Protein AF-M7BV30-F1 (afdb_monomer_lite)

InterPro domains:
  IPR008734 Phosphorylase kinase alpha/beta subunit [PTHR10749] (180-422)
  IPR008928 Six-hairpin glycosidase superfamily [SSF48208] (24-356)
  IPR011613 GH15-like domain [PF00723] (117-729)
  IPR045583 Phosphorylase b kinase regulatory subunit alpha/beta, C-terminal domain [PF19292] (770-883)

Radius of gyration: 36.59 Å; chains: 1; bounding box: 119×89×103 Å

Structure (mmCIF, N/CA/C/O backbone):
data_AF-M7BV30-F1
#
_entry.id   AF-M7BV30-F1
#
loop_
_atom_site.group_PDB
_atom_site.id
_atom_site.type_symbol
_atom_site.label_atom_id
_atom_site.label_alt_id
_atom_site.label_comp_id
_atom_site.label_asym_id
_atom_site.label_entity_id
_atom_site.label_seq_id
_atom_site.pdbx_PDB_ins_code
_atom_site.Cartn_x
_atom_site.Cartn_y
_atom_site.Cartn_z
_atom_site.occupancy
_atom_site.B_iso_or_equiv
_atom_site.auth_seq_id
_atom_site.auth_comp_id
_atom_site.auth_asym_id
_atom_site.auth_atom_id
_atom_site.pdbx_PDB_model_num
ATOM 1 N N . PHE A 1 1 ? 17.810 17.987 40.544 1.00 21.14 1 PHE A N 1
ATOM 2 C CA . PHE A 1 1 ? 17.799 19.416 40.904 1.00 21.14 1 PHE A CA 1
ATOM 3 C C . PHE A 1 1 ? 16.642 20.055 40.161 1.00 21.14 1 PHE A C 1
ATOM 5 O O . PHE A 1 1 ? 16.507 19.833 38.968 1.00 21.14 1 PHE A O 1
ATOM 12 N N . PHE A 1 2 ? 15.745 20.656 40.937 1.00 27.22 2 PHE A N 1
ATOM 13 C CA . PHE A 1 2 ? 14.381 21.065 40.601 1.00 27.22 2 PHE A CA 1
ATOM 14 C C . PHE A 1 2 ? 14.302 22.324 39.723 1.00 27.22 2 PHE A C 1
ATOM 16 O O . PHE A 1 2 ? 15.239 23.115 39.706 1.00 27.22 2 PHE A O 1
ATOM 23 N N . SER A 1 3 ? 13.099 22.536 39.166 1.00 28.30 3 SER A N 1
ATOM 24 C CA . SER A 1 3 ? 12.538 23.800 38.659 1.00 28.30 3 SER A CA 1
ATOM 25 C C . SER A 1 3 ? 12.970 24.249 37.259 1.00 28.30 3 SER A C 1
ATOM 27 O O . SER A 1 3 ? 13.967 24.946 37.117 1.00 28.30 3 SER A O 1
ATOM 29 N N . LEU A 1 4 ? 12.104 23.997 36.271 1.00 25.11 4 LEU A N 1
ATOM 30 C CA . LEU A 1 4 ? 11.743 24.949 35.211 1.00 25.11 4 LEU A CA 1
ATOM 31 C C . LEU A 1 4 ? 10.284 24.664 34.813 1.00 25.11 4 LEU A C 1
ATOM 33 O O . LEU A 1 4 ? 9.883 23.511 34.682 1.00 25.11 4 LEU A O 1
ATOM 37 N N . GLY A 1 5 ? 9.475 25.721 34.802 1.00 24.28 5 GLY A N 1
ATOM 38 C CA . GLY A 1 5 ? 8.046 25.679 35.099 1.00 24.28 5 GLY A CA 1
ATOM 39 C C . GLY A 1 5 ? 7.141 25.082 34.023 1.00 24.28 5 GLY A C 1
ATOM 40 O O . GLY A 1 5 ? 7.420 25.123 32.827 1.00 24.28 5 GLY A O 1
ATOM 41 N N . SER A 1 6 ? 6.004 24.572 34.496 1.00 28.77 6 SER A N 1
ATOM 42 C CA . SER A 1 6 ? 4.834 24.249 33.687 1.00 28.77 6 SER A CA 1
ATOM 43 C C . SER A 1 6 ? 4.327 25.511 32.983 1.00 28.77 6 SER A C 1
ATOM 45 O O . SER A 1 6 ? 3.886 26.457 33.633 1.00 28.77 6 SER A O 1
ATOM 47 N N . VAL A 1 7 ? 4.390 25.526 31.650 1.00 27.91 7 VAL A N 1
ATOM 48 C CA . VAL A 1 7 ? 3.653 26.477 30.805 1.00 27.91 7 VAL A CA 1
ATOM 49 C C . VAL A 1 7 ? 2.699 25.674 29.928 1.00 27.91 7 VAL A C 1
ATOM 51 O O . VAL A 1 7 ? 2.856 25.563 28.716 1.00 27.91 7 VAL A O 1
ATOM 54 N N . TYR A 1 8 ? 1.727 25.051 30.581 1.00 31.38 8 TYR A N 1
ATOM 55 C CA . TYR A 1 8 ? 0.446 24.714 29.980 1.00 31.38 8 TYR A CA 1
ATOM 56 C C . TYR A 1 8 ? -0.613 25.166 30.975 1.00 31.38 8 TYR A C 1
ATOM 58 O O . TYR A 1 8 ? -0.940 24.443 31.909 1.00 31.38 8 TYR A O 1
ATOM 66 N N . GLU A 1 9 ? -1.130 26.383 30.804 1.00 27.88 9 GLU A N 1
ATOM 67 C CA . GLU A 1 9 ? -2.467 26.663 31.316 1.00 27.88 9 GLU A CA 1
ATOM 68 C C . GLU A 1 9 ? -3.439 25.828 30.471 1.00 27.88 9 GLU A C 1
ATOM 70 O O . GLU A 1 9 ? -3.551 26.066 29.263 1.00 27.88 9 GLU A O 1
ATOM 75 N N . PRO A 1 10 ? -4.139 24.836 31.051 1.00 31.88 10 PRO A N 1
ATOM 76 C CA . PRO A 1 10 ? -5.258 24.218 30.367 1.00 31.88 10 PRO A CA 1
ATOM 77 C C . PRO A 1 10 ? -6.328 25.297 30.203 1.00 31.88 10 PRO A C 1
ATOM 79 O O . PRO A 1 10 ? -6.539 26.103 31.113 1.00 31.88 10 PRO A O 1
ATOM 82 N N . LEU A 1 11 ? -7.023 25.309 29.065 1.00 29.89 11 LEU A N 1
ATOM 83 C CA . LEU A 1 11 ? -8.218 26.127 28.860 1.00 29.89 11 LEU A CA 1
ATOM 84 C C . LEU A 1 11 ? -9.173 25.966 30.059 1.00 29.89 11 LEU A C 1
ATOM 86 O O . LEU A 1 11 ? -9.910 24.985 30.163 1.00 29.89 11 LEU A O 1
ATOM 90 N N . LYS A 1 12 ? -9.164 26.944 30.974 1.00 36.22 12 LYS A N 1
ATOM 91 C CA . LYS A 1 12 ? -10.170 27.108 32.025 1.00 36.22 12 LYS A CA 1
ATOM 92 C C . LYS A 1 12 ? -11.467 27.551 31.363 1.00 36.22 12 LYS A C 1
ATOM 94 O O . LYS A 1 12 ? -11.772 28.736 31.295 1.00 36.22 12 LYS A O 1
ATOM 99 N N . SER A 1 13 ? -12.257 26.600 30.894 1.00 30.52 13 SER A N 1
ATOM 100 C CA . SER A 1 13 ? -13.669 26.853 30.641 1.00 30.52 13 SER A CA 1
ATOM 101 C C . SER A 1 13 ? -14.462 25.565 30.775 1.00 30.52 13 SER A C 1
ATOM 103 O O . SER A 1 13 ? -14.334 24.687 29.929 1.00 30.52 13 SER A O 1
ATOM 105 N N . ILE A 1 14 ? -15.273 25.479 31.834 1.00 33.81 14 ILE A N 1
ATOM 106 C CA . ILE A 1 14 ? -16.718 25.172 31.831 1.00 33.81 14 ILE A CA 1
ATOM 107 C C . ILE A 1 14 ? -17.133 24.853 33.281 1.00 33.81 14 ILE A C 1
ATOM 109 O O . ILE A 1 14 ? -16.578 23.968 33.928 1.00 33.81 14 ILE A O 1
ATOM 113 N N . ASN A 1 15 ? -18.110 25.605 33.797 1.00 35.00 15 ASN A N 1
ATOM 114 C CA . ASN A 1 15 ? -18.759 25.348 35.082 1.00 35.00 15 ASN A CA 1
ATOM 115 C C . ASN A 1 15 ? -19.521 24.017 35.014 1.00 35.00 15 ASN A C 1
ATOM 117 O O . ASN A 1 15 ? -20.550 23.937 34.346 1.00 35.00 15 ASN A O 1
ATOM 121 N N . LEU A 1 16 ? -19.044 22.993 35.720 1.00 40.03 16 LEU A N 1
ATOM 122 C CA . LEU A 1 16 ? -19.835 21.795 35.997 1.00 40.03 16 LEU A CA 1
ATOM 123 C C . LEU A 1 16 ? -20.779 22.075 37.181 1.00 40.03 16 LEU A C 1
ATOM 125 O O . LEU A 1 16 ? -20.348 22.685 38.166 1.00 40.03 16 LEU A O 1
ATOM 129 N N . PRO A 1 17 ? -22.050 21.637 37.135 1.00 39.25 17 PRO A N 1
ATOM 130 C CA . PRO A 1 17 ? -22.893 21.629 38.322 1.00 39.25 17 PRO A CA 1
ATOM 131 C C . PRO A 1 17 ? -22.259 20.718 39.385 1.00 39.25 17 PRO A C 1
ATOM 133 O O . PRO A 1 17 ? -21.772 19.628 39.083 1.00 39.25 17 PRO A O 1
ATOM 136 N N . LYS A 1 18 ? -22.230 21.189 40.637 1.00 36.38 18 LYS A N 1
ATOM 137 C CA . LYS A 1 18 ? -21.732 20.416 41.784 1.00 36.38 18 LYS A CA 1
ATOM 138 C C . LYS A 1 18 ? -22.516 19.096 41.880 1.00 36.38 18 LYS A C 1
ATOM 140 O O . LYS A 1 18 ? -23.737 19.169 42.009 1.00 36.38 18 LYS A O 1
ATOM 145 N N . PRO A 1 19 ? -21.866 17.918 41.863 1.00 43.31 19 PRO A N 1
ATOM 146 C CA . PRO A 1 19 ? -22.557 16.669 42.136 1.00 43.31 19 PRO A CA 1
ATOM 147 C C . PRO A 1 19 ? -22.915 16.620 43.622 1.00 43.31 19 PRO A C 1
ATOM 149 O O . PRO A 1 19 ? -22.043 16.730 44.487 1.00 43.31 19 PRO A O 1
ATOM 152 N N . GLU A 1 20 ? -24.195 16.448 43.922 1.00 40.31 20 GLU A N 1
ATOM 153 C CA . GLU A 1 20 ? -24.642 16.038 45.247 1.00 40.31 20 GLU A CA 1
ATOM 154 C C . GLU A 1 20 ? -24.118 14.614 45.525 1.00 40.31 20 GLU A C 1
ATOM 156 O O . GLU A 1 20 ? -24.361 13.692 44.748 1.00 40.31 20 GLU A O 1
ATOM 161 N N . GLY A 1 21 ? -23.367 14.429 46.619 1.00 51.78 21 GLY A N 1
ATOM 162 C CA . GLY A 1 21 ? -23.240 13.125 47.290 1.00 51.78 21 GLY A CA 1
ATOM 163 C C . GLY A 1 21 ? -21.868 12.437 47.367 1.00 51.78 21 GLY A C 1
ATOM 164 O O . GLY A 1 21 ? -21.684 11.632 48.271 1.00 51.78 21 GLY A O 1
ATOM 165 N N . GLU A 1 22 ? -20.871 12.740 46.526 1.00 58.28 22 GLU A N 1
ATOM 166 C CA . GLU A 1 22 ? -19.550 12.077 46.609 1.00 58.28 22 GLU A CA 1
ATOM 167 C C . GLU A 1 22 ? -18.430 12.949 46.020 1.00 58.28 22 GLU A C 1
ATOM 169 O O . GLU A 1 22 ? -18.640 13.633 45.017 1.00 58.28 22 GLU A O 1
ATOM 174 N N . SER A 1 23 ? -17.226 12.943 46.614 1.00 74.69 23 SER A N 1
ATOM 175 C CA . SER A 1 23 ? -16.112 13.718 46.049 1.00 74.69 23 SER A CA 1
ATOM 176 C C . SER A 1 23 ? -15.703 13.142 44.685 1.00 74.69 23 SER A C 1
ATOM 178 O O . SER A 1 23 ? -15.539 11.931 44.541 1.00 74.69 23 SER A O 1
ATOM 180 N N . LEU A 1 24 ? -15.516 14.001 43.678 1.00 79.38 24 LEU A N 1
ATOM 181 C CA . LEU A 1 24 ? -15.099 13.614 42.319 1.00 79.38 24 LEU A CA 1
ATOM 182 C C . LEU A 1 24 ? -13.834 12.729 42.324 1.00 79.38 24 LEU A C 1
ATOM 184 O O . LEU A 1 24 ? -13.701 11.805 41.524 1.00 79.38 24 LEU A O 1
ATOM 188 N N . TRP A 1 25 ? -12.940 12.972 43.286 1.00 81.75 25 TRP A N 1
ATOM 189 C CA . TRP A 1 25 ? -11.741 12.171 43.510 1.00 81.75 25 TRP A CA 1
ATOM 190 C C . TRP A 1 25 ? -12.058 10.721 43.905 1.00 81.75 25 TRP A C 1
ATOM 192 O O . TRP A 1 25 ? -11.423 9.813 43.377 1.00 81.75 25 TRP A O 1
ATOM 202 N N . ASN A 1 26 ? -13.056 10.483 44.767 1.00 83.12 26 ASN A N 1
ATOM 203 C CA . ASN A 1 26 ? -13.463 9.127 45.164 1.00 83.12 26 ASN A CA 1
ATOM 204 C C . ASN A 1 26 ? -13.999 8.326 43.970 1.00 83.12 26 ASN A C 1
ATOM 206 O O . ASN A 1 26 ? -13.650 7.157 43.817 1.00 83.12 26 ASN A O 1
ATOM 210 N N . LYS A 1 27 ? -14.784 8.964 43.090 1.00 85.44 27 LYS A N 1
ATOM 211 C CA . LYS A 1 27 ? -15.294 8.325 41.866 1.00 85.44 27 LYS A CA 1
ATOM 212 C C . LYS A 1 27 ? -14.160 7.912 40.930 1.00 85.44 27 LYS A C 1
ATOM 214 O O . LYS A 1 27 ? -14.131 6.782 40.454 1.00 85.44 27 LYS A O 1
ATOM 219 N N . LEU A 1 28 ? -13.184 8.793 40.704 1.00 88.00 28 LEU A N 1
ATOM 220 C CA . LEU A 1 28 ? -12.017 8.445 39.889 1.00 88.00 28 LEU A CA 1
ATOM 221 C C . LEU A 1 28 ? -11.130 7.389 40.553 1.00 88.00 28 LEU A C 1
ATOM 223 O O . LEU A 1 28 ? -10.646 6.498 39.863 1.00 88.00 28 LEU A O 1
ATOM 227 N N . ASP A 1 29 ? -10.929 7.451 41.874 1.00 87.19 29 ASP A N 1
ATOM 228 C CA . ASP A 1 29 ? -10.181 6.428 42.619 1.00 87.19 29 ASP A CA 1
ATOM 229 C C . ASP A 1 29 ? -10.836 5.046 42.491 1.00 87.19 29 ASP A C 1
ATOM 231 O O . ASP A 1 29 ? -10.135 4.050 42.315 1.00 87.19 29 ASP A O 1
ATOM 235 N N . HIS A 1 30 ? -12.170 4.985 42.493 1.00 89.56 30 HIS A N 1
ATOM 236 C CA . HIS A 1 30 ? -12.917 3.759 42.230 1.00 89.56 30 HIS A CA 1
ATOM 237 C C . HIS A 1 30 ? -12.614 3.192 40.832 1.00 89.56 30 HIS A C 1
ATOM 239 O O . HIS A 1 30 ? -12.213 2.032 40.716 1.00 89.56 30 HIS A O 1
ATOM 245 N N . TYR A 1 31 ? -12.707 4.013 39.780 1.00 92.31 31 TYR A N 1
ATOM 246 C CA . TYR A 1 31 ? -12.376 3.586 38.414 1.00 92.31 31 TYR A CA 1
ATOM 247 C C . TYR A 1 31 ? -10.901 3.212 38.240 1.00 92.31 31 TYR A C 1
ATOM 249 O O . TYR A 1 31 ? -10.595 2.234 37.560 1.00 92.31 31 TYR A O 1
ATOM 257 N N . TYR A 1 32 ? -9.984 3.924 38.895 1.00 91.62 32 TYR A N 1
ATOM 258 C CA . TYR A 1 32 ? -8.563 3.583 38.906 1.00 91.62 32 TYR A CA 1
ATOM 259 C C . TYR A 1 32 ? -8.314 2.191 39.487 1.00 91.62 32 TYR A C 1
ATOM 261 O O . TYR A 1 32 ? -7.574 1.406 38.893 1.00 91.62 32 TYR A O 1
ATOM 269 N N . ARG A 1 33 ? -8.969 1.839 40.601 1.00 90.19 33 ARG A N 1
ATOM 270 C CA . ARG A 1 33 ? -8.864 0.491 41.178 1.00 90.19 33 ARG A CA 1
ATOM 271 C C . ARG A 1 33 ? -9.403 -0.578 40.229 1.00 90.19 33 ARG A C 1
ATOM 273 O O . ARG A 1 33 ? -8.742 -1.600 40.070 1.00 90.19 33 ARG A O 1
ATOM 280 N N . ILE A 1 34 ? -10.531 -0.322 39.556 1.00 90.69 34 ILE A N 1
ATOM 281 C CA . ILE A 1 34 ? -11.096 -1.234 38.545 1.00 90.69 34 ILE A CA 1
ATOM 282 C C . ILE A 1 34 ? -10.119 -1.428 37.381 1.00 90.69 34 ILE A C 1
ATOM 284 O O . ILE A 1 34 ? -9.822 -2.562 37.008 1.00 90.69 34 ILE A O 1
ATOM 288 N N . VAL A 1 35 ? -9.598 -0.342 36.803 1.00 93.25 35 VAL A N 1
ATOM 289 C CA . VAL A 1 35 ? -8.637 -0.396 35.688 1.00 93.25 35 VAL A CA 1
ATOM 290 C C . VAL A 1 35 ? -7.384 -1.167 36.099 1.00 93.25 35 VAL A C 1
ATOM 292 O O . VAL A 1 35 ? -6.914 -2.029 35.355 1.00 93.25 35 VAL A O 1
ATOM 295 N N . LYS A 1 36 ? -6.878 -0.927 37.312 1.00 91.06 36 LYS A N 1
ATOM 296 C CA . LYS A 1 36 ? -5.687 -1.596 37.836 1.00 91.06 36 LYS A CA 1
ATOM 297 C C . LYS A 1 36 ? -5.887 -3.102 38.019 1.00 91.06 36 LYS A C 1
ATOM 299 O O . LYS A 1 36 ? -5.022 -3.869 37.602 1.00 91.06 36 LYS A O 1
ATOM 304 N N . SER A 1 37 ? -7.017 -3.526 38.588 1.00 87.62 37 SER A N 1
ATOM 305 C CA . SER A 1 37 ? -7.293 -4.940 38.885 1.00 87.62 37 SER A CA 1
ATOM 306 C C . SER A 1 37 ? -7.788 -5.745 37.681 1.00 87.62 37 SER A C 1
ATOM 308 O O . SER A 1 37 ? -7.537 -6.947 37.609 1.00 87.62 37 SER A O 1
ATOM 310 N N . THR A 1 38 ? -8.468 -5.108 36.721 1.00 88.88 38 THR A N 1
ATOM 311 C CA . THR A 1 38 ? -9.114 -5.816 35.598 1.00 88.88 38 THR A CA 1
ATOM 312 C C . THR A 1 38 ? -8.398 -5.668 34.256 1.00 88.88 38 THR A C 1
ATOM 314 O O . THR A 1 38 ? -8.550 -6.545 33.406 1.00 88.88 38 THR A O 1
ATOM 317 N N . VAL A 1 39 ? -7.600 -4.609 34.058 1.00 92.06 39 VAL A N 1
ATOM 318 C CA . VAL A 1 39 ? -6.912 -4.326 32.784 1.00 92.06 39 VAL A CA 1
ATOM 319 C C . VAL A 1 39 ? -5.393 -4.280 32.964 1.00 92.06 39 VAL A C 1
ATOM 321 O O . VAL A 1 39 ? -4.688 -5.104 32.382 1.00 92.06 39 VAL A O 1
ATOM 324 N N . LEU A 1 40 ? -4.869 -3.361 33.785 1.00 91.81 40 LEU A N 1
ATOM 325 C CA . LEU A 1 40 ? -3.421 -3.089 33.852 1.00 91.81 40 LEU A CA 1
ATOM 326 C C . LEU A 1 40 ? -2.602 -4.233 34.444 1.00 91.81 40 LEU A C 1
ATOM 328 O O . LEU A 1 40 ? -1.442 -4.392 34.073 1.00 91.81 40 LEU A O 1
ATOM 332 N N . LEU A 1 41 ? -3.207 -5.066 35.296 1.00 89.31 41 LEU A N 1
ATOM 333 C CA . LEU A 1 41 ? -2.588 -6.287 35.818 1.00 89.31 41 LEU A CA 1
ATOM 334 C C . LEU A 1 41 ? -2.040 -7.202 34.705 1.00 89.31 41 LEU A C 1
ATOM 336 O O . LEU A 1 41 ? -1.088 -7.944 34.930 1.00 89.31 41 LEU A O 1
ATOM 340 N N . TYR A 1 42 ? -2.632 -7.144 33.510 1.00 90.19 42 TYR A N 1
ATOM 341 C CA . TYR A 1 42 ? -2.267 -7.983 32.371 1.00 90.19 42 TYR A CA 1
ATOM 342 C C . TYR A 1 42 ? -1.322 -7.305 31.375 1.00 90.19 42 TYR A C 1
ATOM 344 O O . TYR A 1 42 ? -0.958 -7.931 30.380 1.00 90.19 42 TYR A O 1
ATOM 352 N N . GLN A 1 43 ? -0.922 -6.049 31.599 1.00 93.25 43 GLN A N 1
ATOM 353 C CA . GLN A 1 43 ? -0.002 -5.380 30.687 1.00 93.25 43 GLN A CA 1
ATOM 354 C C . GLN A 1 43 ? 1.392 -6.013 30.769 1.00 93.25 43 GLN A C 1
ATOM 356 O O . GLN A 1 43 ? 1.988 -6.127 31.840 1.00 93.25 43 GLN A O 1
ATOM 361 N N . SER A 1 44 ? 1.956 -6.379 29.618 1.00 90.88 44 SER A N 1
ATOM 362 C CA . SER A 1 44 ? 3.323 -6.888 29.548 1.00 90.88 44 SER A CA 1
ATOM 363 C C . SER A 1 44 ? 4.335 -5.819 29.995 1.00 90.88 44 SER A C 1
ATOM 365 O O . SER A 1 44 ? 4.387 -4.731 29.409 1.00 90.88 44 SER A O 1
ATOM 367 N N . PRO A 1 45 ? 5.220 -6.113 30.967 1.00 87.12 45 PRO A N 1
ATOM 368 C CA . PRO A 1 45 ? 6.227 -5.158 31.414 1.00 87.12 45 PRO A CA 1
ATOM 369 C C . PRO A 1 45 ? 7.333 -4.933 30.375 1.00 87.12 45 PRO A C 1
ATOM 371 O O . PRO A 1 45 ? 8.002 -3.905 30.431 1.00 87.12 45 PRO A O 1
ATOM 374 N N . THR A 1 46 ? 7.525 -5.850 29.426 1.00 86.56 46 THR A N 1
ATOM 375 C CA . THR A 1 46 ? 8.551 -5.740 28.381 1.00 86.56 46 THR A CA 1
ATOM 376 C C . THR A 1 46 ? 8.010 -5.067 27.128 1.00 86.56 46 THR A C 1
ATOM 378 O O . THR A 1 46 ? 8.599 -4.106 26.647 1.00 86.56 46 THR A O 1
ATOM 381 N N . THR A 1 47 ? 6.876 -5.543 26.612 1.00 88.81 47 THR A N 1
ATOM 382 C CA . THR A 1 47 ? 6.330 -5.072 25.328 1.00 88.81 47 THR A CA 1
ATOM 383 C C . THR A 1 47 ? 5.285 -3.972 25.475 1.00 88.81 47 THR A C 1
ATOM 385 O O . THR A 1 47 ? 5.024 -3.263 24.513 1.00 88.81 47 THR A O 1
ATOM 388 N N . GLY A 1 48 ? 4.660 -3.827 26.648 1.00 90.81 48 GLY A N 1
ATOM 389 C CA . GLY A 1 48 ? 3.515 -2.933 26.840 1.00 90.81 48 GLY A CA 1
ATOM 390 C C . GLY A 1 48 ? 2.187 -3.461 26.294 1.00 90.81 48 GLY A C 1
ATOM 391 O O . GLY A 1 48 ? 1.168 -2.807 26.502 1.00 90.81 48 GLY A O 1
ATOM 392 N N . LEU A 1 49 ? 2.184 -4.617 25.620 1.00 93.12 49 LEU A N 1
ATOM 393 C CA . LEU A 1 49 ? 1.003 -5.213 24.991 1.00 93.12 49 LEU A CA 1
ATOM 394 C C . LEU A 1 49 ? 0.128 -5.977 25.988 1.00 93.12 49 LEU A C 1
ATOM 396 O O . LEU A 1 49 ? 0.596 -6.399 27.051 1.00 93.12 49 LEU A O 1
ATOM 400 N N . PHE A 1 50 ? -1.126 -6.209 25.597 1.00 92.38 50 PHE A N 1
ATOM 401 C CA . PHE A 1 50 ? -2.100 -6.965 26.379 1.00 92.38 50 PHE A CA 1
ATOM 402 C C . PHE A 1 50 ? -2.367 -8.345 25.752 1.00 92.38 50 PHE A C 1
ATOM 404 O O . PHE A 1 50 ? -2.516 -8.458 24.530 1.00 92.38 50 PHE A O 1
ATOM 411 N N . PRO A 1 51 ? -2.431 -9.421 26.556 1.00 90.12 51 PRO A N 1
ATOM 412 C CA . PRO A 1 51 ? -2.623 -10.772 26.049 1.00 90.12 51 PRO A CA 1
ATOM 413 C C . PRO A 1 51 ? -4.072 -11.012 25.609 1.00 90.12 51 PRO A C 1
ATOM 415 O O . PRO A 1 51 ? -5.022 -10.519 26.208 1.00 90.12 51 PRO A O 1
ATOM 418 N N . THR A 1 52 ? -4.253 -11.878 24.612 1.00 82.62 52 THR A N 1
ATOM 419 C CA . THR A 1 52 ? -5.591 -12.252 24.099 1.00 82.62 52 THR A CA 1
ATOM 420 C C . THR A 1 52 ? -6.384 -13.101 25.104 1.00 82.62 52 THR A C 1
ATOM 422 O O . THR A 1 52 ? -7.607 -13.200 25.033 1.00 82.62 52 THR A O 1
ATOM 425 N N . LYS A 1 53 ? -5.683 -13.780 26.021 1.00 80.06 53 LYS A N 1
ATOM 426 C CA . LYS A 1 53 ? -6.276 -14.605 27.081 1.00 80.06 53 LYS A CA 1
ATOM 427 C C . LYS A 1 53 ? -5.602 -14.274 28.397 1.00 80.06 53 LYS A C 1
ATOM 429 O O . LYS A 1 53 ? -4.381 -14.208 28.459 1.00 80.06 53 LYS A O 1
ATOM 434 N N . THR A 1 54 ? -6.406 -14.139 29.440 1.00 80.75 54 THR A N 1
ATOM 435 C CA . THR A 1 54 ? -5.986 -13.762 30.798 1.00 80.75 54 THR A CA 1
ATOM 436 C C . THR A 1 54 ? -5.671 -14.972 31.689 1.00 80.75 54 THR A C 1
ATOM 438 O O . THR A 1 54 ? -5.590 -14.849 32.909 1.00 80.75 54 THR A O 1
ATOM 441 N N . PHE A 1 55 ? -5.514 -16.157 31.089 1.00 72.69 55 PHE A N 1
ATOM 442 C CA . PHE A 1 55 ? -5.203 -17.415 31.769 1.00 72.69 55 PHE A CA 1
ATOM 443 C C . PHE A 1 55 ? -4.253 -18.282 30.927 1.00 72.69 55 PHE A C 1
ATOM 445 O O . PHE A 1 55 ? -4.356 -18.296 29.697 1.00 72.69 55 PHE A O 1
ATOM 452 N N . GLY A 1 56 ? -3.387 -19.040 31.609 1.00 67.00 56 GLY A N 1
ATOM 453 C CA . GLY A 1 56 ? -2.352 -19.892 31.013 1.00 67.00 56 GLY A CA 1
ATOM 454 C C . GLY A 1 56 ? -1.163 -19.105 30.452 1.00 67.00 56 GLY A C 1
ATOM 455 O O . GLY A 1 56 ? -1.176 -17.875 30.439 1.00 67.00 56 GLY A O 1
ATOM 456 N N . ASP A 1 57 ? -0.157 -19.816 29.940 1.00 67.44 57 ASP A N 1
ATOM 457 C CA . ASP A 1 57 ? 1.045 -19.229 29.320 1.00 67.44 57 ASP A CA 1
ATOM 458 C C . ASP A 1 57 ? 0.764 -18.719 27.891 1.00 67.44 57 ASP A C 1
ATOM 460 O O . ASP A 1 57 ? 1.423 -19.092 26.917 1.00 67.44 57 ASP A O 1
ATOM 464 N N . ASN A 1 58 ? -0.272 -17.890 27.722 1.00 69.94 58 ASN A N 1
ATOM 465 C CA . ASN A 1 58 ? -0.616 -17.341 26.416 1.00 69.94 58 ASN A CA 1
ATOM 466 C C . ASN A 1 58 ? 0.316 -16.181 26.037 1.00 69.94 58 ASN A C 1
ATOM 468 O O . ASN A 1 58 ? 0.162 -15.057 26.503 1.00 69.94 58 ASN A O 1
ATOM 472 N N . GLN A 1 59 ? 1.228 -16.452 25.107 1.00 72.75 59 GLN A N 1
ATOM 473 C CA . GLN A 1 59 ? 2.213 -15.498 24.583 1.00 72.75 59 GLN A CA 1
ATOM 474 C C . GLN A 1 59 ? 1.667 -14.610 23.438 1.00 72.75 59 GLN A C 1
ATOM 476 O O . GLN A 1 59 ? 2.435 -13.905 22.788 1.00 72.75 59 GLN A O 1
ATOM 481 N N . LYS A 1 60 ? 0.361 -14.663 23.125 1.00 83.94 60 LYS A N 1
ATOM 482 C CA . LYS A 1 60 ? -0.230 -13.954 21.972 1.00 83.94 60 LYS A CA 1
ATOM 483 C C . LYS A 1 60 ? -1.003 -12.699 22.380 1.00 83.94 60 LYS A C 1
ATOM 485 O O . LYS A 1 60 ? -1.937 -12.776 23.183 1.00 83.94 60 LYS A O 1
ATOM 490 N N . ALA A 1 61 ? -0.702 -11.583 21.725 1.00 86.75 61 ALA A N 1
ATOM 491 C CA . ALA A 1 61 ? -1.437 -10.323 21.812 1.00 86.75 61 ALA A CA 1
ATOM 492 C C . ALA A 1 61 ? -2.103 -9.993 20.468 1.00 86.75 61 ALA A C 1
ATOM 494 O O . ALA A 1 61 ? -1.545 -10.289 19.410 1.00 86.75 61 ALA A O 1
ATOM 495 N N . LYS A 1 62 ? -3.281 -9.364 20.515 1.00 86.44 62 LYS A N 1
ATOM 496 C CA . LYS A 1 62 ? -3.921 -8.752 19.344 1.00 86.44 62 LYS A CA 1
ATOM 497 C C . LYS A 1 62 ? -3.768 -7.236 19.418 1.00 86.44 62 LYS A C 1
ATOM 499 O O . LYS A 1 62 ? -3.918 -6.657 20.497 1.00 86.44 62 LYS A O 1
ATOM 504 N N . VAL A 1 63 ? -3.503 -6.607 18.269 1.00 87.00 63 VAL A N 1
ATOM 505 C CA . VAL A 1 63 ? -3.380 -5.142 18.148 1.00 87.00 63 VAL A CA 1
ATOM 506 C C . VAL A 1 63 ? -4.656 -4.468 18.641 1.00 87.00 63 VAL A C 1
ATOM 508 O O . VAL A 1 63 ? -4.593 -3.619 19.521 1.00 87.00 63 VAL A O 1
ATOM 511 N N . GLN A 1 64 ? -5.816 -4.917 18.158 1.00 86.06 64 GLN A N 1
ATOM 512 C CA . GLN A 1 64 ? -7.117 -4.374 18.545 1.00 86.06 64 GLN A CA 1
ATOM 513 C C . GLN A 1 64 ? -7.369 -4.421 20.059 1.00 86.06 64 GLN A C 1
ATOM 515 O O . GLN A 1 64 ? -7.680 -3.394 20.655 1.00 86.06 64 GLN A O 1
ATOM 520 N N . ASP A 1 65 ? -7.221 -5.590 20.690 1.00 89.12 65 ASP A N 1
ATOM 521 C CA . ASP A 1 65 ? -7.451 -5.741 22.134 1.00 89.12 65 ASP A CA 1
ATOM 522 C C . ASP A 1 65 ? -6.529 -4.802 22.930 1.00 89.12 65 ASP A C 1
ATOM 524 O O . ASP A 1 65 ? -6.965 -4.136 23.868 1.00 89.12 65 ASP A O 1
ATOM 528 N N . SER A 1 66 ? -5.265 -4.697 22.507 1.00 93.75 66 SER A N 1
ATOM 529 C CA . SER A 1 66 ? -4.277 -3.814 23.132 1.00 93.75 66 SER A CA 1
ATOM 530 C C . SER A 1 66 ? -4.621 -2.330 22.955 1.00 93.75 66 SER A C 1
ATOM 532 O O . SER A 1 66 ? -4.447 -1.557 23.895 1.00 93.75 66 SER A O 1
ATOM 534 N N . LEU A 1 67 ? -5.161 -1.934 21.795 1.00 93.50 67 LEU A N 1
ATOM 535 C CA . LEU A 1 67 ? -5.606 -0.563 21.524 1.00 93.50 67 LEU A CA 1
ATOM 536 C C . LEU A 1 67 ? -6.729 -0.127 22.461 1.00 93.50 67 LEU A C 1
ATOM 538 O O . LEU A 1 67 ? -6.624 0.934 23.067 1.00 93.50 67 LEU A O 1
ATOM 542 N N . TYR A 1 68 ? -7.768 -0.947 22.640 1.00 93.75 68 TYR A N 1
ATOM 543 C CA . TYR A 1 68 ? -8.860 -0.600 23.556 1.00 93.75 68 TYR A CA 1
ATOM 544 C C . TYR A 1 68 ? -8.387 -0.526 25.011 1.00 93.75 68 TYR A C 1
ATOM 546 O O . TYR A 1 68 ? -8.796 0.379 25.738 1.00 93.75 68 TYR A O 1
ATOM 554 N N . CYS A 1 69 ? -7.484 -1.415 25.437 1.00 95.75 69 CYS A N 1
ATOM 555 C CA . CYS A 1 69 ? -6.867 -1.330 26.763 1.00 95.75 69 CYS A CA 1
ATOM 556 C C . CYS A 1 69 ? -6.064 -0.031 26.949 1.00 95.75 69 CYS A C 1
ATOM 558 O O . CYS A 1 69 ? -6.194 0.626 27.983 1.00 95.75 69 CYS A O 1
ATOM 560 N N . ALA A 1 70 ? -5.276 0.369 25.944 1.00 96.06 70 ALA A N 1
ATOM 561 C CA . ALA A 1 70 ? -4.551 1.638 25.955 1.00 96.06 70 ALA A CA 1
ATOM 562 C C . ALA A 1 70 ? -5.509 2.840 25.974 1.00 96.06 70 ALA A C 1
ATOM 564 O O . ALA A 1 70 ? -5.320 3.754 26.774 1.00 96.06 70 ALA A O 1
ATOM 565 N N . ALA A 1 71 ? -6.569 2.808 25.161 1.00 95.25 71 ALA A N 1
ATOM 566 C CA . ALA A 1 71 ? -7.607 3.834 25.119 1.00 95.25 71 ALA A CA 1
ATOM 567 C C . ALA A 1 71 ? -8.335 3.971 26.464 1.00 95.25 71 ALA A C 1
ATOM 569 O O . ALA A 1 71 ? -8.620 5.083 26.892 1.00 95.25 71 ALA A O 1
ATOM 570 N N . CYS A 1 72 ? -8.578 2.867 27.176 1.00 96.25 72 CYS A N 1
ATOM 571 C CA . CYS A 1 72 ? -9.168 2.889 28.513 1.00 96.25 72 CYS A CA 1
ATOM 572 C C . CYS A 1 72 ? -8.245 3.546 29.549 1.00 96.25 72 CYS A C 1
ATOM 574 O O . CYS A 1 72 ? -8.711 4.366 30.344 1.00 96.25 72 CYS A O 1
ATOM 576 N N . ALA A 1 73 ? -6.950 3.209 29.548 1.00 95.88 73 ALA A N 1
ATOM 577 C CA . ALA A 1 73 ? -5.977 3.843 30.438 1.00 95.88 73 ALA A CA 1
ATOM 578 C C . ALA A 1 73 ? -5.851 5.346 30.140 1.00 95.88 73 ALA A C 1
ATOM 580 O O . ALA A 1 73 ? -5.879 6.165 31.058 1.00 95.88 73 ALA A O 1
ATOM 581 N N . TRP A 1 74 ? -5.796 5.707 28.855 1.00 95.56 74 TRP A N 1
ATOM 582 C CA . TRP A 1 74 ? -5.767 7.090 28.388 1.00 95.56 74 TRP A CA 1
ATOM 583 C C . TRP A 1 74 ? -7.034 7.869 28.765 1.00 95.56 74 TRP A C 1
ATOM 585 O O . TRP A 1 74 ? -6.923 8.945 29.342 1.00 95.56 74 TRP A O 1
ATOM 595 N N . ALA A 1 75 ? -8.229 7.316 28.545 1.00 94.81 75 ALA A N 1
ATOM 596 C CA . ALA A 1 75 ? -9.501 7.937 28.920 1.00 94.81 75 ALA A CA 1
ATOM 597 C C . ALA A 1 75 ? -9.554 8.279 30.417 1.00 94.81 75 ALA A C 1
ATOM 599 O O . ALA A 1 75 ? -9.935 9.387 30.802 1.00 94.81 75 ALA A O 1
ATOM 600 N N . LEU A 1 76 ? -9.116 7.347 31.272 1.00 94.00 76 LEU A N 1
ATOM 601 C CA . LEU A 1 76 ? -9.030 7.588 32.709 1.00 94.00 76 LEU A CA 1
ATOM 602 C C . LEU A 1 76 ? -7.958 8.637 33.051 1.00 94.00 76 LEU A C 1
ATOM 604 O O . LEU A 1 76 ? -8.183 9.467 33.931 1.00 94.00 76 LEU A O 1
ATOM 608 N N . ALA A 1 77 ? -6.817 8.640 32.354 1.00 92.44 77 ALA A N 1
ATOM 609 C CA . ALA A 1 77 ? -5.791 9.669 32.523 1.00 92.44 77 ALA A CA 1
ATOM 610 C C . ALA A 1 77 ? -6.334 11.065 32.192 1.00 92.44 77 ALA A C 1
ATOM 612 O O . ALA A 1 77 ? -6.146 12.000 32.966 1.00 92.44 77 ALA A O 1
ATOM 613 N N . VAL A 1 78 ? -7.071 11.197 31.086 1.00 89.94 78 VAL A N 1
ATOM 614 C CA . VAL A 1 78 ? -7.703 12.457 30.679 1.00 89.94 78 VAL A CA 1
ATOM 615 C C . VAL A 1 78 ? -8.733 12.922 31.712 1.00 89.94 78 VAL A C 1
ATOM 617 O O . VAL A 1 78 ? -8.798 14.114 32.013 1.00 89.94 78 VAL A O 1
ATOM 620 N N . ALA A 1 79 ? -9.471 11.997 32.333 1.00 89.31 79 ALA A N 1
ATOM 621 C CA . ALA A 1 79 ? -10.349 12.315 33.459 1.00 89.31 79 ALA A CA 1
ATOM 622 C C . ALA A 1 79 ? -9.564 12.882 34.661 1.00 89.31 79 ALA A C 1
ATOM 624 O O . ALA A 1 79 ? -9.983 13.868 35.272 1.00 89.31 79 ALA A O 1
ATOM 625 N N . TYR A 1 80 ? -8.402 12.295 34.979 1.00 87.56 80 TYR A N 1
ATOM 626 C CA . TYR A 1 80 ? -7.531 12.750 36.066 1.00 87.56 80 TYR A CA 1
ATOM 627 C C . TYR A 1 80 ? -6.858 14.101 35.797 1.00 87.56 80 TYR A C 1
ATOM 629 O O . TYR A 1 80 ? -6.727 14.878 36.743 1.00 87.56 80 TYR A O 1
ATOM 637 N N . ARG A 1 81 ? -6.530 14.449 34.542 1.00 84.00 81 ARG A N 1
ATOM 638 C CA . ARG A 1 81 ? -5.931 15.757 34.175 1.00 84.00 81 ARG A CA 1
ATOM 639 C C . ARG A 1 81 ? -6.723 16.968 34.682 1.00 84.00 81 ARG A C 1
ATOM 641 O O . ARG A 1 81 ? -6.170 18.051 34.824 1.00 84.00 81 ARG A O 1
ATOM 648 N N . ARG A 1 82 ? -8.021 16.800 34.948 1.00 72.44 82 ARG A N 1
ATOM 649 C CA . ARG A 1 82 ? -8.914 17.855 35.455 1.00 72.44 82 ARG A CA 1
ATOM 650 C C . ARG A 1 82 ? -8.737 18.156 36.946 1.00 72.44 82 ARG A C 1
ATOM 652 O O . ARG A 1 82 ? -9.257 19.163 37.415 1.00 72.44 82 ARG A O 1
ATOM 659 N N . ILE A 1 83 ? -8.084 17.264 37.691 1.00 71.75 83 ILE A N 1
ATOM 660 C CA . ILE A 1 83 ? -8.026 17.279 39.164 1.00 71.75 83 ILE A CA 1
ATOM 661 C C . ILE A 1 83 ? -6.593 17.120 39.683 1.00 71.75 83 ILE A C 1
ATOM 663 O O . ILE A 1 83 ? -6.319 17.492 40.822 1.00 71.75 83 ILE A O 1
ATOM 667 N N . ASP A 1 84 ? -5.702 16.510 38.901 1.00 61.53 84 ASP A N 1
ATOM 668 C CA . ASP A 1 84 ? -4.382 16.095 39.372 1.00 61.53 84 ASP A CA 1
ATOM 669 C C . ASP A 1 84 ? -3.426 17.296 39.497 1.00 61.53 84 ASP A C 1
ATOM 671 O O . ASP A 1 84 ? -2.943 17.829 38.503 1.00 61.53 84 ASP A O 1
ATOM 675 N N . ASP A 1 85 ? -3.178 17.702 40.744 1.00 53.19 85 ASP A N 1
ATOM 676 C CA . ASP A 1 85 ? -2.183 18.688 41.194 1.00 53.19 85 ASP A CA 1
ATOM 677 C C . ASP A 1 85 ? -1.029 17.931 41.893 1.00 53.19 85 ASP A C 1
ATOM 679 O O . ASP A 1 85 ? -0.823 18.078 43.091 1.00 53.19 85 ASP A O 1
ATOM 683 N N . ASP A 1 86 ? -0.350 17.022 41.170 1.00 52.09 86 ASP A N 1
ATOM 684 C CA . ASP A 1 86 ? 0.873 16.282 41.580 1.00 52.09 86 ASP A CA 1
ATOM 685 C C . ASP A 1 86 ? 0.760 14.866 42.230 1.00 52.09 86 ASP A C 1
ATOM 687 O O . ASP A 1 86 ? 1.701 14.424 42.895 1.00 52.09 86 ASP A O 1
ATOM 691 N N . LYS A 1 87 ? -0.301 14.053 42.030 1.00 60.00 87 LYS A N 1
ATOM 692 C CA . LYS A 1 87 ? -0.380 12.677 42.617 1.00 60.00 87 LYS A CA 1
ATOM 693 C C . LYS A 1 87 ? 0.165 11.536 41.740 1.00 60.00 87 LYS A C 1
ATOM 695 O O . LYS A 1 87 ? 0.045 10.368 42.117 1.00 60.00 87 LYS A O 1
ATOM 700 N N . GLY A 1 88 ? 0.754 11.832 40.580 1.00 76.94 88 GLY A N 1
ATOM 701 C CA . GLY A 1 88 ? 1.479 10.871 39.726 1.00 76.94 88 GLY A CA 1
ATOM 702 C C . GLY A 1 88 ? 0.630 9.819 38.991 1.00 76.94 88 GLY A C 1
ATOM 703 O O . GLY A 1 88 ? 1.162 9.092 38.151 1.00 76.94 88 GLY A O 1
ATOM 704 N N . ARG A 1 89 ? -0.683 9.739 39.248 1.00 84.69 89 ARG A N 1
ATOM 705 C CA . ARG A 1 89 ? -1.582 8.752 38.617 1.00 84.69 89 ARG A CA 1
ATOM 706 C C . ARG A 1 89 ? -1.847 9.055 37.153 1.00 84.69 89 ARG A C 1
ATOM 708 O O . ARG A 1 89 ? -1.900 8.125 36.353 1.00 84.69 89 ARG A O 1
ATOM 715 N N . THR A 1 90 ? -1.975 10.336 36.802 1.00 87.75 90 THR A N 1
ATOM 716 C CA . THR A 1 90 ? -2.068 10.753 35.397 1.00 87.75 90 THR A CA 1
ATOM 717 C C . THR A 1 90 ? -0.855 10.234 34.628 1.00 87.75 90 THR A C 1
ATOM 719 O O . THR A 1 90 ? -1.018 9.519 33.646 1.00 87.75 90 THR A O 1
ATOM 722 N N . HIS A 1 91 ? 0.357 10.459 35.146 1.00 86.12 91 HIS A N 1
ATOM 723 C CA . HIS A 1 91 ? 1.591 9.980 34.521 1.00 86.12 91 HIS A CA 1
ATOM 724 C C . HIS A 1 91 ? 1.672 8.451 34.405 1.00 86.12 91 HIS A C 1
ATOM 726 O O . HIS A 1 91 ? 2.089 7.953 33.364 1.00 86.12 91 HIS A O 1
ATOM 732 N N . GLU A 1 92 ? 1.264 7.692 35.430 1.00 90.31 92 GLU A N 1
ATOM 733 C CA . GLU A 1 92 ? 1.224 6.219 35.372 1.00 90.31 92 GLU A CA 1
ATOM 734 C C . GLU A 1 92 ? 0.327 5.727 34.223 1.00 90.31 92 GLU A C 1
ATOM 736 O O . GLU A 1 92 ? 0.732 4.876 33.424 1.00 90.31 92 GLU A O 1
ATOM 741 N N . LEU A 1 93 ? -0.883 6.280 34.118 1.00 93.38 93 LEU A N 1
ATOM 742 C CA . LEU A 1 93 ? -1.872 5.888 33.113 1.00 93.38 93 LEU A CA 1
ATOM 743 C C . LEU A 1 93 ? -1.470 6.330 31.697 1.00 93.38 93 LEU A C 1
ATOM 745 O O . LEU A 1 93 ? -1.575 5.546 30.754 1.00 93.38 93 LEU A O 1
ATOM 749 N N . GLU A 1 94 ? -0.950 7.548 31.543 1.00 92.19 94 GLU A N 1
ATOM 750 C CA . GLU A 1 94 ? -0.416 8.040 30.268 1.00 92.19 94 GLU A CA 1
ATOM 751 C C . GLU A 1 94 ? 0.767 7.198 29.799 1.00 92.19 94 GLU A C 1
ATOM 753 O O . GLU A 1 94 ? 0.814 6.780 28.642 1.00 92.19 94 GLU A O 1
ATOM 758 N N . HIS A 1 95 ? 1.702 6.883 30.698 1.00 91.88 95 HIS A N 1
ATOM 759 C CA . HIS A 1 95 ? 2.860 6.064 30.360 1.00 91.88 95 HIS A CA 1
ATOM 760 C C . HIS A 1 95 ? 2.457 4.631 29.999 1.00 91.88 95 HIS A C 1
ATOM 762 O O . HIS A 1 95 ? 3.032 4.041 29.087 1.00 91.88 95 HIS A O 1
ATOM 768 N N . THR A 1 96 ? 1.429 4.087 30.653 1.00 93.75 96 THR A N 1
ATOM 769 C CA . THR A 1 96 ? 0.826 2.798 30.289 1.00 93.75 96 THR A CA 1
ATOM 770 C C . THR A 1 96 ? 0.315 2.821 28.844 1.00 93.75 96 THR A C 1
ATOM 772 O O . THR A 1 96 ? 0.633 1.908 28.074 1.00 93.75 96 THR A O 1
ATOM 775 N N . ALA A 1 97 ? -0.435 3.861 28.461 1.00 95.69 97 ALA A N 1
ATOM 776 C CA . ALA A 1 97 ? -0.949 4.024 27.102 1.00 95.69 97 ALA A CA 1
ATOM 777 C C . ALA A 1 97 ? 0.191 4.200 26.082 1.00 95.69 97 ALA A C 1
ATOM 779 O O . ALA A 1 97 ? 0.246 3.457 25.101 1.00 95.69 97 ALA A O 1
ATOM 780 N N . ILE A 1 98 ? 1.155 5.091 26.355 1.00 94.38 98 ILE A N 1
ATOM 781 C CA . ILE A 1 98 ? 2.339 5.317 25.507 1.00 94.38 98 ILE A CA 1
ATOM 782 C C . ILE A 1 98 ? 3.103 4.009 25.299 1.00 94.38 98 ILE A C 1
ATOM 784 O O . ILE A 1 98 ? 3.415 3.646 24.168 1.00 94.38 98 ILE A O 1
ATOM 788 N N . LYS A 1 99 ? 3.377 3.263 26.373 1.00 94.50 99 LYS A N 1
ATOM 789 C CA . LYS A 1 99 ? 4.121 2.003 26.305 1.00 94.50 99 LYS A CA 1
ATOM 790 C C . LYS A 1 99 ? 3.416 0.970 25.428 1.00 94.50 99 LYS A C 1
ATOM 792 O O . LYS A 1 99 ? 4.077 0.308 24.633 1.00 94.50 99 LYS A O 1
ATOM 797 N N . CYS A 1 100 ? 2.092 0.860 25.531 1.00 95.69 100 CYS A N 1
ATOM 798 C CA . CYS A 1 100 ? 1.305 -0.020 24.671 1.00 95.69 100 CYS A CA 1
ATOM 799 C C . CYS A 1 100 ? 1.351 0.423 23.202 1.00 95.69 100 CYS A C 1
ATOM 801 O O . CYS A 1 100 ? 1.643 -0.391 22.329 1.00 95.69 100 CYS A O 1
ATOM 803 N N . MET A 1 101 ? 1.120 1.710 22.923 1.00 95.19 101 MET A N 1
ATOM 804 C CA . MET A 1 101 ? 1.137 2.252 21.558 1.00 95.19 101 MET A CA 1
ATOM 805 C C . MET A 1 101 ? 2.508 2.105 20.895 1.00 95.19 101 MET A C 1
ATOM 807 O O . MET A 1 101 ? 2.593 1.711 19.733 1.00 95.19 101 MET A O 1
ATOM 811 N N . ARG A 1 102 ? 3.590 2.334 21.647 1.00 92.81 102 ARG A N 1
ATOM 812 C CA . ARG A 1 102 ? 4.961 2.078 21.184 1.00 92.81 102 ARG A CA 1
ATOM 813 C C . ARG A 1 102 ? 5.210 0.593 20.948 1.00 92.81 102 ARG A C 1
ATOM 815 O O . ARG A 1 102 ? 5.800 0.237 19.937 1.00 92.81 102 ARG A O 1
ATOM 822 N N . GLY A 1 103 ? 4.733 -0.276 21.839 1.00 91.19 103 GLY A N 1
ATOM 823 C CA . GLY A 1 103 ? 4.779 -1.728 21.652 1.00 91.19 103 GLY A CA 1
ATOM 824 C C . GLY A 1 103 ? 4.130 -2.166 20.339 1.00 91.19 103 GLY A C 1
ATOM 825 O O . GLY A 1 103 ? 4.730 -2.928 19.582 1.00 91.19 103 GLY A O 1
ATOM 826 N N . ILE A 1 104 ? 2.947 -1.622 20.032 1.00 91.19 104 ILE A N 1
ATOM 827 C CA . ILE A 1 104 ? 2.251 -1.858 18.762 1.00 91.19 104 ILE A CA 1
ATOM 828 C C . ILE A 1 104 ? 3.089 -1.338 17.592 1.00 91.19 104 ILE A C 1
ATOM 830 O O . ILE A 1 104 ? 3.323 -2.097 16.660 1.00 91.19 104 ILE A O 1
ATOM 834 N N . LEU A 1 105 ? 3.606 -0.106 17.652 1.00 88.06 105 LEU A N 1
ATOM 835 C CA . LEU A 1 105 ? 4.462 0.469 16.606 1.00 88.06 105 LEU A CA 1
ATOM 836 C C . LEU A 1 105 ? 5.690 -0.409 16.307 1.00 88.06 105 LEU A C 1
ATOM 838 O O . LEU A 1 105 ? 5.956 -0.727 15.149 1.00 88.06 105 LEU A O 1
ATOM 842 N N . TYR A 1 106 ? 6.401 -0.870 17.339 1.00 86.50 106 TYR A N 1
ATOM 843 C CA . TYR A 1 106 ? 7.550 -1.765 17.177 1.00 86.50 106 TYR A CA 1
ATOM 844 C C . TYR A 1 106 ? 7.167 -3.114 16.568 1.00 86.50 106 TYR A C 1
ATOM 846 O O . TYR A 1 106 ? 7.897 -3.636 15.722 1.00 86.50 106 TYR A O 1
ATOM 854 N N . CYS A 1 107 ? 6.034 -3.688 16.981 1.00 84.94 107 CYS A N 1
ATOM 855 C CA . CYS A 1 107 ? 5.491 -4.882 16.340 1.00 84.94 107 CYS A CA 1
ATOM 856 C C . CYS A 1 107 ? 5.161 -4.607 14.874 1.00 84.94 107 CYS A C 1
ATOM 858 O O . CYS A 1 107 ? 5.492 -5.432 14.024 1.00 84.94 107 CYS A O 1
ATOM 860 N N . CYS A 1 108 ? 4.600 -3.434 14.573 1.00 81.88 108 CYS A N 1
ATOM 861 C CA . CYS A 1 108 ? 4.240 -3.063 13.219 1.00 81.88 108 CYS A CA 1
ATOM 862 C C . CYS A 1 108 ? 5.463 -2.966 12.297 1.00 81.88 108 CYS A C 1
ATOM 864 O O . CYS A 1 108 ? 5.457 -3.478 11.182 1.00 81.88 108 CYS A O 1
ATOM 866 N N . MET A 1 109 ? 6.551 -2.375 12.786 1.00 78.00 109 MET A N 1
ATOM 867 C CA . MET A 1 109 ? 7.798 -2.260 12.028 1.00 78.00 109 MET A CA 1
ATOM 868 C C . MET A 1 109 ? 8.504 -3.611 11.820 1.00 78.00 109 MET A C 1
ATOM 870 O O . MET A 1 109 ? 9.254 -3.765 10.860 1.00 78.00 109 MET A O 1
ATOM 874 N N . ARG A 1 110 ? 8.299 -4.592 12.712 1.00 77.88 110 ARG A N 1
ATOM 875 C CA . ARG A 1 110 ? 9.009 -5.889 12.688 1.00 77.88 110 ARG A CA 1
ATOM 876 C C . ARG A 1 110 ? 8.224 -7.042 12.064 1.00 77.88 110 ARG A C 1
ATOM 878 O O . ARG A 1 110 ? 8.838 -8.034 11.688 1.00 77.88 110 ARG A O 1
ATOM 885 N N . GLN A 1 111 ? 6.896 -6.962 12.025 1.00 72.06 111 GLN A N 1
ATOM 886 C CA . GLN A 1 111 ? 6.003 -8.045 11.586 1.00 72.06 111 GLN A CA 1
ATOM 887 C C . GLN A 1 111 ? 4.937 -7.515 10.618 1.00 72.06 111 GLN A C 1
ATOM 889 O O . GLN A 1 111 ? 3.747 -7.768 10.801 1.00 72.06 111 GLN A O 1
ATOM 894 N N . ALA A 1 112 ? 5.369 -6.745 9.612 1.00 63.47 112 ALA A N 1
ATOM 895 C CA . ALA A 1 112 ? 4.500 -6.062 8.649 1.00 63.47 112 ALA A CA 1
ATOM 896 C C . ALA A 1 112 ? 3.438 -6.980 8.008 1.00 63.47 112 ALA A C 1
ATOM 898 O O . ALA A 1 112 ? 2.300 -6.570 7.805 1.00 63.47 112 ALA A O 1
ATOM 899 N N . ASP A 1 113 ? 3.793 -8.239 7.753 1.00 55.72 113 ASP A N 1
ATOM 900 C CA . ASP A 1 113 ? 2.967 -9.269 7.117 1.00 55.72 113 ASP A CA 1
ATOM 901 C C . ASP A 1 113 ? 1.802 -9.785 7.984 1.00 55.72 113 ASP A C 1
ATOM 903 O O . ASP A 1 113 ? 0.909 -10.461 7.475 1.00 55.72 113 ASP A O 1
ATOM 907 N N . LYS A 1 114 ? 1.801 -9.499 9.293 1.00 55.25 114 LYS A N 1
ATOM 908 C CA . LYS A 1 114 ? 0.843 -10.069 10.264 1.00 55.25 114 LYS A CA 1
ATOM 909 C C . LYS A 1 114 ? -0.074 -9.040 10.920 1.00 55.25 114 LYS A C 1
ATOM 911 O O . LYS A 1 114 ? -0.849 -9.408 11.806 1.00 55.25 114 LYS A O 1
ATOM 916 N N . ILE A 1 115 ? 0.035 -7.766 10.555 1.00 61.25 115 ILE A N 1
ATOM 917 C CA . ILE A 1 115 ? -0.687 -6.690 11.242 1.00 61.25 115 ILE A CA 1
ATOM 918 C C . ILE A 1 115 ? -2.073 -6.519 10.638 1.00 61.25 115 ILE A C 1
ATOM 920 O O . ILE A 1 115 ? -2.217 -6.165 9.473 1.00 61.25 115 ILE A O 1
ATOM 924 N N . ASN A 1 116 ? -3.081 -6.657 11.493 1.00 63.19 116 ASN A N 1
ATOM 925 C CA . ASN A 1 116 ? -4.456 -6.263 11.210 1.00 63.19 116 ASN A CA 1
ATOM 926 C C . ASN A 1 116 ? -4.785 -4.958 11.958 1.00 63.19 116 ASN A C 1
ATOM 928 O O . ASN A 1 116 ? -4.100 -4.590 12.916 1.00 63.19 116 ASN A O 1
ATOM 932 N N . ALA A 1 117 ? -5.867 -4.281 11.559 1.00 69.25 117 ALA A N 1
ATOM 933 C CA . ALA A 1 117 ? -6.383 -3.072 12.216 1.00 69.25 117 ALA A CA 1
ATOM 934 C C . ALA A 1 117 ? -5.435 -1.848 12.194 1.00 69.25 117 ALA A C 1
ATOM 936 O O . ALA A 1 117 ? -5.466 -1.017 13.103 1.00 69.25 117 ALA A O 1
ATOM 937 N N . VAL A 1 118 ? -4.634 -1.699 11.129 1.00 78.38 118 VAL A N 1
ATOM 938 C CA . VAL A 1 118 ? -3.730 -0.547 10.917 1.00 78.38 118 VAL A CA 1
ATOM 939 C C . VAL A 1 118 ? -4.478 0.785 11.025 1.00 78.38 118 VAL A C 1
ATOM 941 O O . VAL A 1 118 ? -4.022 1.691 11.719 1.00 78.38 118 VAL A O 1
ATOM 944 N N . SER A 1 119 ? -5.659 0.892 10.410 1.00 80.31 119 SER A N 1
ATOM 945 C CA . SER A 1 119 ? -6.480 2.108 10.460 1.00 80.31 119 SER A CA 1
ATOM 946 C C . SER A 1 119 ? -6.903 2.467 11.885 1.00 80.31 119 SER A C 1
ATOM 948 O O . SER A 1 119 ? -6.870 3.635 12.250 1.00 80.31 119 SER A O 1
ATOM 950 N N . LEU A 1 120 ? -7.244 1.471 12.713 1.00 84.38 120 LEU A N 1
ATOM 951 C CA . LEU A 1 120 ? -7.628 1.689 14.110 1.00 84.38 120 LEU A CA 1
ATOM 952 C C . LEU A 1 120 ? -6.430 2.129 14.965 1.00 84.38 120 LEU A C 1
ATOM 954 O O . LEU A 1 120 ? -6.582 2.976 15.841 1.00 84.38 120 LEU A O 1
ATOM 958 N N . PHE A 1 121 ? -5.238 1.583 14.702 1.00 89.56 121 PHE A N 1
ATOM 959 C CA . PHE A 1 121 ? -4.006 2.032 15.354 1.00 89.56 121 PHE A CA 1
ATOM 960 C C . PHE A 1 121 ? -3.686 3.488 15.007 1.00 89.56 121 PHE A C 1
ATOM 962 O O . PHE A 1 121 ? -3.461 4.279 15.919 1.00 89.56 121 PHE A O 1
ATOM 969 N N . LEU A 1 122 ? -3.711 3.852 13.718 1.00 88.25 122 LEU A N 1
ATOM 970 C CA . LEU A 1 122 ? -3.473 5.230 13.271 1.00 88.25 122 LEU A CA 1
ATOM 971 C C . LEU A 1 122 ? -4.485 6.203 13.882 1.00 88.25 122 LEU A C 1
ATOM 973 O O . LEU A 1 122 ? -4.121 7.304 14.279 1.00 88.25 122 LEU A O 1
ATOM 977 N N . LEU A 1 123 ? -5.737 5.773 14.012 1.00 87.44 123 LEU A N 1
ATOM 978 C CA . LEU A 1 123 ? -6.795 6.562 14.619 1.00 87.44 123 LEU A CA 1
ATOM 979 C C . LEU A 1 123 ? -6.499 6.909 16.083 1.00 87.44 123 LEU A C 1
ATOM 981 O O . LEU A 1 123 ? -6.413 8.084 16.431 1.00 87.44 123 LEU A O 1
ATOM 985 N N . TYR A 1 124 ? -6.280 5.892 16.923 1.00 90.94 124 TYR A N 1
ATOM 986 C CA . TYR A 1 124 ? -5.951 6.105 18.333 1.00 90.94 124 TYR A CA 1
ATOM 987 C C . TYR A 1 124 ? -4.607 6.815 18.512 1.00 90.94 124 TYR A C 1
ATOM 989 O O . TYR A 1 124 ? -4.441 7.579 19.459 1.00 90.94 124 TYR A O 1
ATOM 997 N N . LEU A 1 125 ? -3.649 6.594 17.606 1.00 91.12 125 LEU A N 1
ATOM 998 C CA . LEU A 1 125 ? -2.378 7.314 17.593 1.00 91.12 125 LEU A CA 1
ATOM 999 C C . LEU A 1 125 ? -2.609 8.821 17.434 1.00 91.12 125 LEU A C 1
ATOM 1001 O O . LEU A 1 125 ? -2.066 9.594 18.221 1.00 91.12 125 LEU A O 1
ATOM 1005 N N . VAL A 1 126 ? -3.441 9.228 16.471 1.00 86.44 126 VAL A N 1
ATOM 1006 C CA . VAL A 1 126 ? -3.793 10.639 16.262 1.00 86.44 126 VAL A CA 1
ATOM 1007 C C . VAL A 1 126 ? -4.553 11.192 17.466 1.00 86.44 126 VAL A C 1
ATOM 1009 O O . VAL A 1 126 ? -4.146 12.220 17.991 1.00 86.44 126 VAL A O 1
ATOM 1012 N N . GLU A 1 127 ? -5.586 10.507 17.968 1.00 85.81 127 GLU A N 1
ATOM 1013 C CA . GLU A 1 127 ? -6.346 10.965 19.145 1.00 85.81 127 GLU A CA 1
ATOM 1014 C C . GLU A 1 127 ? -5.444 11.191 20.372 1.00 85.81 127 GLU A C 1
ATOM 1016 O O . GLU A 1 127 ? -5.498 12.240 21.020 1.00 85.81 127 GLU A O 1
ATOM 1021 N N . MET A 1 128 ? -4.556 10.237 20.663 1.00 89.50 128 MET A N 1
ATOM 1022 C CA . MET A 1 128 ? -3.637 10.314 21.797 1.00 89.50 128 MET A CA 1
ATOM 1023 C C . MET A 1 128 ? -2.592 11.424 21.627 1.00 89.50 128 MET A C 1
ATOM 1025 O O . MET A 1 128 ? -2.355 12.171 22.583 1.00 89.50 128 MET A O 1
ATOM 1029 N N . ILE A 1 129 ? -2.006 11.586 20.435 1.00 84.50 129 ILE A N 1
ATOM 1030 C CA . ILE A 1 129 ? -1.043 12.664 20.149 1.00 84.50 129 ILE A CA 1
ATOM 1031 C C . ILE A 1 129 ? -1.729 14.033 20.200 1.00 84.50 129 ILE A C 1
ATOM 1033 O O . ILE A 1 129 ? -1.204 14.949 20.831 1.00 84.50 129 ILE A O 1
ATOM 1037 N N . SER A 1 130 ? -2.929 14.170 19.629 1.00 79.00 130 SER A N 1
ATOM 1038 C CA . SER A 1 130 ? -3.739 15.393 19.709 1.00 79.00 130 SER A CA 1
ATOM 1039 C C . SER A 1 130 ? -4.116 15.750 21.148 1.00 79.00 130 SER A C 1
ATOM 1041 O O . SER A 1 130 ? -4.261 16.926 21.472 1.00 79.00 130 SER A O 1
ATOM 1043 N N . SER A 1 131 ? -4.213 14.759 22.040 1.00 78.12 131 SER A N 1
ATOM 1044 C CA . SER A 1 131 ? -4.388 14.988 23.478 1.00 78.12 131 SER A CA 1
ATOM 1045 C C . SER A 1 131 ? -3.100 15.399 24.211 1.00 78.12 131 SER A C 1
ATOM 1047 O O . SER A 1 131 ? -3.158 15.686 25.405 1.00 78.12 131 SER A O 1
ATOM 1049 N N . GLY A 1 132 ? -1.942 15.405 23.546 1.00 77.94 132 GLY A N 1
ATOM 1050 C CA . GLY A 1 132 ? -0.646 15.798 24.109 1.00 77.94 132 GLY A CA 1
ATOM 1051 C C . GLY A 1 132 ? 0.292 14.647 24.497 1.00 77.94 132 GLY A C 1
ATOM 1052 O O . GLY A 1 132 ? 1.326 14.908 25.109 1.00 77.94 132 GLY A O 1
ATOM 1053 N N . LEU A 1 133 ? -0.024 13.386 24.167 1.00 83.62 133 LEU A N 1
ATOM 1054 C CA . LEU A 1 133 ? 0.887 12.261 24.418 1.00 83.62 133 LEU A CA 1
ATOM 1055 C C . LEU A 1 133 ? 2.018 12.210 23.383 1.00 83.62 133 LEU A C 1
ATOM 1057 O O . LEU A 1 133 ? 1.786 12.299 22.181 1.00 83.62 133 LEU A O 1
ATOM 1061 N N . GLN A 1 134 ? 3.249 11.991 23.846 1.00 83.69 134 GLN A N 1
ATOM 1062 C CA . GLN A 1 134 ? 4.406 11.769 22.976 1.00 83.69 134 GLN A CA 1
ATOM 1063 C C . GLN A 1 134 ? 4.578 10.271 22.711 1.00 83.69 134 GLN A C 1
ATOM 1065 O O . GLN A 1 134 ? 4.922 9.511 23.614 1.00 83.69 134 GLN A O 1
ATOM 1070 N N . ILE A 1 135 ? 4.302 9.837 21.478 1.00 88.00 135 ILE A N 1
ATOM 1071 C CA . ILE A 1 135 ? 4.366 8.417 21.085 1.00 88.00 135 ILE A CA 1
ATOM 1072 C C . ILE A 1 135 ? 5.453 8.157 20.032 1.00 88.00 135 ILE A C 1
ATOM 1074 O O . ILE A 1 135 ? 6.095 7.108 20.100 1.00 88.00 135 ILE A O 1
ATOM 1078 N N . ILE A 1 136 ? 5.677 9.093 19.102 1.00 82.38 136 ILE A N 1
ATOM 1079 C CA . ILE A 1 136 ? 6.680 9.022 18.022 1.00 82.38 136 ILE A CA 1
ATOM 1080 C C . ILE A 1 136 ? 7.913 9.834 18.434 1.00 82.38 136 ILE A C 1
ATOM 1082 O O . ILE A 1 136 ? 7.759 10.969 18.883 1.00 82.38 136 ILE A O 1
ATOM 1086 N N . TYR A 1 137 ? 9.115 9.269 18.286 1.00 76.94 137 TYR A N 1
ATOM 1087 C CA . TYR A 1 137 ? 10.355 9.866 18.807 1.00 76.94 137 TYR A CA 1
ATOM 1088 C C . TYR A 1 137 ? 11.494 10.015 17.793 1.00 76.94 137 TYR A C 1
ATOM 1090 O O . TYR A 1 137 ? 12.427 10.759 18.074 1.00 76.94 137 TYR A O 1
ATOM 1098 N N . ASN A 1 138 ? 11.483 9.308 16.659 1.00 72.19 138 ASN A N 1
ATOM 1099 C CA . ASN A 1 138 ? 12.575 9.371 15.678 1.00 72.19 138 ASN A CA 1
ATOM 1100 C C . ASN A 1 138 ? 12.067 9.408 14.227 1.00 72.19 138 ASN A C 1
ATOM 1102 O O . ASN A 1 138 ? 10.912 9.088 13.946 1.00 72.19 138 ASN A O 1
ATOM 1106 N N . THR A 1 139 ? 12.950 9.789 13.302 1.00 61.09 139 THR A N 1
ATOM 1107 C CA . THR A 1 139 ? 12.639 9.963 11.872 1.00 61.09 139 THR A CA 1
ATOM 1108 C C . THR A 1 139 ? 12.254 8.657 11.169 1.00 61.09 139 THR A C 1
ATOM 1110 O O . THR A 1 139 ? 11.430 8.674 10.251 1.00 61.09 139 THR A O 1
ATOM 1113 N N . ASP A 1 140 ? 12.784 7.514 11.613 1.00 60.12 140 ASP A N 1
ATOM 1114 C CA . ASP A 1 140 ? 12.415 6.202 11.069 1.00 60.12 140 ASP A CA 1
ATOM 1115 C C . ASP A 1 140 ? 10.962 5.844 11.425 1.00 60.12 140 ASP A C 1
ATOM 1117 O O . ASP A 1 140 ? 10.207 5.368 10.576 1.00 60.12 140 ASP A O 1
ATOM 1121 N N . GLU A 1 141 ? 10.543 6.119 12.666 1.00 72.75 141 GLU A N 1
ATOM 1122 C CA . GLU A 1 141 ? 9.163 5.966 13.136 1.00 72.75 141 GLU A CA 1
ATOM 1123 C C . GLU A 1 141 ? 8.220 6.893 12.346 1.00 72.75 141 GLU A C 1
ATOM 1125 O O . GLU A 1 141 ? 7.160 6.445 11.908 1.00 72.75 141 GLU A O 1
ATOM 1130 N N . VAL A 1 142 ? 8.618 8.148 12.091 1.00 66.31 142 VAL A N 1
ATOM 1131 C CA . VAL A 1 142 ? 7.855 9.090 11.244 1.00 66.31 142 VAL A CA 1
ATOM 1132 C C . VAL A 1 142 ? 7.673 8.533 9.832 1.00 66.31 142 VAL A C 1
ATOM 1134 O O . VAL A 1 142 ? 6.547 8.433 9.345 1.00 66.31 142 VAL A O 1
ATOM 1137 N N . SER A 1 143 ? 8.765 8.102 9.200 1.00 58.38 143 SER A N 1
ATOM 1138 C CA . SER A 1 143 ? 8.748 7.543 7.842 1.00 58.38 143 SER A CA 1
ATOM 1139 C C . SER A 1 143 ? 7.872 6.289 7.756 1.00 58.38 143 SER A C 1
ATOM 1141 O O . SER A 1 143 ? 7.147 6.079 6.783 1.00 58.38 143 SER A O 1
ATOM 1143 N N . PHE A 1 144 ? 7.896 5.448 8.792 1.00 70.44 144 PHE A N 1
ATOM 1144 C CA . PHE A 1 144 ? 7.050 4.263 8.868 1.00 70.44 144 PHE A CA 1
ATOM 1145 C C . PHE A 1 144 ? 5.561 4.611 8.994 1.00 70.44 144 PHE A C 1
ATOM 1147 O O . PHE A 1 144 ? 4.750 4.061 8.249 1.00 70.44 144 PHE A O 1
ATOM 1154 N N . ILE A 1 145 ? 5.191 5.537 9.887 1.00 74.19 145 ILE A N 1
ATOM 1155 C CA . ILE A 1 145 ? 3.799 5.997 10.025 1.00 74.19 145 ILE A CA 1
ATOM 1156 C C . ILE A 1 145 ? 3.298 6.610 8.715 1.00 74.19 145 ILE A C 1
ATOM 1158 O O . ILE A 1 145 ? 2.194 6.281 8.281 1.00 74.19 145 ILE A O 1
ATOM 1162 N N . GLN A 1 146 ? 4.122 7.414 8.043 1.00 66.75 146 GLN A N 1
ATOM 1163 C CA . GLN A 1 146 ? 3.795 7.983 6.738 1.00 66.75 146 GLN A CA 1
ATOM 1164 C C . GLN A 1 146 ? 3.470 6.887 5.708 1.00 66.75 146 GLN A C 1
ATOM 1166 O O . GLN A 1 146 ? 2.450 6.944 5.020 1.00 66.75 146 GLN A O 1
ATOM 1171 N N . ASN A 1 147 ? 4.288 5.833 5.647 1.00 65.75 147 ASN A N 1
ATOM 1172 C CA . ASN A 1 147 ? 4.042 4.691 4.765 1.00 65.75 147 ASN A CA 1
ATOM 1173 C C . ASN A 1 147 ? 2.747 3.939 5.113 1.00 65.75 147 ASN A C 1
ATOM 1175 O O . ASN A 1 147 ? 2.040 3.496 4.207 1.00 65.75 147 ASN A O 1
ATOM 1179 N N . LEU A 1 148 ? 2.403 3.813 6.401 1.00 73.25 148 LEU A N 1
ATOM 1180 C CA . LEU A 1 148 ? 1.125 3.225 6.815 1.00 73.25 148 LEU A CA 1
ATOM 1181 C C . LEU A 1 148 ? -0.067 4.074 6.361 1.00 73.25 148 LEU A C 1
ATOM 1183 O O . LEU A 1 148 ? -1.053 3.513 5.882 1.00 73.25 148 LEU A O 1
ATOM 1187 N N . VAL A 1 149 ? 0.023 5.403 6.466 1.00 72.69 149 VAL A N 1
ATOM 1188 C CA . VAL A 1 149 ? -1.022 6.322 5.985 1.00 72.69 149 VAL A CA 1
ATOM 1189 C C . VAL A 1 149 ? -1.207 6.177 4.474 1.00 72.69 149 VAL A C 1
ATOM 1191 O O . VAL A 1 149 ? -2.332 5.953 4.029 1.00 72.69 149 VAL A O 1
ATOM 1194 N N . PHE A 1 150 ? -0.120 6.186 3.695 1.00 62.19 150 PHE A N 1
ATOM 1195 C CA . PHE A 1 150 ? -0.178 5.959 2.245 1.00 62.19 150 PHE A CA 1
ATOM 1196 C C . PHE A 1 150 ? -0.755 4.588 1.876 1.00 62.19 150 PHE A C 1
ATOM 1198 O O . PHE A 1 150 ? -1.469 4.451 0.879 1.00 62.19 150 PHE A O 1
ATOM 1205 N N . CYS A 1 151 ? -0.461 3.560 2.676 1.00 65.75 151 CYS A N 1
ATOM 1206 C CA . CYS A 1 151 ? -1.041 2.236 2.497 1.00 65.75 151 CYS A CA 1
ATOM 1207 C C . CYS A 1 151 ? -2.561 2.276 2.686 1.00 65.75 151 CYS A C 1
ATOM 1209 O O . CYS A 1 151 ? -3.290 1.854 1.793 1.00 65.75 151 CYS A O 1
ATOM 1211 N N . VAL A 1 152 ? -3.052 2.848 3.790 1.00 70.25 152 VAL A N 1
ATOM 1212 C CA . VAL A 1 152 ? -4.494 2.938 4.084 1.00 70.25 152 VAL A CA 1
ATOM 1213 C C . VAL A 1 152 ? -5.237 3.813 3.065 1.00 70.25 152 VAL A C 1
ATOM 1215 O O . VAL A 1 152 ? -6.319 3.428 2.620 1.00 70.25 152 VAL A O 1
ATOM 1218 N N . GLU A 1 153 ? -4.649 4.937 2.640 1.00 62.12 153 GLU A N 1
ATOM 1219 C CA . GLU A 1 153 ? -5.208 5.844 1.619 1.00 62.12 153 GLU A CA 1
ATOM 1220 C C . GLU A 1 153 ? -5.553 5.111 0.316 1.00 62.12 153 GLU A C 1
ATOM 1222 O O . GLU A 1 153 ? -6.515 5.448 -0.373 1.00 62.12 153 GLU A O 1
ATOM 1227 N N . ARG A 1 154 ? -4.781 4.079 -0.023 1.00 57.78 154 ARG A N 1
ATOM 1228 C CA . ARG A 1 154 ? -4.967 3.292 -1.242 1.00 57.78 154 ARG A CA 1
ATOM 1229 C C . ARG A 1 154 ? -5.768 2.020 -0.962 1.00 57.78 154 ARG A C 1
ATOM 1231 O O . ARG A 1 154 ? -6.653 1.672 -1.741 1.00 57.78 154 ARG A O 1
ATOM 1238 N N . ALA A 1 155 ? -5.522 1.371 0.175 1.00 61.62 155 ALA A N 1
ATOM 1239 C CA . ALA A 1 155 ? -6.105 0.088 0.555 1.00 61.62 155 ALA A CA 1
ATOM 1240 C C . ALA A 1 155 ? -7.577 0.146 0.994 1.00 61.62 155 ALA A C 1
ATOM 1242 O O . ALA A 1 155 ? -8.217 -0.898 1.032 1.00 61.62 155 ALA A O 1
ATOM 1243 N N . TYR A 1 156 ? -8.157 1.315 1.296 1.00 62.91 156 TYR A N 1
ATOM 1244 C CA . TYR A 1 156 ? -9.527 1.387 1.845 1.00 62.91 156 TYR A CA 1
ATOM 1245 C C . TYR A 1 156 ? -10.628 0.796 0.943 1.00 62.91 156 TYR A C 1
ATOM 1247 O O . TYR A 1 156 ? -11.727 0.521 1.421 1.00 62.91 156 TYR A O 1
ATOM 1255 N N . ARG A 1 157 ? -10.364 0.623 -0.361 1.00 54.69 157 ARG A N 1
ATOM 1256 C CA . ARG A 1 157 ? -11.293 -0.009 -1.320 1.00 54.69 157 ARG A CA 1
ATOM 1257 C C . ARG A 1 157 ? -11.064 -1.509 -1.490 1.00 54.69 157 ARG A C 1
ATOM 1259 O O . ARG A 1 157 ? -11.809 -2.154 -2.226 1.00 54.69 157 ARG A O 1
ATOM 1266 N N . VAL A 1 158 ? -10.026 -2.049 -0.861 1.00 56.25 158 VAL A N 1
ATOM 1267 C CA . VAL A 1 158 ? -9.657 -3.456 -0.970 1.00 56.25 158 VAL A CA 1
ATOM 1268 C C . VAL A 1 158 ? -10.510 -4.247 0.008 1.00 56.25 158 VAL A C 1
ATOM 1270 O O . VAL A 1 158 ? -10.504 -3.937 1.199 1.00 56.25 158 VAL A O 1
ATOM 1273 N N . PRO A 1 159 ? -11.253 -5.257 -0.463 1.00 54.03 159 PRO A N 1
ATOM 1274 C CA . PRO A 1 159 ? -12.033 -6.101 0.423 1.00 54.03 159 PRO A CA 1
ATOM 1275 C C . PRO A 1 159 ? -11.091 -6.878 1.367 1.00 54.03 159 PRO A C 1
ATOM 1277 O O . PRO A 1 159 ? -10.279 -7.687 0.909 1.00 54.03 159 PRO A O 1
ATOM 1280 N N . ASP A 1 160 ? -11.190 -6.630 2.675 1.00 55.12 160 ASP A N 1
ATOM 1281 C CA . ASP A 1 160 ? -10.426 -7.314 3.729 1.00 55.12 160 ASP A CA 1
ATOM 1282 C C . ASP A 1 160 ? -11.374 -8.009 4.720 1.00 55.12 160 ASP A C 1
ATOM 1284 O O . ASP A 1 160 ? -12.586 -7.780 4.717 1.00 55.12 160 ASP A O 1
ATOM 1288 N N . PHE A 1 161 ? -10.845 -8.897 5.564 1.00 55.59 161 PHE A N 1
ATOM 1289 C CA . PHE A 1 161 ? -11.627 -9.462 6.655 1.00 55.59 161 PHE A CA 1
ATOM 1290 C C . PHE A 1 161 ? -12.096 -8.338 7.587 1.00 55.59 161 PHE A C 1
ATOM 1292 O O . PHE A 1 161 ? -11.305 -7.503 8.024 1.00 55.59 161 PHE A O 1
ATOM 1299 N N . GLY A 1 162 ? -13.386 -8.345 7.933 1.00 59.22 162 GLY A N 1
ATOM 1300 C CA . GLY A 1 162 ? -13.919 -7.451 8.959 1.00 59.22 162 GLY A CA 1
ATOM 1301 C C . GLY A 1 162 ? -13.228 -7.656 10.313 1.00 59.22 162 GLY A C 1
ATOM 1302 O O . GLY A 1 162 ? -12.453 -8.595 10.508 1.00 59.22 162 GLY A O 1
ATOM 1303 N N . VAL A 1 163 ? -13.567 -6.815 11.294 1.00 64.94 163 VAL A N 1
ATOM 1304 C CA . VAL A 1 163 ? -12.995 -6.797 12.662 1.00 64.94 163 VAL A CA 1
ATOM 1305 C C . VAL A 1 163 ? -12.960 -8.180 13.349 1.00 64.94 163 VAL A C 1
ATOM 1307 O O . VAL A 1 163 ? -12.179 -8.424 14.265 1.00 64.94 163 VAL A O 1
ATOM 1310 N N . TRP A 1 164 ? -13.784 -9.122 12.894 1.00 68.12 164 TRP A N 1
ATOM 1311 C CA . TRP A 1 164 ? -13.868 -10.484 13.417 1.00 68.12 164 TRP A CA 1
ATOM 1312 C C . TRP A 1 164 ? -12.851 -11.474 12.839 1.00 68.12 164 TRP A C 1
ATOM 1314 O O . TRP A 1 164 ? -12.829 -12.621 13.292 1.00 68.12 164 TRP A O 1
ATOM 1324 N N . GLU A 1 165 ? -12.029 -11.062 11.865 1.00 57.25 165 GLU A N 1
ATOM 1325 C CA . GLU A 1 165 ? -11.023 -11.889 11.172 1.00 57.25 165 GLU A CA 1
ATOM 1326 C C . GLU A 1 165 ? -11.612 -13.183 10.566 1.00 57.25 165 GLU A C 1
ATOM 1328 O O . GLU A 1 165 ? -10.914 -14.185 10.374 1.00 57.25 165 GLU A O 1
ATOM 1333 N N . ARG A 1 166 ? -12.926 -13.176 10.313 1.00 55.88 166 ARG A N 1
ATOM 1334 C CA . ARG A 1 166 ? -13.738 -14.275 9.782 1.00 55.88 166 ARG A CA 1
ATOM 1335 C C . ARG A 1 166 ? -14.828 -13.701 8.881 1.00 55.88 166 ARG A C 1
ATOM 1337 O O . ARG A 1 166 ? -15.357 -12.638 9.183 1.00 55.88 166 ARG A O 1
ATOM 1344 N N . GLY A 1 167 ? -15.181 -14.431 7.824 1.00 48.50 167 GLY A N 1
ATOM 1345 C CA . GLY A 1 167 ? -16.205 -14.029 6.854 1.00 48.50 167 GLY A CA 1
ATOM 1346 C C . GLY A 1 167 ? -15.660 -13.894 5.432 1.00 48.50 167 GLY A C 1
ATOM 1347 O O . GLY A 1 167 ? -14.478 -14.129 5.187 1.00 48.50 167 GLY A O 1
ATOM 1348 N N . SER A 1 168 ? -16.538 -13.546 4.488 1.00 44.72 168 SER A N 1
ATOM 1349 C CA . SER A 1 168 ? -16.131 -13.187 3.125 1.00 44.72 168 SER A CA 1
ATOM 1350 C C . SER A 1 168 ? -15.375 -11.862 3.157 1.00 44.72 168 SER A C 1
ATOM 1352 O O . SER A 1 168 ? -15.795 -10.943 3.853 1.00 44.72 168 SER A O 1
ATOM 1354 N N . LYS A 1 169 ? -14.297 -11.745 2.374 1.00 49.28 169 LYS A N 1
ATOM 1355 C CA . LYS A 1 169 ? -13.610 -10.460 2.167 1.00 49.28 169 LYS A CA 1
ATOM 1356 C C . LYS A 1 169 ? -14.510 -9.447 1.458 1.00 49.28 169 LYS A C 1
ATOM 1358 O O . LYS A 1 169 ? -14.331 -8.251 1.617 1.00 49.28 169 LYS A O 1
ATOM 1363 N N . TYR A 1 170 ? -15.488 -9.923 0.689 1.00 41.09 170 TYR A N 1
ATOM 1364 C CA . TYR A 1 170 ? -16.427 -9.087 -0.049 1.00 41.09 170 TYR A CA 1
ATOM 1365 C C . TYR A 1 170 ? -17.614 -8.674 0.816 1.00 41.09 170 TYR A C 1
ATOM 1367 O O . TYR A 1 170 ? -18.208 -9.509 1.502 1.00 41.09 170 TYR A O 1
ATOM 1375 N N . ASN A 1 171 ? -18.026 -7.410 0.684 1.00 45.50 171 ASN A N 1
ATOM 1376 C CA . ASN A 1 171 ? -19.311 -6.946 1.193 1.00 45.50 171 ASN A CA 1
ATOM 1377 C C . ASN A 1 171 ? -20.442 -7.702 0.476 1.00 45.50 171 ASN A C 1
ATOM 1379 O O . ASN A 1 171 ? -20.802 -7.393 -0.657 1.00 45.50 171 ASN A O 1
ATOM 1383 N N . ASN A 1 172 ? -20.986 -8.713 1.144 1.00 50.81 172 ASN A N 1
ATOM 1384 C CA . ASN A 1 172 ? -22.089 -9.543 0.662 1.00 50.81 172 ASN A CA 1
ATOM 1385 C C . ASN A 1 172 ? -23.456 -9.055 1.190 1.00 50.81 172 ASN A C 1
ATOM 1387 O O . ASN A 1 172 ? -24.443 -9.787 1.129 1.00 50.81 172 ASN A O 1
ATOM 1391 N N . GLY A 1 173 ? -23.516 -7.840 1.750 1.00 51.59 173 GLY A N 1
ATOM 1392 C CA . GLY A 1 173 ? -24.723 -7.284 2.358 1.00 51.59 173 GLY A CA 1
ATOM 1393 C C . GLY A 1 173 ? -25.068 -7.855 3.741 1.00 51.59 173 GLY A C 1
ATOM 1394 O O . GLY A 1 173 ? -26.184 -7.615 4.223 1.00 51.59 173 GLY A O 1
ATOM 1395 N N . SER A 1 174 ? -24.156 -8.592 4.391 1.00 55.00 174 SER A N 1
ATOM 1396 C CA . SER A 1 174 ? -24.308 -9.006 5.787 1.00 55.00 174 SER A CA 1
ATOM 1397 C C . SER A 1 174 ? -24.329 -7.790 6.711 1.00 55.00 174 SER A C 1
ATOM 1399 O O . SER A 1 174 ? -23.476 -6.911 6.646 1.00 55.00 174 SER A O 1
ATOM 1401 N N . THR A 1 175 ? -25.338 -7.729 7.577 1.00 57.28 175 THR A N 1
ATOM 1402 C CA . THR A 1 175 ? -25.463 -6.663 8.571 1.00 57.28 175 THR A CA 1
ATOM 1403 C C . THR A 1 175 ? -24.405 -6.853 9.663 1.00 57.28 175 THR A C 1
ATOM 1405 O O . THR A 1 175 ? -24.393 -7.904 10.298 1.00 57.28 175 THR A O 1
ATOM 1408 N N . GLU A 1 176 ? -23.571 -5.838 9.898 1.00 61.47 176 GLU A N 1
ATOM 1409 C CA . GLU A 1 176 ? -22.588 -5.760 10.991 1.00 61.47 176 GLU A CA 1
ATOM 1410 C C . GLU A 1 176 ? -22.656 -4.372 11.655 1.00 61.47 176 GLU A C 1
ATOM 1412 O O . GLU A 1 176 ? -23.072 -3.401 11.018 1.00 61.47 176 GLU A O 1
ATOM 1417 N N . LEU A 1 177 ? -22.266 -4.263 12.930 1.00 61.06 177 LEU A N 1
ATOM 1418 C CA . LEU A 1 177 ? -22.264 -2.998 13.675 1.00 61.06 177 LEU A CA 1
ATOM 1419 C C . LEU A 1 177 ? -20.846 -2.403 13.731 1.00 61.06 177 LEU A C 1
ATOM 1421 O O . LEU A 1 177 ? -20.076 -2.764 14.617 1.00 61.06 177 LEU A O 1
ATOM 1425 N N . HIS A 1 178 ? -20.523 -1.484 12.811 1.00 63.88 178 HIS A N 1
ATOM 1426 C CA . HIS A 1 178 ? -19.241 -0.738 12.793 1.00 63.88 178 HIS A CA 1
ATOM 1427 C C . HIS A 1 178 ? -19.403 0.779 12.600 1.00 63.88 178 HIS A C 1
ATOM 1429 O O . HIS A 1 178 ? -18.421 1.502 12.458 1.00 63.88 178 HIS A O 1
ATOM 1435 N N . SER A 1 179 ? -20.639 1.275 12.564 1.00 62.09 179 SER A N 1
ATOM 1436 C CA . SER A 1 179 ? -20.949 2.644 12.131 1.00 62.09 179 SER A CA 1
ATOM 1437 C C . SER A 1 179 ? -20.672 3.723 13.191 1.00 62.09 179 SER A C 1
ATOM 1439 O O . SER A 1 179 ? -20.666 4.906 12.862 1.00 62.09 179 SER A O 1
ATOM 1441 N N . SER A 1 180 ? -20.461 3.332 14.451 1.00 73.62 180 SER A N 1
ATOM 1442 C CA . SER A 1 180 ? -20.330 4.223 15.615 1.00 73.62 180 SER A CA 1
ATOM 1443 C C . SER A 1 180 ? -18.870 4.362 16.091 1.00 73.62 180 SER A C 1
ATOM 1445 O O . SER A 1 180 ? -17.926 4.156 15.323 1.00 73.62 180 SER A O 1
ATOM 1447 N N . TYR A 1 181 ? -18.665 4.711 17.369 1.00 83.62 181 TYR A N 1
ATOM 1448 C CA . TYR A 1 181 ? -17.345 4.756 18.005 1.00 83.62 181 TYR A CA 1
ATOM 1449 C C . TYR A 1 181 ? -16.546 3.458 17.767 1.00 83.62 181 TYR A C 1
ATOM 1451 O O . TYR A 1 181 ? -17.100 2.370 17.950 1.00 83.62 181 TYR A O 1
ATOM 1459 N N . PRO A 1 182 ? -15.246 3.539 17.426 1.00 79.75 182 PRO A N 1
ATOM 1460 C CA . PRO A 1 182 ? -14.435 4.755 17.303 1.00 79.75 182 PRO A CA 1
ATOM 1461 C C . PRO A 1 182 ? -14.389 5.345 15.886 1.00 79.75 182 PRO A C 1
ATOM 1463 O O . PRO A 1 182 ? -13.703 6.338 15.684 1.00 79.75 182 PRO A O 1
ATOM 1466 N N . ALA A 1 183 ? -15.057 4.755 14.891 1.00 76.94 183 ALA A N 1
ATOM 1467 C CA . ALA A 1 183 ? -14.866 5.112 13.483 1.00 76.94 183 ALA A CA 1
ATOM 1468 C C . ALA A 1 183 ? -15.691 6.328 13.030 1.00 76.94 183 ALA A C 1
ATOM 1470 O O . ALA A 1 183 ? -15.130 7.201 12.372 1.00 76.94 183 ALA A O 1
ATOM 1471 N N . PHE A 1 184 ? -16.981 6.382 13.391 1.00 78.94 184 PHE A N 1
ATOM 1472 C CA . PHE A 1 184 ? -17.943 7.402 12.929 1.00 78.94 184 PHE A CA 1
ATOM 1473 C C . PHE A 1 184 ? -18.036 7.487 11.393 1.00 78.94 184 PHE A C 1
ATOM 1475 O O . PHE A 1 184 ? -17.933 8.549 10.797 1.00 78.94 184 PHE A O 1
ATOM 1482 N N . ALA A 1 185 ? -18.181 6.335 10.733 1.00 68.81 185 ALA A N 1
ATOM 1483 C CA . ALA A 1 185 ? -17.992 6.210 9.284 1.00 68.81 185 ALA A CA 1
ATOM 1484 C C . ALA A 1 185 ? -19.176 6.687 8.411 1.00 68.81 185 ALA A C 1
ATOM 1486 O O . ALA A 1 185 ? -19.089 6.601 7.186 1.00 68.81 185 ALA A O 1
ATOM 1487 N N . VAL A 1 186 ? -20.296 7.112 9.006 1.00 70.62 186 VAL A N 1
ATOM 1488 C CA . VAL A 1 186 ? -21.531 7.450 8.281 1.00 70.62 186 VAL A CA 1
ATOM 1489 C C . VAL A 1 186 ? -21.979 8.862 8.645 1.00 70.62 186 VAL A C 1
ATOM 1491 O O . VAL A 1 186 ? -22.431 9.089 9.763 1.00 70.62 186 VAL A O 1
ATOM 1494 N N . ASP A 1 187 ? -21.897 9.773 7.672 1.00 67.50 187 ASP A N 1
ATOM 1495 C CA . ASP A 1 187 ? -22.305 11.179 7.821 1.00 67.50 187 ASP A CA 1
ATOM 1496 C C . ASP A 1 187 ? -23.809 11.408 7.561 1.00 67.50 187 ASP A C 1
ATOM 1498 O O . ASP A 1 187 ? -24.355 12.446 7.927 1.00 67.50 187 ASP A O 1
ATOM 1502 N N . ASP A 1 188 ? -24.485 10.463 6.895 1.00 75.50 188 ASP A N 1
ATOM 1503 C CA . ASP A 1 188 ? -25.921 10.526 6.594 1.00 75.50 188 ASP A CA 1
ATOM 1504 C C . ASP A 1 188 ? -26.732 9.887 7.729 1.00 75.50 188 ASP A C 1
ATOM 1506 O O . ASP A 1 188 ? -26.777 8.660 7.870 1.00 75.50 188 ASP A O 1
ATOM 1510 N N . ASP A 1 189 ? -27.400 10.724 8.525 1.00 78.94 189 ASP A N 1
ATOM 1511 C CA . ASP A 1 189 ? -28.224 10.279 9.649 1.00 78.94 189 ASP A CA 1
ATOM 1512 C C . ASP A 1 189 ? -29.390 9.376 9.225 1.00 78.94 189 ASP A C 1
ATOM 1514 O O . ASP A 1 189 ? -29.719 8.432 9.944 1.00 78.94 189 ASP A O 1
ATOM 1518 N N . ALA A 1 190 ? -29.996 9.591 8.052 1.00 81.69 190 ALA A N 1
ATOM 1519 C CA . ALA A 1 190 ? -31.099 8.750 7.591 1.00 81.69 190 ALA A CA 1
ATOM 1520 C C . ALA A 1 190 ? -30.600 7.342 7.244 1.00 81.69 190 ALA A C 1
ATOM 1522 O O . ALA A 1 190 ? -31.198 6.343 7.660 1.00 81.69 190 ALA A O 1
ATOM 1523 N N . LEU A 1 191 ? -29.477 7.254 6.526 1.00 80.75 191 LEU A N 1
ATOM 1524 C CA . LEU A 1 191 ? -28.827 5.980 6.218 1.00 80.75 191 LEU A CA 1
ATOM 1525 C C . LEU A 1 191 ? -28.344 5.277 7.493 1.00 80.75 191 LEU A C 1
ATOM 1527 O O . LEU A 1 191 ? -28.507 4.057 7.629 1.00 80.75 191 LEU A O 1
ATOM 1531 N N . TYR A 1 192 ? -27.777 6.035 8.433 1.00 82.88 192 TYR A N 1
ATOM 1532 C CA . TYR A 1 192 ? -27.345 5.524 9.726 1.00 82.88 192 TYR A CA 1
ATOM 1533 C C . TYR A 1 192 ? -28.517 4.913 10.496 1.00 82.88 192 TYR A C 1
ATOM 1535 O O . TYR A 1 192 ? -28.453 3.737 10.855 1.00 82.88 192 TYR A O 1
ATOM 1543 N N . SER A 1 193 ? -29.606 5.662 10.694 1.00 84.31 193 SER A N 1
ATOM 1544 C CA . SER A 1 193 ? -30.787 5.198 11.428 1.00 84.31 193 SER A CA 1
ATOM 1545 C C . SER A 1 193 ? -31.413 3.963 10.782 1.00 84.31 193 SER A C 1
ATOM 1547 O O . SER A 1 193 ? -31.679 2.982 11.471 1.00 84.31 193 SER A O 1
ATOM 1549 N N . GLN A 1 194 ? -31.559 3.938 9.452 1.00 84.69 194 GLN A N 1
ATOM 1550 C CA . GLN A 1 194 ? -32.067 2.757 8.740 1.00 84.69 194 GLN A CA 1
ATOM 1551 C C . GLN A 1 194 ? -31.170 1.525 8.935 1.00 84.69 194 GLN A C 1
ATOM 1553 O O . GLN A 1 194 ? -31.655 0.395 9.079 1.00 84.69 194 GLN A O 1
ATOM 1558 N N . THR A 1 195 ? -29.851 1.732 8.933 1.00 82.50 195 THR A N 1
ATOM 1559 C CA . THR A 1 195 ? -28.871 0.664 9.146 1.00 82.50 195 THR A CA 1
ATOM 1560 C C . THR A 1 195 ? -28.925 0.159 10.582 1.00 82.50 195 THR A C 1
ATOM 1562 O O . THR A 1 195 ? -28.985 -1.054 10.794 1.00 82.50 195 THR A O 1
ATOM 1565 N N . LEU A 1 196 ? -28.973 1.064 11.558 1.00 85.19 196 LEU A N 1
ATOM 1566 C CA . LEU A 1 196 ? -29.055 0.734 12.975 1.00 85.19 196 LEU A CA 1
ATOM 1567 C C . LEU A 1 196 ? -30.355 -0.015 13.296 1.00 85.19 196 LEU A C 1
ATOM 1569 O O . LEU A 1 196 ? -30.306 -1.062 13.936 1.00 85.19 196 LEU A O 1
ATOM 1573 N N . ASP A 1 197 ? -31.494 0.411 12.751 1.00 86.38 197 ASP A N 1
ATOM 1574 C CA . ASP A 1 197 ? -32.773 -0.296 12.890 1.00 86.38 197 ASP A CA 1
ATOM 1575 C C . ASP A 1 197 ? -32.717 -1.712 12.312 1.00 86.38 197 ASP A C 1
ATOM 1577 O O . ASP A 1 197 ? -33.308 -2.656 12.844 1.00 86.38 197 ASP A O 1
ATOM 1581 N N . LYS A 1 198 ? -32.009 -1.897 11.194 1.00 85.69 198 LYS A N 1
ATOM 1582 C CA . LYS A 1 198 ? -31.787 -3.223 10.608 1.00 85.69 198 LYS A CA 1
ATOM 1583 C C . LYS A 1 198 ? -30.877 -4.076 11.495 1.00 85.69 198 LYS A C 1
ATOM 1585 O O . LYS A 1 198 ? -31.158 -5.266 11.645 1.00 85.69 198 LYS A O 1
ATOM 1590 N N . VAL A 1 199 ? -29.829 -3.493 12.081 1.00 86.62 199 VAL A N 1
ATOM 1591 C CA . VAL A 1 199 ? -28.934 -4.155 13.045 1.00 86.62 199 VAL A CA 1
ATOM 1592 C C . VAL A 1 199 ? -29.718 -4.597 14.277 1.00 86.62 199 VAL A C 1
ATOM 1594 O O . VAL A 1 199 ? -29.703 -5.780 14.609 1.00 86.62 199 VAL A O 1
ATOM 1597 N N . VAL A 1 200 ? -30.465 -3.688 14.905 1.00 89.62 200 VAL A N 1
ATOM 1598 C CA . VAL A 1 200 ? -31.272 -3.966 16.097 1.00 89.62 200 VAL A CA 1
ATOM 1599 C C . VAL A 1 200 ? -32.291 -5.065 15.813 1.00 89.62 200 VAL A C 1
ATOM 1601 O O . VAL A 1 200 ? -32.311 -6.064 16.523 1.00 89.62 200 VAL A O 1
ATOM 1604 N N . ARG A 1 201 ? -33.076 -4.966 14.734 1.00 88.38 201 ARG A N 1
ATOM 1605 C CA . ARG A 1 201 ? -34.098 -5.983 14.425 1.00 88.38 201 ARG A CA 1
ATOM 1606 C C . ARG A 1 201 ? -33.534 -7.368 14.121 1.00 88.38 201 ARG A C 1
ATOM 1608 O O . ARG A 1 201 ? -34.208 -8.356 14.389 1.00 88.38 201 ARG A O 1
ATOM 1615 N N . LYS A 1 202 ? -32.356 -7.455 13.495 1.00 87.00 202 LYS A N 1
ATOM 1616 C CA . LYS A 1 202 ? -31.797 -8.740 13.041 1.00 87.00 202 LYS A CA 1
ATOM 1617 C C . LYS A 1 202 ? -30.838 -9.380 14.035 1.00 87.00 202 LYS A C 1
ATOM 1619 O O . LYS A 1 202 ? -30.746 -10.604 14.064 1.00 87.00 202 LYS A O 1
ATOM 1624 N N . LEU A 1 203 ? -30.081 -8.573 14.775 1.00 89.38 203 LEU A N 1
ATOM 1625 C CA . LEU A 1 203 ? -28.948 -9.043 15.569 1.00 89.38 203 LEU A CA 1
ATOM 1626 C C . LEU A 1 203 ? -29.167 -8.912 17.078 1.00 89.38 203 LEU A C 1
ATOM 1628 O O . LEU A 1 203 ? -28.507 -9.647 17.809 1.00 89.38 203 LEU A O 1
ATOM 1632 N N . LYS A 1 204 ? -30.057 -8.028 17.559 1.00 92.38 204 LYS A N 1
ATOM 1633 C CA . LYS A 1 204 ? -30.324 -7.883 19.001 1.00 92.38 204 LYS A CA 1
ATOM 1634 C C . LYS A 1 204 ? -30.969 -9.160 19.542 1.00 92.38 204 LYS A C 1
ATOM 1636 O O . LYS A 1 204 ? -31.993 -9.615 19.040 1.00 92.38 204 LYS A O 1
ATOM 1641 N N . GLY A 1 205 ? -30.359 -9.709 20.581 1.00 91.88 205 GLY A N 1
ATOM 1642 C CA . GLY A 1 205 ? -30.875 -10.798 21.397 1.00 91.88 205 GLY A CA 1
ATOM 1643 C C . GLY A 1 205 ? -31.104 -10.353 22.842 1.00 91.88 205 GLY A C 1
ATOM 1644 O O . GLY A 1 205 ? -31.087 -9.161 23.162 1.00 91.88 205 GLY A O 1
ATOM 1645 N N . LYS A 1 206 ? -31.330 -11.323 23.729 1.00 92.31 206 LYS A N 1
ATOM 1646 C CA . LYS A 1 206 ? -31.628 -11.076 25.151 1.00 92.31 206 LYS A CA 1
ATOM 1647 C C . LYS A 1 206 ? -30.371 -10.782 25.979 1.00 92.31 206 LYS A C 1
ATOM 1649 O O . LYS A 1 206 ? -30.452 -10.092 26.989 1.00 92.31 206 LYS A O 1
ATOM 1654 N N . TYR A 1 207 ? -29.229 -11.320 25.566 1.00 94.25 207 TYR A N 1
ATOM 1655 C CA . TYR A 1 207 ? -27.943 -11.276 26.263 1.00 94.25 207 TYR A CA 1
ATOM 1656 C C . TYR A 1 207 ? -26.903 -10.396 25.545 1.00 94.25 207 TYR A C 1
ATOM 1658 O O . TYR A 1 207 ? -25.744 -10.346 25.952 1.00 94.25 207 TYR A O 1
ATOM 1666 N N . GLY A 1 208 ? -27.277 -9.732 24.452 1.00 93.88 208 GLY A N 1
ATOM 1667 C CA . GLY A 1 208 ? -26.371 -8.936 23.629 1.00 93.88 208 GLY A CA 1
ATOM 1668 C C . GLY A 1 208 ? -26.792 -8.948 22.168 1.00 93.88 208 GLY A C 1
ATOM 1669 O O . GLY A 1 208 ? -27.919 -9.314 21.848 1.00 93.88 208 GLY A O 1
ATOM 1670 N N . PHE A 1 209 ? -25.882 -8.584 21.266 1.00 93.06 209 PHE A N 1
ATOM 1671 C CA . PHE A 1 209 ? -26.112 -8.725 19.825 1.00 93.06 209 PHE A CA 1
ATOM 1672 C C . PHE A 1 209 ? -25.296 -9.888 19.261 1.00 93.06 209 PHE A C 1
ATOM 1674 O O . PHE A 1 209 ? -24.193 -10.177 19.728 1.00 93.06 209 PHE A O 1
ATOM 1681 N N . LYS A 1 210 ? -25.820 -10.538 18.224 1.00 89.62 210 LYS A N 1
ATOM 1682 C CA . LYS A 1 210 ? -25.043 -11.425 17.351 1.00 89.62 210 LYS A CA 1
ATOM 1683 C C . LYS A 1 210 ? -24.048 -10.582 16.550 1.00 89.62 210 LYS A C 1
ATOM 1685 O O . LYS A 1 210 ? -24.371 -9.460 16.169 1.00 89.62 210 LYS A O 1
ATOM 1690 N N . ARG A 1 211 ? -22.855 -11.111 16.257 1.00 83.25 211 ARG A N 1
ATOM 1691 C CA . ARG A 1 211 ? -21.849 -10.376 15.458 1.00 83.25 211 ARG A CA 1
ATOM 1692 C C . ARG A 1 211 ? -22.318 -10.173 14.017 1.00 83.25 211 ARG A C 1
ATOM 1694 O O . ARG A 1 211 ? -22.253 -9.067 13.496 1.00 83.25 211 ARG A O 1
ATOM 1701 N N . PHE A 1 212 ? -22.818 -11.250 13.422 1.00 81.19 212 PHE A N 1
ATOM 1702 C CA . PHE A 1 212 ? -23.518 -11.310 12.141 1.00 81.19 212 PHE A CA 1
ATOM 1703 C C . PHE A 1 212 ? -24.412 -12.565 12.137 1.00 81.19 212 PHE A C 1
ATOM 1705 O O . PHE A 1 212 ? -24.323 -13.406 13.035 1.00 81.19 212 PHE A O 1
ATOM 1712 N N . LEU A 1 213 ? -25.315 -12.685 11.162 1.00 81.00 213 LEU A N 1
ATOM 1713 C CA . LEU A 1 213 ? -26.223 -13.837 11.062 1.00 81.00 213 LEU A CA 1
ATOM 1714 C C . LEU A 1 213 ? -25.463 -15.121 10.711 1.00 81.00 213 LEU A C 1
ATOM 1716 O O . LEU A 1 213 ? -24.561 -15.077 9.874 1.00 81.00 213 LEU A O 1
ATOM 1720 N N . ARG A 1 214 ? -25.883 -16.263 11.274 1.00 80.25 214 ARG A N 1
ATOM 1721 C CA . ARG A 1 214 ? -25.259 -17.583 11.043 1.00 80.25 214 ARG A CA 1
ATOM 1722 C C . ARG A 1 214 ? -23.788 -17.652 11.456 1.00 80.25 214 ARG A C 1
ATOM 1724 O O . ARG A 1 214 ? -22.988 -18.388 10.876 1.00 80.25 214 ARG A O 1
ATOM 1731 N N . ASP A 1 215 ? -23.429 -16.873 12.466 1.00 80.88 215 ASP A N 1
ATOM 1732 C CA . ASP A 1 215 ? -22.105 -16.904 13.061 1.00 80.88 215 ASP A CA 1
ATOM 1733 C C . ASP A 1 215 ? -21.928 -18.135 13.960 1.00 80.88 215 ASP A C 1
ATOM 1735 O O . ASP A 1 215 ? -22.544 -18.249 15.020 1.00 80.88 215 ASP A O 1
ATOM 1739 N N . GLY A 1 216 ? -21.046 -19.044 13.543 1.00 79.81 216 GLY A N 1
ATOM 1740 C CA . GLY A 1 216 ? -20.708 -20.249 14.300 1.00 79.81 216 GLY A CA 1
ATOM 1741 C C . GLY A 1 216 ? -19.746 -20.045 15.458 1.00 79.81 216 GLY A C 1
ATOM 1742 O O . GLY A 1 216 ? -19.475 -20.999 16.184 1.00 79.81 216 GLY A O 1
ATOM 1743 N N . TYR A 1 217 ? -19.213 -18.841 15.655 1.00 83.00 217 TYR A N 1
ATOM 1744 C CA . TYR A 1 217 ? -18.102 -18.646 16.573 1.00 83.00 217 TYR A CA 1
ATOM 1745 C C . TYR A 1 217 ? -18.511 -18.941 18.005 1.00 83.00 217 TYR A C 1
ATOM 1747 O O . TYR A 1 217 ? -19.438 -18.338 18.550 1.00 83.00 217 TYR A O 1
ATOM 1755 N N . ARG A 1 218 ? -17.770 -19.859 18.621 1.00 84.12 218 ARG A N 1
ATOM 1756 C CA . ARG A 1 218 ? -17.964 -20.357 19.980 1.00 84.12 218 ARG A CA 1
ATOM 1757 C C . ARG A 1 218 ? -19.336 -20.967 20.249 1.00 84.12 218 ARG A C 1
ATOM 1759 O O . ARG A 1 218 ? -19.699 -21.152 21.409 1.00 84.12 218 ARG A O 1
ATOM 1766 N N . THR A 1 219 ? -20.081 -21.311 19.201 1.00 87.38 219 THR A N 1
ATOM 1767 C CA . THR A 1 219 ? -21.291 -22.125 19.339 1.00 87.38 219 THR A CA 1
ATOM 1768 C C . THR A 1 219 ? -20.906 -23.561 19.696 1.00 87.38 219 THR A C 1
ATOM 1770 O O . THR A 1 219 ? -19.816 -24.021 19.360 1.00 87.38 219 THR A O 1
ATOM 1773 N N . SER A 1 220 ? -21.796 -24.311 20.352 1.00 85.88 220 SER A N 1
ATOM 1774 C CA . SER A 1 220 ? -21.510 -25.707 20.726 1.00 85.88 220 SER A CA 1
ATOM 1775 C C . SER A 1 220 ? -21.340 -26.666 19.542 1.00 85.88 220 SER A C 1
ATOM 1777 O O . SER A 1 220 ? -20.898 -27.791 19.749 1.00 85.88 220 SER A O 1
ATOM 1779 N N . LEU A 1 221 ? -21.682 -26.238 18.323 1.00 84.44 221 LEU A N 1
ATOM 1780 C CA . LEU A 1 221 ? -21.485 -27.007 17.092 1.00 84.44 221 LEU A CA 1
ATOM 1781 C C . LEU A 1 221 ? -20.228 -26.583 16.311 1.00 84.44 221 LEU A C 1
ATOM 1783 O O . LEU A 1 221 ? -19.977 -27.126 15.238 1.00 84.44 221 LEU A O 1
ATOM 1787 N N . GLU A 1 222 ? -19.467 -25.595 16.794 1.00 83.00 222 GLU A N 1
ATOM 1788 C CA . GLU A 1 222 ? -18.255 -25.121 16.122 1.00 83.00 222 GLU A CA 1
ATOM 1789 C C . GLU A 1 222 ? -17.135 -26.168 16.186 1.00 83.00 222 GLU A C 1
ATOM 1791 O O . GLU A 1 222 ? -16.790 -26.660 17.262 1.00 83.00 222 GLU A O 1
ATOM 1796 N N . ASP A 1 223 ? -16.492 -26.445 15.049 1.00 77.00 223 ASP A N 1
ATOM 1797 C CA . ASP A 1 223 ? -15.226 -27.174 15.048 1.00 77.00 223 ASP A CA 1
ATOM 1798 C C . ASP A 1 223 ? -14.072 -26.263 15.466 1.00 77.00 223 ASP A C 1
ATOM 1800 O O . ASP A 1 223 ? -13.678 -25.316 14.782 1.00 77.00 223 ASP A O 1
ATOM 1804 N N . GLU A 1 224 ? -13.499 -26.604 16.608 1.00 70.88 224 GLU A N 1
ATOM 1805 C CA . GLU A 1 224 ? -12.469 -25.841 17.279 1.00 70.88 224 GLU A CA 1
ATOM 1806 C C . GLU A 1 224 ? -11.119 -25.779 16.547 1.00 70.88 224 GLU A C 1
ATOM 1808 O O . GLU A 1 224 ? -10.305 -24.908 16.874 1.00 70.88 224 GLU A O 1
ATOM 1813 N N . ASN A 1 225 ? -10.862 -26.700 15.615 1.00 73.25 225 ASN A N 1
ATOM 1814 C CA . ASN A 1 225 ? -9.573 -26.841 14.933 1.00 73.25 225 ASN A CA 1
ATOM 1815 C C . ASN A 1 225 ? -9.531 -26.130 13.574 1.00 73.25 225 ASN A C 1
ATOM 1817 O O . ASN A 1 225 ? -8.461 -26.027 12.971 1.00 73.25 225 ASN A O 1
ATOM 1821 N N . ARG A 1 226 ? -10.670 -25.626 13.082 1.00 64.50 226 ARG A N 1
ATOM 1822 C CA . ARG A 1 226 ? -10.782 -25.007 11.755 1.00 64.50 226 ARG A CA 1
ATOM 1823 C C . ARG A 1 226 ? -10.912 -23.487 11.842 1.00 64.50 226 ARG A C 1
ATOM 1825 O O . ARG A 1 226 ? -11.622 -22.939 12.681 1.00 64.50 226 ARG A O 1
ATOM 1832 N N . ARG A 1 227 ? -10.198 -22.784 10.953 1.00 59.41 227 ARG A N 1
ATOM 1833 C CA . ARG A 1 227 ? -10.201 -21.310 10.896 1.00 59.41 227 ARG A CA 1
ATOM 1834 C C . ARG A 1 227 ? -11.410 -20.747 10.140 1.00 59.41 227 ARG A C 1
ATOM 1836 O O . ARG A 1 227 ? -11.905 -19.689 10.522 1.00 59.41 227 ARG A O 1
ATOM 1843 N N . TYR A 1 228 ? -11.869 -21.448 9.103 1.00 62.69 228 TYR A N 1
ATOM 1844 C CA . TYR A 1 228 ? -12.971 -21.042 8.225 1.00 62.69 228 TYR A CA 1
ATOM 1845 C C . TYR A 1 228 ? -14.083 -22.101 8.216 1.00 62.69 228 TYR A C 1
ATOM 1847 O O . TYR A 1 228 ? -13.806 -23.295 8.347 1.00 62.69 228 TYR A O 1
ATOM 1855 N N . TYR A 1 229 ? -15.335 -21.655 8.075 1.00 60.84 229 TYR A N 1
ATOM 1856 C CA . TYR A 1 229 ? -16.505 -22.537 8.002 1.00 60.84 229 TYR A CA 1
ATOM 1857 C C . TYR A 1 229 ? -16.676 -23.101 6.591 1.00 60.84 229 TYR A C 1
ATOM 1859 O O . TYR A 1 229 ? -16.441 -22.397 5.609 1.00 60.84 229 TYR A O 1
ATOM 1867 N N . LYS A 1 230 ? -17.178 -24.333 6.474 1.00 60.91 230 LYS A N 1
ATOM 1868 C CA . LYS A 1 230 ? -17.627 -24.861 5.178 1.00 60.91 230 LYS A CA 1
ATOM 1869 C C . LYS A 1 230 ? -18.911 -24.137 4.726 1.00 60.91 230 LYS A C 1
ATOM 1871 O O . LYS A 1 230 ? -19.748 -23.818 5.573 1.00 60.91 230 LYS A O 1
ATOM 1876 N N . PRO A 1 231 ? -19.157 -23.947 3.415 1.00 51.38 231 PRO A N 1
ATOM 1877 C CA . PRO A 1 231 ? -20.366 -23.271 2.925 1.00 51.38 231 PRO A CA 1
ATOM 1878 C C . PRO A 1 231 ? -21.698 -23.869 3.417 1.00 51.38 231 PRO A C 1
ATOM 1880 O O . PRO A 1 231 ? -22.671 -23.143 3.593 1.00 51.38 231 PRO A O 1
ATOM 1883 N N . ALA A 1 232 ? -21.755 -25.178 3.689 1.00 57.97 232 ALA A N 1
ATOM 1884 C CA . ALA A 1 232 ? -22.939 -25.835 4.256 1.00 57.97 232 ALA A CA 1
ATOM 1885 C C . ALA A 1 232 ? -23.014 -25.763 5.798 1.00 57.97 232 ALA A C 1
ATOM 1887 O O . ALA A 1 232 ? -24.092 -25.907 6.374 1.00 57.97 232 ALA A O 1
ATOM 1888 N N . GLU A 1 233 ? -21.887 -25.517 6.471 1.00 63.72 233 GLU A N 1
ATOM 1889 C CA . GLU A 1 233 ? -21.752 -25.526 7.935 1.00 63.72 233 GLU A CA 1
ATOM 1890 C C . GLU A 1 233 ? -22.391 -24.288 8.575 1.00 63.72 233 GLU A C 1
ATOM 1892 O O . GLU A 1 233 ? -23.005 -24.398 9.629 1.00 63.72 233 GLU A O 1
ATOM 1897 N N . ILE A 1 234 ? -22.381 -23.134 7.898 1.00 71.50 234 ILE A N 1
ATOM 1898 C CA . ILE A 1 234 ? -23.012 -21.899 8.403 1.00 71.50 234 ILE A CA 1
ATOM 1899 C C . ILE A 1 234 ? -24.514 -22.056 8.687 1.00 71.50 234 ILE A C 1
ATOM 1901 O O . ILE A 1 234 ? -25.051 -21.427 9.594 1.00 71.50 234 ILE A O 1
ATOM 1905 N N . LYS A 1 235 ? -25.212 -22.933 7.951 1.00 71.81 235 LYS A N 1
ATOM 1906 C CA . LYS A 1 235 ? -26.639 -23.210 8.176 1.00 71.81 235 LYS A CA 1
ATOM 1907 C C . LYS A 1 235 ? -26.878 -23.941 9.502 1.00 71.81 235 LYS A C 1
ATOM 1909 O O . LYS A 1 235 ? -27.963 -23.835 10.062 1.00 71.81 235 LYS A O 1
ATOM 1914 N N . LEU A 1 236 ? -25.878 -24.657 10.020 1.00 79.75 236 LEU A N 1
ATOM 1915 C CA . LEU A 1 236 ? -25.976 -25.379 11.291 1.00 79.75 236 LEU A CA 1
ATOM 1916 C C . LEU A 1 236 ? -26.030 -24.440 12.498 1.00 79.75 236 LEU A C 1
ATOM 1918 O O . LEU A 1 236 ? -26.543 -24.848 13.542 1.00 79.75 236 LEU A O 1
ATOM 1922 N N . PHE A 1 237 ? -25.521 -23.215 12.346 1.00 84.69 237 PHE A N 1
ATOM 1923 C CA . PHE A 1 237 ? -25.453 -22.200 13.397 1.00 84.69 237 PHE A CA 1
ATOM 1924 C C . PHE A 1 237 ? -26.683 -21.286 13.441 1.00 84.69 237 PHE A C 1
ATOM 1926 O O . PHE A 1 237 ? -26.827 -20.500 14.374 1.00 84.69 237 PHE A O 1
ATOM 1933 N N . ASP A 1 238 ? -27.571 -21.386 12.448 1.00 83.94 238 ASP A N 1
ATOM 1934 C CA . ASP A 1 238 ? -28.782 -20.570 12.358 1.00 83.94 238 ASP A CA 1
ATOM 1935 C C . ASP A 1 238 ? -29.666 -20.785 13.601 1.00 83.94 238 ASP A C 1
ATOM 1937 O O . ASP A 1 238 ? -30.043 -21.916 13.925 1.00 83.94 238 ASP A O 1
ATOM 1941 N N . GLY A 1 239 ? -29.949 -19.703 14.330 1.00 84.31 239 GLY A N 1
ATOM 1942 C CA . GLY A 1 239 ? -30.772 -19.708 15.543 1.00 84.31 239 GLY A CA 1
ATOM 1943 C C . GLY A 1 239 ? -30.032 -20.007 16.852 1.00 84.31 239 GLY A C 1
ATOM 1944 O O . GLY A 1 239 ? -30.604 -19.792 17.919 1.00 84.31 239 GLY A O 1
ATOM 1945 N N . ILE A 1 240 ? -28.769 -20.442 16.805 1.00 90.38 240 ILE A N 1
ATOM 1946 C CA . ILE A 1 240 ? -27.964 -20.772 17.998 1.00 90.38 240 ILE A CA 1
ATOM 1947 C C . ILE A 1 240 ? -26.733 -19.877 18.165 1.00 90.38 240 ILE A C 1
ATOM 1949 O O . ILE A 1 240 ? -25.849 -20.187 18.965 1.00 90.38 240 ILE A O 1
ATOM 1953 N N . GLU A 1 241 ? -26.655 -18.782 17.408 1.00 91.25 241 GLU A N 1
ATOM 1954 C CA . GLU A 1 241 ? -25.506 -17.882 17.432 1.00 91.25 241 GLU A CA 1
ATOM 1955 C C . GLU A 1 241 ? -25.272 -17.298 18.833 1.00 91.25 241 GLU A C 1
ATOM 1957 O O . GLU A 1 241 ? -26.209 -17.013 19.589 1.00 91.25 241 GLU A O 1
ATOM 1962 N N . CYS A 1 242 ? -23.997 -17.090 19.163 1.00 92.19 242 CYS A N 1
ATOM 1963 C CA . CYS A 1 242 ? -23.603 -16.448 20.408 1.00 92.19 242 CYS A CA 1
ATOM 1964 C C . CYS A 1 242 ? -24.019 -14.970 20.430 1.00 92.19 242 CYS A C 1
ATOM 1966 O O . CYS A 1 242 ? -23.892 -14.250 19.437 1.00 92.19 242 CYS A O 1
ATOM 1968 N N . GLU A 1 243 ? -24.451 -14.503 21.598 1.00 93.88 243 GLU A N 1
ATOM 1969 C CA . GLU A 1 243 ? -24.838 -13.110 21.831 1.00 93.88 243 GLU A CA 1
ATOM 1970 C C . GLU A 1 243 ? -23.758 -12.394 22.648 1.00 93.88 243 GLU A C 1
ATOM 1972 O O . GLU A 1 243 ? -23.265 -12.927 23.641 1.00 93.88 243 GLU A O 1
ATOM 1977 N N . PHE A 1 244 ? -23.364 -11.192 22.231 1.00 93.31 244 PHE A N 1
ATOM 1978 C CA . PHE A 1 244 ? -22.227 -10.463 22.789 1.00 93.31 244 PHE A CA 1
ATOM 1979 C C . PHE A 1 244 ? -22.713 -9.208 23.533 1.00 93.31 244 PHE A C 1
ATOM 1981 O O . PHE A 1 244 ? -23.178 -8.264 22.881 1.00 93.31 244 PHE A O 1
ATOM 1988 N N . PRO A 1 245 ? -22.567 -9.143 24.874 1.00 94.69 245 PRO A N 1
ATOM 1989 C CA . PRO A 1 245 ? -22.912 -7.955 25.666 1.00 94.69 245 PRO A CA 1
ATOM 1990 C C . PRO A 1 245 ? -22.115 -6.709 25.261 1.00 94.69 245 PRO A C 1
ATOM 1992 O O . PRO A 1 245 ? -22.564 -5.586 25.470 1.00 94.69 245 PRO A O 1
ATOM 1995 N N . LEU A 1 246 ? -20.947 -6.908 24.637 1.00 92.25 246 LEU A N 1
ATOM 1996 C CA . LEU A 1 246 ? -20.092 -5.857 24.083 1.00 92.25 246 LEU A CA 1
ATOM 1997 C C . LEU A 1 246 ? -20.878 -4.830 23.252 1.00 92.25 246 LEU A C 1
ATOM 1999 O O . LEU A 1 246 ? -20.602 -3.637 23.320 1.00 92.25 246 LEU A O 1
ATOM 2003 N N . PHE A 1 247 ? -21.872 -5.274 22.484 1.00 92.56 247 PHE A N 1
ATOM 2004 C CA . PHE A 1 247 ? -22.641 -4.373 21.633 1.00 92.56 247 PHE A CA 1
ATOM 2005 C C . PHE A 1 247 ? -23.627 -3.495 22.406 1.00 92.56 247 PHE A C 1
ATOM 2007 O O . PHE A 1 247 ? -23.886 -2.383 21.964 1.00 92.56 247 PHE A O 1
ATOM 2014 N N . PHE A 1 248 ? -24.106 -3.911 23.584 1.00 95.19 248 PHE A N 1
ATOM 2015 C CA . PHE A 1 248 ? -24.847 -3.001 24.468 1.00 95.19 248 PHE A CA 1
ATOM 2016 C C . PHE A 1 248 ? -23.959 -1.843 24.924 1.00 95.19 248 PHE A C 1
ATOM 2018 O O . PHE A 1 248 ? -24.401 -0.700 24.917 1.00 95.19 248 PHE A O 1
ATOM 2025 N N . ILE A 1 249 ? -22.680 -2.111 25.204 1.00 95.19 249 ILE A N 1
ATOM 2026 C CA . ILE A 1 249 ? -21.704 -1.070 25.550 1.00 95.19 249 ILE A CA 1
ATOM 2027 C C . ILE A 1 249 ? -21.493 -0.110 24.368 1.00 95.19 249 ILE A C 1
ATOM 2029 O O . ILE A 1 249 ? -21.494 1.103 24.563 1.00 95.19 249 ILE A O 1
ATOM 2033 N N . PHE A 1 250 ? -21.370 -0.621 23.137 1.00 93.31 250 PHE A N 1
ATOM 2034 C CA . PHE A 1 250 ? -21.309 0.238 21.947 1.00 93.31 250 PHE A CA 1
ATOM 2035 C C . PHE A 1 250 ? -22.566 1.101 21.787 1.00 93.31 250 PHE A C 1
ATOM 2037 O O . PHE A 1 250 ? -22.436 2.289 21.507 1.00 93.31 250 PHE A O 1
ATOM 2044 N N . MET A 1 251 ? -23.759 0.547 22.029 1.00 93.19 251 MET A N 1
ATOM 2045 C CA . MET A 1 251 ? -25.014 1.306 21.986 1.00 93.19 251 MET A CA 1
ATOM 2046 C C . MET A 1 251 ? -25.095 2.385 23.072 1.00 93.19 251 MET A C 1
ATOM 2048 O O . MET A 1 251 ? -25.647 3.455 22.821 1.00 93.19 251 MET A O 1
ATOM 2052 N N . MET A 1 252 ? -24.531 2.140 24.258 1.00 94.88 252 MET A N 1
ATOM 2053 C CA . MET A 1 252 ? -24.411 3.163 25.301 1.00 94.88 252 MET A CA 1
ATOM 2054 C C . MET A 1 252 ? -23.483 4.294 24.851 1.00 94.88 252 MET A C 1
ATOM 2056 O O . MET A 1 252 ? -23.850 5.459 24.953 1.00 94.88 252 MET A O 1
ATOM 2060 N N . ILE A 1 253 ? -22.303 3.966 24.315 1.00 93.75 253 ILE A N 1
ATOM 2061 C CA . ILE A 1 253 ? -21.358 4.971 23.810 1.00 93.75 253 ILE A CA 1
ATOM 2062 C C . ILE A 1 253 ? -22.005 5.783 22.679 1.00 93.75 253 ILE A C 1
ATOM 2064 O O . ILE A 1 253 ? -21.991 7.010 22.732 1.00 93.75 253 ILE A O 1
ATOM 2068 N N . ASP A 1 254 ? -22.626 5.120 21.702 1.00 91.38 254 ASP A N 1
ATOM 2069 C CA . ASP A 1 254 ? -23.347 5.773 20.604 1.00 91.38 254 ASP A CA 1
ATOM 2070 C C . ASP A 1 254 ? -24.435 6.732 21.111 1.00 91.38 254 ASP A C 1
ATOM 2072 O O . ASP A 1 254 ? -24.495 7.885 20.683 1.00 91.38 254 ASP A O 1
ATOM 2076 N N . GLY A 1 255 ? -25.226 6.300 22.099 1.00 91.81 255 GLY A N 1
ATOM 2077 C CA . GLY A 1 255 ? -26.243 7.135 22.734 1.00 91.81 255 GLY A CA 1
ATOM 2078 C C . GLY A 1 255 ? -25.658 8.407 23.353 1.00 91.81 255 GLY A C 1
ATOM 2079 O O . GLY A 1 255 ? -26.233 9.480 23.197 1.00 91.81 255 GLY A O 1
ATOM 2080 N N . ILE A 1 256 ? -24.481 8.333 23.983 1.00 93.25 256 ILE A N 1
ATOM 2081 C CA . ILE A 1 256 ? -23.801 9.511 24.548 1.00 93.25 256 ILE A CA 1
ATOM 2082 C C . ILE A 1 256 ? -23.331 10.459 23.442 1.00 93.25 256 ILE A C 1
ATOM 2084 O O . ILE A 1 256 ? -23.575 11.662 23.525 1.00 93.25 256 ILE A O 1
ATOM 2088 N N . PHE A 1 257 ? -22.681 9.931 22.401 1.00 89.69 257 PHE A N 1
ATOM 2089 C CA . PHE A 1 257 ? -22.180 10.734 21.281 1.00 89.69 257 PHE A CA 1
ATOM 2090 C C . PHE A 1 257 ? -23.311 11.425 20.502 1.00 89.69 257 PHE A C 1
ATOM 2092 O O . PHE A 1 257 ? -23.126 12.550 20.038 1.00 89.69 257 PHE A O 1
ATOM 2099 N N . ARG A 1 258 ? -24.492 10.799 20.421 1.00 87.12 258 ARG A N 1
ATOM 2100 C CA . ARG A 1 258 ? -25.700 11.352 19.784 1.00 87.12 258 ARG A CA 1
ATOM 2101 C C . ARG A 1 258 ? -26.606 12.151 20.729 1.00 87.12 258 ARG A C 1
ATOM 2103 O O . ARG A 1 258 ? -27.620 12.681 20.288 1.00 87.12 258 ARG A O 1
ATOM 2110 N N . GLY A 1 259 ? -26.277 12.239 22.019 1.00 89.88 259 GLY A N 1
ATOM 2111 C CA . GLY A 1 259 ? -27.097 12.941 23.015 1.00 89.88 259 GLY A CA 1
ATOM 2112 C C . GLY A 1 259 ? -28.433 12.258 23.351 1.00 89.88 259 GLY A C 1
ATOM 2113 O O . GLY A 1 259 ? -29.341 12.911 23.859 1.00 89.88 259 GLY A O 1
ATOM 2114 N N . ASN A 1 260 ? -28.569 10.956 23.090 1.00 92.94 260 ASN A N 1
ATOM 2115 C CA . ASN A 1 260 ? -29.760 10.161 23.382 1.00 92.94 260 ASN A CA 1
ATOM 2116 C C . ASN A 1 260 ? -29.646 9.455 24.747 1.00 92.94 260 ASN A C 1
ATOM 2118 O O . ASN A 1 260 ? -29.196 8.312 24.846 1.00 92.94 260 ASN A O 1
ATOM 2122 N N . ALA A 1 261 ? -30.081 10.132 25.812 1.00 93.56 261 ALA A N 1
ATOM 2123 C CA . ALA A 1 261 ? -30.041 9.591 27.173 1.00 93.56 261 ALA A CA 1
ATOM 2124 C C . ALA A 1 261 ? -30.980 8.386 27.392 1.00 93.56 261 ALA A C 1
ATOM 2126 O O . ALA A 1 261 ? -30.698 7.541 28.243 1.00 93.56 261 ALA A O 1
ATOM 2127 N N . GLU A 1 262 ? -32.073 8.280 26.629 1.00 95.75 262 GLU A N 1
ATOM 2128 C CA . GLU A 1 262 ? -33.015 7.156 26.726 1.00 95.75 262 GLU A CA 1
ATOM 2129 C C . GLU A 1 262 ? -32.368 5.856 26.245 1.00 95.75 262 GLU A C 1
ATOM 2131 O O . GLU A 1 262 ? -32.427 4.846 26.944 1.00 95.75 262 GLU A O 1
ATOM 2136 N N . GLN A 1 263 ? -31.657 5.911 25.114 1.00 94.62 263 GLN A N 1
ATOM 2137 C CA . GLN A 1 263 ? -30.869 4.791 24.594 1.00 94.62 263 GLN A CA 1
ATOM 2138 C C . GLN A 1 263 ? -29.809 4.337 25.604 1.00 94.62 263 GLN A C 1
ATOM 2140 O O . GLN A 1 263 ? -29.671 3.143 25.865 1.00 94.62 263 GLN A O 1
ATOM 2145 N N . VAL A 1 264 ? -29.073 5.279 26.206 1.00 96.19 264 VAL A N 1
ATOM 2146 C CA . VAL A 1 264 ? -28.059 4.958 27.226 1.00 96.19 264 VAL A CA 1
ATOM 2147 C C . VAL A 1 264 ? -28.688 4.200 28.393 1.00 96.19 264 VAL A C 1
ATOM 2149 O O . VAL A 1 264 ? -28.150 3.180 28.821 1.00 96.19 264 VAL A O 1
ATOM 2152 N N . LYS A 1 265 ? -29.841 4.671 28.878 1.00 96.69 265 LYS A N 1
ATOM 2153 C CA . LYS A 1 265 ? -30.562 4.040 29.983 1.00 96.69 265 LYS A CA 1
ATOM 2154 C C . LYS A 1 265 ? -31.074 2.645 29.614 1.00 96.69 265 LYS A C 1
ATOM 2156 O O . LYS A 1 265 ? -30.838 1.714 30.378 1.00 96.69 265 LYS A O 1
ATOM 2161 N N . GLU A 1 266 ? -31.703 2.484 28.447 1.00 96.56 266 GLU A N 1
ATOM 2162 C CA . GLU A 1 266 ? -32.206 1.187 27.967 1.00 96.56 266 GLU A CA 1
ATOM 2163 C C . GLU A 1 266 ? -31.090 0.135 27.949 1.00 96.56 266 GLU A C 1
ATOM 2165 O O . GLU A 1 266 ? -31.225 -0.948 28.519 1.00 96.56 266 GLU A O 1
ATOM 2170 N N . TYR A 1 267 ? -29.959 0.452 27.314 1.00 96.38 267 TYR A N 1
ATOM 2171 C CA . TYR A 1 267 ? -28.875 -0.516 27.165 1.00 96.38 267 TYR A CA 1
ATOM 2172 C C . TYR A 1 267 ? -28.085 -0.746 28.458 1.00 96.38 267 TYR A C 1
ATOM 2174 O O . TYR A 1 267 ? -27.571 -1.849 28.644 1.00 96.38 267 TYR A O 1
ATOM 2182 N N . GLN A 1 268 ? -28.038 0.225 29.377 1.00 96.19 268 GLN A N 1
ATOM 2183 C CA . GLN A 1 268 ? -27.496 0.019 30.724 1.00 96.19 268 GLN A CA 1
ATOM 2184 C C . GLN A 1 268 ? -28.362 -0.972 31.522 1.00 96.19 268 GLN A C 1
ATOM 2186 O O . GLN A 1 268 ? -27.827 -1.934 32.069 1.00 96.19 268 GLN A O 1
ATOM 2191 N N . GLU A 1 269 ? -29.690 -0.801 31.522 1.00 97.06 269 GLU A N 1
ATOM 2192 C CA . GLU A 1 269 ? -30.629 -1.701 32.216 1.00 97.06 269 GLU A CA 1
ATOM 2193 C C . GLU A 1 269 ? -30.588 -3.134 31.653 1.00 97.06 269 GLU A C 1
ATOM 2195 O O . GLU A 1 269 ? -30.749 -4.105 32.396 1.00 97.06 269 GLU A O 1
ATOM 2200 N N . LEU A 1 270 ? -30.323 -3.282 30.349 1.00 96.88 270 LEU A N 1
ATOM 2201 C CA . LEU A 1 270 ? -30.107 -4.583 29.709 1.00 96.88 270 LEU A CA 1
ATOM 2202 C C . LEU A 1 270 ? -28.739 -5.201 30.040 1.00 96.88 270 LEU A C 1
ATOM 2204 O O . LEU A 1 270 ? -28.626 -6.426 30.101 1.00 96.88 270 LEU A O 1
ATOM 2208 N N . LEU A 1 271 ? -27.698 -4.384 30.230 1.00 96.19 271 LEU A N 1
ATOM 2209 C CA . LEU A 1 271 ? -26.331 -4.847 30.478 1.00 96.19 271 LEU A CA 1
ATOM 2210 C C . LEU A 1 271 ? -26.102 -5.266 31.934 1.00 96.19 271 LEU A C 1
ATOM 2212 O O . LEU A 1 271 ? -25.483 -6.303 32.168 1.00 96.19 271 LEU A O 1
ATOM 2216 N N . ASP A 1 272 ? -26.599 -4.494 32.900 1.00 94.69 272 ASP A N 1
ATOM 2217 C CA . ASP A 1 272 ? -26.371 -4.706 34.336 1.00 94.69 272 ASP A CA 1
ATOM 2218 C C . ASP A 1 272 ? -26.612 -6.149 34.826 1.00 94.69 272 ASP A C 1
ATOM 2220 O O . ASP A 1 272 ? -25.726 -6.698 35.489 1.00 94.69 272 ASP A O 1
ATOM 2224 N N . PRO A 1 273 ? -27.726 -6.835 34.483 1.00 94.94 273 PRO A N 1
ATOM 2225 C CA . PRO A 1 273 ? -27.959 -8.212 34.932 1.00 94.94 273 PRO A CA 1
ATOM 2226 C C . PRO A 1 273 ? -27.041 -9.248 34.263 1.00 94.94 273 PRO A C 1
ATOM 2228 O O . PRO A 1 273 ? -27.019 -10.408 34.679 1.00 94.94 273 PRO A O 1
ATOM 2231 N N . LEU A 1 274 ? -26.312 -8.864 33.212 1.00 93.69 274 LEU A N 1
ATOM 2232 C CA . LEU A 1 274 ? -25.394 -9.730 32.470 1.00 93.69 274 LEU A CA 1
ATOM 2233 C C . LEU A 1 274 ? -23.955 -9.641 32.983 1.00 93.69 274 LEU A C 1
ATOM 2235 O O . LEU A 1 274 ? -23.126 -10.482 32.613 1.00 93.69 274 LEU A O 1
ATOM 2239 N N . LEU A 1 275 ? -23.643 -8.634 33.800 1.00 91.81 275 LEU A N 1
ATOM 2240 C CA . LEU A 1 275 ? -22.322 -8.453 34.382 1.00 91.81 275 LEU A CA 1
ATOM 2241 C C . LEU A 1 275 ? -22.049 -9.515 35.447 1.00 91.81 275 LEU A C 1
ATOM 2243 O O . LEU A 1 275 ? -22.924 -9.964 36.184 1.00 91.81 275 LEU A O 1
ATOM 2247 N N . GLN A 1 276 ? -20.793 -9.926 35.513 1.00 89.62 276 GLN A N 1
ATOM 2248 C CA . GLN A 1 276 ? -20.288 -10.893 36.480 1.00 89.62 276 GLN A CA 1
ATOM 2249 C C . GLN A 1 276 ? -19.440 -10.152 37.513 1.00 89.62 276 GLN A C 1
ATOM 2251 O O . GLN A 1 276 ? -19.062 -9.006 37.289 1.00 89.62 276 GLN A O 1
ATOM 2256 N N . GLN A 1 277 ? -19.135 -10.773 38.648 1.00 86.00 277 GLN A N 1
ATOM 2257 C CA . GLN A 1 277 ? -18.291 -10.147 39.671 1.00 86.00 277 GLN A CA 1
ATOM 2258 C C . GLN A 1 277 ? -16.898 -10.776 39.686 1.00 86.00 277 GLN A C 1
ATOM 2260 O O . GLN A 1 277 ? -16.746 -11.995 39.583 1.00 86.00 277 GLN A O 1
ATOM 2265 N N . SER A 1 278 ? -15.871 -9.935 39.800 1.00 81.56 278 SER A N 1
ATOM 2266 C CA . SER A 1 278 ? -14.497 -10.369 40.041 1.00 81.56 278 SER A CA 1
ATOM 2267 C C . SER A 1 278 ? -14.328 -10.866 41.482 1.00 81.56 278 SER A C 1
ATOM 2269 O O . SER A 1 278 ? -15.193 -10.659 42.333 1.00 81.56 278 SER A O 1
ATOM 2271 N N . ALA A 1 279 ? -13.179 -11.478 41.787 1.00 74.50 279 ALA A N 1
ATOM 2272 C CA . ALA A 1 279 ? -12.841 -11.880 43.157 1.00 74.50 279 ALA A CA 1
ATOM 2273 C C . ALA A 1 279 ? -12.809 -10.695 44.145 1.00 74.50 279 ALA A C 1
ATOM 2275 O O . ALA A 1 279 ? -13.020 -10.878 45.338 1.00 74.50 279 ALA A O 1
ATOM 2276 N N . GLU A 1 280 ? -12.567 -9.486 43.638 1.00 75.06 280 GLU A N 1
ATOM 2277 C CA . GLU A 1 280 ? -12.529 -8.239 44.407 1.00 75.06 280 GLU A CA 1
ATOM 2278 C C . GLU A 1 280 ? -13.880 -7.495 44.381 1.00 75.06 280 GLU A C 1
ATOM 2280 O O . GLU A 1 280 ? -13.980 -6.379 44.882 1.00 75.06 280 GLU A O 1
ATOM 2285 N N . GLY A 1 281 ? -14.925 -8.096 43.796 1.00 82.75 281 GLY A N 1
ATOM 2286 C CA . GLY A 1 281 ? -16.278 -7.533 43.727 1.00 82.75 281 GLY A CA 1
ATOM 2287 C C . GLY A 1 281 ? -16.514 -6.535 42.588 1.00 82.75 281 GLY A C 1
ATOM 2288 O O . GLY A 1 281 ? -17.569 -5.908 42.543 1.00 82.75 281 GLY A O 1
ATOM 2289 N N . TYR A 1 282 ? -15.572 -6.379 41.653 1.00 87.25 282 TYR A N 1
ATOM 2290 C CA . TYR A 1 282 ? -15.719 -5.458 40.519 1.00 87.25 282 TYR A CA 1
ATOM 2291 C C . TYR A 1 282 ? -16.545 -6.065 39.376 1.00 87.25 282 TYR A C 1
ATOM 2293 O O . TYR A 1 282 ? -16.465 -7.275 39.153 1.00 87.25 282 TYR A O 1
ATOM 2301 N N . PRO A 1 283 ? -17.293 -5.250 38.609 1.00 89.00 283 PRO A N 1
ATOM 2302 C CA . PRO A 1 283 ? -18.048 -5.724 37.454 1.00 89.00 283 PRO A CA 1
ATOM 2303 C C . PRO A 1 283 ? -17.124 -6.223 36.333 1.00 89.00 283 PRO A C 1
ATOM 2305 O O . PRO A 1 283 ? -16.150 -5.564 35.962 1.00 89.00 283 PRO A O 1
ATOM 2308 N N . VAL A 1 284 ? -17.464 -7.384 35.778 1.00 89.81 284 VAL A N 1
ATOM 2309 C CA . VAL A 1 284 ? -16.749 -8.086 34.711 1.00 89.81 284 VAL A CA 1
ATOM 2310 C C . VAL A 1 284 ? -17.699 -8.359 33.555 1.00 89.81 284 VAL A C 1
ATOM 2312 O O . VAL A 1 284 ? -18.733 -9.003 33.735 1.00 89.81 284 VAL A O 1
ATOM 2315 N N . VAL A 1 285 ? -17.318 -7.920 32.356 1.00 92.19 285 VAL A N 1
ATOM 2316 C CA . VAL A 1 285 ? -18.092 -8.143 31.127 1.00 92.19 285 VAL A CA 1
ATOM 2317 C C . VAL A 1 285 ? -17.778 -9.525 30.534 1.00 92.19 285 VAL A C 1
ATOM 2319 O O . VAL A 1 285 ? -16.629 -9.778 30.152 1.00 92.19 285 VAL A O 1
ATOM 2322 N N . PRO A 1 286 ? -18.764 -10.433 30.392 1.00 91.56 286 PRO A N 1
ATOM 2323 C CA . PRO A 1 286 ? -18.575 -11.673 29.642 1.00 91.56 286 PRO A CA 1
ATOM 2324 C C . PRO A 1 286 ? -18.334 -11.394 28.156 1.00 91.56 286 PRO A C 1
ATOM 2326 O O . PRO A 1 286 ? -18.931 -10.486 27.580 1.00 91.56 286 PRO A O 1
ATOM 2329 N N . ARG A 1 287 ? -17.502 -12.213 27.502 1.00 90.38 287 ARG A N 1
ATOM 2330 C CA . ARG A 1 287 ? -17.228 -12.061 26.066 1.00 90.38 287 ARG A CA 1
ATOM 2331 C C . ARG A 1 287 ? -18.468 -12.348 25.227 1.00 90.38 287 ARG A C 1
ATOM 2333 O O . ARG A 1 287 ? -18.761 -11.594 24.309 1.00 90.38 287 ARG A O 1
ATOM 2340 N N . TYR A 1 288 ? -19.161 -13.439 25.535 1.00 92.06 288 TYR A N 1
ATOM 2341 C CA . TYR A 1 288 ? -20.382 -13.860 24.857 1.00 92.06 288 TYR A CA 1
ATOM 2342 C C . TYR A 1 288 ? -21.235 -14.763 25.754 1.00 92.06 288 TYR A C 1
ATOM 2344 O O . TYR A 1 288 ? -20.764 -15.278 26.771 1.00 92.06 288 TYR A O 1
ATOM 2352 N N . TYR A 1 289 ? -22.478 -14.972 25.338 1.00 93.38 289 TYR A N 1
ATOM 2353 C CA . TYR A 1 289 ? -23.440 -15.907 25.900 1.00 93.38 289 TYR A CA 1
ATOM 2354 C C . TYR A 1 289 ? -23.800 -16.961 24.846 1.00 93.38 289 TYR A C 1
ATOM 2356 O O . TYR A 1 289 ? -24.215 -16.606 23.743 1.00 93.38 289 TYR A O 1
ATOM 2364 N N . TYR A 1 290 ? -23.641 -18.245 25.177 1.00 92.38 290 TYR A N 1
ATOM 2365 C CA . TYR A 1 290 ? -23.838 -19.366 24.245 1.00 92.38 290 TYR A CA 1
ATOM 2366 C C . TYR A 1 290 ? -24.922 -20.340 24.721 1.00 92.38 290 TYR A C 1
ATOM 2368 O O . TYR A 1 290 ? -25.254 -20.394 25.909 1.00 92.38 290 TYR A O 1
ATOM 2376 N N . VAL A 1 291 ? -25.469 -21.115 23.784 1.00 93.12 291 VAL A N 1
ATOM 2377 C CA . VAL A 1 291 ? -26.404 -22.218 24.056 1.00 93.12 291 VAL A CA 1
ATOM 2378 C C . VAL A 1 291 ? -25.592 -23.498 24.271 1.00 93.12 291 VAL A C 1
ATOM 2380 O O . VAL A 1 291 ? -24.854 -23.862 23.358 1.00 93.12 291 VAL A O 1
ATOM 2383 N N . PRO A 1 292 ? -25.690 -24.183 25.426 1.00 90.69 292 PRO A N 1
ATOM 2384 C CA . PRO A 1 292 ? -24.974 -25.437 25.655 1.00 90.69 292 PRO A CA 1
ATOM 2385 C C . PRO A 1 292 ? -25.431 -26.555 24.712 1.00 90.69 292 PRO A C 1
ATOM 2387 O O . PRO A 1 292 ? -26.600 -26.591 24.326 1.00 90.69 292 PRO A O 1
ATOM 2390 N N . ALA A 1 293 ? -24.529 -27.495 24.411 1.00 88.44 293 ALA A N 1
ATOM 2391 C CA . ALA A 1 293 ? -24.749 -28.586 23.455 1.00 88.44 293 ALA A CA 1
ATOM 2392 C C . ALA A 1 293 ? -26.061 -29.353 23.698 1.00 88.44 293 ALA A C 1
ATOM 2394 O O . ALA A 1 293 ? -26.823 -29.570 22.758 1.00 88.44 293 ALA A O 1
ATOM 2395 N N . ASP A 1 294 ? -26.366 -29.664 24.960 1.00 91.06 294 ASP A N 1
ATOM 2396 C CA . ASP A 1 294 ? -27.561 -30.422 25.359 1.00 91.06 294 ASP A CA 1
ATOM 2397 C C . ASP A 1 294 ? -28.884 -29.712 25.013 1.00 91.06 294 ASP A C 1
ATOM 2399 O O . ASP A 1 294 ? -29.928 -30.351 24.891 1.00 91.06 294 ASP A O 1
ATOM 2403 N N . PHE A 1 295 ? -28.853 -28.388 24.834 1.00 92.69 295 PHE A N 1
ATOM 2404 C CA . PHE A 1 295 ? -30.032 -27.556 24.583 1.00 92.69 295 PHE A CA 1
ATOM 2405 C C . PHE A 1 295 ? -30.122 -27.039 23.139 1.00 92.69 295 PHE A C 1
ATOM 2407 O O . PHE A 1 295 ? -31.105 -26.387 22.787 1.00 92.69 295 PHE A O 1
ATOM 2414 N N . VAL A 1 296 ? -29.139 -27.340 22.281 1.00 90.62 296 VAL A N 1
ATOM 2415 C CA . VAL A 1 296 ? -29.070 -26.838 20.894 1.00 90.62 296 VAL A CA 1
ATOM 2416 C C . VAL A 1 296 ? -30.302 -27.225 20.074 1.00 90.62 296 VAL A C 1
ATOM 2418 O O . VAL A 1 296 ? -30.893 -26.372 19.415 1.00 90.62 296 VAL A O 1
ATOM 2421 N N . GLU A 1 297 ? -30.730 -28.487 20.135 1.00 89.56 297 GLU A N 1
ATOM 2422 C CA . GLU A 1 297 ? -31.880 -28.966 19.355 1.00 89.56 297 GLU A CA 1
ATOM 2423 C C . GLU A 1 297 ? -33.204 -28.337 19.819 1.00 89.56 297 GLU A C 1
ATOM 2425 O O . GLU A 1 297 ? -34.083 -28.039 19.008 1.00 89.56 297 GLU A O 1
ATOM 2430 N N . LEU A 1 298 ? -33.336 -28.069 21.123 1.00 90.19 298 LEU A N 1
ATOM 2431 C CA . LEU A 1 298 ? -34.505 -27.387 21.682 1.00 90.19 298 LEU A CA 1
ATOM 2432 C C . LEU A 1 298 ? -34.553 -25.916 21.255 1.00 90.19 298 LEU A C 1
ATOM 2434 O O . LEU A 1 298 ? -35.618 -25.427 20.877 1.00 90.19 298 LEU A O 1
ATOM 2438 N N . GLU A 1 299 ? -33.404 -25.236 21.255 1.00 91.75 299 GLU A N 1
ATOM 2439 C CA . GLU A 1 299 ? -33.291 -23.858 20.774 1.00 91.75 299 GLU A CA 1
ATOM 2440 C C . GLU A 1 299 ? -33.604 -23.754 19.276 1.00 91.75 299 GLU A C 1
ATOM 2442 O O . GLU A 1 299 ? -34.344 -22.865 18.867 1.00 91.75 299 GLU A O 1
ATOM 2447 N N . LYS A 1 300 ? -33.116 -24.690 18.451 1.00 88.38 300 LYS A N 1
ATOM 2448 C CA . LYS A 1 300 ? -33.428 -24.718 17.012 1.00 88.38 300 LYS A CA 1
ATOM 2449 C C . LYS A 1 300 ? -34.915 -24.917 16.738 1.00 88.38 300 LYS A C 1
ATOM 2451 O O . LYS A 1 300 ? -35.453 -24.325 15.805 1.00 88.38 300 LYS A O 1
ATOM 2456 N N . LYS A 1 301 ? -35.585 -25.753 17.537 1.00 89.81 301 LYS A N 1
ATOM 2457 C CA . LYS A 1 301 ? -37.019 -26.029 17.386 1.00 89.81 301 LYS A CA 1
ATOM 2458 C C . LYS A 1 301 ? -37.888 -24.841 17.806 1.00 89.81 301 LYS A C 1
ATOM 2460 O O . LYS A 1 301 ? -38.925 -24.610 17.189 1.00 89.81 301 LYS A O 1
ATOM 2465 N N . ASN A 1 302 ? -37.488 -24.116 18.850 1.00 89.25 302 ASN A N 1
ATOM 2466 C CA . ASN A 1 302 ? -38.172 -22.915 19.322 1.00 89.25 302 ASN A CA 1
ATOM 2467 C C . ASN A 1 302 ? -37.142 -21.829 19.697 1.00 89.25 302 ASN A C 1
ATOM 2469 O O . ASN A 1 302 ? -36.675 -21.811 20.843 1.00 89.25 302 ASN A O 1
ATOM 2473 N N . PRO A 1 303 ? -36.767 -20.947 18.749 1.00 86.56 303 PRO A N 1
ATOM 2474 C CA . PRO A 1 303 ? -35.734 -19.934 18.961 1.00 86.56 303 PRO A CA 1
ATOM 2475 C C . PRO A 1 303 ? -36.029 -19.015 20.152 1.00 86.56 303 PRO A C 1
ATOM 2477 O O . PRO A 1 303 ? -37.143 -18.518 20.305 1.00 86.56 303 PRO A O 1
ATOM 2480 N N . GLY A 1 304 ? -35.023 -18.772 20.995 1.00 84.88 304 GLY A N 1
ATOM 2481 C CA . GLY A 1 304 ? -35.139 -17.956 22.207 1.00 84.88 304 GLY A CA 1
ATOM 2482 C C . GLY A 1 304 ? -35.730 -18.683 23.421 1.00 84.88 304 GLY A C 1
ATOM 2483 O O . GLY A 1 304 ? -35.961 -18.045 24.451 1.00 84.88 304 GLY A O 1
ATOM 2484 N N . SER A 1 305 ? -35.977 -19.995 23.332 1.00 89.62 305 SER A N 1
ATOM 2485 C CA . SER A 1 305 ? -36.548 -20.779 24.435 1.00 89.62 305 SER A CA 1
ATOM 2486 C C . SER A 1 305 ? -35.528 -21.168 25.508 1.00 89.62 305 SER A C 1
ATOM 2488 O O . SER A 1 305 ? -35.908 -21.349 26.666 1.00 89.62 305 SER A O 1
ATOM 2490 N N . GLN A 1 306 ? -34.246 -21.296 25.155 1.00 92.25 306 GLN A N 1
ATOM 2491 C CA . GLN A 1 306 ? -33.205 -21.798 26.050 1.00 92.25 306 GLN A CA 1
ATOM 2492 C C . GLN A 1 306 ? -32.399 -20.671 26.707 1.00 92.25 306 GLN A C 1
ATOM 2494 O O . GLN A 1 306 ? -32.084 -19.638 26.109 1.00 92.25 306 GLN A O 1
ATOM 2499 N N . LYS A 1 307 ? -32.011 -20.891 27.970 1.00 91.06 307 LYS A N 1
ATOM 2500 C CA . LYS A 1 307 ? -31.120 -19.985 28.706 1.00 91.06 307 LYS A CA 1
ATOM 2501 C C . LYS A 1 307 ? -29.697 -20.093 28.150 1.00 91.06 307 LYS A C 1
ATOM 2503 O O . LYS A 1 307 ? -29.162 -21.193 28.036 1.00 91.06 307 LYS A O 1
ATOM 2508 N N . ARG A 1 308 ? -29.064 -18.950 27.874 1.00 92.12 308 ARG A N 1
ATOM 2509 C CA . ARG A 1 308 ? -27.652 -18.891 27.466 1.00 92.12 308 ARG A CA 1
ATOM 2510 C C . ARG A 1 308 ? -26.731 -18.716 28.667 1.00 92.12 308 ARG A C 1
ATOM 2512 O O . ARG A 1 308 ? -27.113 -18.110 29.671 1.00 92.12 308 ARG A O 1
ATOM 2519 N N . PHE A 1 309 ? -25.515 -19.239 28.550 1.00 90.69 309 PHE A N 1
ATOM 2520 C CA . PHE A 1 309 ? -24.507 -19.232 29.609 1.00 90.69 309 PHE A CA 1
ATOM 2521 C C . PHE A 1 309 ? -23.318 -18.341 29.232 1.00 90.69 309 PHE A C 1
ATOM 2523 O O . PHE A 1 309 ? -22.927 -18.323 28.064 1.00 90.69 309 PHE A O 1
ATOM 2530 N N . PRO A 1 310 ? -22.744 -17.595 30.192 1.00 90.50 310 PRO A N 1
ATOM 2531 C CA . PRO A 1 310 ? -21.650 -16.669 29.925 1.00 90.50 310 PRO A CA 1
ATOM 2532 C C . PRO A 1 310 ? -20.322 -17.392 29.651 1.00 90.50 310 PRO A C 1
ATOM 2534 O O . PRO A 1 310 ? -20.039 -18.464 30.185 1.00 90.50 310 PRO A O 1
ATOM 2537 N N . SER A 1 311 ? -19.466 -16.763 28.845 1.00 84.44 311 SER A N 1
ATOM 2538 C CA . SER A 1 311 ? -18.163 -17.297 28.420 1.00 84.44 311 SER A CA 1
ATOM 2539 C C . SER A 1 311 ? -17.061 -17.265 29.488 1.00 84.44 311 SER A C 1
ATOM 2541 O O . SER A 1 311 ? -15.962 -17.757 29.248 1.00 84.44 311 SER A O 1
ATOM 2543 N N . ASN A 1 312 ? -17.300 -16.638 30.641 1.00 67.00 312 ASN A N 1
ATOM 2544 C CA . ASN A 1 312 ? -16.315 -16.417 31.713 1.00 67.00 312 ASN A CA 1
ATOM 2545 C C . ASN A 1 312 ? -15.955 -17.693 32.507 1.00 67.00 312 ASN A C 1
ATOM 2547 O O . ASN A 1 312 ? -15.225 -17.628 33.496 1.00 67.00 312 ASN A O 1
ATOM 2551 N N . SER A 1 313 ? -16.444 -18.850 32.056 1.00 54.62 313 SER A N 1
ATOM 2552 C CA . SER A 1 313 ? -16.169 -20.178 32.599 1.00 54.62 313 SER A CA 1
ATOM 2553 C C . SER A 1 313 ? -15.618 -21.062 31.470 1.00 54.62 313 SER A C 1
ATOM 2555 O O . SER A 1 313 ? -16.382 -21.513 30.621 1.00 54.62 313 SER A O 1
ATOM 2557 N N . GLY A 1 314 ? -14.297 -21.292 31.413 1.00 55.56 314 GLY A N 1
ATOM 2558 C CA . GLY A 1 314 ? -13.683 -22.235 30.460 1.00 55.56 314 GLY A CA 1
ATOM 2559 C C . GLY A 1 314 ? -12.624 -21.653 29.507 1.00 55.56 314 GLY A C 1
ATOM 2560 O O . GLY A 1 314 ? -11.706 -20.949 29.924 1.00 55.56 314 GLY A O 1
ATOM 2561 N N . ARG A 1 315 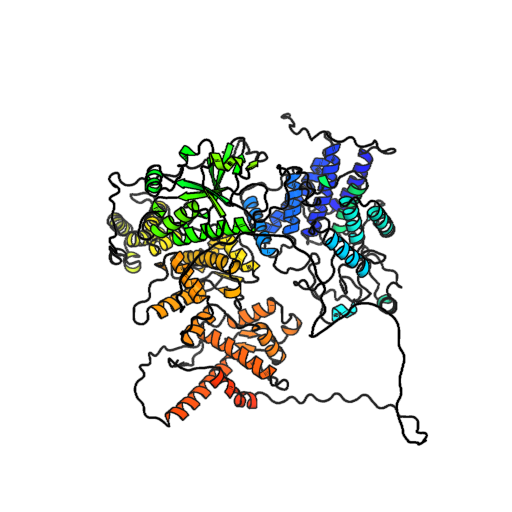? -12.714 -22.019 28.217 1.00 55.19 315 ARG A N 1
ATOM 2562 C CA . ARG A 1 315 ? -11.644 -21.995 27.185 1.00 55.19 315 ARG A CA 1
ATOM 2563 C C . ARG A 1 315 ? -11.037 -20.617 26.847 1.00 55.19 315 ARG A C 1
ATOM 2565 O O . ARG A 1 315 ? -9.933 -20.557 26.285 1.00 55.19 315 ARG A O 1
ATOM 2572 N N . ASP A 1 316 ? -11.734 -19.527 27.168 1.00 59.53 316 ASP A N 1
ATOM 2573 C CA . ASP A 1 316 ? -11.375 -18.149 26.787 1.00 59.53 316 ASP A CA 1
ATOM 2574 C C . ASP A 1 316 ? -10.817 -17.283 27.930 1.00 59.53 316 ASP A C 1
ATOM 2576 O O . ASP A 1 316 ? -10.441 -16.135 27.699 1.00 59.53 316 ASP A O 1
ATOM 2580 N N . GLY A 1 317 ? -10.647 -17.854 29.126 1.00 62.56 317 GLY A N 1
ATOM 2581 C CA . GLY A 1 317 ? -10.091 -17.154 30.288 1.00 62.56 317 GLY A CA 1
ATOM 2582 C C . GLY A 1 317 ? -11.141 -16.397 31.106 1.00 62.56 317 GLY A C 1
ATOM 2583 O O . GLY A 1 317 ? -12.329 -16.402 30.790 1.00 62.56 317 GLY A O 1
ATOM 2584 N N . LYS A 1 318 ? -10.698 -15.776 32.207 1.00 71.88 318 LYS A N 1
ATOM 2585 C CA . LYS A 1 318 ? -11.591 -15.149 33.202 1.00 71.88 318 LYS A CA 1
ATOM 2586 C C . LYS A 1 318 ? -12.057 -13.745 32.809 1.00 71.88 318 LYS A C 1
ATOM 2588 O O . LYS A 1 318 ? -13.136 -13.333 33.217 1.00 71.88 318 LYS A O 1
ATOM 2593 N N . LEU A 1 319 ? -11.243 -13.015 32.048 1.00 84.88 319 LEU A N 1
ATOM 2594 C CA . LEU A 1 319 ? -11.473 -11.611 31.702 1.00 84.88 319 LEU A CA 1
ATOM 2595 C C . LEU A 1 319 ? -11.334 -11.385 30.198 1.00 84.88 319 LEU A C 1
ATOM 2597 O O . LEU A 1 319 ? -10.316 -11.749 29.602 1.00 84.88 319 LEU A O 1
ATOM 2601 N N . PHE A 1 320 ? -12.348 -10.747 29.614 1.00 89.69 320 PHE A N 1
ATOM 2602 C CA . PHE A 1 320 ? -12.352 -10.267 28.237 1.00 89.69 320 PHE A CA 1
ATOM 2603 C C . PHE A 1 320 ? -11.890 -8.805 28.202 1.00 89.69 320 PHE A C 1
ATOM 2605 O O . PHE A 1 320 ? -12.690 -7.892 28.394 1.00 89.69 320 PHE A O 1
ATOM 2612 N N . LEU A 1 321 ? -10.590 -8.591 27.977 1.00 91.19 321 LEU A N 1
ATOM 2613 C CA . LEU A 1 321 ? -9.956 -7.276 28.136 1.00 91.19 321 LEU A CA 1
ATOM 2614 C C . LEU A 1 321 ? -10.549 -6.190 27.228 1.00 91.19 321 LEU A C 1
ATOM 2616 O O . LEU A 1 321 ? -10.793 -5.088 27.706 1.00 91.19 321 LEU A O 1
ATOM 2620 N N . TRP A 1 322 ? -10.853 -6.500 25.963 1.00 90.38 322 TRP A N 1
ATOM 2621 C CA . TRP A 1 322 ? -11.482 -5.538 25.049 1.00 90.38 322 TRP A CA 1
ATOM 2622 C C . TRP A 1 322 ? -12.851 -5.073 25.571 1.00 90.38 322 TRP A C 1
ATOM 2624 O O . TRP A 1 322 ? -13.079 -3.871 25.715 1.00 90.38 322 TRP A O 1
ATOM 2634 N N . GLY A 1 323 ? -13.745 -6.001 25.925 1.00 91.94 323 GLY A N 1
ATOM 2635 C CA . GLY A 1 323 ? -15.056 -5.641 26.476 1.00 91.94 323 GLY A CA 1
ATOM 2636 C C . GLY A 1 323 ? -14.963 -4.914 27.812 1.00 91.94 323 GLY A C 1
ATOM 2637 O O . GLY A 1 323 ? -15.708 -3.964 28.037 1.00 91.94 323 GLY A O 1
ATOM 2638 N N . GLN A 1 324 ? -14.012 -5.303 28.663 1.00 93.88 324 GLN A N 1
ATOM 2639 C CA . GLN A 1 324 ? -13.781 -4.641 29.943 1.00 93.88 324 GLN A CA 1
ATOM 2640 C C . GLN A 1 324 ? -13.291 -3.198 29.766 1.00 93.88 324 GLN A C 1
ATOM 2642 O O . GLN A 1 324 ? -13.810 -2.289 30.409 1.00 93.88 324 GLN A O 1
ATOM 2647 N N . ALA A 1 325 ? -12.326 -2.974 28.872 1.00 95.44 325 ALA A N 1
ATOM 2648 C CA . ALA A 1 325 ? -11.810 -1.648 28.560 1.00 95.44 325 ALA A CA 1
ATOM 2649 C C . ALA A 1 325 ? -12.910 -0.735 27.995 1.00 95.44 325 ALA A C 1
ATOM 2651 O O . ALA A 1 325 ? -13.064 0.402 28.441 1.00 95.44 325 ALA A O 1
ATOM 2652 N N . LEU A 1 326 ? -13.727 -1.250 27.069 1.00 94.12 326 LEU A N 1
ATOM 2653 C CA . LEU A 1 326 ? -14.830 -0.488 26.486 1.00 94.12 326 LEU A CA 1
ATOM 2654 C C . LEU A 1 326 ? -15.921 -0.162 27.518 1.00 94.12 326 LEU A C 1
ATOM 2656 O O . LEU A 1 326 ? -16.443 0.949 27.516 1.00 94.12 326 LEU A O 1
ATOM 2660 N N . TYR A 1 327 ? -16.236 -1.095 28.422 1.00 95.69 327 TYR A N 1
ATOM 2661 C CA . TYR A 1 327 ? -17.174 -0.858 29.524 1.00 95.69 327 TYR A CA 1
ATOM 2662 C C . TYR A 1 327 ? -16.717 0.285 30.426 1.00 95.69 327 TYR A C 1
ATOM 2664 O O . TYR A 1 327 ? -17.514 1.156 30.767 1.00 95.69 327 TYR A O 1
ATOM 2672 N N . ILE A 1 328 ? -15.430 0.321 30.774 1.00 96.00 328 ILE A N 1
ATOM 2673 C CA . ILE A 1 328 ? -14.873 1.395 31.599 1.00 96.00 328 ILE A CA 1
ATOM 2674 C C . ILE A 1 328 ? -14.961 2.734 30.858 1.00 96.00 328 ILE A C 1
ATOM 2676 O O . ILE A 1 328 ? -15.417 3.708 31.449 1.00 96.00 328 ILE A O 1
ATOM 2680 N N . ILE A 1 329 ? -14.609 2.787 29.566 1.00 95.62 329 ILE A N 1
ATOM 2681 C CA . ILE A 1 329 ? -14.765 4.002 28.743 1.00 95.62 329 ILE A CA 1
ATOM 2682 C C . ILE A 1 329 ? -16.230 4.462 28.730 1.00 95.62 329 ILE A C 1
ATOM 2684 O O . ILE A 1 329 ? -16.506 5.633 28.985 1.00 95.62 329 ILE A O 1
ATOM 2688 N N . ALA A 1 330 ? -17.176 3.547 28.493 1.00 95.88 330 ALA A N 1
ATOM 2689 C CA . ALA A 1 330 ? -18.601 3.858 28.501 1.00 95.88 330 ALA A CA 1
ATOM 2690 C C . ALA A 1 330 ? -19.048 4.411 29.859 1.00 95.88 330 ALA A C 1
ATOM 2692 O O . ALA A 1 330 ? -19.715 5.437 29.907 1.00 95.88 330 ALA A O 1
ATOM 2693 N N . LYS A 1 331 ? -18.637 3.794 30.970 1.00 95.50 331 LYS A N 1
ATOM 2694 C CA . LYS A 1 331 ? -18.979 4.257 32.320 1.00 95.50 331 LYS A CA 1
ATOM 2695 C C . LYS A 1 331 ? -18.367 5.615 32.667 1.00 95.50 331 LYS A C 1
ATOM 2697 O O . LYS A 1 331 ? -19.059 6.438 33.256 1.00 95.50 331 LYS A O 1
ATOM 2702 N N . LEU A 1 332 ? -17.129 5.892 32.249 1.00 94.38 332 LEU A N 1
ATOM 2703 C CA . LEU A 1 332 ? -16.515 7.219 32.396 1.00 94.38 332 LEU A CA 1
ATOM 2704 C C . LEU A 1 332 ? -17.307 8.309 31.653 1.00 94.38 332 LEU A C 1
ATOM 2706 O O . LEU A 1 332 ? -17.433 9.422 32.165 1.00 94.38 332 LEU A O 1
ATOM 2710 N N . LEU A 1 333 ? -17.850 7.981 30.476 1.00 93.94 333 LEU A N 1
ATOM 2711 C CA . LEU A 1 333 ? -18.709 8.872 29.696 1.00 93.94 333 LEU A CA 1
ATOM 2712 C C . LEU A 1 333 ? -20.104 9.033 30.333 1.00 93.94 333 LEU A C 1
ATOM 2714 O O . LEU A 1 333 ? -20.572 10.158 30.489 1.00 93.94 333 LEU A O 1
ATOM 2718 N N . VAL A 1 334 ? -20.756 7.933 30.738 1.00 93.81 334 VAL A N 1
ATOM 2719 C CA . VAL A 1 334 ? -22.095 7.942 31.369 1.00 93.81 334 VAL A CA 1
ATOM 2720 C C . VAL A 1 334 ? -22.084 8.741 32.669 1.00 93.81 334 VAL A C 1
ATOM 2722 O O . VAL A 1 334 ? -22.988 9.534 32.920 1.00 93.81 334 VAL A O 1
ATOM 2725 N N . ASP A 1 335 ? -21.047 8.566 33.486 1.00 91.25 335 ASP A N 1
ATOM 2726 C CA . ASP A 1 335 ? -20.913 9.250 34.771 1.00 91.25 335 ASP A CA 1
ATOM 2727 C C . ASP A 1 335 ? -20.429 10.712 34.616 1.00 91.25 335 ASP A C 1
ATOM 2729 O O . ASP A 1 335 ? -20.239 11.410 35.616 1.00 91.25 335 ASP A O 1
ATOM 2733 N N . GLY A 1 336 ? -20.208 11.184 33.380 1.00 89.62 336 GLY A N 1
ATOM 2734 C CA . GLY A 1 336 ? -19.787 12.554 33.068 1.00 89.62 336 GLY A CA 1
ATOM 2735 C C . GLY A 1 336 ? -18.367 12.902 33.529 1.00 89.62 336 GLY A C 1
ATOM 2736 O O . GLY A 1 336 ? -18.018 14.077 33.646 1.00 89.62 336 GLY A O 1
ATOM 2737 N N . LEU A 1 337 ? -17.537 11.895 33.816 1.00 89.69 337 LEU A N 1
ATOM 2738 C CA . LEU A 1 337 ? -16.137 12.083 34.214 1.00 89.69 337 LEU A CA 1
ATOM 2739 C C . LEU A 1 337 ? -15.272 12.493 33.017 1.00 89.69 337 LEU A C 1
ATOM 2741 O O . LEU A 1 337 ? -14.301 13.240 33.167 1.00 89.69 337 LEU A O 1
ATOM 2745 N N . VAL A 1 338 ? -15.677 12.048 31.829 1.00 90.88 338 VAL A N 1
ATOM 2746 C CA . VAL A 1 338 ? -15.092 12.380 30.534 1.00 90.88 338 VAL A CA 1
ATOM 2747 C C . VAL A 1 338 ? -16.226 12.758 29.576 1.00 90.88 338 VAL A C 1
ATOM 2749 O O . VAL A 1 338 ? -17.320 12.213 29.664 1.00 90.88 338 VAL A O 1
ATOM 2752 N N . ASN A 1 339 ? -15.986 13.706 28.676 1.00 90.06 339 ASN A N 1
ATOM 2753 C CA . ASN A 1 339 ? -16.914 14.123 27.628 1.00 90.06 339 ASN A CA 1
ATOM 2754 C C . ASN A 1 339 ? -16.509 13.503 26.278 1.00 90.06 339 ASN A C 1
ATOM 2756 O O . ASN A 1 339 ? -15.328 13.220 26.067 1.00 90.06 339 ASN A O 1
ATOM 2760 N N . PRO A 1 340 ? -17.434 13.397 25.305 1.00 89.31 340 PRO A N 1
ATOM 2761 C CA . PRO A 1 340 ? -17.124 12.965 23.936 1.00 89.31 340 PRO A CA 1
ATOM 2762 C C . PRO A 1 340 ? -15.890 13.639 23.313 1.00 89.31 340 PRO A C 1
ATOM 2764 O O . PRO A 1 340 ? -15.051 12.971 22.719 1.00 89.31 340 PRO A O 1
ATOM 2767 N N . LYS A 1 341 ? -15.728 14.951 23.533 1.00 86.31 341 LYS A N 1
ATOM 2768 C CA . LYS A 1 341 ? -14.599 15.754 23.023 1.00 86.31 341 LYS A CA 1
ATOM 2769 C C . LYS A 1 341 ? -13.236 15.378 23.600 1.00 86.31 341 LYS A C 1
ATOM 2771 O O . LYS A 1 341 ? -12.221 15.729 23.018 1.00 86.31 341 LYS A O 1
ATOM 2776 N N . ASP A 1 342 ? -13.204 14.740 24.762 1.00 86.69 342 ASP A N 1
ATOM 2777 C CA . ASP A 1 342 ? -11.950 14.323 25.383 1.00 86.69 342 ASP A CA 1
ATOM 2778 C C . ASP A 1 342 ? -11.465 12.976 24.823 1.00 86.69 342 ASP A C 1
ATOM 2780 O O . ASP A 1 342 ? -10.264 12.727 24.795 1.00 86.69 342 ASP A O 1
ATOM 2784 N N . ILE A 1 343 ? -12.401 12.115 24.398 1.00 88.81 343 ILE A N 1
ATOM 2785 C CA . ILE A 1 343 ? -12.121 10.793 23.814 1.00 88.81 343 ILE A CA 1
ATOM 2786 C C . ILE A 1 343 ? -11.915 10.882 22.297 1.00 88.81 343 ILE A C 1
ATOM 2788 O O . ILE A 1 343 ? -11.157 10.094 21.749 1.00 88.81 343 ILE A O 1
ATOM 2792 N N . ASP A 1 344 ? -12.554 11.842 21.627 1.00 86.56 344 ASP A N 1
ATOM 2793 C CA . ASP A 1 344 ? -12.338 12.154 20.210 1.00 86.56 344 ASP A CA 1
ATOM 2794 C C . ASP A 1 344 ? -11.951 13.641 20.058 1.00 86.56 344 ASP A C 1
ATOM 2796 O O . ASP A 1 344 ? -12.775 14.472 19.656 1.00 86.56 344 ASP A O 1
ATOM 2800 N N . PRO A 1 345 ? -10.704 14.020 20.418 1.00 81.31 345 PRO A N 1
ATOM 2801 C CA . PRO A 1 345 ? -10.242 15.412 20.388 1.00 81.31 345 PRO A CA 1
ATOM 2802 C C . PRO A 1 345 ? -10.177 16.008 18.977 1.00 81.31 345 PRO A C 1
ATOM 2804 O O . PRO A 1 345 ? -10.135 17.228 18.831 1.00 81.31 345 PRO A O 1
ATOM 2807 N N . ILE A 1 346 ? -10.193 15.160 17.946 1.00 77.12 346 ILE A N 1
ATOM 2808 C CA . ILE A 1 346 ? -10.222 15.557 16.534 1.00 77.12 346 ILE A CA 1
ATOM 2809 C C . ILE A 1 346 ? -11.648 15.758 15.994 1.00 77.12 346 ILE A C 1
ATOM 2811 O O . ILE A 1 346 ? -11.810 16.198 14.859 1.00 77.12 346 ILE A O 1
ATOM 2815 N N . GLY A 1 347 ? -12.681 15.498 16.806 1.00 77.12 347 GLY A N 1
ATOM 2816 C CA . GLY A 1 347 ? -14.061 15.917 16.545 1.00 77.12 347 GLY A CA 1
ATOM 2817 C C . GLY A 1 347 ? -14.774 15.192 15.402 1.00 77.12 347 GLY A C 1
ATOM 2818 O O . GLY A 1 347 ? -15.709 15.753 14.836 1.00 77.12 347 GLY A O 1
ATOM 2819 N N . ARG A 1 348 ? -14.372 13.961 15.072 1.00 79.88 348 ARG A N 1
ATOM 2820 C CA . ARG A 1 348 ? -14.955 13.152 13.985 1.00 79.88 348 ARG A CA 1
ATOM 2821 C C . ARG A 1 348 ? -16.400 12.757 14.243 1.00 79.88 348 ARG A C 1
ATOM 2823 O O . ARG A 1 348 ? -17.160 12.614 13.297 1.00 79.88 348 ARG A O 1
ATOM 2830 N N . TYR A 1 349 ? -16.784 12.593 15.507 1.00 78.81 349 TYR A N 1
ATOM 2831 C CA . TYR A 1 349 ? -18.162 12.265 15.876 1.00 78.81 349 TYR A CA 1
ATOM 2832 C C . TYR A 1 349 ? -19.172 13.365 15.525 1.00 78.81 349 TYR A C 1
ATOM 2834 O O . TYR A 1 349 ? -20.376 13.115 15.500 1.00 78.81 349 TYR A O 1
ATOM 2842 N N . ILE A 1 350 ? -18.697 14.595 15.326 1.00 73.94 350 ILE A N 1
ATOM 2843 C CA . ILE A 1 350 ? -19.542 15.720 14.948 1.00 73.94 350 ILE A CA 1
ATOM 2844 C C . ILE A 1 350 ? -19.665 15.693 13.421 1.00 73.94 350 ILE A C 1
ATOM 2846 O O . ILE A 1 350 ? -18.629 15.663 12.753 1.00 73.94 350 ILE A O 1
ATOM 2850 N N . PRO A 1 351 ? -20.880 15.748 12.846 1.00 65.69 351 PRO A N 1
ATOM 2851 C CA . PRO A 1 351 ? -21.049 15.823 11.401 1.00 65.69 351 PRO A CA 1
ATOM 2852 C C . PRO A 1 351 ? -20.250 16.992 10.806 1.00 65.69 351 PRO A C 1
ATOM 2854 O O . PRO A 1 351 ? -20.202 18.063 11.422 1.00 65.69 351 PRO A O 1
ATOM 2857 N N . PRO A 1 352 ? -19.679 16.861 9.595 1.00 56.12 352 PRO A N 1
ATOM 2858 C CA . PRO A 1 352 ? -18.881 17.922 8.970 1.00 56.12 352 PRO A CA 1
ATOM 2859 C C . PRO A 1 352 ? -19.596 19.282 8.881 1.00 56.12 352 PRO A C 1
ATOM 2861 O O . PRO A 1 352 ? -18.953 20.326 8.855 1.00 56.12 352 PRO A O 1
ATOM 2864 N N . GLN A 1 353 ? -20.932 19.273 8.852 1.00 54.41 353 GLN A N 1
ATOM 2865 C CA . GLN A 1 353 ? -21.778 20.469 8.796 1.00 54.41 353 GLN A CA 1
ATOM 2866 C C . GLN A 1 353 ? -21.834 21.232 10.136 1.00 54.41 353 GLN A C 1
ATOM 2868 O O . GLN A 1 353 ? -21.982 22.454 10.138 1.00 54.41 353 GLN A O 1
ATOM 2873 N N . ASP A 1 354 ? -21.666 20.523 11.258 1.00 52.16 354 ASP A N 1
ATOM 2874 C CA . ASP A 1 354 ? -21.824 21.029 12.630 1.00 52.16 354 ASP A CA 1
ATOM 2875 C C . ASP A 1 354 ? -20.500 21.134 13.404 1.00 52.16 354 ASP A C 1
ATOM 2877 O O . ASP A 1 354 ? -20.463 21.641 14.533 1.00 52.16 354 ASP A O 1
ATOM 2881 N N . GLN A 1 355 ? -19.389 20.688 12.810 1.00 52.50 355 GLN A N 1
ATOM 2882 C CA . GLN A 1 355 ? -18.047 20.840 13.365 1.00 52.50 355 GLN A CA 1
ATOM 2883 C C . GLN A 1 355 ? -17.692 22.327 13.516 1.00 52.50 355 GLN A C 1
ATOM 2885 O O . GLN A 1 355 ? -17.124 22.968 12.635 1.00 52.50 355 GLN A O 1
ATOM 2890 N N . ARG A 1 356 ? -17.959 22.903 14.695 1.00 45.34 356 ARG A N 1
ATOM 2891 C CA . ARG A 1 356 ? -17.291 24.136 15.131 1.00 45.34 356 ARG A CA 1
ATOM 2892 C C . ARG A 1 356 ? -15.867 23.792 15.558 1.00 45.34 356 ARG A C 1
ATOM 2894 O O . ARG A 1 356 ? -15.619 23.574 16.739 1.00 45.34 356 ARG A O 1
ATOM 2901 N N . ASN A 1 357 ? -14.978 23.737 14.567 1.00 41.12 357 ASN A N 1
ATOM 2902 C CA . ASN A 1 357 ? -13.514 23.697 14.626 1.00 41.12 357 ASN A CA 1
ATOM 2903 C C . ASN A 1 357 ? -12.901 23.801 16.033 1.00 41.12 357 ASN A C 1
ATOM 2905 O O . ASN A 1 357 ? -12.471 24.875 16.465 1.00 41.12 357 ASN A O 1
ATOM 2909 N N . VAL A 1 358 ? -12.780 22.669 16.727 1.00 37.84 358 VAL A N 1
ATOM 2910 C CA . VAL A 1 358 ? -11.851 22.545 17.850 1.00 37.84 358 VAL A CA 1
ATOM 2911 C C . VAL A 1 358 ? -10.522 22.103 17.241 1.00 37.84 358 VAL A C 1
ATOM 2913 O O . VAL A 1 358 ? -10.259 20.929 17.057 1.00 37.84 358 VAL A O 1
ATOM 2916 N N . SER A 1 359 ? -9.720 23.089 16.833 1.00 36.75 359 SER A N 1
ATOM 2917 C CA . SER A 1 359 ? -8.348 22.922 16.330 1.00 36.75 359 SER A CA 1
ATOM 2918 C C . SER A 1 359 ? -8.148 22.077 15.057 1.00 36.75 359 SER A C 1
ATOM 2920 O O . SER A 1 359 ? -7.215 21.290 14.967 1.00 36.75 359 SER A O 1
ATOM 2922 N N . MET A 1 360 ? -8.913 22.379 14.012 1.00 37.84 360 MET A N 1
ATOM 2923 C CA . MET A 1 360 ? -8.336 22.753 12.713 1.00 37.84 360 MET A CA 1
ATOM 2924 C C . MET A 1 360 ? -8.988 24.094 12.378 1.00 37.84 360 MET A C 1
ATOM 2926 O O . MET A 1 360 ? -10.147 24.161 11.983 1.00 37.84 360 MET A O 1
ATOM 2930 N N . ARG A 1 361 ? -8.327 25.203 12.729 1.00 39.41 361 ARG A N 1
ATOM 2931 C CA . ARG A 1 361 ? -8.899 26.547 12.547 1.00 39.41 361 ARG A CA 1
ATOM 2932 C C . ARG A 1 361 ? -9.134 26.757 11.048 1.00 39.41 361 ARG A C 1
ATOM 2934 O O . ARG A 1 361 ? -8.153 26.753 10.332 1.00 39.41 361 ARG A O 1
ATOM 2941 N N . TYR A 1 362 ? -10.380 26.883 10.587 1.00 37.91 362 TYR A N 1
ATOM 2942 C CA . TYR A 1 362 ? -10.929 28.012 9.806 1.00 37.91 362 TYR A CA 1
ATOM 2943 C C . TYR A 1 362 ? -12.371 27.720 9.350 1.00 37.91 362 TYR A C 1
ATOM 2945 O O . TYR A 1 362 ? -12.737 26.608 8.984 1.00 37.91 362 TYR A O 1
ATOM 2953 N N . SER A 1 363 ? -13.197 28.754 9.472 1.00 33.19 363 SER A N 1
ATOM 2954 C CA . SER A 1 363 ? -14.654 28.746 9.600 1.00 33.19 363 SER A CA 1
ATOM 2955 C C . SER A 1 363 ? -15.439 28.656 8.280 1.00 33.19 363 SER A C 1
ATOM 2957 O O . SER A 1 363 ? -15.126 29.356 7.326 1.00 33.19 363 SER A O 1
ATOM 2959 N N . ASN A 1 364 ? -16.520 27.869 8.322 1.00 34.22 364 ASN A N 1
ATOM 2960 C CA . ASN A 1 364 ? -17.832 27.959 7.658 1.00 34.22 364 ASN A CA 1
ATOM 2961 C C . ASN A 1 364 ? -17.980 28.745 6.340 1.00 34.22 364 ASN A C 1
ATOM 2963 O O . ASN A 1 364 ? -18.139 29.964 6.370 1.00 34.22 364 ASN A O 1
ATOM 2967 N N . GLN A 1 365 ? -18.188 28.015 5.235 1.00 32.28 365 GLN A N 1
ATOM 2968 C CA . GLN A 1 365 ? -19.202 28.333 4.213 1.00 32.28 365 GLN A CA 1
ATOM 2969 C C . GLN A 1 365 ? -19.471 27.108 3.316 1.00 32.28 365 GLN A C 1
ATOM 2971 O O . GLN A 1 365 ? -18.647 26.799 2.466 1.00 32.28 365 GLN A O 1
ATOM 2976 N N . GLY A 1 366 ? -20.633 26.466 3.517 1.00 35.75 366 GLY A N 1
ATOM 2977 C CA . GLY A 1 366 ? -21.410 25.672 2.545 1.00 35.75 366 GLY A CA 1
ATOM 2978 C C . GLY A 1 366 ? -20.758 24.471 1.830 1.00 35.75 366 GLY A C 1
ATOM 2979 O O . GLY A 1 366 ? -19.543 24.295 1.845 1.00 35.75 366 GLY A O 1
ATOM 2980 N N . PRO A 1 367 ? -21.563 23.627 1.156 1.00 34.47 367 PRO A N 1
ATOM 2981 C CA . PRO A 1 367 ? -21.032 22.635 0.233 1.00 34.47 367 PRO A CA 1
ATOM 2982 C C . PRO A 1 367 ? -20.393 23.386 -0.937 1.00 34.47 367 PRO A C 1
ATOM 2984 O O . PRO A 1 367 ? -21.070 24.142 -1.633 1.00 34.47 367 PRO A O 1
ATOM 2987 N N . LEU A 1 368 ? -19.085 23.213 -1.135 1.00 44.00 368 LEU A N 1
ATOM 2988 C CA . LEU A 1 368 ? -18.397 23.717 -2.319 1.00 44.00 368 LEU A CA 1
ATOM 2989 C C . LEU A 1 368 ? -19.039 23.073 -3.554 1.00 44.00 368 LEU A C 1
ATOM 2991 O O . LEU A 1 368 ? -18.808 21.898 -3.842 1.00 44.00 368 LEU A O 1
ATOM 2995 N N . GLU A 1 369 ? -19.829 23.846 -4.300 1.00 40.91 369 GLU A N 1
ATOM 2996 C CA . GLU A 1 369 ? -20.033 23.563 -5.716 1.00 40.91 369 GLU A CA 1
ATOM 2997 C C . GLU A 1 369 ? -18.650 23.399 -6.362 1.00 40.91 369 GLU A C 1
ATOM 2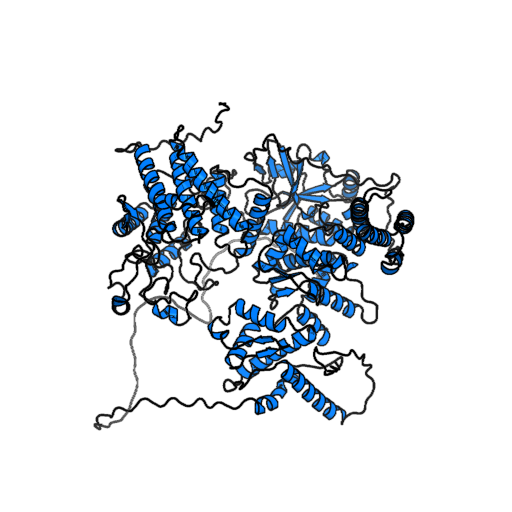999 O O . GLU A 1 369 ? -17.725 24.169 -6.088 1.00 40.91 369 GLU A O 1
ATOM 3004 N N . ASN A 1 370 ? -18.512 22.347 -7.172 1.00 48.66 370 ASN A N 1
ATOM 3005 C CA . ASN A 1 370 ? -17.284 21.865 -7.807 1.00 48.66 370 ASN A CA 1
ATOM 3006 C C . ASN A 1 370 ? -16.664 22.879 -8.792 1.00 48.66 370 ASN A C 1
ATOM 3008 O O . ASN A 1 370 ? -16.559 22.616 -9.990 1.00 48.66 370 ASN A O 1
ATOM 3012 N N . ASP A 1 371 ? -16.196 24.021 -8.291 1.00 64.38 371 ASP A N 1
ATOM 3013 C CA . ASP A 1 371 ? -15.349 24.956 -9.022 1.00 64.38 371 ASP A CA 1
ATOM 3014 C C . ASP A 1 371 ? -14.032 25.213 -8.277 1.00 64.38 371 ASP A C 1
ATOM 3016 O O . ASP A 1 371 ? -13.665 26.337 -7.909 1.00 64.38 371 ASP A O 1
ATOM 3020 N N . LEU A 1 372 ? -13.327 24.117 -7.976 1.00 79.50 372 LEU A N 1
ATOM 3021 C CA . LEU A 1 372 ? -11.989 24.151 -7.399 1.00 79.50 372 LEU A CA 1
ATOM 3022 C C . LEU A 1 372 ? -10.993 24.742 -8.408 1.00 79.50 372 LEU A C 1
ATOM 3024 O O . LEU A 1 372 ? -10.728 24.154 -9.457 1.00 79.50 372 LEU A O 1
ATOM 3028 N N . VAL A 1 373 ? -10.422 25.895 -8.057 1.00 86.75 373 VAL A N 1
ATOM 3029 C CA . VAL A 1 373 ? -9.337 26.549 -8.792 1.00 86.75 373 VAL A CA 1
ATOM 3030 C C . VAL A 1 373 ? -8.041 26.342 -8.016 1.00 86.75 373 VAL A C 1
ATOM 3032 O O . VAL A 1 373 ? -7.947 26.741 -6.857 1.00 86.75 373 VAL A O 1
ATOM 3035 N N . VAL A 1 374 ? -7.045 25.717 -8.641 1.00 88.88 374 VAL A N 1
ATOM 3036 C CA . VAL A 1 374 ? -5.722 25.527 -8.028 1.00 88.88 374 VAL A CA 1
ATOM 3037 C C . VAL A 1 374 ? -4.901 26.802 -8.214 1.00 88.88 374 VAL A C 1
ATOM 3039 O O . VAL A 1 374 ? -4.741 27.277 -9.339 1.00 88.88 374 VAL A O 1
ATOM 3042 N N . HIS A 1 375 ? -4.382 27.368 -7.128 1.00 91.00 375 HIS A N 1
ATOM 3043 C CA . HIS A 1 375 ? -3.448 28.489 -7.183 1.00 91.00 375 HIS A CA 1
ATOM 3044 C C . HIS A 1 375 ? -2.062 27.971 -7.558 1.00 91.00 375 HIS A C 1
ATOM 3046 O O . HIS A 1 375 ? -1.581 27.007 -6.972 1.00 91.00 375 HIS A O 1
ATOM 3052 N N . VAL A 1 376 ? -1.414 28.598 -8.533 1.00 91.88 376 VAL A N 1
ATOM 3053 C CA . VAL A 1 376 ? -0.121 28.160 -9.058 1.00 91.88 376 VAL A CA 1
ATOM 3054 C C . VAL A 1 376 ? 0.861 29.319 -9.019 1.00 91.88 376 VAL A C 1
ATOM 3056 O O . VAL A 1 376 ? 0.581 30.385 -9.560 1.00 91.88 376 VAL A O 1
ATOM 3059 N N . ALA A 1 377 ? 2.035 29.104 -8.434 1.00 91.19 377 ALA A N 1
ATOM 3060 C CA . ALA A 1 377 ? 3.137 30.059 -8.508 1.00 91.19 377 ALA A CA 1
ATOM 3061 C C . ALA A 1 377 ? 4.313 29.448 -9.276 1.00 91.19 377 ALA A C 1
ATOM 3063 O O . ALA A 1 377 ? 4.741 28.326 -9.002 1.00 91.19 377 ALA A O 1
ATOM 3064 N N . LEU A 1 378 ? 4.823 30.199 -10.254 1.00 92.88 378 LEU A N 1
ATOM 3065 C CA . LEU A 1 378 ? 5.936 29.787 -11.108 1.00 92.88 378 LEU A CA 1
ATOM 3066 C C . LEU A 1 378 ? 7.245 30.373 -10.569 1.00 92.88 378 LEU A C 1
ATOM 3068 O O . LEU A 1 378 ? 7.429 31.595 -10.562 1.00 92.88 378 LEU A O 1
ATOM 3072 N N . ILE A 1 379 ? 8.166 29.508 -10.153 1.00 90.19 379 ILE A N 1
ATOM 3073 C CA . ILE A 1 379 ? 9.466 29.893 -9.600 1.00 90.19 379 ILE A CA 1
ATOM 3074 C C . ILE A 1 379 ? 10.558 29.540 -10.608 1.00 90.19 379 ILE A C 1
ATOM 3076 O O . ILE A 1 379 ? 10.681 28.388 -11.005 1.00 90.19 379 ILE A O 1
ATOM 3080 N N . ALA A 1 380 ? 11.347 30.521 -11.042 1.00 89.31 380 ALA A N 1
ATOM 3081 C CA . ALA A 1 380 ? 12.506 30.301 -11.902 1.00 89.31 380 ALA A CA 1
ATOM 3082 C C . ALA A 1 380 ? 13.775 30.169 -11.055 1.00 89.31 380 ALA A C 1
ATOM 3084 O O . ALA A 1 380 ? 13.990 30.970 -10.146 1.00 89.31 380 ALA A O 1
ATOM 3085 N N . GLU A 1 381 ? 14.636 29.202 -11.379 1.00 83.19 381 GLU A N 1
ATOM 3086 C CA . GLU A 1 381 ? 15.863 28.954 -10.606 1.00 83.19 381 GLU A CA 1
ATOM 3087 C C . GLU A 1 381 ? 16.844 30.137 -10.607 1.00 83.19 381 GLU A C 1
ATOM 3089 O O . GLU A 1 381 ? 17.532 30.364 -9.617 1.00 83.19 381 GLU A O 1
ATOM 3094 N N . SER A 1 382 ? 16.892 30.911 -11.698 1.00 82.50 382 SER A N 1
ATOM 3095 C CA . SER A 1 382 ? 17.835 32.016 -11.878 1.00 82.50 382 SER A CA 1
ATOM 3096 C C . SER A 1 382 ? 17.158 33.256 -12.458 1.00 82.50 382 SER A C 1
ATOM 3098 O O . SER A 1 382 ? 16.164 33.186 -13.192 1.00 82.50 382 SER A O 1
ATOM 3100 N N . GLN A 1 383 ? 17.745 34.425 -12.186 1.00 84.06 383 GLN A N 1
ATOM 3101 C CA . GLN A 1 383 ? 17.293 35.686 -12.779 1.00 84.06 383 GLN A CA 1
ATOM 3102 C C . GLN A 1 383 ? 17.434 35.669 -14.310 1.00 84.06 383 GLN A C 1
ATOM 3104 O O . GLN A 1 383 ? 16.605 36.231 -15.027 1.00 84.06 383 GLN A O 1
ATOM 3109 N N . ARG A 1 384 ? 18.450 34.969 -14.832 1.00 85.25 384 ARG A N 1
ATOM 3110 C CA . ARG A 1 384 ? 18.643 34.780 -16.273 1.00 85.25 384 ARG A CA 1
ATOM 3111 C C . ARG A 1 384 ? 17.454 34.059 -16.902 1.00 85.25 384 ARG A C 1
ATOM 3113 O O . ARG A 1 384 ? 16.942 34.501 -17.933 1.00 85.25 384 ARG A O 1
ATOM 3120 N N . LEU A 1 385 ? 17.002 32.980 -16.268 1.00 85.31 385 LEU A N 1
ATOM 3121 C CA . LEU A 1 385 ? 15.859 32.202 -16.722 1.00 85.31 385 LEU A CA 1
ATOM 3122 C C . LEU A 1 385 ? 14.553 32.992 -16.627 1.00 85.31 385 LEU A C 1
ATOM 3124 O O . LEU A 1 385 ? 13.756 32.965 -17.564 1.00 85.31 385 LEU A O 1
ATOM 3128 N N . GLN A 1 386 ? 14.365 33.752 -15.545 1.00 87.69 386 GLN A N 1
ATOM 3129 C CA . GLN A 1 386 ? 13.230 34.664 -15.388 1.00 87.69 386 GLN A CA 1
ATOM 3130 C C . GLN A 1 386 ? 13.149 35.665 -16.551 1.00 87.69 386 GLN A C 1
ATOM 3132 O O . GLN A 1 386 ? 12.095 35.805 -17.173 1.00 87.69 386 GLN A O 1
ATOM 3137 N N . VAL A 1 387 ? 14.260 36.331 -16.890 1.00 87.06 387 VAL A N 1
ATOM 3138 C CA . VAL A 1 387 ? 14.305 37.284 -18.013 1.00 87.06 387 VAL A CA 1
ATOM 3139 C C . VAL A 1 387 ? 13.975 36.591 -19.334 1.00 87.06 387 VAL A C 1
ATOM 3141 O O . VAL A 1 387 ? 13.210 37.132 -20.131 1.00 87.06 387 VAL A O 1
ATOM 3144 N N . PHE A 1 388 ? 14.504 35.385 -19.558 1.00 85.62 388 PHE A N 1
ATOM 3145 C CA . PHE A 1 388 ? 14.213 34.600 -20.756 1.00 85.62 388 PHE A CA 1
ATOM 3146 C C . PHE A 1 388 ? 12.724 34.238 -20.869 1.00 85.62 388 PHE A C 1
ATOM 3148 O O . PHE A 1 388 ? 12.114 34.499 -21.906 1.00 85.62 388 PHE A O 1
ATOM 3155 N N . LEU A 1 389 ? 12.110 33.706 -19.810 1.00 86.94 389 LEU A N 1
ATOM 3156 C CA . LEU A 1 389 ? 10.685 33.345 -19.783 1.00 86.94 389 LEU A CA 1
ATOM 3157 C C . LEU A 1 389 ? 9.767 34.560 -19.968 1.00 86.94 389 LEU A C 1
ATOM 3159 O O . LEU A 1 389 ? 8.749 34.472 -20.661 1.00 86.94 389 LEU A O 1
ATOM 3163 N N . ASN A 1 390 ? 10.172 35.721 -19.452 1.00 88.44 390 ASN A N 1
ATOM 3164 C CA . ASN A 1 390 ? 9.434 36.965 -19.638 1.00 88.44 390 ASN A CA 1
ATOM 3165 C C . ASN A 1 390 ? 9.355 37.391 -21.119 1.00 88.44 390 ASN A C 1
ATOM 3167 O O . ASN A 1 390 ? 8.368 38.002 -21.523 1.00 88.44 390 ASN A O 1
ATOM 3171 N N . THR A 1 391 ? 10.325 37.009 -21.966 1.00 86.56 391 THR A N 1
ATOM 3172 C CA . THR A 1 391 ? 10.251 37.270 -23.422 1.00 86.56 391 THR A CA 1
ATOM 3173 C C . THR A 1 391 ? 9.106 36.525 -24.117 1.00 86.56 391 THR A C 1
ATOM 3175 O O . THR A 1 391 ? 8.641 36.965 -25.165 1.00 86.56 391 THR A O 1
ATOM 3178 N N . TYR A 1 392 ? 8.603 35.449 -23.504 1.00 85.25 392 TYR A N 1
ATOM 3179 C CA . TYR A 1 392 ? 7.423 34.697 -23.944 1.00 85.25 392 TYR A CA 1
ATOM 3180 C C . TYR A 1 392 ? 6.149 35.108 -23.183 1.00 85.25 392 TYR A C 1
ATOM 3182 O O . TYR A 1 392 ? 5.099 34.480 -23.317 1.00 85.25 392 TYR A O 1
ATOM 3190 N N . GLY A 1 393 ? 6.220 36.167 -22.368 1.00 84.62 393 GLY A N 1
ATOM 3191 C CA . GLY A 1 393 ? 5.100 36.666 -21.573 1.00 84.62 393 GLY A CA 1
ATOM 3192 C C . GLY A 1 393 ? 4.698 35.749 -20.415 1.00 84.62 393 GLY A C 1
ATOM 3193 O O . GLY A 1 393 ? 3.530 35.783 -20.009 1.00 84.62 393 GLY A O 1
ATOM 3194 N N . ILE A 1 394 ? 5.630 34.926 -19.921 1.00 88.00 394 ILE A N 1
ATOM 3195 C CA . ILE A 1 394 ? 5.469 34.060 -18.747 1.00 88.00 394 ILE A CA 1
ATOM 3196 C C . ILE A 1 394 ? 6.095 34.781 -17.551 1.00 88.00 394 ILE A C 1
ATOM 3198 O O . ILE A 1 394 ? 7.296 35.043 -17.539 1.00 88.00 394 ILE A O 1
ATOM 3202 N N . GLN A 1 395 ? 5.278 35.121 -16.555 1.00 89.12 395 GLN A N 1
ATOM 3203 C CA . GLN A 1 395 ? 5.745 35.775 -15.332 1.00 89.12 395 GLN A CA 1
ATOM 3204 C C . GLN A 1 395 ? 6.169 34.722 -14.304 1.00 89.12 395 GLN A C 1
ATOM 3206 O O . GLN A 1 395 ? 5.406 33.807 -14.008 1.00 89.12 395 GLN A O 1
ATOM 3211 N N . THR A 1 396 ? 7.376 34.860 -13.756 1.00 92.06 396 THR A N 1
ATOM 3212 C CA . THR A 1 396 ? 7.933 33.977 -12.718 1.00 92.06 396 THR A CA 1
ATOM 3213 C C . THR A 1 396 ? 8.611 34.797 -11.618 1.00 92.06 396 THR A C 1
ATOM 3215 O O . THR A 1 396 ? 8.893 35.980 -11.825 1.00 92.06 396 THR A O 1
ATOM 3218 N N . GLN A 1 397 ? 8.887 34.193 -10.460 1.00 91.62 397 GLN A N 1
ATOM 3219 C CA . GLN A 1 397 ? 9.688 34.785 -9.375 1.00 91.62 397 GLN A CA 1
ATOM 3220 C C . GLN A 1 397 ? 10.971 33.980 -9.150 1.00 91.62 397 GLN A C 1
ATOM 3222 O O . GLN A 1 397 ? 10.980 32.776 -9.386 1.00 91.62 397 GLN A O 1
ATOM 3227 N N . THR A 1 398 ? 12.047 34.612 -8.686 1.00 87.56 398 THR A N 1
ATOM 3228 C CA . THR A 1 398 ? 13.225 33.878 -8.188 1.00 87.56 398 THR A CA 1
ATOM 3229 C C . THR A 1 398 ? 13.067 33.564 -6.696 1.00 87.56 398 THR A C 1
ATOM 3231 O O . THR A 1 398 ? 12.360 34.304 -6.009 1.00 87.56 398 THR A O 1
ATOM 3234 N N . PRO A 1 399 ? 13.731 32.527 -6.146 1.00 82.00 399 PRO A N 1
ATOM 3235 C CA . PRO A 1 399 ? 13.683 32.227 -4.710 1.00 82.00 399 PRO A CA 1
ATOM 3236 C C . PRO A 1 399 ? 14.004 33.441 -3.821 1.00 82.00 399 PRO A C 1
ATOM 3238 O O . PRO A 1 399 ? 13.302 33.702 -2.852 1.00 82.00 399 PRO A O 1
ATOM 3241 N N . GLN A 1 400 ? 14.982 34.259 -4.224 1.00 81.75 400 GLN A N 1
ATOM 3242 C CA . GLN A 1 400 ? 15.372 35.498 -3.534 1.00 81.75 400 GLN A CA 1
ATOM 3243 C C . GLN A 1 400 ? 14.249 36.554 -3.507 1.00 81.75 400 GLN A C 1
ATOM 3245 O O . GLN A 1 400 ? 14.140 37.326 -2.564 1.00 81.75 400 GLN A O 1
ATOM 3250 N N . GLN A 1 401 ? 13.388 36.600 -4.530 1.00 84.44 401 GLN A N 1
ATOM 3251 C CA . GLN A 1 401 ? 12.243 37.522 -4.593 1.00 84.44 401 GLN A CA 1
ATOM 3252 C C . GLN A 1 401 ? 11.038 37.049 -3.763 1.00 84.44 401 GLN A C 1
ATOM 3254 O O . GLN A 1 401 ? 10.056 37.787 -3.634 1.00 84.44 401 GLN A O 1
ATOM 3259 N N . VAL A 1 402 ? 11.064 35.810 -3.263 1.00 84.62 402 VAL A N 1
ATOM 3260 C CA . VAL A 1 402 ? 9.993 35.229 -2.440 1.00 84.62 402 VAL A CA 1
ATOM 3261 C C . VAL A 1 402 ? 10.231 35.489 -0.945 1.00 84.62 402 VAL A C 1
ATOM 3263 O O . VAL A 1 402 ? 9.275 35.473 -0.169 1.00 84.62 402 VAL A O 1
ATOM 3266 N N . GLU A 1 403 ? 11.455 35.844 -0.541 1.00 76.12 403 GLU A N 1
ATOM 3267 C CA . GLU A 1 403 ? 11.784 36.205 0.843 1.00 76.12 403 GLU A CA 1
ATOM 3268 C C . GLU A 1 403 ? 10.859 37.314 1.399 1.00 76.12 403 GLU A C 1
ATOM 3270 O O . GLU A 1 403 ? 10.492 38.244 0.670 1.00 76.12 403 GLU A O 1
ATOM 3275 N N . PRO A 1 404 ? 10.428 37.234 2.678 1.00 77.50 404 PRO A N 1
ATOM 3276 C CA . PRO A 1 404 ? 10.908 36.347 3.750 1.00 77.50 404 PRO A CA 1
ATOM 3277 C C . PRO A 1 404 ? 10.270 34.944 3.772 1.00 77.50 404 PRO A C 1
ATOM 3279 O O . PRO A 1 404 ? 10.525 34.174 4.698 1.00 77.50 404 PRO A O 1
ATOM 3282 N N . ILE A 1 405 ? 9.416 34.609 2.799 1.00 79.12 405 ILE A N 1
ATOM 3283 C CA . ILE A 1 405 ? 8.805 33.280 2.698 1.00 79.12 405 ILE A CA 1
ATOM 3284 C C . ILE A 1 405 ? 9.873 32.293 2.222 1.00 79.12 405 ILE A C 1
ATOM 3286 O O . ILE A 1 405 ? 10.504 32.505 1.188 1.00 79.12 405 ILE A O 1
ATOM 3290 N N . GLN A 1 406 ? 10.080 31.217 2.977 1.00 75.25 406 GLN A N 1
ATOM 3291 C CA . GLN A 1 406 ? 11.062 30.193 2.627 1.00 75.25 406 GLN A CA 1
ATOM 3292 C C . GLN A 1 406 ? 10.427 29.139 1.720 1.00 75.25 406 GLN A C 1
ATOM 3294 O O . GLN A 1 406 ? 9.278 28.753 1.931 1.00 75.25 406 GLN A O 1
ATOM 3299 N N . ILE A 1 407 ? 11.174 28.675 0.717 1.00 75.81 407 ILE A N 1
ATOM 3300 C CA . ILE A 1 407 ? 10.737 27.605 -0.183 1.00 75.81 407 ILE A CA 1
ATOM 3301 C C . ILE A 1 407 ? 11.433 26.315 0.232 1.00 75.81 407 ILE A C 1
ATOM 3303 O O . ILE A 1 407 ? 12.650 26.270 0.136 1.00 75.81 407 ILE A O 1
ATOM 3307 N N . TRP A 1 408 ? 10.723 25.277 0.671 1.00 69.94 408 TRP A N 1
ATOM 3308 C CA . TRP A 1 408 ? 11.342 23.989 1.034 1.00 69.94 408 TRP A CA 1
ATOM 3309 C C . TRP A 1 408 ? 10.959 22.874 0.048 1.00 69.94 408 TRP A C 1
ATOM 3311 O O . TRP A 1 408 ? 9.937 22.951 -0.637 1.00 69.94 408 TRP A O 1
ATOM 3321 N N . ALA A 1 409 ? 11.798 21.842 -0.052 1.00 64.69 409 ALA A N 1
ATOM 3322 C CA . ALA A 1 409 ? 11.418 20.596 -0.719 1.00 64.69 409 ALA A CA 1
ATOM 3323 C C . ALA A 1 409 ? 10.424 19.849 0.177 1.00 64.69 409 ALA A C 1
ATOM 3325 O O . ALA A 1 409 ? 10.616 19.820 1.394 1.00 64.69 409 ALA A O 1
ATOM 3326 N N . GLN A 1 410 ? 9.368 19.256 -0.386 1.00 64.88 410 GLN A N 1
ATOM 3327 C CA . GLN A 1 410 ? 8.408 18.509 0.425 1.00 64.88 410 GLN A CA 1
ATOM 3328 C C . GLN A 1 410 ? 7.941 17.193 -0.195 1.00 64.88 410 GLN A C 1
ATOM 3330 O O . GLN A 1 410 ? 7.738 17.075 -1.402 1.00 64.88 410 GLN A O 1
ATOM 3335 N N . GLN A 1 411 ? 7.734 16.216 0.695 1.00 52.44 411 GLN A N 1
ATOM 3336 C CA . GLN A 1 411 ? 7.229 14.866 0.423 1.00 52.44 411 GLN A CA 1
ATOM 3337 C C . GLN A 1 411 ? 5.690 14.792 0.280 1.00 52.44 411 GLN A C 1
ATOM 3339 O O . GLN A 1 411 ? 5.167 13.800 -0.218 1.00 52.44 411 GLN A O 1
ATOM 3344 N N . GLU A 1 412 ? 4.959 15.842 0.669 1.00 50.81 412 GLU A N 1
ATOM 3345 C CA . GLU A 1 412 ? 3.500 15.990 0.526 1.00 50.81 412 GLU A CA 1
ATOM 3346 C C . GLU A 1 412 ? 3.095 17.205 -0.331 1.00 50.81 412 GLU A C 1
ATOM 3348 O O . GLU A 1 412 ? 3.867 18.132 -0.576 1.00 50.81 412 GLU A O 1
ATOM 3353 N N . LEU A 1 413 ? 1.851 17.207 -0.811 1.00 51.00 413 LEU A N 1
ATOM 3354 C CA . LEU A 1 413 ? 1.381 18.135 -1.832 1.00 51.00 413 LEU A CA 1
ATOM 3355 C C . LEU A 1 413 ? 0.560 19.307 -1.232 1.00 51.00 413 LEU A C 1
ATOM 3357 O O . LEU A 1 413 ? -0.546 19.116 -0.733 1.00 51.00 413 LEU A O 1
ATOM 3361 N N . VAL A 1 414 ? 1.056 20.544 -1.445 1.00 60.41 414 VAL A N 1
ATOM 3362 C CA . VAL A 1 414 ? 0.240 21.755 -1.749 1.00 60.41 414 VAL A CA 1
ATOM 3363 C C . VAL A 1 414 ? -0.251 22.605 -0.554 1.00 60.41 414 VAL A C 1
ATOM 3365 O O . VAL A 1 414 ? -1.251 23.322 -0.652 1.00 60.41 414 VAL A O 1
ATOM 3368 N N . LYS A 1 415 ? 0.455 22.586 0.581 1.00 65.25 415 LYS A N 1
ATOM 3369 C CA . LYS A 1 415 ? 0.135 23.428 1.750 1.00 65.25 415 LYS A CA 1
ATOM 3370 C C . LYS A 1 415 ? 1.213 24.467 2.049 1.00 65.25 415 LYS A C 1
ATOM 3372 O O . LYS A 1 415 ? 2.379 24.307 1.692 1.00 65.25 415 LYS A O 1
ATOM 3377 N N . ILE A 1 416 ? 0.801 25.530 2.731 1.00 69.75 416 ILE A N 1
ATOM 3378 C CA . ILE A 1 416 ? 1.702 26.502 3.350 1.00 69.75 416 ILE A CA 1
ATOM 3379 C C . ILE A 1 416 ? 1.824 26.137 4.824 1.00 69.75 416 ILE A C 1
ATOM 3381 O O . ILE A 1 416 ? 0.814 25.880 5.472 1.00 69.75 416 ILE A O 1
ATOM 3385 N N . TYR A 1 417 ? 3.034 26.181 5.365 1.00 70.06 417 TYR A N 1
ATOM 3386 C CA . TYR A 1 417 ? 3.298 25.913 6.770 1.00 70.06 417 TYR A CA 1
ATOM 3387 C C . TYR A 1 417 ? 3.753 27.170 7.492 1.00 70.06 417 TYR A C 1
ATOM 3389 O O . TYR A 1 417 ? 4.514 27.985 6.968 1.00 70.06 417 TYR A O 1
ATOM 3397 N N . ARG A 1 418 ? 3.303 27.319 8.733 1.00 67.25 418 ARG A N 1
ATOM 3398 C CA . ARG A 1 418 ? 3.828 28.306 9.666 1.00 67.25 418 ARG A CA 1
ATOM 3399 C C . ARG A 1 418 ? 4.552 27.571 10.781 1.00 67.25 418 ARG A C 1
ATOM 3401 O O . ARG A 1 418 ? 3.916 26.888 11.576 1.00 67.25 418 ARG A O 1
ATOM 3408 N N . ILE A 1 419 ? 5.876 27.692 10.796 1.00 63.59 419 ILE A N 1
ATOM 3409 C CA . ILE A 1 419 ? 6.769 26.988 11.721 1.00 63.59 419 ILE A CA 1
ATOM 3410 C C . ILE A 1 419 ? 7.551 28.049 12.490 1.00 63.59 419 ILE A C 1
ATOM 3412 O O . ILE A 1 419 ? 8.300 28.818 11.885 1.00 63.59 419 ILE A O 1
ATOM 3416 N N . LEU A 1 420 ? 7.356 28.134 13.810 1.00 60.91 420 LEU A N 1
ATOM 3417 C CA . LEU A 1 420 ? 8.078 29.070 14.692 1.00 60.91 420 LEU A CA 1
ATOM 3418 C C . LEU A 1 420 ? 8.046 30.533 14.193 1.00 60.91 420 LEU A C 1
ATOM 3420 O O . LEU A 1 420 ? 9.039 31.256 14.236 1.00 60.91 420 LEU A O 1
ATOM 3424 N N . GLY A 1 421 ? 6.903 30.968 13.655 1.00 63.78 421 GLY A N 1
ATOM 3425 C CA . GLY A 1 421 ? 6.723 32.318 13.106 1.00 63.78 421 GLY A CA 1
ATOM 3426 C C . GLY A 1 421 ? 7.249 32.536 11.679 1.00 63.78 421 GLY A C 1
ATOM 3427 O O . GLY A 1 421 ? 6.953 33.581 11.100 1.00 63.78 421 GLY A O 1
ATOM 3428 N N . LYS A 1 422 ? 7.947 31.565 11.076 1.00 66.69 422 LYS A N 1
ATOM 3429 C CA . LYS A 1 422 ? 8.351 31.589 9.661 1.00 66.69 422 LYS A CA 1
ATOM 3430 C C . LYS A 1 422 ? 7.246 31.019 8.777 1.00 66.69 422 LYS A C 1
ATOM 3432 O O . LYS A 1 422 ? 6.591 30.050 9.152 1.00 66.69 422 LYS A O 1
ATOM 3437 N N . THR A 1 423 ? 7.046 31.620 7.604 1.00 76.25 423 THR A N 1
ATOM 3438 C CA . THR A 1 423 ? 6.145 31.082 6.573 1.00 76.25 423 THR A CA 1
ATOM 3439 C C . THR A 1 423 ? 6.972 30.277 5.585 1.00 76.25 423 THR A C 1
ATOM 3441 O O . THR A 1 423 ? 7.906 30.810 4.984 1.00 76.25 423 THR A O 1
ATOM 3444 N N . VAL A 1 424 ? 6.626 29.006 5.438 1.00 74.50 424 VAL A N 1
ATOM 3445 C CA . VAL A 1 424 ? 7.286 28.049 4.559 1.00 74.50 424 VAL A CA 1
ATOM 3446 C C . VAL A 1 424 ? 6.276 27.596 3.515 1.00 74.50 424 VAL A C 1
ATOM 3448 O O . VAL A 1 424 ? 5.160 27.203 3.848 1.00 74.50 424 VAL A O 1
ATOM 3451 N N . VAL A 1 425 ? 6.652 27.666 2.246 1.00 76.62 425 VAL A N 1
ATOM 3452 C CA . VAL A 1 425 ? 5.881 27.098 1.137 1.00 76.62 425 VAL A CA 1
ATOM 3453 C C . VAL A 1 425 ? 6.726 26.015 0.513 1.00 76.62 425 VAL A C 1
ATOM 3455 O O . VAL A 1 425 ? 7.929 26.193 0.353 1.00 76.62 425 VAL A O 1
ATOM 3458 N N . CYS A 1 426 ? 6.113 24.908 0.128 1.00 76.31 426 CYS A N 1
ATOM 3459 C CA . CYS A 1 426 ? 6.885 23.796 -0.383 1.00 76.31 426 CYS A CA 1
ATOM 3460 C C . CYS A 1 426 ? 6.542 23.450 -1.820 1.00 76.31 426 CYS A C 1
ATOM 3462 O O . CYS A 1 426 ? 5.400 23.600 -2.264 1.00 76.31 426 CYS A O 1
ATOM 3464 N N . TYR A 1 427 ? 7.558 23.006 -2.555 1.00 77.25 427 TYR A N 1
ATOM 3465 C CA . TYR A 1 427 ? 7.366 22.482 -3.896 1.00 77.25 427 TYR A CA 1
ATOM 3466 C C . TYR A 1 427 ? 7.241 20.952 -3.868 1.00 77.25 427 TYR A C 1
ATOM 3468 O O . TYR A 1 427 ? 7.875 20.297 -3.038 1.00 77.25 427 TYR A O 1
ATOM 3476 N N . PRO A 1 428 ? 6.431 20.376 -4.772 1.00 73.94 428 PRO A N 1
ATOM 3477 C CA . PRO A 1 428 ? 6.291 18.931 -4.919 1.00 73.94 428 PRO A CA 1
ATOM 3478 C C . PRO A 1 428 ? 7.620 18.202 -5.162 1.00 73.94 428 PRO A C 1
ATOM 3480 O O . PRO A 1 428 ? 8.430 18.662 -5.969 1.00 73.94 428 PRO A O 1
ATOM 3483 N N . ILE A 1 429 ? 7.769 16.999 -4.594 1.00 69.69 429 ILE A N 1
ATOM 3484 C CA . ILE A 1 429 ? 8.936 16.115 -4.791 1.00 69.69 429 ILE A CA 1
ATOM 3485 C C . ILE A 1 429 ? 9.293 15.852 -6.268 1.00 69.69 429 ILE A C 1
ATOM 3487 O O . ILE A 1 429 ? 10.451 15.621 -6.590 1.00 69.69 429 ILE A O 1
ATOM 3491 N N . ILE A 1 430 ? 8.333 15.970 -7.196 1.00 72.75 430 ILE A N 1
ATOM 3492 C CA . ILE A 1 430 ? 8.565 15.819 -8.647 1.00 72.75 430 ILE A CA 1
ATOM 3493 C C . ILE A 1 430 ? 9.588 16.822 -9.223 1.00 72.75 430 ILE A C 1
ATOM 3495 O O . ILE A 1 430 ? 10.119 16.588 -10.305 1.00 72.75 430 ILE A O 1
ATOM 3499 N N . PHE A 1 431 ? 9.874 17.926 -8.520 1.00 73.94 431 PHE A N 1
ATOM 3500 C CA . PHE A 1 431 ? 10.880 18.924 -8.916 1.00 73.94 431 PHE A CA 1
ATOM 3501 C C . PHE A 1 431 ? 12.226 18.782 -8.185 1.00 73.94 431 PHE A C 1
ATOM 3503 O O . PHE A 1 431 ? 13.153 19.570 -8.439 1.00 73.94 431 PHE A O 1
ATOM 3510 N N . ASP A 1 432 ? 12.339 17.819 -7.268 1.00 68.56 432 ASP A N 1
ATOM 3511 C CA . ASP A 1 432 ? 13.589 17.537 -6.578 1.00 68.56 432 ASP A CA 1
ATOM 3512 C C . ASP A 1 432 ? 14.544 16.769 -7.509 1.00 68.56 432 ASP A C 1
ATOM 3514 O O . ASP A 1 432 ? 14.175 15.794 -8.166 1.00 68.56 432 ASP A O 1
ATOM 3518 N N . LEU A 1 433 ? 15.778 17.267 -7.617 1.00 58.88 433 LEU A N 1
ATOM 3519 C CA . LEU A 1 433 ? 16.851 16.681 -8.430 1.00 58.88 433 LEU A CA 1
ATOM 3520 C C . LEU A 1 433 ? 17.866 15.915 -7.575 1.00 58.88 433 LEU A C 1
ATOM 3522 O O . LEU A 1 433 ? 18.783 15.305 -8.129 1.00 58.88 433 LEU A O 1
ATOM 3526 N N . SER A 1 434 ? 17.757 16.003 -6.246 1.00 54.28 434 SER A N 1
ATOM 3527 C CA . SER A 1 434 ? 18.764 15.466 -5.334 1.00 54.28 434 SER A CA 1
ATOM 3528 C C . SER A 1 434 ? 18.807 13.931 -5.336 1.00 54.28 434 SER A C 1
ATOM 3530 O O . SER A 1 434 ? 19.900 13.371 -5.203 1.00 54.28 434 SER A O 1
ATOM 3532 N N . ASP A 1 435 ? 17.685 13.258 -5.626 1.00 57.91 435 ASP A N 1
ATOM 3533 C CA . ASP A 1 435 ? 17.603 11.794 -5.558 1.00 57.91 435 ASP A CA 1
ATOM 3534 C C . ASP A 1 435 ? 17.715 11.057 -6.901 1.00 57.91 435 ASP A C 1
ATOM 3536 O O . ASP A 1 435 ? 18.628 10.242 -7.075 1.00 57.91 435 ASP A O 1
ATOM 3540 N N . PHE A 1 436 ? 16.859 11.340 -7.895 1.00 78.00 436 PHE A N 1
ATOM 3541 C CA . PHE A 1 436 ? 16.772 10.520 -9.115 1.00 78.00 436 PHE A CA 1
ATOM 3542 C C . PHE A 1 436 ? 16.517 11.321 -10.400 1.00 78.00 436 PHE A C 1
ATOM 3544 O O . PHE A 1 436 ? 15.803 12.317 -10.417 1.00 78.00 436 PHE A O 1
ATOM 3551 N N . TYR A 1 437 ? 17.091 10.868 -11.514 1.00 84.25 437 TYR A N 1
ATOM 3552 C CA . TYR A 1 437 ? 17.192 11.637 -12.759 1.00 84.25 437 TYR A CA 1
ATOM 3553 C C . TYR A 1 437 ? 15.907 11.682 -13.608 1.00 84.25 437 TYR A C 1
ATOM 3555 O O . TYR A 1 437 ? 15.872 12.400 -14.606 1.00 84.25 437 TYR A O 1
ATOM 3563 N N . MET A 1 438 ? 14.859 10.924 -13.259 1.00 82.75 438 MET A N 1
ATOM 3564 C CA . MET A 1 438 ? 13.620 10.835 -14.054 1.00 82.75 438 MET A CA 1
ATOM 3565 C C . MET A 1 438 ? 12.954 12.197 -14.295 1.00 82.75 438 MET A C 1
ATOM 3567 O O . MET A 1 438 ? 12.426 12.426 -15.382 1.00 82.75 438 MET A O 1
ATOM 3571 N N . SER A 1 439 ? 13.038 13.119 -13.331 1.00 75.62 439 SER A N 1
ATOM 3572 C CA . SER A 1 439 ? 12.498 14.484 -13.436 1.00 75.62 439 SER A CA 1
ATOM 3573 C C . SER A 1 439 ? 13.202 15.348 -14.497 1.00 75.62 439 SER A C 1
ATOM 3575 O O . SER A 1 439 ? 12.678 16.388 -14.898 1.00 75.62 439 SER A O 1
ATOM 3577 N N . GLN A 1 440 ? 14.357 14.912 -15.018 1.00 79.69 440 GLN A N 1
ATOM 3578 C CA . GLN A 1 440 ? 15.054 15.574 -16.127 1.00 79.69 440 GLN A CA 1
ATOM 3579 C C . GLN A 1 440 ? 14.413 15.280 -17.497 1.00 79.69 440 GLN A C 1
ATOM 3581 O O . GLN A 1 440 ? 14.690 15.989 -18.472 1.00 79.69 440 GLN A O 1
ATOM 3586 N N . ASP A 1 441 ? 13.548 14.262 -17.606 1.00 85.00 441 ASP A N 1
ATOM 3587 C CA . ASP A 1 441 ? 12.707 14.077 -18.790 1.00 85.00 441 ASP A CA 1
ATOM 3588 C C . ASP A 1 441 ? 11.497 15.019 -18.726 1.00 85.00 441 ASP A C 1
ATOM 3590 O O . ASP A 1 441 ? 10.526 14.797 -18.004 1.00 85.00 441 ASP A O 1
ATOM 3594 N N . VAL A 1 442 ? 11.550 16.072 -19.544 1.00 83.38 442 VAL A N 1
ATOM 3595 C CA . VAL A 1 442 ? 10.532 17.130 -19.606 1.00 83.38 442 VAL A CA 1
ATOM 3596 C C . VAL A 1 442 ? 9.128 16.585 -19.884 1.00 83.38 442 VAL A C 1
ATOM 3598 O O . VAL A 1 442 ? 8.162 17.127 -19.358 1.00 83.38 442 VAL A O 1
ATOM 3601 N N . MET A 1 443 ? 8.981 15.529 -20.690 1.00 85.50 443 MET A N 1
ATOM 3602 C CA . MET A 1 443 ? 7.648 14.980 -20.976 1.00 85.50 443 MET A CA 1
ATOM 3603 C C . MET A 1 443 ? 7.054 14.285 -19.765 1.00 85.50 443 MET A C 1
ATOM 3605 O O . MET A 1 443 ? 5.871 14.455 -19.478 1.00 85.50 443 MET A O 1
ATOM 3609 N N . LEU A 1 444 ? 7.887 13.530 -19.050 1.00 84.81 444 LEU A N 1
ATOM 3610 C CA . LEU A 1 444 ? 7.469 12.858 -17.833 1.00 84.81 444 LEU A CA 1
ATOM 3611 C C . LEU A 1 444 ? 7.109 13.884 -16.751 1.00 84.81 444 LEU A C 1
ATOM 3613 O O . LEU A 1 444 ? 6.044 13.778 -16.154 1.00 84.81 444 LEU A O 1
ATOM 3617 N N . LEU A 1 445 ? 7.915 14.940 -16.602 1.00 84.69 445 LEU A N 1
ATOM 3618 C CA . LEU A 1 445 ? 7.626 16.040 -15.681 1.00 84.69 445 LEU A CA 1
ATOM 3619 C C . LEU A 1 445 ? 6.294 16.743 -16.005 1.00 84.69 445 LEU A C 1
ATOM 3621 O O . LEU A 1 445 ? 5.515 17.035 -15.101 1.00 84.69 445 LEU A O 1
ATOM 3625 N N . ILE A 1 446 ? 6.001 17.003 -17.286 1.00 87.12 446 ILE A N 1
ATOM 3626 C CA . ILE A 1 446 ? 4.718 17.595 -17.708 1.00 87.12 446 ILE A CA 1
ATOM 3627 C C . ILE A 1 446 ? 3.543 16.682 -17.331 1.00 87.12 446 ILE A C 1
ATOM 3629 O O . ILE A 1 446 ? 2.514 17.174 -16.857 1.00 87.12 446 ILE A O 1
ATOM 3633 N N . ASP A 1 447 ? 3.673 15.373 -17.554 1.00 84.44 447 ASP A N 1
ATOM 3634 C CA . ASP A 1 447 ? 2.658 14.397 -17.154 1.00 84.44 447 ASP A CA 1
ATOM 3635 C C . ASP A 1 447 ? 2.467 14.398 -15.632 1.00 84.44 447 ASP A C 1
ATOM 3637 O O . ASP A 1 447 ? 1.334 14.503 -15.162 1.00 84.44 447 ASP A O 1
ATOM 3641 N N . ASP A 1 448 ? 3.552 14.355 -14.860 1.00 82.38 448 ASP A N 1
ATOM 3642 C CA . ASP A 1 448 ? 3.516 14.344 -13.395 1.00 82.38 448 ASP A CA 1
ATOM 3643 C C . ASP A 1 448 ? 2.860 15.608 -12.823 1.00 82.38 448 ASP A C 1
ATOM 3645 O O . ASP A 1 448 ? 2.027 15.517 -11.919 1.00 82.38 448 ASP A O 1
ATOM 3649 N N . ILE A 1 449 ? 3.129 16.780 -13.410 1.00 86.38 449 ILE A N 1
ATOM 3650 C CA . ILE A 1 449 ? 2.455 18.039 -13.056 1.00 86.38 449 ILE A CA 1
ATOM 3651 C C . ILE A 1 449 ? 0.948 17.952 -13.324 1.00 86.38 449 ILE A C 1
ATOM 3653 O O . ILE A 1 449 ? 0.144 18.307 -12.460 1.00 86.38 449 ILE A O 1
ATOM 3657 N N . LYS A 1 450 ? 0.535 17.477 -14.508 1.00 87.56 450 LYS A N 1
ATOM 3658 C CA . LYS A 1 450 ? -0.894 17.337 -14.847 1.00 87.56 450 LYS A CA 1
ATOM 3659 C C . LYS A 1 450 ? -1.599 16.378 -13.891 1.00 87.56 450 LYS A C 1
ATOM 3661 O O . LYS A 1 450 ? -2.703 16.679 -13.439 1.00 87.56 450 LYS A O 1
ATOM 3666 N N . ASN A 1 451 ? -0.957 15.261 -13.564 1.00 79.69 451 ASN A N 1
ATOM 3667 C CA . ASN A 1 451 ? -1.496 14.256 -12.653 1.00 79.69 451 ASN A CA 1
ATOM 3668 C C . ASN A 1 451 ? -1.619 14.795 -11.228 1.00 79.69 451 ASN A C 1
ATOM 3670 O O . ASN A 1 451 ? -2.659 14.611 -10.601 1.00 79.69 451 ASN A O 1
ATOM 3674 N N . ALA A 1 452 ? -0.610 15.519 -10.737 1.00 80.19 452 ALA A N 1
ATOM 3675 C CA . ALA A 1 452 ? -0.671 16.170 -9.433 1.00 80.19 452 ALA A CA 1
ATOM 3676 C C . ALA A 1 452 ? -1.839 17.168 -9.363 1.00 80.19 452 ALA A C 1
ATOM 3678 O O . ALA A 1 452 ? -2.610 17.152 -8.405 1.00 80.19 452 ALA A O 1
ATOM 3679 N N . LEU A 1 453 ? -2.044 17.979 -10.407 1.00 86.12 453 LEU A N 1
ATOM 3680 C CA . LEU A 1 453 ? -3.185 18.899 -10.490 1.00 86.12 453 LEU A CA 1
ATOM 3681 C C . LEU A 1 453 ? -4.534 18.167 -10.516 1.00 86.12 453 LEU A C 1
ATOM 3683 O O . LEU A 1 453 ? -5.476 18.599 -9.850 1.00 86.12 453 LEU A O 1
ATOM 3687 N N . GLN A 1 454 ? -4.649 17.068 -11.266 1.00 81.50 454 GLN A N 1
ATOM 3688 C CA . GLN A 1 454 ? -5.871 16.258 -11.300 1.00 81.50 454 GLN A CA 1
ATOM 3689 C C . GLN A 1 454 ? -6.163 15.600 -9.952 1.00 81.50 454 GLN A C 1
ATOM 3691 O O . GLN A 1 454 ? -7.312 15.610 -9.513 1.00 81.50 454 GLN A O 1
ATOM 3696 N N . PHE A 1 455 ? -5.133 15.094 -9.275 1.00 75.00 455 PHE A N 1
ATOM 3697 C CA . PHE A 1 455 ? -5.247 14.542 -7.931 1.00 75.00 455 PHE A CA 1
ATOM 3698 C C . PHE A 1 455 ? -5.774 15.597 -6.952 1.00 75.00 455 PHE A C 1
ATOM 3700 O O . PHE A 1 455 ? -6.777 15.370 -6.277 1.00 75.00 455 PHE A O 1
ATOM 3707 N N . ILE A 1 456 ? -5.184 16.798 -6.951 1.00 78.62 456 ILE A N 1
ATOM 3708 C CA . ILE A 1 456 ? -5.670 17.921 -6.137 1.00 78.62 456 ILE A CA 1
ATOM 3709 C C . ILE A 1 456 ? -7.133 18.225 -6.475 1.00 78.62 456 ILE A C 1
ATOM 3711 O O . ILE A 1 456 ? -7.954 18.355 -5.573 1.00 78.62 456 ILE A O 1
ATOM 3715 N N . LYS A 1 457 ? -7.496 18.275 -7.764 1.00 80.00 457 LYS A N 1
ATOM 3716 C CA . LYS A 1 457 ? -8.880 18.531 -8.185 1.00 80.00 457 LYS A CA 1
ATOM 3717 C C . LYS A 1 457 ? -9.875 17.511 -7.615 1.00 80.00 457 LYS A C 1
ATOM 3719 O O . LYS A 1 457 ? -10.986 17.890 -7.264 1.00 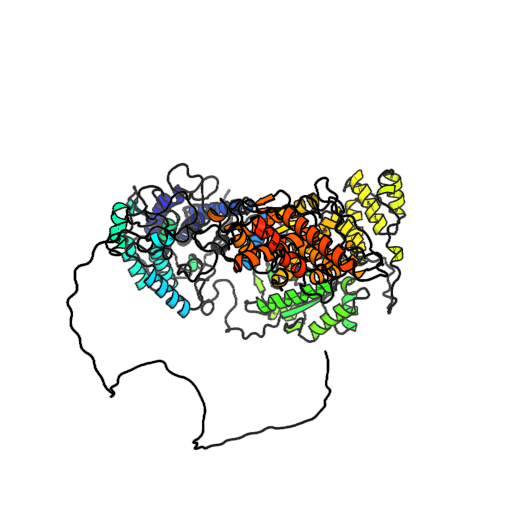80.00 457 LYS A O 1
ATOM 3724 N N . GLN A 1 458 ? -9.503 16.232 -7.581 1.00 69.56 458 GLN A N 1
ATOM 3725 C CA . GLN A 1 458 ? -10.383 15.137 -7.165 1.00 69.56 458 GLN A CA 1
ATOM 3726 C C . GLN A 1 458 ? -10.492 14.989 -5.643 1.00 69.56 458 GLN A C 1
ATOM 3728 O O . GLN A 1 458 ? -11.561 14.637 -5.146 1.00 69.56 458 GLN A O 1
ATOM 3733 N N . TYR A 1 459 ? -9.401 15.231 -4.911 1.00 68.62 459 TYR A N 1
ATOM 3734 C CA . TYR A 1 459 ? -9.293 14.852 -3.498 1.00 68.62 459 TYR A CA 1
ATOM 3735 C C . TYR A 1 459 ? -9.189 16.031 -2.528 1.00 68.62 459 TYR A C 1
ATOM 3737 O O . TYR A 1 459 ? -9.276 15.827 -1.316 1.00 68.62 459 TYR A O 1
ATOM 3745 N N . TRP A 1 460 ? -9.034 17.266 -3.010 1.00 68.19 460 TRP A N 1
ATOM 3746 C CA . TRP A 1 460 ? -8.956 18.423 -2.125 1.00 68.19 460 TRP A CA 1
ATOM 3747 C C . TRP A 1 460 ? -10.313 18.743 -1.494 1.00 68.19 460 TRP A C 1
ATOM 3749 O O . TRP A 1 460 ? -11.237 19.203 -2.162 1.00 68.19 460 TRP A O 1
ATOM 3759 N N . LYS A 1 461 ? -10.408 18.526 -0.179 1.00 61.81 461 LYS A N 1
ATOM 3760 C CA . LYS A 1 461 ? -11.611 18.790 0.628 1.00 61.81 461 LYS A CA 1
ATOM 3761 C C . LYS A 1 461 ? -11.431 19.909 1.661 1.00 61.81 461 LYS A C 1
ATOM 3763 O O . LYS A 1 461 ? -12.343 20.174 2.434 1.00 61.81 461 LYS A O 1
ATOM 3768 N N . MET A 1 462 ? -10.260 20.549 1.706 1.00 59.97 462 MET A N 1
ATOM 3769 C CA . MET A 1 462 ? -9.961 21.597 2.689 1.00 59.97 462 MET A CA 1
ATOM 3770 C C . MET A 1 462 ? -10.553 22.954 2.284 1.00 59.97 462 MET A C 1
ATOM 3772 O O . MET A 1 462 ? -10.594 23.299 1.101 1.00 59.97 462 MET A O 1
ATOM 3776 N N . HIS A 1 463 ? -10.956 23.754 3.277 1.00 55.50 463 HIS A N 1
ATOM 3777 C CA . HIS A 1 463 ? -11.386 25.138 3.074 1.00 55.50 463 HIS A CA 1
ATOM 3778 C C . HIS A 1 463 ? -10.185 26.031 2.734 1.00 55.50 463 HIS A C 1
ATOM 3780 O O . HIS A 1 463 ? -9.303 26.239 3.560 1.00 55.50 463 HIS A O 1
ATOM 3786 N N . GLY A 1 464 ? -10.167 26.561 1.510 1.00 67.38 464 GLY A N 1
ATOM 3787 C CA . GLY A 1 464 ? -9.081 27.378 0.963 1.00 67.38 464 GLY A CA 1
ATOM 3788 C C . GLY A 1 464 ? -8.561 26.805 -0.353 1.00 67.38 464 GLY A C 1
ATOM 3789 O O . GLY A 1 464 ? -8.760 25.626 -0.660 1.00 67.38 464 GLY A O 1
ATOM 3790 N N . ARG A 1 465 ? -7.928 27.646 -1.177 1.00 78.75 465 ARG A N 1
ATOM 3791 C CA . ARG A 1 465 ? -7.409 27.197 -2.472 1.00 78.75 465 ARG A CA 1
ATOM 3792 C C . ARG A 1 465 ? -6.047 26.504 -2.283 1.00 78.75 465 ARG A C 1
ATOM 3794 O O . ARG A 1 465 ? -5.209 27.006 -1.536 1.00 78.75 465 ARG A O 1
ATOM 3801 N N . PRO A 1 466 ? -5.799 25.365 -2.942 1.00 86.50 466 PRO A N 1
ATOM 3802 C CA . PRO A 1 466 ? -4.489 24.720 -2.921 1.00 86.50 466 PRO A CA 1
ATOM 3803 C C . PRO A 1 466 ? -3.434 25.608 -3.599 1.00 86.50 466 PRO A C 1
ATOM 3805 O O . PRO A 1 466 ? -3.702 26.097 -4.696 1.00 86.50 466 PRO A O 1
ATOM 3808 N N . LEU A 1 467 ? -2.247 25.785 -2.996 1.00 86.94 467 LEU A N 1
ATOM 3809 C CA . LEU A 1 467 ? -1.096 26.471 -3.608 1.00 86.94 467 LEU A CA 1
ATOM 3810 C C . LEU A 1 467 ? -0.053 25.474 -4.136 1.00 86.94 467 LEU A C 1
ATOM 3812 O O . LEU A 1 467 ? 0.683 24.862 -3.366 1.00 86.94 467 LEU A O 1
ATOM 3816 N N . PHE A 1 468 ? 0.032 25.333 -5.457 1.00 89.00 468 PHE A N 1
ATOM 3817 C CA . PHE A 1 468 ? 0.966 24.450 -6.154 1.00 89.00 468 PHE A CA 1
ATOM 3818 C C . PHE A 1 468 ? 2.157 25.245 -6.703 1.00 89.00 468 PHE A C 1
ATOM 3820 O O . PHE A 1 468 ? 2.004 26.082 -7.597 1.00 89.00 468 PHE A O 1
ATOM 3827 N N . LEU A 1 469 ? 3.358 24.991 -6.180 1.00 87.06 469 LEU A N 1
ATOM 3828 C CA . LEU A 1 469 ? 4.583 25.600 -6.700 1.00 87.06 469 LEU A CA 1
ATOM 3829 C C . LEU A 1 469 ? 5.150 24.788 -7.866 1.00 87.06 469 LEU A C 1
ATOM 3831 O O . LEU A 1 469 ? 5.372 23.586 -7.743 1.00 87.06 469 LEU A O 1
ATOM 3835 N N . VAL A 1 470 ? 5.434 25.468 -8.977 1.00 88.06 470 VAL A N 1
ATOM 3836 C CA . VAL A 1 470 ? 6.134 24.897 -10.135 1.00 88.06 470 VAL A CA 1
ATOM 3837 C C . VAL A 1 470 ? 7.527 25.498 -10.193 1.00 88.06 470 VAL A C 1
ATOM 3839 O O . VAL A 1 470 ? 7.676 26.699 -10.428 1.00 88.06 470 VAL A O 1
ATOM 3842 N N . LEU A 1 471 ? 8.542 24.660 -10.000 1.00 84.81 471 LEU A N 1
ATOM 3843 C CA . LEU A 1 471 ? 9.934 25.061 -10.151 1.00 84.81 471 LEU A CA 1
ATOM 3844 C C . LEU A 1 471 ? 10.372 24.845 -11.603 1.00 84.81 471 LEU A C 1
ATOM 3846 O O . LEU A 1 471 ? 10.267 23.743 -12.134 1.00 84.81 471 LEU A O 1
ATOM 3850 N N . ILE A 1 472 ? 10.861 25.905 -12.241 1.00 85.88 472 ILE A N 1
ATOM 3851 C CA . ILE A 1 472 ? 11.352 25.892 -13.617 1.00 85.88 472 ILE A CA 1
ATOM 3852 C C . ILE A 1 472 ? 12.862 26.089 -13.591 1.00 85.88 472 ILE A C 1
ATOM 3854 O O . ILE A 1 472 ? 13.365 27.097 -13.083 1.00 85.88 472 ILE A O 1
ATOM 3858 N N . ARG A 1 473 ? 13.567 25.133 -14.185 1.00 80.38 473 ARG A N 1
ATOM 3859 C CA . ARG A 1 473 ? 15.022 25.100 -14.270 1.00 80.38 473 ARG A CA 1
ATOM 3860 C C . ARG A 1 473 ? 15.501 25.278 -15.710 1.00 80.38 473 ARG A C 1
ATOM 3862 O O . ARG A 1 473 ? 14.740 25.111 -16.668 1.00 80.38 473 ARG A O 1
ATOM 3869 N N . GLU A 1 474 ? 16.758 25.669 -15.897 1.00 77.50 474 GLU A N 1
ATOM 3870 C CA . GLU A 1 474 ? 17.309 25.941 -17.225 1.00 77.50 474 GLU A CA 1
ATOM 3871 C C . GLU A 1 474 ? 17.433 24.678 -18.083 1.00 77.50 474 GLU A C 1
ATOM 3873 O O . GLU A 1 474 ? 17.258 24.736 -19.301 1.00 77.50 474 GLU A O 1
ATOM 3878 N N . ASP A 1 475 ? 17.731 23.537 -17.472 1.00 71.50 475 ASP A N 1
ATOM 3879 C CA . ASP A 1 475 ? 17.779 22.218 -18.109 1.00 71.50 475 ASP A CA 1
ATOM 3880 C C . ASP A 1 475 ? 16.416 21.783 -18.675 1.00 71.50 475 ASP A C 1
ATOM 3882 O O . ASP A 1 475 ? 16.372 21.185 -19.755 1.00 71.50 475 ASP A O 1
ATOM 3886 N N . ASN A 1 476 ? 15.303 22.181 -18.044 1.00 73.00 476 ASN A N 1
ATOM 3887 C CA . ASN A 1 476 ? 13.955 21.948 -18.576 1.00 73.00 476 ASN A CA 1
ATOM 3888 C C . ASN A 1 476 ? 13.700 22.698 -19.899 1.00 73.00 476 ASN A C 1
ATOM 3890 O O . ASN A 1 476 ? 12.843 22.307 -20.691 1.00 73.00 476 ASN A O 1
ATOM 3894 N N . ILE A 1 477 ? 14.445 23.779 -20.146 1.00 73.75 477 ILE A N 1
ATOM 3895 C CA . ILE A 1 477 ? 14.250 24.708 -21.268 1.00 73.75 477 ILE A CA 1
ATOM 3896 C C . ILE A 1 477 ? 15.285 24.498 -22.391 1.00 73.75 477 ILE A C 1
ATOM 3898 O O . ILE A 1 477 ? 15.134 25.019 -23.498 1.00 73.75 477 ILE A O 1
ATOM 3902 N N . ARG A 1 478 ? 16.323 23.683 -22.161 1.00 66.50 478 ARG A N 1
ATOM 3903 C CA . ARG A 1 478 ? 17.376 23.394 -23.148 1.00 66.50 478 ARG A CA 1
ATOM 3904 C C . ARG A 1 478 ? 17.008 22.215 -24.071 1.00 66.50 478 ARG A C 1
ATOM 3906 O O . ARG A 1 478 ? 16.749 21.091 -23.631 1.00 66.50 478 ARG A O 1
ATOM 3913 N N . GLY A 1 479 ? 17.085 22.450 -25.386 1.00 63.34 479 GLY A N 1
ATOM 3914 C CA . GLY A 1 479 ? 17.035 21.417 -26.435 1.00 63.34 479 GLY A CA 1
ATOM 3915 C C . GLY A 1 479 ? 15.735 21.359 -27.250 1.00 63.34 479 GLY A C 1
ATOM 3916 O O . GLY A 1 479 ? 14.894 22.251 -27.186 1.00 63.34 479 GLY A O 1
ATOM 3917 N N . SER A 1 480 ? 15.569 20.288 -28.035 1.00 56.94 480 SER A N 1
ATOM 3918 C CA . SER A 1 480 ? 14.464 20.092 -28.997 1.00 56.94 480 SER A CA 1
ATOM 3919 C C . SER A 1 480 ? 13.066 19.980 -28.370 1.00 56.94 480 SER A C 1
ATOM 3921 O O . SER A 1 480 ? 12.070 20.146 -29.068 1.00 56.94 480 SER A O 1
ATOM 3923 N N . ARG A 1 481 ? 12.976 19.734 -27.055 1.00 64.06 481 ARG A N 1
ATOM 3924 C CA . ARG A 1 481 ? 11.716 19.595 -26.300 1.00 64.06 481 ARG A CA 1
ATOM 3925 C C . ARG A 1 481 ? 11.329 20.861 -25.509 1.00 64.06 481 ARG A C 1
ATOM 3927 O O . ARG A 1 481 ? 10.626 20.762 -24.511 1.00 64.06 481 ARG A O 1
ATOM 3934 N N . PHE A 1 482 ? 11.749 22.046 -25.966 1.00 74.56 482 PHE A N 1
ATOM 3935 C CA . PHE A 1 482 ? 11.336 23.337 -25.389 1.00 74.56 482 PHE A CA 1
ATOM 3936 C C . PHE A 1 482 ? 9.868 23.704 -25.688 1.00 74.56 482 PHE A C 1
ATOM 3938 O O . PHE A 1 482 ? 9.180 24.244 -24.826 1.00 74.56 482 PHE A O 1
ATOM 3945 N N . ASN A 1 483 ? 9.353 23.386 -26.881 1.00 79.88 483 ASN A N 1
ATOM 3946 C CA . ASN A 1 483 ? 7.969 23.741 -27.238 1.00 79.88 483 ASN A CA 1
ATOM 3947 C C . ASN A 1 483 ? 6.920 23.111 -26.290 1.00 79.88 483 ASN A C 1
ATOM 3949 O O . ASN A 1 483 ? 6.070 23.843 -25.800 1.00 79.88 483 ASN A O 1
ATOM 3953 N N . PRO A 1 484 ? 7.015 21.820 -25.918 1.00 84.06 484 PRO A N 1
ATOM 3954 C CA . PRO A 1 484 ? 6.083 21.180 -24.983 1.00 84.06 484 PRO A CA 1
ATOM 3955 C C . PRO A 1 484 ? 6.005 21.838 -23.597 1.00 84.06 484 PRO A C 1
ATOM 3957 O O . PRO A 1 484 ? 4.915 21.967 -23.038 1.00 84.06 484 PRO A O 1
ATOM 3960 N N . ILE A 1 485 ? 7.137 22.285 -23.033 1.00 84.81 485 ILE A N 1
ATOM 3961 C CA . ILE A 1 485 ? 7.121 22.998 -21.748 1.00 84.81 485 ILE A CA 1
ATOM 3962 C C . ILE A 1 485 ? 6.543 24.406 -21.907 1.00 84.81 485 ILE A C 1
ATOM 3964 O O . ILE A 1 485 ? 5.772 24.849 -21.059 1.00 84.81 485 ILE A O 1
ATOM 3968 N N . LEU A 1 486 ? 6.836 25.084 -23.022 1.00 85.44 486 LEU A N 1
ATOM 3969 C CA . LEU A 1 486 ? 6.228 26.371 -23.352 1.00 85.44 486 LEU A CA 1
ATOM 3970 C C . LEU A 1 486 ? 4.702 26.245 -23.489 1.00 85.44 486 LEU A C 1
ATOM 3972 O O . LEU A 1 486 ? 3.977 27.079 -22.952 1.00 85.44 486 LEU A O 1
ATOM 3976 N N . ASP A 1 487 ? 4.213 25.186 -24.139 1.00 87.38 487 ASP A N 1
ATOM 3977 C CA . ASP A 1 487 ? 2.785 24.899 -24.294 1.00 87.38 487 ASP A CA 1
ATOM 3978 C C . ASP A 1 487 ? 2.105 24.675 -22.936 1.00 87.38 487 ASP A C 1
ATOM 3980 O O . ASP A 1 487 ? 1.013 25.196 -22.694 1.00 87.38 487 ASP A O 1
ATOM 3984 N N . MET A 1 488 ? 2.765 23.966 -22.012 1.00 90.31 488 MET A N 1
ATOM 3985 C CA . MET A 1 488 ? 2.283 23.806 -20.637 1.00 90.31 488 MET A CA 1
ATOM 3986 C C . MET A 1 488 ? 2.236 25.149 -19.890 1.00 90.31 488 MET A C 1
ATOM 3988 O O . MET A 1 488 ? 1.224 25.469 -19.267 1.00 90.31 488 MET A O 1
ATOM 3992 N N . LEU A 1 489 ? 3.291 25.966 -19.969 1.00 89.81 489 LEU A N 1
ATOM 3993 C CA . LEU A 1 489 ? 3.336 27.291 -19.332 1.00 89.81 489 LEU A CA 1
ATOM 3994 C C . LEU A 1 489 ? 2.301 28.255 -19.937 1.00 89.81 489 LEU A C 1
ATOM 3996 O O . LEU A 1 489 ? 1.681 29.048 -19.223 1.00 89.81 489 LEU A O 1
ATOM 4000 N N . ALA A 1 490 ? 2.040 28.147 -21.239 1.00 88.12 490 ALA A N 1
ATOM 4001 C CA . ALA A 1 490 ? 0.958 28.861 -21.899 1.00 88.12 490 ALA A CA 1
ATOM 4002 C C . ALA A 1 490 ? -0.422 28.373 -21.423 1.00 88.12 490 ALA A C 1
ATOM 4004 O O . ALA A 1 490 ? -1.323 29.193 -21.243 1.00 88.12 490 ALA A O 1
ATOM 4005 N N . ALA A 1 491 ? -0.602 27.071 -21.181 1.00 90.31 491 ALA A N 1
ATOM 4006 C CA . ALA A 1 491 ? -1.833 26.514 -20.617 1.00 90.31 491 ALA A CA 1
ATOM 4007 C C . ALA A 1 491 ? -2.087 27.003 -19.178 1.00 90.31 491 ALA A C 1
ATOM 4009 O O . ALA A 1 491 ? -3.213 27.389 -18.857 1.00 90.31 491 ALA A O 1
ATOM 4010 N N . PHE A 1 492 ? -1.037 27.110 -18.355 1.00 91.25 492 PHE A N 1
ATOM 4011 C CA . PHE A 1 492 ? -1.108 27.750 -17.036 1.00 91.25 492 PHE A CA 1
ATOM 4012 C C . PHE A 1 492 ? -1.639 29.184 -17.135 1.00 91.25 492 PHE A C 1
ATOM 4014 O O . PHE A 1 492 ? -2.581 29.548 -16.434 1.00 91.25 492 PHE A O 1
ATOM 4021 N N . LYS A 1 493 ? -1.115 29.979 -18.075 1.00 87.69 493 LYS A N 1
ATOM 4022 C CA . LYS A 1 493 ? -1.584 31.352 -18.320 1.00 87.69 493 LYS A CA 1
ATOM 4023 C C . LYS A 1 493 ? -3.023 31.423 -18.848 1.00 87.69 493 LYS A C 1
ATOM 4025 O O . LYS A 1 493 ? -3.736 32.372 -18.538 1.00 87.69 493 LYS A O 1
ATOM 4030 N N . LYS A 1 494 ? -3.459 30.438 -19.642 1.00 89.00 494 LYS A N 1
ATOM 4031 C CA . LYS A 1 494 ? -4.848 30.324 -20.130 1.00 89.00 494 LYS A CA 1
ATOM 4032 C C . LYS A 1 494 ? -5.843 29.941 -19.027 1.00 89.00 494 LYS A C 1
ATOM 4034 O O . LYS A 1 494 ? -7.044 30.036 -19.256 1.00 89.00 494 LYS A O 1
ATOM 4039 N N . GLY A 1 495 ? -5.364 29.508 -17.861 1.00 89.06 495 GLY A N 1
ATOM 4040 C CA . GLY A 1 495 ? -6.194 29.182 -16.703 1.00 89.06 495 GLY A CA 1
ATOM 4041 C C . GLY A 1 495 ? -6.752 27.757 -16.686 1.00 89.06 495 GLY A C 1
ATOM 4042 O O . GLY A 1 495 ? -7.575 27.443 -15.827 1.00 89.06 495 GLY A O 1
ATOM 4043 N N . VAL A 1 496 ? -6.320 26.874 -17.598 1.00 90.00 496 VAL A N 1
ATOM 4044 C CA . VAL A 1 496 ? -6.715 25.454 -17.602 1.00 90.00 496 VAL A CA 1
ATOM 4045 C C . VAL A 1 496 ? -5.539 24.564 -18.004 1.00 90.00 496 VAL A C 1
ATOM 4047 O O . VAL A 1 496 ? -4.995 24.703 -19.097 1.00 90.00 496 VAL A O 1
ATOM 4050 N N . VAL A 1 497 ? -5.195 23.592 -17.153 1.00 89.44 497 VAL A N 1
ATOM 4051 C CA . VAL A 1 497 ? -4.146 22.590 -17.407 1.00 89.44 497 VAL A CA 1
ATOM 4052 C C . VAL A 1 497 ? -4.707 21.199 -17.136 1.00 89.44 497 VAL A C 1
ATOM 4054 O O . VAL A 1 497 ? -5.219 20.936 -16.054 1.00 89.44 497 VAL A O 1
ATOM 4057 N N . GLY A 1 498 ? -4.661 20.302 -18.128 1.00 81.56 498 GLY A N 1
ATOM 4058 C CA . GLY A 1 498 ? -5.124 18.915 -17.959 1.00 81.56 498 GLY A CA 1
ATOM 4059 C C . GLY A 1 498 ? -6.595 18.777 -17.526 1.00 81.56 498 GLY A C 1
ATOM 4060 O O . GLY A 1 498 ? -6.934 17.829 -16.823 1.00 81.56 498 GLY A O 1
ATOM 4061 N N . GLY A 1 499 ? -7.458 19.738 -17.888 1.00 84.06 499 GLY A N 1
ATOM 4062 C CA . GLY A 1 499 ? -8.865 19.785 -17.458 1.00 84.06 499 GLY A CA 1
ATOM 4063 C C . GLY A 1 499 ? -9.092 20.333 -16.039 1.00 84.06 499 GLY A C 1
ATOM 4064 O O . GLY A 1 499 ? -10.214 20.273 -15.523 1.00 84.06 499 GLY A O 1
ATOM 4065 N N . VAL A 1 500 ? -8.051 20.869 -15.396 1.00 88.38 500 VAL A N 1
ATOM 4066 C CA . VAL A 1 500 ? -8.099 21.516 -14.078 1.00 88.38 500 VAL A CA 1
ATOM 4067 C C . VAL A 1 500 ? -8.015 23.028 -14.246 1.00 88.38 500 VAL A C 1
ATOM 4069 O O . VAL A 1 500 ? -7.146 23.516 -14.969 1.00 88.38 500 VAL A O 1
ATOM 4072 N N . LYS A 1 501 ? -8.914 23.773 -13.593 1.00 91.75 501 LYS A N 1
ATOM 4073 C CA . LYS A 1 501 ? -8.867 25.239 -13.570 1.00 91.75 501 LYS A CA 1
ATOM 4074 C C . LYS A 1 501 ? -7.727 25.693 -12.663 1.00 91.75 501 LYS A C 1
ATOM 4076 O O . LYS A 1 501 ? -7.628 25.252 -11.518 1.00 91.75 501 LYS A O 1
ATOM 4081 N N . VAL A 1 502 ? -6.878 26.570 -13.179 1.00 93.06 502 VAL A N 1
ATOM 4082 C CA . VAL A 1 502 ? -5.698 27.081 -12.477 1.00 93.06 502 VAL A CA 1
ATOM 4083 C C . VAL A 1 502 ? -5.691 28.605 -12.488 1.00 93.06 502 VAL A C 1
ATOM 4085 O O . VAL A 1 502 ? -6.108 29.229 -13.462 1.00 93.06 502 VAL A O 1
ATOM 4088 N N . HIS A 1 503 ? -5.202 29.207 -11.411 1.00 91.81 503 HIS A N 1
ATOM 4089 C CA . HIS A 1 503 ? -4.972 30.643 -11.308 1.00 91.81 503 HIS A CA 1
ATOM 4090 C C . HIS A 1 503 ? -3.500 30.887 -10.987 1.00 91.81 503 HIS A C 1
ATOM 4092 O O . HIS A 1 503 ? -3.005 30.412 -9.968 1.00 91.81 503 HIS A O 1
ATOM 4098 N N . VAL A 1 504 ? -2.802 31.592 -11.878 1.00 92.31 504 VAL A N 1
ATOM 4099 C CA . VAL A 1 504 ? -1.363 31.847 -11.762 1.00 92.31 504 VAL A CA 1
ATOM 4100 C C . VAL A 1 504 ? -1.128 33.273 -11.287 1.00 92.31 504 VAL A C 1
ATOM 4102 O O . VAL A 1 504 ? -1.572 34.208 -11.950 1.00 92.31 504 VAL A O 1
ATOM 4105 N N . ASP A 1 505 ? -0.399 33.438 -10.185 1.00 91.50 505 ASP A N 1
ATOM 4106 C CA . ASP A 1 505 ? 0.011 34.747 -9.661 1.00 91.50 505 ASP A CA 1
ATOM 4107 C C . ASP A 1 505 ? 1.285 34.603 -8.797 1.00 91.50 505 ASP A C 1
ATOM 4109 O O . ASP A 1 505 ? 1.872 33.523 -8.680 1.00 91.50 505 ASP A O 1
ATOM 4113 N N . ARG A 1 506 ? 1.742 35.704 -8.199 1.00 90.12 506 ARG A N 1
ATOM 4114 C CA . ARG A 1 506 ? 2.862 35.752 -7.259 1.00 90.12 506 ARG A CA 1
ATOM 4115 C C . ARG A 1 506 ? 2.506 35.072 -5.943 1.00 90.12 506 ARG A C 1
ATOM 4117 O O . ARG A 1 506 ? 1.393 35.223 -5.440 1.00 90.12 506 ARG A O 1
ATOM 4124 N N . VAL A 1 507 ? 3.491 34.424 -5.322 1.00 87.19 507 VAL A N 1
ATOM 4125 C CA . VAL A 1 507 ? 3.332 33.720 -4.037 1.00 87.19 507 VAL A CA 1
ATOM 4126 C C . VAL A 1 507 ? 2.712 34.638 -2.977 1.00 87.19 507 VAL A C 1
ATOM 4128 O O . VAL A 1 507 ? 1.761 34.243 -2.309 1.00 87.19 507 VAL A O 1
ATOM 4131 N N . GLN A 1 508 ? 3.173 35.891 -2.873 1.00 86.75 508 GLN A N 1
ATOM 4132 C CA . GLN A 1 508 ? 2.667 36.860 -1.892 1.00 86.75 508 GLN A CA 1
ATOM 4133 C C . GLN A 1 508 ? 1.172 37.177 -2.065 1.00 86.75 508 GLN A C 1
ATOM 4135 O O . GLN A 1 508 ? 0.477 37.379 -1.072 1.00 86.75 508 GLN A O 1
ATOM 4140 N N . THR A 1 509 ? 0.668 37.194 -3.303 1.00 86.94 509 THR A N 1
ATOM 4141 C CA . THR A 1 509 ? -0.757 37.408 -3.597 1.00 86.94 509 THR A CA 1
ATOM 4142 C C . THR A 1 509 ? -1.571 36.169 -3.221 1.00 86.94 509 THR A C 1
ATOM 4144 O O . THR A 1 509 ? -2.607 36.266 -2.558 1.00 86.94 509 THR A O 1
ATOM 4147 N N . LEU A 1 510 ? -1.071 34.989 -3.603 1.00 86.12 510 LEU A N 1
ATOM 4148 C CA . LEU A 1 510 ? -1.778 33.716 -3.466 1.00 86.12 510 LEU A CA 1
ATOM 4149 C C . LEU A 1 510 ? -1.915 33.244 -2.012 1.00 86.12 510 LEU A C 1
ATOM 4151 O O . LEU A 1 510 ? -2.902 32.575 -1.706 1.00 86.12 510 LEU A O 1
ATOM 4155 N N . ILE A 1 511 ? -0.987 33.618 -1.117 1.00 79.19 511 ILE A N 1
ATOM 4156 C CA . ILE A 1 511 ? -1.028 33.259 0.317 1.00 79.19 511 ILE A CA 1
ATOM 4157 C C . ILE A 1 511 ? -2.347 33.681 0.972 1.00 79.19 511 ILE A C 1
ATOM 4159 O O . ILE A 1 511 ? -2.878 32.947 1.800 1.00 79.19 511 ILE A O 1
ATOM 4163 N N . SER A 1 512 ? -2.901 34.833 0.583 1.00 76.75 512 SER A N 1
ATOM 4164 C CA . SER A 1 512 ? -4.134 35.368 1.176 1.00 76.75 512 SER A CA 1
ATOM 4165 C C . SER A 1 512 ? -5.364 34.468 0.985 1.00 76.75 512 SER A C 1
ATOM 4167 O O . SER A 1 512 ? -6.275 34.505 1.808 1.00 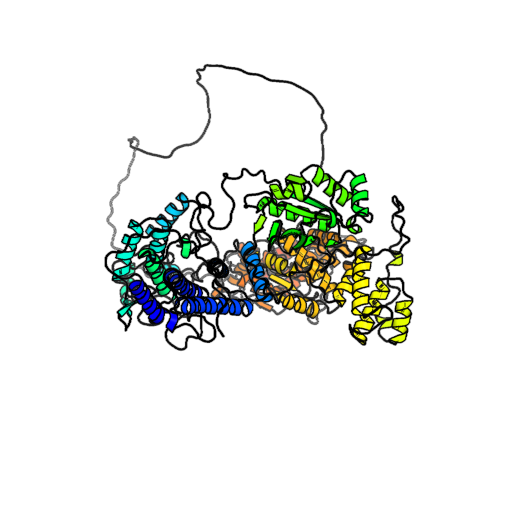76.75 512 SER A O 1
ATOM 4169 N N . GLY A 1 513 ? -5.384 33.651 -0.076 1.00 73.00 513 GLY A N 1
ATOM 4170 C CA . GLY A 1 513 ? -6.467 32.710 -0.384 1.00 73.00 513 GLY A CA 1
ATOM 4171 C C . GLY A 1 513 ? -6.079 31.235 -0.256 1.00 73.00 513 GLY A C 1
ATOM 4172 O O . GLY A 1 513 ? -6.889 30.367 -0.593 1.00 73.00 513 GLY A O 1
ATOM 4173 N N . ALA A 1 514 ? -4.850 30.948 0.177 1.00 73.94 514 ALA A N 1
ATOM 4174 C CA . ALA A 1 514 ? -4.308 29.600 0.267 1.00 73.94 514 ALA A CA 1
ATOM 4175 C C . ALA A 1 514 ? -4.455 28.995 1.670 1.00 73.94 514 ALA A C 1
ATOM 4177 O O . ALA A 1 514 ? -4.612 29.704 2.663 1.00 73.94 514 ALA A O 1
ATOM 4178 N N . VAL A 1 515 ? -4.397 27.664 1.752 1.00 70.06 515 VAL A N 1
ATOM 4179 C CA . VAL A 1 515 ? -4.430 26.945 3.036 1.00 70.06 515 VAL A CA 1
ATOM 4180 C C . VAL A 1 515 ? -3.090 27.087 3.756 1.00 70.06 515 VAL A C 1
ATOM 4182 O O . VAL A 1 515 ? -2.049 26.705 3.218 1.00 70.06 515 VAL A O 1
ATOM 4185 N N . VAL A 1 516 ? -3.138 27.611 4.985 1.00 70.44 516 VAL A N 1
ATOM 4186 C CA . VAL A 1 516 ? -1.983 27.771 5.879 1.00 70.44 516 VAL A CA 1
ATOM 4187 C C . VAL A 1 516 ? -2.166 26.898 7.118 1.00 70.44 516 VAL A C 1
ATOM 4189 O O . VAL A 1 516 ? -3.105 27.093 7.888 1.00 70.44 516 VAL A O 1
ATOM 4192 N N . GLU A 1 517 ? -1.248 25.962 7.324 1.00 67.56 517 GLU A N 1
ATOM 4193 C CA . GLU A 1 517 ? -1.197 25.057 8.468 1.00 67.56 517 GLU A CA 1
ATOM 4194 C C . GLU A 1 517 ? -0.173 25.559 9.496 1.00 67.56 517 GLU A C 1
ATOM 4196 O O . GLU A 1 517 ? 0.977 25.844 9.164 1.00 67.56 517 GLU A O 1
ATOM 4201 N N . GLN A 1 518 ? -0.585 25.707 10.757 1.00 61.25 518 GLN A N 1
ATOM 4202 C CA . GLN A 1 518 ? 0.308 26.130 11.840 1.00 61.25 518 GLN A CA 1
ATOM 4203 C C . GLN A 1 518 ? 0.900 24.899 12.532 1.00 61.25 518 GLN A C 1
ATOM 4205 O O . GLN A 1 518 ? 0.179 24.161 13.198 1.00 61.25 518 GLN A O 1
ATOM 4210 N N . LEU A 1 519 ? 2.213 24.699 12.414 1.00 61.12 519 LEU A N 1
ATOM 4211 C CA . LEU A 1 519 ? 2.940 23.597 13.054 1.00 61.12 519 LEU A CA 1
ATOM 4212 C C . LEU A 1 519 ? 3.627 24.071 14.343 1.00 61.12 519 LEU A C 1
ATOM 4214 O O . LEU A 1 519 ? 4.799 23.794 14.590 1.00 61.12 519 LEU A O 1
ATOM 4218 N N . ASP A 1 520 ? 2.891 24.802 15.181 1.00 52.25 520 ASP A N 1
ATOM 4219 C CA . ASP A 1 520 ? 3.418 25.391 16.421 1.00 52.25 520 ASP A CA 1
ATOM 4220 C C . ASP A 1 520 ? 3.731 24.326 17.504 1.00 52.25 520 ASP A C 1
ATOM 4222 O O . ASP A 1 520 ? 4.327 24.638 18.534 1.00 52.25 520 ASP A O 1
ATOM 4226 N N . PHE A 1 521 ? 3.356 23.057 17.278 1.00 49.12 521 PHE A N 1
ATOM 4227 C CA . PHE A 1 521 ? 3.635 21.926 18.174 1.00 49.12 521 PHE A CA 1
ATOM 4228 C C . PHE A 1 521 ? 5.043 21.330 18.013 1.00 49.12 521 PHE A C 1
ATOM 4230 O O . PHE A 1 521 ? 5.480 20.579 18.889 1.00 49.12 521 PHE A O 1
ATOM 4237 N N . LEU A 1 522 ? 5.757 21.644 16.923 1.00 49.72 522 LEU A N 1
ATOM 4238 C CA . LEU A 1 522 ? 7.136 21.202 16.704 1.00 49.72 522 LEU A CA 1
ATOM 4239 C C . LEU A 1 522 ? 8.066 21.934 17.682 1.00 49.72 522 LEU A C 1
ATOM 4241 O O . LEU A 1 522 ? 8.644 22.976 17.376 1.00 49.72 522 LEU A O 1
ATOM 4245 N N . ARG A 1 523 ? 8.213 21.378 18.889 1.00 47.75 523 ARG A N 1
ATOM 4246 C CA . ARG A 1 523 ? 9.306 21.722 19.799 1.00 47.75 523 ARG A CA 1
ATOM 4247 C C . ARG A 1 523 ? 10.563 21.063 19.259 1.00 47.75 523 ARG A C 1
ATOM 4249 O O . ARG A 1 523 ? 10.882 19.943 19.643 1.00 47.75 523 ARG A O 1
ATOM 4256 N N . ILE A 1 524 ? 11.242 21.747 18.348 1.00 47.09 524 ILE A N 1
ATOM 4257 C CA . ILE A 1 524 ? 12.616 21.398 18.006 1.00 47.09 524 ILE A CA 1
ATOM 4258 C C . ILE A 1 524 ? 13.388 21.484 19.327 1.00 47.09 524 ILE A C 1
ATOM 4260 O O . ILE A 1 524 ? 13.464 22.554 19.935 1.00 47.09 524 ILE A O 1
ATOM 4264 N N . SER A 1 525 ? 13.845 20.346 19.851 1.00 42.03 525 SER A N 1
ATOM 4265 C CA . SER A 1 525 ? 14.786 20.339 20.969 1.00 42.03 525 SER A CA 1
ATOM 4266 C C . SER A 1 525 ? 15.956 21.245 20.599 1.00 42.03 525 SER A C 1
ATOM 4268 O O . SER A 1 525 ? 16.413 21.170 19.466 1.00 42.03 525 SER A O 1
ATOM 4270 N N . GLU A 1 526 ? 16.460 22.068 21.523 1.00 41.16 526 GLU A N 1
ATOM 4271 C CA . GLU A 1 526 ? 17.571 23.015 21.279 1.00 41.16 526 GLU A CA 1
ATOM 4272 C C . GLU A 1 526 ? 18.835 22.366 20.663 1.00 41.16 526 GLU A C 1
ATOM 4274 O O . GLU A 1 526 ? 19.750 23.064 20.239 1.00 41.16 526 GLU A O 1
ATOM 4279 N N . THR A 1 527 ? 18.888 21.033 20.608 1.00 42.22 527 THR A N 1
ATOM 4280 C CA . THR A 1 527 ? 19.935 20.202 20.009 1.00 42.22 527 THR A CA 1
ATOM 4281 C C . THR A 1 527 ? 19.756 19.865 18.523 1.00 42.22 527 THR A C 1
ATOM 4283 O O . THR A 1 527 ? 20.714 19.383 17.927 1.00 42.22 527 THR A O 1
ATOM 4286 N N . GLU A 1 528 ? 18.584 20.072 17.916 1.00 42.59 528 GLU A N 1
ATOM 4287 C CA . GLU A 1 528 ? 18.373 19.858 16.476 1.00 42.59 528 GLU A CA 1
ATOM 4288 C C . GLU A 1 528 ? 18.314 21.215 15.770 1.00 42.59 528 GLU A C 1
ATOM 4290 O O . GLU A 1 528 ? 17.433 22.032 16.027 1.00 42.59 528 GLU A O 1
ATOM 4295 N N . GLU A 1 529 ? 19.275 21.503 14.895 1.00 46.28 529 GLU A N 1
ATOM 4296 C CA . GLU A 1 529 ? 19.190 22.697 14.056 1.00 46.28 529 GLU A CA 1
ATOM 4297 C C . GLU A 1 529 ? 17.983 22.551 13.109 1.00 46.28 529 GLU A C 1
ATOM 4299 O O . GLU A 1 529 ? 17.784 21.476 12.533 1.00 46.28 529 GLU A O 1
ATOM 4304 N N . PRO A 1 530 ? 17.140 23.592 12.939 1.00 46.00 530 PRO A N 1
ATOM 4305 C CA . PRO A 1 530 ? 16.066 23.548 11.952 1.00 46.00 530 PRO A CA 1
ATOM 4306 C C . PRO A 1 530 ? 16.667 23.226 10.577 1.00 46.00 530 PRO A C 1
ATOM 4308 O O . PRO A 1 530 ? 17.743 23.747 10.280 1.00 46.00 530 PRO A O 1
ATOM 4311 N N . PRO A 1 531 ? 16.000 22.410 9.735 1.00 46.78 531 PRO A N 1
ATOM 4312 C CA . PRO A 1 531 ? 16.546 21.997 8.447 1.00 46.78 531 PRO A CA 1
ATOM 4313 C C . PRO A 1 531 ? 16.978 23.232 7.656 1.00 46.78 531 PRO A C 1
ATOM 4315 O O . PRO A 1 531 ? 16.162 24.081 7.287 1.00 46.78 531 PRO A O 1
ATOM 4318 N N . GLU A 1 532 ? 18.288 23.369 7.467 1.00 39.66 532 GLU A N 1
ATOM 4319 C CA . GLU A 1 532 ? 18.859 24.519 6.791 1.00 39.66 532 GLU A CA 1
ATOM 4320 C C . GLU A 1 532 ? 18.514 24.405 5.304 1.00 39.66 532 GLU A C 1
ATOM 4322 O O . GLU A 1 532 ? 18.847 23.418 4.639 1.00 39.66 532 GLU A O 1
ATOM 4327 N N . PHE A 1 533 ? 17.796 25.397 4.775 1.00 46.22 533 PHE A N 1
ATOM 4328 C CA . PHE A 1 533 ? 17.517 25.454 3.348 1.00 46.22 533 PHE A CA 1
ATOM 4329 C C . PHE A 1 533 ? 18.845 25.601 2.601 1.00 46.22 533 PHE A C 1
ATOM 4331 O O . PHE A 1 533 ? 19.449 26.674 2.603 1.00 46.22 533 PHE A O 1
ATOM 4338 N N . LYS A 1 534 ? 19.296 24.529 1.941 1.00 43.59 534 LYS A N 1
ATOM 4339 C CA . LYS A 1 534 ? 20.383 24.628 0.969 1.00 43.59 534 LYS A CA 1
ATOM 4340 C C . LYS A 1 534 ? 19.868 25.423 -0.222 1.00 43.59 534 LYS A C 1
ATOM 4342 O O . LYS A 1 534 ? 19.093 24.911 -1.030 1.00 43.59 534 LYS A O 1
ATOM 4347 N N . SER A 1 535 ? 20.294 26.680 -0.305 1.00 42.69 535 SER A N 1
ATOM 4348 C CA . SER A 1 535 ? 20.142 27.529 -1.483 1.00 42.69 535 SER A CA 1
ATOM 4349 C C . SER A 1 535 ? 20.447 26.722 -2.741 1.00 42.69 535 SER A C 1
ATOM 4351 O O . SER A 1 535 ? 21.449 26.008 -2.777 1.00 42.69 535 SER A O 1
ATOM 4353 N N . PHE A 1 536 ? 19.595 26.826 -3.763 1.00 46.69 536 PHE A N 1
ATOM 4354 C CA . PHE A 1 536 ? 19.848 26.186 -5.050 1.00 46.69 536 PHE A CA 1
ATOM 4355 C C . PHE A 1 536 ? 21.247 26.588 -5.539 1.00 46.69 536 PHE A C 1
ATOM 4357 O O . PHE A 1 536 ? 21.496 27.769 -5.781 1.00 46.69 536 PHE A O 1
ATOM 4364 N N . GLU A 1 537 ? 22.164 25.624 -5.645 1.00 40.50 537 GLU A N 1
ATOM 4365 C CA . GLU A 1 537 ? 23.463 25.866 -6.265 1.00 40.50 537 GLU A CA 1
ATOM 4366 C C . GLU A 1 537 ? 23.208 26.174 -7.742 1.00 40.50 537 GLU A C 1
ATOM 4368 O O . GLU A 1 537 ? 22.811 25.301 -8.518 1.00 40.50 537 GLU A O 1
ATOM 4373 N N . GLU A 1 538 ? 23.386 27.439 -8.129 1.00 40.19 538 GLU A N 1
ATOM 4374 C CA . GLU A 1 538 ? 23.470 27.817 -9.534 1.00 40.19 538 GLU A CA 1
ATOM 4375 C C . GLU A 1 538 ? 24.598 26.977 -10.140 1.00 40.19 538 GLU A C 1
ATOM 4377 O O . GLU A 1 538 ? 25.746 27.069 -9.707 1.00 40.19 538 GLU A O 1
ATOM 4382 N N . LEU A 1 539 ? 24.269 26.094 -11.090 1.00 38.84 539 LEU A N 1
ATOM 4383 C CA . LEU A 1 539 ? 25.270 25.283 -11.776 1.00 38.84 539 LEU A CA 1
ATOM 4384 C C . LEU A 1 539 ? 26.265 26.237 -12.447 1.00 38.84 539 LEU A C 1
ATOM 4386 O O . LEU A 1 539 ? 25.966 26.800 -13.503 1.00 38.84 539 LEU A O 1
ATOM 4390 N N . GLU A 1 540 ? 27.440 26.426 -11.837 1.00 30.44 540 GLU A N 1
ATOM 4391 C CA . GLU A 1 540 ? 28.500 27.251 -12.405 1.00 30.44 540 GLU A CA 1
ATOM 4392 C C . GLU A 1 540 ? 28.854 26.709 -13.793 1.00 30.44 540 GLU A C 1
ATOM 4394 O O . GLU A 1 540 ? 29.445 25.638 -13.958 1.00 30.44 540 GLU A O 1
ATOM 4399 N N . LEU A 1 541 ? 28.476 27.453 -14.830 1.00 35.84 541 LEU A N 1
ATOM 4400 C CA . LEU A 1 541 ? 28.946 27.185 -16.178 1.00 35.84 541 LEU A CA 1
ATOM 4401 C C . LEU A 1 541 ? 30.328 27.816 -16.366 1.00 35.84 541 LEU A C 1
ATOM 4403 O O . LEU A 1 541 ? 30.593 28.899 -15.836 1.00 35.84 541 LEU A O 1
ATOM 4407 N N . PRO A 1 542 ? 31.197 27.209 -17.198 1.00 32.38 542 PRO A N 1
ATOM 4408 C CA . PRO A 1 542 ? 32.452 27.831 -17.590 1.00 32.38 542 PRO A CA 1
ATOM 4409 C C . PRO A 1 542 ? 32.173 29.243 -18.116 1.00 32.38 542 PRO A C 1
ATOM 4411 O O . PRO A 1 542 ? 31.245 29.435 -18.910 1.00 32.38 542 PRO A O 1
ATOM 4414 N N . LYS A 1 543 ? 32.983 30.214 -17.675 1.00 29.39 543 LYS A N 1
ATOM 4415 C CA . LYS A 1 543 ? 32.828 31.680 -17.810 1.00 29.39 543 LYS A CA 1
ATOM 4416 C C . LYS A 1 543 ? 32.738 32.245 -19.250 1.00 29.39 543 LYS A C 1
ATOM 4418 O O . LYS A 1 543 ? 33.035 33.413 -19.471 1.00 29.39 543 LYS A O 1
ATOM 4423 N N . GLN A 1 544 ? 32.333 31.465 -20.256 1.00 31.39 544 GLN A N 1
ATOM 4424 C CA . GLN A 1 544 ? 32.258 31.874 -21.665 1.00 31.39 544 GLN A CA 1
ATOM 4425 C C . GLN A 1 544 ? 31.003 31.405 -22.431 1.00 31.39 544 GLN A C 1
ATOM 4427 O O . GLN A 1 544 ? 30.977 31.472 -23.660 1.00 31.39 544 GLN A O 1
ATOM 4432 N N . SER A 1 545 ? 29.920 30.990 -21.766 1.00 33.84 545 SER A N 1
ATOM 4433 C CA . SER A 1 545 ? 28.668 30.655 -22.469 1.00 33.84 545 SER A CA 1
ATOM 4434 C C . SER A 1 545 ? 27.776 31.887 -22.686 1.00 33.84 545 SER A C 1
ATOM 4436 O O . SER A 1 545 ? 26.746 32.085 -22.044 1.00 33.84 545 SER A O 1
ATOM 4438 N N . LYS A 1 546 ? 28.147 32.735 -23.656 1.00 31.16 546 LYS A N 1
ATOM 4439 C CA . LYS A 1 546 ? 27.169 33.645 -24.274 1.00 31.16 546 LYS A CA 1
ATOM 4440 C C . LYS A 1 546 ? 26.043 32.773 -24.832 1.00 31.16 546 LYS A C 1
ATOM 4442 O O . LYS A 1 546 ? 26.309 31.941 -25.698 1.00 31.16 546 LYS A O 1
ATOM 4447 N N . VAL A 1 547 ? 24.814 32.949 -24.342 1.00 34.06 547 VAL A N 1
ATOM 4448 C CA . VAL A 1 547 ? 23.605 32.319 -24.895 1.00 34.06 547 VAL A CA 1
ATOM 4449 C C . VAL A 1 547 ? 23.468 32.774 -26.346 1.00 34.06 547 VAL A C 1
ATOM 4451 O O . VAL A 1 547 ? 22.883 33.812 -26.645 1.00 34.06 547 VAL A O 1
ATOM 4454 N N . LYS A 1 548 ? 24.080 32.035 -27.272 1.00 30.23 548 LYS A N 1
ATOM 4455 C CA . LYS A 1 548 ? 23.806 32.180 -28.695 1.00 30.23 548 LYS A CA 1
ATOM 4456 C C . LYS A 1 548 ? 22.456 31.521 -28.937 1.00 30.23 548 LYS A C 1
ATOM 4458 O O . LYS A 1 548 ? 22.285 30.345 -28.630 1.00 30.23 548 LYS A O 1
ATOM 4463 N N . ARG A 1 549 ? 21.517 32.281 -29.511 1.00 36.06 549 ARG A N 1
ATOM 4464 C CA . ARG A 1 549 ? 20.352 31.734 -30.215 1.00 36.06 549 ARG A CA 1
ATOM 4465 C C . ARG A 1 549 ? 20.870 30.735 -31.253 1.00 36.06 549 ARG A C 1
ATOM 4467 O O . ARG A 1 549 ? 21.302 31.145 -32.324 1.00 36.06 549 ARG A O 1
ATOM 4474 N N . GLN A 1 550 ? 20.877 29.449 -30.927 1.00 31.77 550 GLN A N 1
ATOM 4475 C CA . GLN A 1 550 ? 20.959 28.397 -31.929 1.00 31.77 550 GLN A CA 1
ATOM 4476 C C . GLN A 1 550 ? 19.527 27.983 -32.240 1.00 31.77 550 GLN A C 1
ATOM 4478 O O . GLN A 1 550 ? 18.917 27.154 -31.573 1.00 31.77 550 GLN A O 1
ATOM 4483 N N . THR A 1 551 ? 18.975 28.661 -33.239 1.00 29.95 551 THR A N 1
ATOM 4484 C CA . THR A 1 551 ? 17.923 28.119 -34.092 1.00 29.95 551 THR A CA 1
ATOM 4485 C C . THR A 1 551 ? 18.362 26.750 -34.602 1.00 29.95 551 THR A C 1
ATOM 4487 O O . THR A 1 551 ? 19.421 26.658 -35.216 1.00 29.95 551 THR A O 1
ATOM 4490 N N . SER A 1 552 ? 17.550 25.725 -34.332 1.00 40.47 552 SER A N 1
ATOM 4491 C CA . SER A 1 552 ? 17.372 24.529 -35.168 1.00 40.47 552 SER A CA 1
ATOM 4492 C C . SER A 1 552 ? 18.593 24.101 -35.996 1.00 40.47 552 SER A C 1
ATOM 4494 O O . SER A 1 552 ? 18.656 24.359 -37.198 1.00 40.47 552 SER A O 1
ATOM 4496 N N . THR A 1 553 ? 19.513 23.373 -35.369 1.00 27.64 553 THR A N 1
ATOM 4497 C CA . THR A 1 553 ? 20.350 22.391 -36.066 1.00 27.64 553 THR A CA 1
ATOM 4498 C C . THR A 1 553 ? 20.038 21.010 -35.488 1.00 27.64 553 THR A C 1
ATOM 4500 O O . THR A 1 553 ? 20.177 20.824 -34.277 1.00 27.64 553 THR A O 1
ATOM 4503 N N . PRO A 1 554 ? 19.565 20.053 -36.305 1.00 35.44 554 PRO A N 1
ATOM 4504 C CA . PRO A 1 554 ? 19.384 18.672 -35.882 1.00 35.44 554 PRO A CA 1
ATOM 4505 C C . PRO A 1 554 ? 20.740 17.949 -35.778 1.00 35.44 554 PRO A C 1
ATOM 4507 O O . PRO A 1 554 ? 21.690 18.306 -36.468 1.00 35.44 554 PRO A O 1
ATOM 4510 N N . ASN A 1 555 ? 20.783 16.931 -34.914 1.00 39.84 555 ASN A N 1
ATOM 4511 C CA . ASN A 1 555 ? 21.714 15.795 -34.886 1.00 39.84 555 ASN A CA 1
ATOM 4512 C C . ASN A 1 555 ? 23.208 16.085 -35.134 1.00 39.84 555 ASN A C 1
ATOM 4514 O O . ASN A 1 555 ? 23.731 15.877 -36.224 1.00 39.84 555 ASN A O 1
ATOM 4518 N N . VAL A 1 556 ? 23.925 16.434 -34.065 1.00 35.09 556 VAL A N 1
ATOM 4519 C CA . VAL A 1 556 ? 25.387 16.293 -33.962 1.00 35.09 556 VAL A CA 1
ATOM 4520 C C . VAL A 1 556 ? 25.657 15.543 -32.654 1.00 35.09 556 VAL A C 1
ATOM 4522 O O . VAL A 1 556 ? 25.472 16.121 -31.593 1.00 35.09 556 VAL A O 1
ATOM 4525 N N . SER A 1 557 ? 26.009 14.264 -32.585 1.00 42.88 557 SER A N 1
ATOM 4526 C CA . SER A 1 557 ? 26.003 13.150 -33.527 1.00 42.88 557 SER A CA 1
ATOM 4527 C C . SER A 1 557 ? 25.754 11.888 -32.671 1.00 42.88 557 SER A C 1
ATOM 4529 O O . SER A 1 557 ? 26.342 11.742 -31.600 1.00 42.88 557 SER A O 1
ATOM 4531 N N . GLU A 1 558 ? 24.895 10.960 -33.101 1.00 44.31 558 GLU A N 1
ATOM 4532 C CA . GLU A 1 558 ? 24.743 9.638 -32.445 1.00 44.31 558 GLU A CA 1
ATOM 4533 C C . GLU A 1 558 ? 26.053 8.814 -32.495 1.00 44.31 558 GLU A C 1
ATOM 4535 O O . GLU A 1 558 ? 26.211 7.821 -31.790 1.00 44.31 558 GLU A O 1
ATOM 4540 N N . LEU A 1 559 ? 27.030 9.274 -33.285 1.00 39.03 559 LEU A N 1
ATOM 4541 C CA . LEU A 1 559 ? 28.372 8.716 -33.441 1.00 39.03 559 LEU A CA 1
ATOM 4542 C C . LEU A 1 559 ? 29.355 9.118 -32.321 1.00 39.03 559 LEU A C 1
ATOM 4544 O O . LEU A 1 559 ? 30.295 8.373 -32.070 1.00 39.03 559 LEU A O 1
ATOM 4548 N N . GLU A 1 560 ? 29.145 10.231 -31.606 1.00 47.56 560 GLU A N 1
ATOM 4549 C CA . GLU A 1 560 ? 30.013 10.663 -30.485 1.00 47.56 560 GLU A CA 1
ATOM 4550 C C . GLU A 1 560 ? 29.717 9.941 -29.152 1.00 47.56 560 GLU A C 1
ATOM 4552 O O . GLU A 1 560 ? 30.389 10.177 -28.146 1.00 47.56 560 GLU A O 1
ATOM 4557 N N . GLN A 1 561 ? 28.693 9.081 -29.114 1.00 54.88 561 GLN A N 1
ATOM 4558 C CA . GLN A 1 561 ? 28.143 8.512 -27.876 1.00 54.88 561 GLN A CA 1
ATOM 4559 C C . GLN A 1 561 ? 28.523 7.050 -27.624 1.00 54.88 561 GLN A C 1
ATOM 4561 O O . GLN A 1 561 ? 28.273 6.543 -26.527 1.00 54.88 561 GLN A O 1
ATOM 4566 N N . GLN A 1 562 ? 29.122 6.362 -28.600 1.00 63.78 562 GLN A N 1
ATOM 4567 C CA . GLN A 1 562 ? 29.610 5.008 -28.361 1.00 63.78 562 GLN A CA 1
ATOM 4568 C C . GLN A 1 562 ? 30.884 5.052 -27.507 1.00 63.78 562 GLN A C 1
ATOM 4570 O O . GLN A 1 562 ? 31.770 5.873 -27.760 1.00 63.78 562 GLN A O 1
ATOM 4575 N N . PRO A 1 563 ? 30.989 4.203 -26.472 1.00 69.81 563 PRO A N 1
ATOM 4576 C CA . PRO A 1 563 ? 32.184 4.162 -25.654 1.00 69.81 563 PRO A CA 1
ATOM 4577 C C . PRO A 1 563 ? 33.370 3.680 -26.496 1.00 69.81 563 PRO A C 1
ATOM 4579 O O . PRO A 1 563 ? 33.347 2.596 -27.069 1.00 69.81 563 PRO A O 1
ATOM 4582 N N . GLU A 1 564 ? 34.441 4.469 -26.517 1.00 72.31 564 GLU A N 1
ATOM 4583 C CA . GLU A 1 564 ? 35.743 4.073 -27.081 1.00 72.31 564 GLU A CA 1
ATOM 4584 C C . GLU A 1 564 ? 36.395 2.921 -26.293 1.00 72.31 564 GLU A C 1
ATOM 4586 O O . GLU A 1 564 ? 37.359 2.305 -26.742 1.00 72.31 564 GLU A O 1
ATOM 4591 N N . VAL A 1 565 ? 35.913 2.683 -25.073 1.00 76.69 565 VAL A N 1
ATOM 4592 C CA . VAL A 1 565 ? 36.490 1.773 -24.086 1.00 76.69 565 VAL A CA 1
ATOM 4593 C C . VAL A 1 565 ? 35.528 0.612 -23.859 1.00 76.69 565 VAL A C 1
ATOM 4595 O O . VAL A 1 565 ? 34.379 0.822 -23.478 1.00 76.69 565 VAL A O 1
ATOM 4598 N N . ASN A 1 566 ? 36.008 -0.619 -24.031 1.00 80.81 566 ASN A N 1
ATOM 4599 C CA . ASN A 1 566 ? 35.267 -1.826 -23.676 1.00 80.81 566 ASN A CA 1
ATOM 4600 C C . ASN A 1 566 ? 35.695 -2.334 -22.288 1.00 80.81 566 ASN A C 1
ATOM 4602 O O . ASN A 1 566 ? 36.889 -2.422 -21.999 1.00 80.81 566 ASN A O 1
ATOM 4606 N N . ILE A 1 567 ? 34.732 -2.713 -21.440 1.00 80.88 567 ILE A N 1
ATOM 4607 C CA . ILE A 1 567 ? 34.996 -3.253 -20.094 1.00 80.88 567 ILE A CA 1
ATOM 4608 C C . ILE A 1 567 ? 35.955 -4.450 -20.148 1.00 80.88 567 ILE A C 1
ATOM 4610 O O . ILE A 1 567 ? 36.881 -4.526 -19.341 1.00 80.88 567 ILE A O 1
ATOM 4614 N N . ASN A 1 568 ? 35.769 -5.367 -21.101 1.00 81.19 568 ASN A N 1
ATOM 4615 C CA . ASN A 1 568 ? 36.544 -6.607 -21.176 1.00 81.19 568 ASN A CA 1
ATOM 4616 C C . ASN A 1 568 ? 38.026 -6.353 -21.494 1.00 81.19 568 ASN A C 1
ATOM 4618 O O . ASN A 1 568 ? 38.892 -7.023 -20.933 1.00 81.19 568 ASN A O 1
ATOM 4622 N N . ASP A 1 569 ? 38.319 -5.335 -22.304 1.00 83.38 569 ASP A N 1
ATOM 4623 C CA . ASP A 1 569 ? 39.686 -4.991 -22.718 1.00 83.38 569 ASP A CA 1
ATOM 4624 C C . ASP A 1 569 ? 40.463 -4.235 -21.627 1.00 83.38 569 ASP A C 1
ATOM 4626 O O . ASP A 1 569 ? 41.698 -4.228 -21.609 1.00 83.38 569 ASP A O 1
ATOM 4630 N N . TRP A 1 570 ? 39.745 -3.582 -20.709 1.00 86.25 570 TRP A N 1
ATOM 4631 C CA . TRP A 1 570 ? 40.320 -2.703 -19.685 1.00 86.25 570 TRP A CA 1
ATOM 4632 C C . TRP A 1 570 ? 40.279 -3.291 -18.272 1.00 86.25 570 TRP A C 1
ATOM 4634 O O . TRP A 1 570 ? 41.013 -2.830 -17.396 1.00 86.25 570 TRP A O 1
ATOM 4644 N N . LYS A 1 571 ? 39.502 -4.359 -18.042 1.00 84.56 571 LYS A N 1
ATOM 4645 C CA . LYS A 1 571 ? 39.378 -5.023 -16.733 1.00 84.56 571 LYS A CA 1
ATOM 4646 C C . LYS A 1 571 ? 40.727 -5.459 -16.156 1.00 84.56 571 LYS A C 1
ATOM 4648 O O . LYS A 1 571 ? 40.946 -5.325 -14.955 1.00 84.56 571 LYS A O 1
ATOM 4653 N N . ASN A 1 572 ? 41.653 -5.913 -17.000 1.00 85.88 572 ASN A N 1
ATOM 4654 C CA . ASN A 1 572 ? 42.947 -6.456 -16.567 1.00 85.88 572 ASN A CA 1
ATOM 4655 C C . ASN A 1 572 ? 44.101 -5.437 -16.583 1.00 85.88 572 ASN A C 1
ATOM 4657 O O . ASN A 1 572 ? 45.209 -5.785 -16.186 1.00 85.88 572 ASN A O 1
ATOM 4661 N N . ARG A 1 573 ? 43.865 -4.190 -17.013 1.00 89.25 573 ARG A N 1
ATOM 4662 C CA . ARG A 1 573 ? 44.908 -3.150 -17.062 1.00 89.25 573 ARG A CA 1
ATOM 4663 C C . ARG A 1 573 ? 45.265 -2.609 -15.680 1.00 89.25 573 ARG A C 1
ATOM 4665 O O . ARG A 1 573 ? 44.485 -2.749 -14.736 1.00 89.25 573 ARG A O 1
ATOM 4672 N N . SER A 1 574 ? 46.439 -2.001 -15.547 1.00 90.00 574 SER A N 1
ATOM 4673 C CA . SER A 1 574 ? 46.881 -1.425 -14.273 1.00 90.00 574 SER A CA 1
ATOM 4674 C C . SER A 1 574 ? 46.046 -0.195 -13.887 1.00 90.00 574 SER A C 1
ATOM 4676 O O . SER A 1 574 ? 45.530 0.516 -14.749 1.00 90.00 574 SER A O 1
ATOM 4678 N N . THR A 1 575 ? 45.924 0.085 -12.585 1.00 89.19 575 THR A N 1
ATOM 4679 C CA . THR A 1 575 ? 45.212 1.273 -12.072 1.00 89.19 575 THR A CA 1
ATOM 4680 C C . THR A 1 575 ? 45.782 2.570 -12.663 1.00 89.19 575 THR A C 1
ATOM 4682 O O . THR A 1 575 ? 45.027 3.483 -12.984 1.00 89.19 575 THR A O 1
ATOM 4685 N N . TYR A 1 576 ? 47.098 2.624 -12.900 1.00 88.44 576 TYR A N 1
ATOM 4686 C CA . TYR A 1 576 ? 47.770 3.763 -13.530 1.00 88.44 576 TYR A CA 1
ATOM 4687 C C . TYR A 1 576 ? 47.293 4.020 -14.969 1.00 88.44 576 TYR A C 1
ATOM 4689 O O . TYR A 1 576 ? 46.878 5.134 -15.276 1.00 88.44 576 TYR A O 1
ATOM 4697 N N . GLU A 1 577 ? 47.271 2.994 -15.827 1.00 89.06 577 GLU A N 1
ATOM 4698 C CA . GLU A 1 577 ? 46.806 3.122 -17.220 1.00 89.06 577 GLU A CA 1
ATOM 4699 C C . GLU A 1 577 ? 45.327 3.528 -17.299 1.00 89.06 577 GLU A C 1
ATOM 4701 O O . GLU A 1 577 ? 44.919 4.273 -18.191 1.00 89.06 577 GLU A O 1
ATOM 4706 N N . ILE A 1 578 ? 44.510 3.040 -16.358 1.00 89.44 578 ILE A N 1
ATOM 4707 C CA . ILE A 1 578 ? 43.091 3.399 -16.271 1.00 89.44 578 ILE A CA 1
ATOM 4708 C C . ILE A 1 578 ? 42.940 4.880 -15.900 1.00 89.44 578 ILE A C 1
ATOM 4710 O O . ILE A 1 578 ? 42.125 5.572 -16.507 1.00 89.44 578 ILE A O 1
ATOM 4714 N N . LEU A 1 579 ? 43.736 5.383 -14.950 1.00 88.19 579 LEU A N 1
ATOM 4715 C CA . LEU A 1 579 ? 43.735 6.796 -14.556 1.00 88.19 579 LEU A CA 1
ATOM 4716 C C . LEU A 1 579 ? 44.251 7.714 -15.667 1.00 88.19 579 LEU A C 1
ATOM 4718 O O . LEU A 1 579 ? 43.689 8.787 -15.874 1.00 88.19 579 LEU A O 1
ATOM 4722 N N . GLU A 1 580 ? 45.292 7.306 -16.391 1.00 89.06 580 GLU A N 1
ATOM 4723 C CA . GLU A 1 580 ? 45.810 8.046 -17.545 1.00 89.06 580 GLU A CA 1
ATOM 4724 C C . GLU A 1 580 ? 44.726 8.183 -18.621 1.00 89.06 580 GLU A C 1
ATOM 4726 O O . GLU A 1 580 ? 44.340 9.299 -18.975 1.00 89.06 580 GLU A O 1
ATOM 4731 N N . LYS A 1 581 ? 44.108 7.064 -19.030 1.00 89.44 581 LYS A N 1
ATOM 4732 C CA . LYS A 1 581 ? 43.010 7.099 -20.004 1.00 89.44 581 LYS A CA 1
ATOM 4733 C C . LYS A 1 581 ? 41.795 7.873 -19.489 1.00 89.44 581 LYS A C 1
ATOM 4735 O O . LYS A 1 581 ? 41.135 8.529 -20.289 1.00 89.44 581 LYS A O 1
ATOM 4740 N N . LEU A 1 582 ? 41.483 7.812 -18.192 1.00 88.00 582 LEU A N 1
ATOM 4741 C CA . LEU A 1 582 ? 40.371 8.559 -17.596 1.00 88.00 582 LEU A CA 1
ATOM 4742 C C . LEU A 1 582 ? 40.591 10.074 -17.694 1.00 88.00 582 LEU A C 1
ATOM 4744 O O . LEU A 1 582 ? 39.652 10.792 -18.029 1.00 88.00 582 LEU A O 1
ATOM 4748 N N . ASN A 1 583 ? 41.817 10.544 -17.447 1.00 85.94 583 ASN A N 1
ATOM 4749 C CA . ASN A 1 583 ? 42.172 11.962 -17.547 1.00 85.94 583 ASN A CA 1
ATOM 4750 C C . ASN A 1 583 ? 42.158 12.474 -18.996 1.00 85.94 583 ASN A C 1
ATOM 4752 O O . ASN A 1 583 ? 41.822 13.634 -19.226 1.00 85.94 583 ASN A O 1
ATOM 4756 N N . ASP A 1 584 ? 42.488 11.613 -19.960 1.00 86.38 584 ASP A N 1
ATOM 4757 C CA . ASP A 1 584 ? 42.527 11.968 -21.384 1.00 86.38 584 ASP A CA 1
ATOM 4758 C C . ASP A 1 584 ? 41.171 11.811 -22.089 1.00 86.38 584 ASP A C 1
ATOM 4760 O O . ASP A 1 584 ? 40.967 12.297 -23.206 1.00 86.38 584 ASP A O 1
ATOM 4764 N N . CYS A 1 585 ? 40.223 11.105 -21.472 1.00 83.69 585 CYS A N 1
ATOM 4765 C CA . CYS A 1 585 ? 38.945 10.803 -22.095 1.00 83.69 585 CYS A CA 1
ATOM 4766 C C . CYS A 1 585 ? 37.937 11.941 -21.909 1.00 83.69 585 CYS A C 1
ATOM 4768 O O . CYS A 1 585 ? 37.643 12.335 -20.788 1.00 83.69 585 CYS A O 1
ATOM 4770 N N . ASN A 1 586 ? 37.316 12.400 -23.001 1.00 80.88 586 ASN A N 1
ATOM 4771 C CA . ASN A 1 586 ? 36.223 13.385 -22.968 1.00 80.88 586 ASN A CA 1
ATOM 4772 C C . ASN A 1 586 ? 34.820 12.757 -23.091 1.00 80.88 586 ASN A C 1
ATOM 4774 O O . ASN A 1 586 ? 33.811 13.436 -22.873 1.00 80.88 586 ASN A O 1
ATOM 4778 N N . CYS A 1 587 ? 34.744 11.471 -23.445 1.00 86.94 587 CYS A N 1
ATOM 4779 C CA . CYS A 1 587 ? 33.488 10.748 -23.620 1.00 86.94 587 CYS A CA 1
ATOM 4780 C C . CYS A 1 587 ? 32.950 10.267 -22.265 1.00 86.94 587 CYS A C 1
ATOM 4782 O O . CYS A 1 587 ? 33.573 9.445 -21.594 1.00 86.94 587 CYS A O 1
ATOM 4784 N N . LEU A 1 588 ? 31.761 10.743 -21.879 1.00 87.69 588 LEU A N 1
ATOM 4785 C CA . LEU A 1 588 ? 31.139 10.401 -20.592 1.00 87.69 588 LEU A CA 1
ATOM 4786 C C . LEU A 1 588 ? 30.865 8.895 -20.448 1.00 87.69 588 LEU A C 1
ATOM 4788 O O . LEU A 1 588 ? 30.990 8.366 -19.348 1.00 87.69 588 LEU A O 1
ATOM 4792 N N . ALA A 1 589 ? 30.532 8.201 -21.542 1.00 87.75 589 ALA A N 1
ATOM 4793 C CA . ALA A 1 589 ? 30.308 6.755 -21.524 1.00 87.75 589 ALA A CA 1
ATOM 4794 C C . ALA A 1 589 ? 31.600 5.988 -21.193 1.00 87.75 589 ALA A C 1
ATOM 4796 O O . ALA A 1 589 ? 31.611 5.141 -20.302 1.00 87.75 589 ALA A O 1
ATOM 4797 N N . SER A 1 590 ? 32.708 6.342 -21.849 1.00 89.44 590 SER A N 1
ATOM 4798 C CA . SER A 1 590 ? 34.030 5.769 -21.575 1.00 89.44 590 SER A CA 1
ATOM 4799 C C . SER A 1 590 ? 34.524 6.100 -20.163 1.00 89.44 590 SER A C 1
ATOM 4801 O O . SER A 1 590 ? 35.043 5.219 -19.482 1.00 89.44 590 SER A O 1
ATOM 4803 N N . GLN A 1 591 ? 34.331 7.339 -19.692 1.00 90.50 591 GLN A N 1
ATOM 4804 C CA . GLN A 1 591 ? 34.670 7.725 -18.317 1.00 90.50 591 GLN A CA 1
ATOM 4805 C C . GLN A 1 591 ? 33.888 6.892 -17.290 1.00 90.50 591 GLN A C 1
ATOM 4807 O O . GLN A 1 591 ? 34.480 6.384 -16.341 1.00 90.50 591 GLN A O 1
ATOM 4812 N N . ALA A 1 592 ? 32.581 6.691 -17.499 1.00 90.81 592 ALA A N 1
ATOM 4813 C CA . ALA A 1 592 ? 31.754 5.874 -16.613 1.00 90.81 592 ALA A CA 1
ATOM 4814 C C . ALA A 1 592 ? 32.232 4.412 -16.569 1.00 90.81 592 ALA A C 1
ATOM 4816 O O . ALA A 1 592 ? 32.310 3.820 -15.494 1.00 90.81 592 ALA A O 1
ATOM 4817 N N . ILE A 1 593 ? 32.619 3.844 -17.718 1.00 90.19 593 ILE A N 1
ATOM 4818 C CA . ILE A 1 593 ? 33.196 2.495 -17.803 1.00 90.19 593 ILE A CA 1
ATOM 4819 C C . ILE A 1 593 ? 34.509 2.404 -17.017 1.00 90.19 593 ILE A C 1
ATOM 4821 O O . ILE A 1 593 ? 34.662 1.504 -16.192 1.00 90.19 593 ILE A O 1
ATOM 4825 N N . LEU A 1 594 ? 35.443 3.336 -17.218 1.00 91.19 594 LEU A N 1
ATOM 4826 C CA . LEU A 1 594 ? 36.728 3.339 -16.506 1.00 91.19 594 LEU A CA 1
ATOM 4827 C C . LEU A 1 594 ? 36.532 3.486 -14.989 1.00 91.19 594 LEU A C 1
ATOM 4829 O O . LEU A 1 594 ? 37.164 2.766 -14.216 1.00 91.19 594 LEU A O 1
ATOM 4833 N N . LEU A 1 595 ? 35.605 4.349 -14.563 1.00 91.31 595 LEU A N 1
ATOM 4834 C CA . LEU A 1 595 ? 35.251 4.505 -13.152 1.00 91.31 595 LEU A CA 1
ATOM 4835 C C . LEU A 1 595 ? 34.570 3.268 -12.570 1.00 91.31 595 LEU A C 1
ATOM 4837 O O . LEU A 1 595 ? 34.845 2.937 -11.425 1.00 91.31 595 LEU A O 1
ATOM 4841 N N . SER A 1 596 ? 33.753 2.539 -13.337 1.00 91.25 596 SER A N 1
ATOM 4842 C CA . SER A 1 596 ? 33.182 1.263 -12.877 1.00 91.25 596 SER A CA 1
ATOM 4843 C C . SER A 1 596 ? 34.271 0.221 -12.583 1.00 91.25 596 SER A C 1
ATOM 4845 O O . SER A 1 596 ? 34.184 -0.523 -11.605 1.00 91.25 596 SER A O 1
ATOM 4847 N N . ILE A 1 597 ? 35.340 0.198 -13.392 1.00 90.69 597 ILE A N 1
ATOM 4848 C CA . ILE A 1 597 ? 36.486 -0.696 -13.192 1.00 90.69 597 ILE A CA 1
ATOM 4849 C C . ILE A 1 597 ? 37.284 -0.256 -11.959 1.00 90.69 597 ILE A C 1
ATOM 4851 O O . ILE A 1 597 ? 37.639 -1.104 -11.142 1.00 90.69 597 ILE A O 1
ATOM 4855 N N . LEU A 1 598 ? 37.535 1.049 -11.798 1.00 91.38 598 LEU A N 1
ATOM 4856 C CA . LEU A 1 598 ? 38.208 1.595 -10.612 1.00 91.38 598 LEU A CA 1
ATOM 4857 C C . LEU A 1 598 ? 37.412 1.341 -9.332 1.00 91.38 598 LEU A C 1
ATOM 4859 O O . LEU A 1 598 ? 37.990 0.890 -8.350 1.00 91.38 598 LEU A O 1
ATOM 4863 N N . LEU A 1 599 ? 36.095 1.546 -9.358 1.00 90.88 599 LEU A N 1
ATOM 4864 C CA . LEU A 1 599 ? 35.209 1.299 -8.223 1.00 90.88 599 LEU A CA 1
ATOM 4865 C C . LEU A 1 599 ? 35.301 -0.157 -7.753 1.00 90.88 599 LEU A C 1
ATOM 4867 O O . LEU A 1 599 ? 35.404 -0.409 -6.556 1.00 90.88 599 LEU A O 1
ATOM 4871 N N . LYS A 1 600 ? 35.323 -1.112 -8.692 1.00 89.31 600 LYS A N 1
ATOM 4872 C CA . LYS A 1 600 ? 35.459 -2.546 -8.388 1.00 89.31 600 LYS A CA 1
ATOM 4873 C C . LYS A 1 600 ? 36.859 -2.946 -7.912 1.00 89.31 600 LYS A C 1
ATOM 4875 O O . LYS A 1 600 ? 36.976 -3.940 -7.203 1.00 89.31 600 LYS A O 1
ATOM 4880 N N . LYS A 1 601 ? 37.910 -2.227 -8.323 1.00 89.81 601 LYS A N 1
ATOM 4881 C CA . LYS A 1 601 ? 39.307 -2.537 -7.966 1.00 89.81 601 LYS A CA 1
ATOM 4882 C C . LYS A 1 601 ? 39.758 -1.893 -6.661 1.00 89.81 601 LYS A C 1
ATOM 4884 O O . LYS A 1 601 ? 40.321 -2.575 -5.816 1.00 89.81 601 LYS A O 1
ATOM 4889 N N . GLU A 1 602 ? 39.534 -0.592 -6.529 1.00 90.94 602 GLU A N 1
ATOM 4890 C CA . GLU A 1 602 ? 40.110 0.254 -5.478 1.00 90.94 602 GLU A CA 1
ATOM 4891 C C . GLU A 1 602 ? 39.055 0.729 -4.462 1.00 90.94 602 GLU A C 1
ATOM 4893 O O . GLU A 1 602 ? 39.391 1.208 -3.379 1.00 90.94 602 GLU A O 1
ATOM 4898 N N . GLY A 1 603 ? 37.767 0.589 -4.790 1.00 90.19 603 GLY A N 1
ATOM 4899 C CA . GLY A 1 603 ? 36.654 1.012 -3.945 1.00 90.19 603 GLY A CA 1
ATOM 4900 C C . GLY A 1 603 ? 36.221 2.477 -4.138 1.00 90.19 603 GLY A C 1
ATOM 4901 O O . GLY A 1 603 ? 36.846 3.245 -4.872 1.00 90.19 603 GLY A O 1
ATOM 4902 N N . PRO A 1 604 ? 35.125 2.890 -3.473 1.00 89.31 604 PRO A N 1
ATOM 4903 C CA . PRO A 1 604 ? 34.466 4.186 -3.698 1.00 89.31 604 PRO A CA 1
ATOM 4904 C C . PRO A 1 604 ? 35.284 5.399 -3.237 1.00 89.31 604 PRO A C 1
ATOM 4906 O O . PRO A 1 604 ? 35.201 6.474 -3.831 1.00 89.31 604 PRO A O 1
ATOM 4909 N N . ASN A 1 605 ? 36.096 5.223 -2.193 1.00 92.00 605 ASN A N 1
ATOM 4910 C CA . ASN A 1 605 ? 36.846 6.303 -1.545 1.00 92.00 605 ASN A CA 1
ATOM 4911 C C . ASN A 1 605 ? 38.241 6.518 -2.151 1.00 92.00 605 ASN A C 1
ATOM 4913 O O . ASN A 1 605 ? 39.016 7.325 -1.638 1.00 92.00 605 ASN A O 1
ATOM 4917 N N . PHE A 1 606 ? 38.586 5.791 -3.218 1.00 91.69 606 PHE A N 1
ATOM 4918 C CA . PHE A 1 606 ? 39.861 5.965 -3.898 1.00 91.69 606 PHE A CA 1
ATOM 4919 C C . PHE A 1 606 ? 39.956 7.374 -4.498 1.00 91.69 606 PHE A C 1
ATOM 4921 O O . PHE A 1 606 ? 39.030 7.840 -5.164 1.00 91.69 606 PHE A O 1
ATOM 4928 N N . ILE A 1 607 ? 41.063 8.071 -4.238 1.00 87.44 607 ILE A N 1
ATOM 4929 C CA . ILE A 1 607 ? 41.238 9.475 -4.619 1.00 87.44 607 ILE A CA 1
ATOM 4930 C C . ILE A 1 607 ? 41.874 9.556 -6.006 1.00 87.44 607 ILE A C 1
ATOM 4932 O O . ILE A 1 607 ? 42.991 9.097 -6.236 1.00 87.44 607 ILE A O 1
ATOM 4936 N N . THR A 1 608 ? 41.161 10.195 -6.923 1.00 86.12 608 THR A N 1
ATOM 4937 C CA . THR A 1 608 ? 41.626 10.572 -8.259 1.00 86.12 608 THR A CA 1
ATOM 4938 C C . THR A 1 608 ? 42.049 12.045 -8.284 1.00 86.12 608 THR A C 1
ATOM 4940 O O . THR A 1 608 ? 41.878 12.779 -7.308 1.00 86.12 608 THR A O 1
ATOM 4943 N N . LYS A 1 609 ? 42.557 12.522 -9.427 1.00 81.19 609 LYS A N 1
ATOM 4944 C CA . LYS A 1 609 ? 42.949 13.930 -9.617 1.00 81.19 609 LYS A CA 1
ATOM 4945 C C . LYS A 1 609 ? 41.813 14.922 -9.334 1.00 81.19 609 LYS A C 1
ATOM 4947 O O . LYS A 1 609 ? 42.087 16.042 -8.915 1.00 81.19 609 LYS A O 1
ATOM 4952 N N . GLU A 1 610 ? 40.560 14.531 -9.559 1.00 79.38 610 GLU A N 1
ATOM 4953 C CA . GLU A 1 610 ? 39.410 15.419 -9.380 1.00 79.38 610 GLU A CA 1
ATOM 4954 C C . GLU A 1 610 ? 38.583 15.090 -8.127 1.00 79.38 610 GLU A C 1
ATOM 4956 O O . GLU A 1 610 ? 37.471 15.585 -8.011 1.00 79.38 610 GLU A O 1
ATOM 4961 N N . GLY A 1 611 ? 39.053 14.265 -7.189 1.00 86.75 611 GLY A N 1
ATOM 4962 C CA . GLY A 1 611 ? 38.291 13.863 -5.991 1.00 86.75 611 GLY A CA 1
ATOM 4963 C C . GLY A 1 611 ? 38.096 12.351 -5.898 1.00 86.75 611 GLY A C 1
ATOM 4964 O O . GLY A 1 611 ? 38.795 11.603 -6.579 1.00 86.75 611 GLY A O 1
ATOM 4965 N N . THR A 1 612 ? 37.181 11.873 -5.053 1.00 91.12 612 THR A N 1
ATOM 4966 C CA . THR A 1 612 ? 36.972 10.420 -4.912 1.00 91.12 612 THR A CA 1
ATOM 4967 C C . THR A 1 612 ? 36.330 9.812 -6.164 1.00 91.12 612 THR A C 1
ATOM 4969 O O . THR A 1 612 ? 35.703 10.520 -6.959 1.00 91.12 612 THR A O 1
ATOM 4972 N N . VAL A 1 613 ? 36.470 8.496 -6.354 1.00 91.75 613 VAL A N 1
ATOM 4973 C CA . VAL A 1 613 ? 35.777 7.759 -7.427 1.00 91.75 613 VAL A CA 1
ATOM 4974 C C . VAL A 1 613 ? 34.268 8.003 -7.351 1.00 91.75 613 VAL A C 1
ATOM 4976 O O . VAL A 1 613 ? 33.663 8.334 -8.370 1.00 91.75 613 VAL A O 1
ATOM 4979 N N . SER A 1 614 ? 33.668 7.936 -6.157 1.00 88.94 614 SER A N 1
ATOM 4980 C CA . SER A 1 614 ? 32.248 8.260 -5.963 1.00 88.94 614 SER A CA 1
ATOM 4981 C C . SER A 1 614 ? 31.899 9.690 -6.386 1.00 88.94 614 SER A C 1
ATOM 4983 O O . SER A 1 614 ? 30.913 9.882 -7.096 1.00 88.94 614 SER A O 1
ATOM 4985 N N . ASP A 1 615 ? 32.720 10.688 -6.034 1.00 88.00 615 ASP A N 1
ATOM 4986 C CA . ASP A 1 615 ? 32.478 12.084 -6.435 1.00 88.00 615 ASP A CA 1
ATOM 4987 C C . ASP A 1 615 ? 32.534 12.259 -7.957 1.00 88.00 615 ASP A C 1
ATOM 4989 O O . ASP A 1 615 ? 31.737 12.997 -8.541 1.00 88.00 615 ASP A O 1
ATOM 4993 N N . GLN A 1 616 ? 33.475 11.586 -8.625 1.00 90.19 616 GLN A N 1
ATOM 4994 C CA . GLN A 1 616 ? 33.564 11.617 -10.082 1.00 90.19 616 GLN A CA 1
ATOM 4995 C C . GLN A 1 616 ? 32.363 10.927 -10.741 1.00 90.19 616 GLN A C 1
ATOM 4997 O O . GLN A 1 616 ? 31.822 11.473 -11.705 1.00 90.19 616 GLN A O 1
ATOM 5002 N N . ILE A 1 617 ? 31.899 9.785 -10.218 1.00 91.31 617 ILE A N 1
ATOM 5003 C CA . ILE A 1 617 ? 30.693 9.110 -10.727 1.00 91.31 617 ILE A CA 1
ATOM 5004 C C . ILE A 1 617 ? 29.460 10.005 -10.533 1.00 91.31 617 ILE A C 1
ATOM 5006 O O . ILE A 1 617 ? 28.680 10.163 -11.471 1.00 91.31 617 ILE A O 1
ATOM 5010 N N . GLU A 1 618 ? 29.311 10.666 -9.382 1.00 89.00 618 GLU A N 1
ATOM 5011 C CA . GLU A 1 618 ? 28.230 11.630 -9.117 1.00 89.00 618 GLU A CA 1
ATOM 5012 C C . GLU A 1 618 ? 28.278 12.822 -10.096 1.00 89.00 618 GLU A C 1
ATOM 5014 O O . GLU A 1 618 ? 27.247 13.254 -10.622 1.00 89.00 618 GLU A O 1
ATOM 5019 N N . ARG A 1 619 ? 29.471 13.320 -10.449 1.00 86.94 619 ARG A N 1
ATOM 5020 C CA . ARG A 1 619 ? 29.610 14.349 -11.497 1.00 86.94 619 ARG A CA 1
ATOM 5021 C C . ARG A 1 619 ? 29.229 13.838 -12.879 1.00 86.94 619 ARG A C 1
ATOM 5023 O O . ARG A 1 619 ? 28.585 14.577 -13.629 1.00 86.94 619 ARG A O 1
ATOM 5030 N N . ILE A 1 620 ? 29.615 12.613 -13.239 1.00 89.38 620 ILE A N 1
ATOM 5031 C CA . ILE A 1 620 ? 29.202 12.004 -14.510 1.00 89.38 620 ILE A CA 1
ATOM 5032 C C . ILE A 1 620 ? 27.690 11.837 -14.539 1.00 89.38 620 ILE A C 1
ATOM 5034 O O . ILE A 1 620 ? 27.083 12.220 -15.533 1.00 89.38 620 ILE A O 1
ATOM 5038 N N . TYR A 1 621 ? 27.081 11.344 -13.461 1.00 89.25 621 TYR A N 1
ATOM 5039 C CA . TYR A 1 621 ? 25.634 11.205 -13.320 1.00 89.25 621 TYR A CA 1
ATOM 5040 C C . TYR A 1 621 ? 24.914 12.529 -13.629 1.00 89.25 621 TYR A C 1
ATOM 5042 O O . TYR A 1 621 ? 24.083 12.584 -14.539 1.00 89.25 621 TYR A O 1
ATOM 5050 N N . ARG A 1 622 ? 25.318 13.635 -12.986 1.00 82.88 622 ARG A N 1
ATOM 5051 C CA . ARG A 1 622 ? 24.737 14.972 -13.231 1.00 82.88 622 ARG A CA 1
ATOM 5052 C C . ARG A 1 622 ? 24.982 15.479 -14.659 1.00 82.88 622 ARG A C 1
ATOM 5054 O O . ARG A 1 622 ? 24.072 15.995 -15.315 1.00 82.88 622 ARG A O 1
ATOM 5061 N N . ARG A 1 623 ? 26.205 15.324 -15.185 1.00 83.56 623 ARG A N 1
ATOM 5062 C CA . ARG A 1 623 ? 26.576 15.779 -16.542 1.00 83.56 623 ARG A CA 1
ATOM 5063 C C . ARG A 1 623 ? 25.873 14.978 -17.636 1.00 83.56 623 ARG A C 1
ATOM 5065 O O . ARG A 1 623 ? 25.406 15.569 -18.606 1.00 83.56 623 ARG A O 1
ATOM 5072 N N . ALA A 1 624 ? 25.790 13.660 -17.494 1.00 86.69 624 ALA A N 1
ATOM 5073 C CA . ALA A 1 624 ? 25.086 12.784 -18.421 1.00 86.69 624 ALA A CA 1
ATOM 5074 C C . ALA A 1 624 ? 23.584 13.098 -18.429 1.00 86.69 624 ALA A C 1
ATOM 5076 O O . ALA A 1 624 ? 22.988 13.145 -19.504 1.00 86.69 624 ALA A O 1
ATOM 5077 N N . GLY A 1 625 ? 23.015 13.417 -17.262 1.00 81.31 625 GLY A N 1
ATOM 5078 C CA . GLY A 1 625 ? 21.622 13.824 -17.099 1.00 81.31 625 GLY A CA 1
ATOM 5079 C C . GLY A 1 625 ? 21.279 15.102 -17.857 1.00 81.31 625 GLY A C 1
ATOM 5080 O O . GLY A 1 625 ? 20.433 15.104 -18.751 1.00 81.31 625 GLY A O 1
ATOM 5081 N N . SER A 1 626 ? 22.050 16.169 -17.624 1.00 76.62 626 SER A N 1
ATOM 5082 C CA . SER A 1 626 ? 21.884 17.442 -18.351 1.00 76.62 626 SER A CA 1
ATOM 5083 C C . SER A 1 626 ? 22.081 17.320 -19.872 1.00 76.62 626 SER A C 1
ATOM 5085 O O . SER A 1 626 ? 21.486 18.080 -20.640 1.00 76.62 626 SER A O 1
ATOM 5087 N N . LYS A 1 627 ? 22.894 16.353 -20.323 1.00 79.12 627 LYS A N 1
ATOM 5088 C CA . LYS A 1 627 ? 23.094 16.020 -21.743 1.00 79.12 627 LYS A CA 1
ATOM 5089 C C . LYS A 1 627 ? 22.097 14.991 -22.290 1.00 79.12 627 LYS A C 1
ATOM 5091 O O . LYS A 1 627 ? 22.158 14.705 -23.482 1.00 79.12 627 LYS A O 1
ATOM 5096 N N . LYS A 1 628 ? 21.189 14.460 -21.462 1.00 82.25 628 LYS A N 1
ATOM 5097 C CA . LYS A 1 628 ? 20.172 13.456 -21.825 1.00 82.25 628 LYS A CA 1
ATOM 5098 C C . LYS A 1 628 ? 20.776 12.150 -22.367 1.00 82.25 628 LYS A C 1
ATOM 5100 O O . LYS A 1 628 ? 20.204 11.501 -23.235 1.00 82.25 628 LYS A O 1
ATOM 5105 N N . LEU A 1 629 ? 21.946 11.760 -21.853 1.00 86.81 629 LEU A N 1
ATOM 5106 C CA . LEU A 1 629 ? 22.618 10.498 -22.187 1.00 86.81 629 LEU A CA 1
ATOM 5107 C C . LEU A 1 629 ? 22.095 9.366 -21.291 1.00 86.81 629 LEU A C 1
ATOM 5109 O O . LEU A 1 629 ? 22.794 8.903 -20.388 1.00 86.81 629 LEU A O 1
ATOM 5113 N N . TRP A 1 630 ? 20.856 8.930 -21.522 1.00 90.75 630 TRP A N 1
ATOM 5114 C CA . TRP A 1 630 ? 20.093 8.098 -20.581 1.00 90.75 630 TRP A CA 1
ATOM 5115 C C . TRP A 1 630 ? 20.780 6.790 -20.179 1.00 90.75 630 TRP A C 1
ATOM 5117 O O . TRP A 1 630 ? 20.789 6.447 -19.000 1.00 90.75 630 TRP A O 1
ATOM 5127 N N . SER A 1 631 ? 21.447 6.103 -21.113 1.00 90.69 631 SER A N 1
ATOM 5128 C CA . SER A 1 631 ? 22.187 4.875 -20.785 1.00 90.69 631 SER A CA 1
ATOM 5129 C C . SER A 1 631 ? 23.345 5.130 -19.815 1.00 90.69 631 SER A C 1
ATOM 5131 O O . SER A 1 631 ? 23.590 4.320 -18.924 1.00 90.69 631 SER A O 1
ATOM 5133 N N . VAL A 1 632 ? 24.062 6.249 -19.969 1.00 91.12 632 VAL A N 1
ATOM 5134 C CA . VAL A 1 632 ? 25.188 6.612 -19.091 1.00 91.12 632 VAL A CA 1
ATOM 5135 C C . VAL A 1 632 ? 24.672 7.046 -17.720 1.00 91.12 632 VAL A C 1
ATOM 5137 O O . VAL A 1 632 ? 25.260 6.685 -16.705 1.00 91.12 632 VAL A O 1
ATOM 5140 N N . VAL A 1 633 ? 23.545 7.766 -17.677 1.00 91.19 633 VAL A N 1
ATOM 5141 C CA . VAL A 1 633 ? 22.890 8.168 -16.422 1.00 91.19 633 VAL A CA 1
ATOM 5142 C C . VAL A 1 633 ? 22.416 6.953 -15.633 1.00 91.19 633 VAL A C 1
ATOM 5144 O O . VAL A 1 633 ? 22.714 6.863 -14.445 1.00 91.19 633 VAL A O 1
ATOM 5147 N N . ARG A 1 634 ? 21.748 5.991 -16.289 1.00 92.81 634 ARG A N 1
ATOM 5148 C CA . ARG A 1 634 ? 21.332 4.719 -15.673 1.00 92.81 634 ARG A CA 1
ATOM 5149 C C . ARG A 1 634 ? 22.516 3.950 -15.113 1.00 92.81 634 ARG A C 1
ATOM 5151 O O . ARG A 1 634 ? 22.453 3.446 -13.997 1.00 92.81 634 ARG A O 1
ATOM 5158 N N . PHE A 1 635 ? 23.606 3.888 -15.873 1.00 92.38 635 PHE A N 1
ATOM 5159 C CA . PHE A 1 635 ? 24.815 3.201 -15.441 1.00 92.38 635 PHE A CA 1
ATOM 5160 C C . PHE A 1 635 ? 25.438 3.874 -14.211 1.00 92.38 635 PHE A C 1
ATOM 5162 O O . PHE A 1 635 ? 25.659 3.216 -13.200 1.00 92.38 635 PHE A O 1
ATOM 5169 N N . ALA A 1 636 ? 25.619 5.198 -14.235 1.00 92.38 636 ALA A N 1
ATOM 5170 C CA . ALA A 1 636 ? 26.154 5.942 -13.095 1.00 92.38 636 ALA A CA 1
ATOM 5171 C C . ALA A 1 636 ? 25.243 5.868 -11.852 1.00 92.38 636 ALA A C 1
ATOM 5173 O O . ALA A 1 636 ? 25.740 5.701 -10.741 1.00 92.38 636 ALA A O 1
ATOM 5174 N N . ALA A 1 637 ? 23.917 5.927 -12.027 1.00 91.88 637 ALA A N 1
ATOM 5175 C CA . ALA A 1 637 ? 22.953 5.766 -10.936 1.00 91.88 637 ALA A CA 1
ATOM 5176 C C . ALA A 1 637 ? 23.041 4.377 -10.287 1.00 91.88 637 ALA A C 1
ATOM 5178 O O . ALA A 1 637 ? 22.907 4.253 -9.068 1.00 91.88 637 ALA A O 1
ATOM 5179 N N . SER A 1 638 ? 23.302 3.343 -11.093 1.00 92.25 638 SER A N 1
ATOM 5180 C CA . SER A 1 638 ? 23.509 1.987 -10.595 1.00 92.25 638 SER A CA 1
ATOM 5181 C C . SER A 1 638 ? 24.773 1.872 -9.747 1.00 92.25 638 SER A C 1
ATOM 5183 O O . SER A 1 638 ? 24.704 1.403 -8.614 1.00 92.25 638 SER A O 1
ATOM 5185 N N . LEU A 1 639 ? 25.902 2.393 -10.243 1.00 90.50 639 LEU A N 1
ATOM 5186 C CA . LEU A 1 639 ? 27.185 2.382 -9.527 1.00 90.50 639 LEU A CA 1
ATOM 5187 C C . LEU A 1 639 ? 27.119 3.100 -8.170 1.00 90.50 639 LEU A C 1
ATOM 5189 O O . LEU A 1 639 ? 27.807 2.711 -7.231 1.00 90.50 639 LEU A O 1
ATOM 5193 N N . LEU A 1 640 ? 26.287 4.140 -8.065 1.00 89.69 640 LEU A N 1
ATOM 5194 C CA . LEU A 1 640 ? 26.065 4.896 -6.828 1.00 89.69 640 LEU A CA 1
ATOM 5195 C C . LEU A 1 640 ? 25.041 4.243 -5.886 1.00 89.69 640 LEU A C 1
ATOM 5197 O O . LEU A 1 640 ? 24.867 4.705 -4.759 1.00 89.69 640 LEU A O 1
ATOM 5201 N N . GLY A 1 641 ? 24.331 3.199 -6.326 1.00 88.88 641 GLY A N 1
ATOM 5202 C CA . GLY A 1 641 ? 23.278 2.568 -5.534 1.00 88.88 641 GLY A CA 1
ATOM 5203 C C . GLY A 1 641 ? 22.104 3.507 -5.222 1.00 88.88 641 GLY A C 1
ATOM 5204 O O . GLY A 1 641 ? 21.580 3.463 -4.101 1.00 88.88 641 GLY A O 1
ATOM 5205 N N . LYS A 1 642 ? 21.742 4.405 -6.153 1.00 87.56 642 LYS A N 1
ATOM 5206 C CA . LYS A 1 642 ? 20.653 5.383 -5.968 1.00 87.56 642 LYS A CA 1
ATOM 5207 C C . LYS A 1 642 ? 19.278 4.698 -5.943 1.00 87.56 642 LYS A C 1
ATOM 5209 O O . LYS A 1 642 ? 18.981 3.850 -6.781 1.00 87.56 642 LYS A O 1
ATOM 5214 N N . LEU A 1 643 ? 18.433 5.100 -4.996 1.00 85.56 643 LEU A N 1
ATOM 5215 C CA . LEU A 1 643 ? 17.064 4.603 -4.838 1.00 85.56 643 LEU A CA 1
ATOM 5216 C C . LEU A 1 643 ? 16.078 5.751 -5.062 1.00 85.56 643 LEU A C 1
ATOM 5218 O O . LEU A 1 643 ? 16.338 6.859 -4.612 1.00 85.56 643 LEU A O 1
ATOM 5222 N N . VAL A 1 644 ? 14.953 5.493 -5.731 1.00 81.38 644 VAL A N 1
ATOM 5223 C CA . VAL A 1 644 ? 13.882 6.495 -5.873 1.00 81.38 644 VAL A CA 1
ATOM 5224 C C . VAL A 1 644 ? 12.935 6.458 -4.675 1.00 81.38 644 VAL A C 1
ATOM 5226 O O . VAL A 1 644 ? 12.386 5.403 -4.356 1.00 81.38 644 VAL A O 1
ATOM 5229 N N . ASP A 1 645 ? 12.645 7.614 -4.083 1.00 74.88 645 ASP A N 1
ATOM 5230 C CA . ASP A 1 645 ? 11.712 7.733 -2.951 1.00 74.88 645 ASP A CA 1
ATOM 5231 C C . ASP A 1 645 ? 10.290 7.244 -3.264 1.00 74.88 645 ASP A C 1
ATOM 5233 O O . ASP A 1 645 ? 9.624 6.616 -2.439 1.00 74.88 645 ASP A O 1
ATOM 5237 N N . SER A 1 646 ? 9.814 7.480 -4.489 1.00 75.31 646 SER A N 1
ATOM 5238 C CA . SER A 1 646 ? 8.459 7.115 -4.925 1.00 75.31 646 SER A CA 1
ATOM 5239 C C . SER A 1 646 ? 8.267 5.615 -5.186 1.00 75.31 646 SER A C 1
ATOM 5241 O O . SER A 1 646 ? 7.160 5.177 -5.525 1.00 75.31 646 SER A O 1
ATOM 5243 N N . LEU A 1 647 ? 9.310 4.803 -5.000 1.00 83.12 647 LEU A N 1
ATOM 5244 C CA . LEU A 1 647 ? 9.284 3.375 -5.287 1.00 83.12 647 LEU A CA 1
ATOM 5245 C C . LEU A 1 647 ? 8.368 2.600 -4.333 1.00 83.12 647 LEU A C 1
ATOM 5247 O O . LEU A 1 647 ? 7.505 1.850 -4.792 1.00 83.12 647 LEU A O 1
ATOM 5251 N N . ALA A 1 648 ? 8.502 2.807 -3.019 1.00 76.94 648 ALA A N 1
ATOM 5252 C CA . ALA A 1 648 ? 7.670 2.123 -2.027 1.00 76.94 648 ALA A CA 1
ATOM 5253 C C . ALA A 1 648 ? 6.170 2.460 -2.189 1.00 76.94 648 ALA A C 1
ATOM 5255 O O . ALA A 1 648 ? 5.362 1.528 -2.253 1.00 76.94 648 ALA A O 1
ATOM 5256 N N . PRO A 1 649 ? 5.762 3.736 -2.377 1.00 73.81 649 PRO A N 1
ATOM 5257 C CA . PRO A 1 649 ? 4.385 4.062 -2.746 1.00 73.81 649 PRO A CA 1
ATOM 5258 C C . PRO A 1 649 ? 3.918 3.359 -4.029 1.00 73.81 649 PRO A C 1
ATOM 5260 O O . PRO A 1 649 ? 2.794 2.857 -4.087 1.00 73.81 649 PRO A O 1
ATOM 5263 N N . SER A 1 650 ? 4.759 3.295 -5.062 1.00 83.31 650 SER A N 1
ATOM 5264 C CA . SER A 1 650 ? 4.399 2.679 -6.348 1.00 83.31 650 SER A CA 1
ATOM 5265 C C . SER A 1 650 ? 4.191 1.166 -6.240 1.00 83.31 650 SER A C 1
ATOM 5267 O O . SER A 1 650 ? 3.242 0.639 -6.816 1.00 83.31 650 SER A O 1
ATOM 5269 N N . ILE A 1 651 ? 5.003 0.474 -5.436 1.00 83.25 651 ILE A N 1
ATOM 5270 C CA . ILE A 1 651 ? 4.788 -0.937 -5.082 1.00 83.25 651 ILE A CA 1
ATOM 5271 C C . ILE A 1 651 ? 3.454 -1.099 -4.349 1.00 83.25 651 ILE A C 1
ATOM 5273 O O . ILE A 1 651 ? 2.646 -1.950 -4.714 1.00 83.25 651 ILE A O 1
ATOM 5277 N N . THR A 1 652 ? 3.172 -0.238 -3.370 1.00 77.44 652 THR A N 1
ATOM 5278 C CA . THR A 1 652 ? 1.911 -0.265 -2.616 1.00 77.44 652 THR A CA 1
ATOM 5279 C C . THR A 1 652 ? 0.686 -0.086 -3.520 1.00 77.44 652 THR A C 1
ATOM 5281 O O . THR A 1 652 ? -0.306 -0.781 -3.321 1.00 77.44 652 THR A O 1
ATOM 5284 N N . ASN A 1 653 ? 0.754 0.761 -4.560 1.00 79.94 653 ASN A N 1
ATOM 5285 C CA . ASN A 1 653 ? -0.317 0.874 -5.569 1.00 79.94 653 ASN A CA 1
ATOM 5286 C C . ASN A 1 653 ? -0.649 -0.469 -6.228 1.00 79.94 653 ASN A C 1
ATOM 5288 O O . ASN A 1 653 ? -1.819 -0.772 -6.457 1.00 79.94 653 ASN A O 1
ATOM 5292 N N . VAL A 1 654 ? 0.372 -1.272 -6.530 1.00 86.25 654 VAL A N 1
ATOM 5293 C CA . VAL A 1 654 ? 0.194 -2.589 -7.149 1.00 86.25 654 VAL A CA 1
ATOM 5294 C C . VAL A 1 654 ? -0.437 -3.575 -6.167 1.00 86.25 654 VAL A C 1
ATOM 5296 O O . VAL A 1 654 ? -1.411 -4.244 -6.515 1.00 86.25 654 VAL A O 1
ATOM 5299 N N . LEU A 1 655 ? 0.075 -3.621 -4.932 1.00 80.44 655 LEU A N 1
ATOM 5300 C CA . LEU A 1 655 ? -0.399 -4.533 -3.883 1.00 80.44 655 LEU A CA 1
ATOM 5301 C C . LEU A 1 655 ? -1.865 -4.296 -3.521 1.00 80.44 655 LEU A C 1
ATOM 5303 O O . LEU A 1 655 ? -2.648 -5.237 -3.403 1.00 80.44 655 LEU A O 1
ATOM 5307 N N . VAL A 1 656 ? -2.251 -3.026 -3.407 1.00 70.19 656 VAL A N 1
ATOM 5308 C CA . VAL A 1 656 ? -3.627 -2.605 -3.134 1.00 70.19 656 VAL A CA 1
ATOM 5309 C C . VAL A 1 656 ? -4.595 -3.097 -4.208 1.00 70.19 656 VAL A C 1
ATOM 5311 O O . VAL A 1 656 ? -5.715 -3.476 -3.903 1.00 70.19 656 VAL A O 1
ATOM 5314 N N . GLN A 1 657 ? -4.181 -3.186 -5.468 1.00 76.75 657 GLN A N 1
ATOM 5315 C CA . GLN A 1 657 ? -5.040 -3.718 -6.534 1.00 76.75 657 GLN A CA 1
ATOM 5316 C C . GLN A 1 657 ? -5.135 -5.257 -6.521 1.00 76.75 657 GLN A C 1
ATOM 5318 O O . GLN A 1 657 ? -5.569 -5.864 -7.501 1.00 76.75 657 GLN A O 1
ATOM 5323 N N . GLY A 1 658 ? -4.718 -5.900 -5.423 1.00 74.31 658 GLY A N 1
ATOM 5324 C CA . GLY A 1 658 ? -4.763 -7.348 -5.234 1.00 74.31 658 GLY A CA 1
ATOM 5325 C C . GLY A 1 658 ? -3.752 -8.103 -6.094 1.00 74.31 658 GLY A C 1
ATOM 5326 O O . GLY A 1 658 ? -3.963 -9.281 -6.378 1.00 74.31 658 GLY A O 1
ATOM 5327 N N . LYS A 1 659 ? -2.684 -7.434 -6.544 1.00 84.94 659 LYS A N 1
ATOM 5328 C CA . LYS A 1 659 ? -1.634 -8.017 -7.389 1.00 84.94 659 LYS A CA 1
ATOM 5329 C C . LYS A 1 659 ? -0.328 -8.132 -6.618 1.00 84.94 659 LYS A C 1
ATOM 5331 O O . LYS A 1 659 ? -0.064 -7.352 -5.714 1.00 84.94 659 LYS A O 1
ATOM 5336 N N . GLN A 1 660 ? 0.516 -9.078 -7.005 1.00 87.88 660 GLN A N 1
ATOM 5337 C CA . GLN A 1 660 ? 1.887 -9.185 -6.500 1.00 87.88 660 GLN A CA 1
ATOM 5338 C C . GLN A 1 660 ? 2.862 -8.568 -7.500 1.00 87.88 660 GLN A C 1
ATOM 5340 O O . GLN A 1 660 ? 2.602 -8.591 -8.703 1.00 87.88 660 GLN A O 1
ATOM 5345 N N . VAL A 1 661 ? 3.997 -8.056 -7.027 1.00 92.75 661 VAL A N 1
ATOM 5346 C CA . VAL A 1 661 ? 5.089 -7.587 -7.894 1.00 92.75 661 VAL A CA 1
ATOM 5347 C C . VAL A 1 661 ? 6.350 -8.395 -7.613 1.00 92.75 661 VAL A C 1
ATOM 5349 O O . VAL A 1 661 ? 6.618 -8.726 -6.460 1.00 92.75 661 VAL A O 1
ATOM 5352 N N . THR A 1 662 ? 7.114 -8.740 -8.650 1.00 92.06 662 THR A N 1
ATOM 5353 C CA . THR A 1 662 ? 8.431 -9.370 -8.478 1.00 92.06 662 THR A CA 1
ATOM 5354 C C . THR A 1 662 ? 9.554 -8.538 -9.059 1.00 92.06 662 THR A C 1
ATOM 5356 O O . THR A 1 662 ? 9.409 -7.925 -10.121 1.00 92.06 662 THR A O 1
ATOM 5359 N N . LEU A 1 663 ? 10.678 -8.545 -8.344 1.00 93.31 663 LEU A N 1
ATOM 5360 C CA . LEU A 1 663 ? 11.925 -7.903 -8.742 1.00 93.31 663 LEU A CA 1
ATOM 5361 C C . LEU A 1 663 ? 13.001 -8.974 -8.919 1.00 93.31 663 LEU A C 1
ATOM 5363 O O . LEU A 1 663 ? 13.154 -9.860 -8.080 1.00 93.31 663 LEU A O 1
ATOM 5367 N N . GLY A 1 664 ? 13.728 -8.896 -10.026 1.00 89.88 664 GLY A N 1
ATOM 5368 C CA . GLY A 1 664 ? 14.750 -9.871 -10.401 1.00 89.88 664 GLY A CA 1
ATOM 5369 C C . GLY A 1 664 ? 15.018 -9.848 -11.900 1.00 89.88 664 GLY A C 1
ATOM 5370 O O . GLY A 1 664 ? 14.182 -9.379 -12.679 1.00 89.88 664 GLY A O 1
ATOM 5371 N N . ALA A 1 665 ? 16.203 -10.298 -12.306 1.00 86.88 665 ALA A N 1
ATOM 5372 C CA . ALA A 1 665 ? 16.569 -10.379 -13.718 1.00 86.88 665 ALA A CA 1
ATOM 5373 C C . ALA A 1 665 ? 15.810 -11.513 -14.433 1.00 86.88 665 ALA A C 1
ATOM 5375 O O . ALA A 1 665 ? 15.474 -12.536 -13.834 1.00 86.88 665 ALA A O 1
ATOM 5376 N N . PHE A 1 666 ? 15.554 -11.349 -15.733 1.00 85.69 666 PHE A N 1
ATOM 5377 C CA . PHE A 1 666 ? 14.869 -12.369 -16.535 1.00 85.69 666 PHE A CA 1
ATOM 5378 C C . PHE A 1 666 ? 15.601 -13.726 -16.496 1.00 85.69 666 PHE A C 1
ATOM 5380 O O . PHE A 1 666 ? 16.808 -13.801 -16.735 1.00 85.69 666 PHE A O 1
ATOM 5387 N N . GLY A 1 667 ? 14.856 -14.803 -16.224 1.00 78.94 667 GLY A N 1
ATOM 5388 C CA . GLY A 1 667 ? 15.385 -16.171 -16.152 1.00 78.94 667 GLY A CA 1
ATOM 5389 C C . GLY A 1 667 ? 16.270 -16.458 -14.931 1.00 78.94 667 GLY A C 1
ATOM 5390 O O . GLY A 1 667 ? 16.967 -17.468 -14.920 1.00 78.94 667 GLY A O 1
ATOM 5391 N N . GLN A 1 668 ? 16.288 -15.569 -13.934 1.00 83.50 668 GLN A N 1
ATOM 5392 C CA . GLN A 1 668 ? 16.997 -15.748 -12.663 1.00 83.50 668 GLN A CA 1
ATOM 5393 C C . GLN A 1 668 ? 16.003 -15.845 -11.497 1.00 83.50 668 GLN A C 1
ATOM 5395 O O . GLN A 1 668 ? 14.788 -15.773 -11.684 1.00 83.50 668 GLN A O 1
ATOM 5400 N N . GLU A 1 669 ? 16.521 -16.028 -10.283 1.00 82.56 669 GLU A N 1
ATOM 5401 C CA . GLU A 1 669 ? 15.705 -16.000 -9.070 1.00 82.56 669 GLU A CA 1
ATOM 5402 C C . GLU A 1 669 ? 15.087 -14.605 -8.861 1.00 82.56 669 GLU A C 1
ATOM 5404 O O . GLU A 1 669 ? 15.770 -13.583 -8.951 1.00 82.56 669 GLU A O 1
ATOM 5409 N N . GLU A 1 670 ? 13.787 -14.572 -8.568 1.00 87.88 670 GLU A N 1
ATOM 5410 C CA . GLU A 1 670 ? 13.008 -13.350 -8.362 1.00 87.88 670 GLU A CA 1
ATOM 5411 C C . GLU A 1 670 ? 12.483 -13.276 -6.933 1.00 87.88 670 GLU A C 1
ATOM 5413 O O . GLU A 1 670 ? 11.964 -14.260 -6.403 1.00 87.88 670 GLU A O 1
ATOM 5418 N N . GLU A 1 671 ? 12.522 -12.082 -6.349 1.00 89.44 671 GLU A N 1
ATOM 5419 C CA . GLU A 1 671 ? 11.917 -11.822 -5.049 1.00 89.44 671 GLU A CA 1
ATOM 5420 C C . GLU A 1 671 ? 10.448 -11.428 -5.224 1.00 89.44 671 GLU A C 1
ATOM 5422 O O . GLU A 1 671 ? 10.121 -10.520 -5.998 1.00 89.44 671 GLU A O 1
ATOM 5427 N N . VAL A 1 672 ? 9.550 -12.099 -4.500 1.00 87.88 672 VAL A N 1
ATOM 5428 C CA . VAL A 1 672 ? 8.114 -11.801 -4.531 1.00 87.88 672 VAL A CA 1
ATOM 5429 C C . VAL A 1 672 ? 7.771 -10.797 -3.446 1.00 87.88 672 VAL A C 1
ATOM 5431 O O . VAL A 1 672 ? 7.840 -11.094 -2.257 1.00 87.88 672 VAL A O 1
ATOM 5434 N N . ILE A 1 673 ? 7.314 -9.621 -3.860 1.00 85.12 673 ILE A N 1
ATOM 5435 C CA . ILE A 1 673 ? 6.815 -8.602 -2.950 1.00 85.12 673 ILE A CA 1
ATOM 5436 C C . ILE A 1 673 ? 5.297 -8.745 -2.878 1.00 85.12 673 ILE A C 1
ATOM 5438 O O . ILE A 1 673 ? 4.571 -8.436 -3.826 1.00 85.12 673 ILE A O 1
ATOM 5442 N N . SER A 1 674 ? 4.826 -9.242 -1.736 1.00 75.75 674 SER A N 1
ATOM 5443 C CA . SER A 1 674 ? 3.402 -9.397 -1.416 1.00 75.75 674 SER A CA 1
ATOM 5444 C C . SER A 1 674 ? 2.911 -8.423 -0.345 1.00 75.75 674 SER A C 1
ATOM 5446 O O . SER A 1 674 ? 1.712 -8.346 -0.106 1.00 75.75 674 SER A O 1
ATOM 5448 N N . ASN A 1 675 ? 3.825 -7.701 0.308 1.00 71.50 675 ASN A N 1
ATOM 5449 C CA . ASN A 1 675 ? 3.542 -6.765 1.393 1.00 71.50 675 ASN A CA 1
ATOM 5450 C C . ASN A 1 675 ? 4.383 -5.490 1.210 1.00 71.50 675 ASN A C 1
ATOM 5452 O O . ASN A 1 675 ? 5.456 -5.572 0.608 1.00 71.50 675 ASN A O 1
ATOM 5456 N N . PRO A 1 676 ? 3.945 -4.326 1.725 1.00 71.88 676 PRO A N 1
ATOM 5457 C CA . PRO A 1 676 ? 4.758 -3.113 1.708 1.00 71.88 676 PRO A CA 1
ATOM 5458 C C . PRO A 1 676 ? 6.103 -3.332 2.418 1.00 71.88 676 PRO A C 1
ATOM 5460 O O . PRO A 1 676 ? 6.148 -3.866 3.526 1.00 71.88 676 PRO A O 1
ATOM 5463 N N . LEU A 1 677 ? 7.197 -2.911 1.780 1.00 73.56 677 LEU A N 1
ATOM 5464 C CA . LEU A 1 677 ? 8.566 -3.046 2.289 1.00 73.56 677 LEU A CA 1
ATOM 5465 C C . LEU A 1 677 ? 9.181 -1.669 2.554 1.00 73.56 677 LEU A C 1
ATOM 5467 O O . LEU A 1 677 ? 8.800 -0.679 1.929 1.00 73.56 677 LEU A O 1
ATOM 5471 N N . SER A 1 678 ? 10.157 -1.602 3.464 1.00 71.38 678 SER A N 1
ATOM 5472 C CA . SER A 1 678 ? 10.909 -0.366 3.698 1.00 71.38 678 SER A CA 1
ATOM 5473 C C . SER A 1 678 ? 11.878 -0.073 2.539 1.00 71.38 678 SER A C 1
ATOM 5475 O O . SER A 1 678 ? 12.374 -1.012 1.904 1.00 71.38 678 SER A O 1
ATOM 5477 N N . PRO A 1 679 ? 12.214 1.207 2.272 1.00 74.75 679 PRO A N 1
ATOM 5478 C CA . PRO A 1 679 ? 13.115 1.584 1.178 1.00 74.75 679 PRO A CA 1
ATOM 5479 C C . PRO A 1 679 ? 14.465 0.849 1.201 1.00 74.75 679 PRO A C 1
ATOM 5481 O O . PRO A 1 679 ? 14.941 0.397 0.162 1.00 74.75 679 PRO A O 1
ATOM 5484 N N . GLY A 1 680 ? 15.052 0.645 2.387 1.00 75.88 680 GLY A N 1
ATOM 5485 C CA . GLY A 1 680 ? 16.317 -0.083 2.539 1.00 75.88 680 GLY A CA 1
ATOM 5486 C C . GLY A 1 680 ? 16.235 -1.557 2.123 1.00 75.88 680 GLY A C 1
ATOM 5487 O O . GLY A 1 680 ? 17.155 -2.064 1.487 1.00 75.88 680 GLY A O 1
ATOM 5488 N N . VAL A 1 681 ? 15.119 -2.236 2.414 1.00 81.44 681 VAL A N 1
ATOM 5489 C CA . VAL A 1 681 ? 14.903 -3.629 1.984 1.00 81.44 681 VAL A CA 1
ATOM 5490 C C . VAL A 1 681 ? 14.736 -3.697 0.467 1.00 81.44 681 VAL A C 1
ATOM 5492 O O . VAL A 1 681 ? 15.347 -4.545 -0.178 1.00 81.44 681 VAL A O 1
ATOM 5495 N N . ILE A 1 682 ? 13.967 -2.771 -0.116 1.00 85.31 682 ILE A N 1
ATOM 5496 C CA . ILE A 1 682 ? 13.767 -2.710 -1.570 1.00 85.31 682 ILE A CA 1
ATOM 5497 C C . ILE A 1 682 ? 15.096 -2.446 -2.293 1.00 85.31 682 ILE A C 1
ATOM 5499 O O . ILE A 1 682 ? 15.375 -3.078 -3.311 1.00 85.31 682 ILE A O 1
ATOM 5503 N N . LYS A 1 683 ? 15.942 -1.564 -1.742 1.00 86.25 683 LYS A N 1
ATOM 5504 C CA . LYS A 1 683 ? 17.289 -1.300 -2.263 1.00 86.25 683 LYS A CA 1
ATOM 5505 C C . LYS A 1 683 ? 18.130 -2.573 -2.328 1.00 86.25 683 LYS A C 1
ATOM 5507 O O . LYS A 1 683 ? 18.716 -2.840 -3.374 1.00 86.25 683 LYS A O 1
ATOM 5512 N N . ASN A 1 684 ? 18.162 -3.358 -1.252 1.00 87.38 684 ASN A N 1
ATOM 5513 C CA . ASN A 1 684 ? 18.922 -4.609 -1.225 1.00 87.38 684 ASN A CA 1
ATOM 5514 C C . ASN A 1 684 ? 18.401 -5.584 -2.289 1.00 87.38 684 ASN A C 1
ATOM 5516 O O . ASN A 1 684 ? 19.179 -6.068 -3.099 1.00 87.38 684 ASN A O 1
ATOM 5520 N N . ILE A 1 685 ? 17.080 -5.776 -2.384 1.00 88.31 685 ILE A N 1
ATOM 5521 C CA . ILE A 1 685 ? 16.477 -6.650 -3.404 1.00 88.31 685 ILE A CA 1
ATOM 5522 C C . ILE A 1 685 ? 16.905 -6.232 -4.820 1.00 88.31 685 ILE A C 1
ATOM 5524 O O . ILE A 1 685 ? 17.354 -7.070 -5.599 1.00 88.31 685 ILE A O 1
ATOM 5528 N N . LEU A 1 686 ? 16.805 -4.942 -5.155 1.00 89.94 686 LEU A N 1
ATOM 5529 C CA . LEU A 1 686 ? 17.151 -4.434 -6.486 1.00 89.94 686 LEU A CA 1
ATOM 5530 C C . LEU A 1 686 ? 18.622 -4.657 -6.840 1.00 89.94 686 LEU A C 1
ATOM 5532 O O . LEU A 1 686 ? 18.933 -5.133 -7.932 1.00 89.94 686 LEU A O 1
ATOM 5536 N N . TYR A 1 687 ? 19.532 -4.295 -5.940 1.00 89.69 687 TYR A N 1
ATOM 5537 C CA . TYR A 1 687 ? 20.962 -4.342 -6.232 1.00 89.69 687 TYR A CA 1
ATOM 5538 C C . TYR A 1 687 ? 21.580 -5.733 -6.039 1.00 89.69 687 TYR A C 1
ATOM 5540 O O . TYR A 1 687 ? 22.599 -6.006 -6.672 1.00 89.69 687 TYR A O 1
ATOM 5548 N N . ASP A 1 688 ? 20.940 -6.625 -5.277 1.00 87.25 688 ASP A N 1
ATOM 5549 C CA . ASP A 1 688 ? 21.384 -8.013 -5.099 1.00 87.25 688 ASP A CA 1
ATOM 5550 C C . ASP A 1 688 ? 20.814 -8.947 -6.181 1.00 87.25 688 ASP A C 1
ATOM 5552 O O . ASP A 1 688 ? 21.529 -9.810 -6.693 1.00 87.25 688 ASP A O 1
ATOM 5556 N N . LYS A 1 689 ? 19.531 -8.794 -6.551 1.00 83.94 689 LYS A N 1
ATOM 5557 C CA . LYS A 1 689 ? 18.833 -9.717 -7.471 1.00 83.94 689 LYS A CA 1
ATOM 5558 C C . LYS A 1 689 ? 18.780 -9.233 -8.923 1.00 83.94 689 LYS A C 1
ATOM 5560 O O . LYS A 1 689 ? 18.750 -10.063 -9.831 1.00 83.94 689 LYS A O 1
ATOM 5565 N N . CYS A 1 690 ? 18.771 -7.922 -9.181 1.00 80.75 690 CYS A N 1
ATOM 5566 C CA . CYS A 1 690 ? 18.623 -7.393 -10.547 1.00 80.75 690 CYS A CA 1
ATOM 5567 C C . CYS A 1 690 ? 19.964 -7.064 -11.227 1.00 80.75 690 CYS A C 1
ATOM 5569 O O . CYS A 1 690 ? 20.008 -6.924 -12.442 1.00 80.75 690 CYS A O 1
ATOM 5571 N N . ASN A 1 691 ? 21.064 -6.970 -10.475 1.00 75.25 691 ASN A N 1
ATOM 5572 C CA . ASN A 1 691 ? 22.384 -6.531 -10.958 1.00 75.25 691 ASN A CA 1
ATOM 5573 C C . ASN A 1 691 ? 23.266 -7.673 -11.529 1.00 75.25 691 ASN A C 1
ATOM 5575 O O . ASN A 1 691 ? 24.485 -7.558 -11.618 1.00 75.25 691 ASN A O 1
ATOM 5579 N N . LEU A 1 692 ? 22.685 -8.828 -11.870 1.00 69.25 692 LEU A N 1
ATOM 5580 C CA . LEU A 1 692 ? 23.465 -10.039 -12.179 1.00 69.25 692 LEU A CA 1
ATOM 5581 C C . LEU A 1 692 ? 24.121 -10.026 -13.569 1.00 69.25 692 LEU A C 1
ATOM 5583 O O . LEU A 1 692 ? 25.201 -10.590 -13.739 1.00 69.25 692 LEU A O 1
ATOM 5587 N N . GLN A 1 693 ? 23.472 -9.416 -14.567 1.00 70.06 693 GLN A N 1
ATOM 5588 C CA . GLN A 1 693 ? 23.964 -9.387 -15.953 1.00 70.06 693 GLN A CA 1
ATOM 5589 C C . GLN A 1 693 ? 24.344 -7.980 -16.416 1.00 70.06 693 GLN A C 1
ATOM 5591 O O . GLN A 1 693 ? 25.411 -7.787 -16.997 1.00 70.06 693 GLN A O 1
ATOM 5596 N N . ASP A 1 694 ? 23.473 -7.005 -16.163 1.00 81.88 694 ASP A N 1
ATOM 5597 C CA . ASP A 1 694 ? 23.660 -5.612 -16.551 1.00 81.88 694 ASP A CA 1
ATOM 5598 C C . ASP A 1 694 ? 23.329 -4.708 -15.368 1.00 81.88 694 ASP A C 1
ATOM 5600 O O . ASP A 1 694 ? 22.211 -4.719 -14.852 1.00 81.88 694 ASP A O 1
ATOM 5604 N N . GLU A 1 695 ? 24.289 -3.880 -14.963 1.00 83.88 695 GLU A N 1
ATOM 5605 C CA . GLU A 1 695 ? 24.130 -3.014 -13.796 1.00 83.88 695 GLU A CA 1
ATOM 5606 C C . GLU A 1 695 ? 23.001 -1.999 -13.980 1.00 83.88 695 GLU A C 1
ATOM 5608 O O . GLU A 1 695 ? 22.362 -1.579 -13.016 1.00 83.88 695 GLU A O 1
ATOM 5613 N N . ARG A 1 696 ? 22.666 -1.655 -15.226 1.00 90.62 696 ARG A N 1
ATOM 5614 C CA . ARG A 1 696 ? 21.568 -0.737 -15.548 1.00 90.62 696 ARG A CA 1
ATOM 5615 C C . ARG A 1 696 ? 20.191 -1.344 -15.260 1.00 90.62 696 ARG A C 1
ATOM 5617 O O . ARG A 1 696 ? 19.211 -0.600 -15.186 1.00 90.62 696 ARG A O 1
ATOM 5624 N N . GLU A 1 697 ? 20.087 -2.665 -15.097 1.00 90.38 697 GLU A N 1
ATOM 5625 C CA . GLU A 1 697 ? 18.807 -3.357 -14.924 1.00 90.38 697 GLU A CA 1
ATOM 5626 C C . GLU A 1 697 ? 18.130 -3.030 -13.582 1.00 90.38 697 GLU A C 1
ATOM 5628 O O . GLU A 1 697 ? 16.919 -2.822 -13.537 1.00 90.38 697 GLU A O 1
ATOM 5633 N N . ALA A 1 698 ? 18.899 -2.850 -12.506 1.00 91.62 698 ALA A N 1
ATOM 5634 C CA . ALA A 1 698 ? 18.354 -2.392 -11.225 1.00 91.62 698 ALA A CA 1
ATOM 5635 C C . ALA A 1 698 ? 17.684 -1.007 -11.337 1.00 91.62 698 ALA A C 1
ATOM 5637 O O . ALA A 1 698 ? 16.680 -0.739 -10.682 1.00 91.62 698 ALA A O 1
ATOM 5638 N N . VAL A 1 699 ? 18.209 -0.125 -12.193 1.00 93.31 699 VAL A N 1
ATOM 5639 C CA . VAL A 1 699 ? 17.695 1.242 -12.375 1.00 93.31 699 VAL A CA 1
ATOM 5640 C C . VAL A 1 699 ? 16.449 1.254 -13.261 1.00 93.31 699 VAL A C 1
ATOM 5642 O O . VAL A 1 699 ? 15.456 1.883 -12.901 1.00 93.31 699 VAL A O 1
ATOM 5645 N N . ILE A 1 700 ? 16.446 0.500 -14.368 1.00 94.00 700 ILE A N 1
ATOM 5646 C CA . ILE A 1 700 ? 15.260 0.419 -15.236 1.00 94.00 700 ILE A CA 1
ATOM 5647 C C . ILE A 1 700 ? 14.089 -0.288 -14.532 1.00 94.00 700 ILE A C 1
ATOM 5649 O O . ILE A 1 700 ? 12.939 0.084 -14.748 1.00 94.00 700 ILE A O 1
ATOM 5653 N N . GLN A 1 701 ? 14.344 -1.264 -13.647 1.00 94.00 701 GLN A N 1
ATOM 5654 C CA . GLN A 1 701 ? 13.276 -1.881 -12.851 1.00 94.00 701 GLN A CA 1
ATOM 5655 C C . GLN A 1 701 ? 12.623 -0.874 -11.897 1.00 94.00 701 GLN A C 1
ATOM 5657 O O . GLN A 1 701 ? 11.403 -0.893 -11.759 1.00 94.00 701 GLN A O 1
ATOM 5662 N N . GLN A 1 702 ? 13.389 0.051 -11.305 1.00 93.19 702 GLN A N 1
ATOM 5663 C CA . GLN A 1 702 ? 12.824 1.139 -10.497 1.00 93.19 702 GLN A CA 1
ATOM 5664 C C . GLN A 1 702 ? 11.901 2.046 -11.324 1.00 93.19 702 GLN A C 1
ATOM 5666 O O . GLN A 1 702 ? 10.774 2.311 -10.905 1.00 93.19 702 GLN A O 1
ATOM 5671 N N . GLU A 1 703 ? 12.333 2.461 -12.521 1.00 93.19 703 GLU A N 1
ATOM 5672 C CA . GLU A 1 703 ? 11.506 3.253 -13.448 1.00 93.19 703 GLU A CA 1
ATOM 5673 C C . GLU A 1 703 ? 10.203 2.530 -13.800 1.00 93.19 703 GLU A C 1
ATOM 5675 O O . GLU A 1 703 ? 9.118 3.111 -13.741 1.00 93.19 703 GLU A O 1
ATOM 5680 N N . LEU A 1 704 ? 10.295 1.239 -14.130 1.00 95.44 704 LEU A N 1
ATOM 5681 C CA . LEU A 1 704 ? 9.132 0.438 -14.490 1.00 95.44 704 LEU A CA 1
ATOM 5682 C C . LEU A 1 704 ? 8.173 0.260 -13.324 1.00 95.44 704 LEU A C 1
ATOM 5684 O O . LEU A 1 704 ? 6.974 0.374 -13.536 1.00 95.44 704 LEU A O 1
ATOM 5688 N N . VAL A 1 705 ? 8.653 0.030 -12.102 1.00 94.12 705 VAL A N 1
ATOM 5689 C CA . VAL A 1 705 ? 7.778 -0.061 -10.924 1.00 94.12 705 VAL A CA 1
ATOM 5690 C C . VAL A 1 705 ? 7.023 1.249 -10.702 1.00 94.12 705 VAL A C 1
ATOM 5692 O O . VAL A 1 705 ? 5.823 1.211 -10.433 1.00 94.12 705 VAL A O 1
ATOM 5695 N N . ILE A 1 706 ? 7.682 2.398 -10.873 1.00 89.44 706 ILE A N 1
ATOM 5696 C CA . ILE A 1 706 ? 7.037 3.716 -10.776 1.00 89.44 706 ILE A CA 1
ATOM 5697 C C . ILE A 1 706 ? 5.971 3.871 -11.863 1.00 89.44 706 ILE A C 1
ATOM 5699 O O . ILE A 1 706 ? 4.827 4.227 -11.573 1.00 89.44 706 ILE A O 1
ATOM 5703 N N . HIS A 1 707 ? 6.307 3.555 -13.115 1.00 91.81 707 HIS A N 1
ATOM 5704 C CA . HIS A 1 707 ? 5.352 3.635 -14.215 1.00 91.81 707 HIS A CA 1
ATOM 5705 C C . HIS A 1 707 ? 4.185 2.659 -14.043 1.00 91.81 707 HIS A C 1
ATOM 5707 O O . HIS A 1 707 ? 3.042 3.067 -14.204 1.00 91.81 707 HIS A O 1
ATOM 5713 N N . ILE A 1 708 ? 4.428 1.408 -13.656 1.00 94.44 708 ILE A N 1
ATOM 5714 C CA . ILE A 1 708 ? 3.390 0.405 -13.378 1.00 94.44 708 ILE A CA 1
ATOM 5715 C C . ILE A 1 708 ? 2.487 0.887 -12.243 1.00 94.44 708 ILE A C 1
ATOM 5717 O O . ILE A 1 708 ? 1.267 0.872 -12.395 1.00 94.44 708 ILE A O 1
ATOM 5721 N N . GLY A 1 709 ? 3.074 1.362 -11.141 1.00 88.50 709 GLY A N 1
ATOM 5722 C CA . GLY A 1 709 ? 2.344 1.916 -10.006 1.00 88.50 709 GLY A CA 1
ATOM 5723 C C . GLY A 1 709 ? 1.487 3.121 -10.389 1.00 88.50 709 GLY A C 1
ATOM 5724 O O . GLY A 1 709 ? 0.414 3.304 -9.823 1.00 88.50 709 GLY A O 1
ATOM 5725 N N . TRP A 1 710 ? 1.910 3.923 -11.368 1.00 84.12 710 TRP A N 1
ATOM 5726 C CA . TRP A 1 710 ? 1.102 5.011 -11.917 1.00 84.12 710 TRP A CA 1
ATOM 5727 C C . TRP A 1 710 ? -0.008 4.514 -12.856 1.00 84.12 710 TRP A C 1
ATOM 5729 O O . TRP A 1 710 ? -1.162 4.921 -12.711 1.00 84.12 710 TRP A O 1
ATOM 5739 N N . ILE A 1 711 ? 0.309 3.632 -13.811 1.00 89.25 711 ILE A N 1
ATOM 5740 C CA . ILE A 1 711 ? -0.656 3.132 -14.804 1.00 89.25 711 ILE A CA 1
ATOM 5741 C C . ILE A 1 711 ? -1.762 2.349 -14.100 1.00 89.25 711 ILE A C 1
ATOM 5743 O O . ILE A 1 711 ? -2.927 2.556 -14.410 1.00 89.25 711 ILE A O 1
ATOM 5747 N N . ILE A 1 712 ? -1.438 1.491 -13.128 1.00 87.50 712 ILE A N 1
ATOM 5748 C CA . ILE A 1 712 ? -2.440 0.642 -12.472 1.00 87.50 712 ILE A CA 1
ATOM 5749 C C . ILE A 1 712 ? -3.466 1.451 -11.669 1.00 87.50 712 ILE A C 1
ATOM 5751 O O . ILE A 1 712 ? -4.624 1.056 -11.580 1.00 87.50 712 ILE A O 1
ATOM 5755 N N . SER A 1 713 ? -3.066 2.601 -11.122 1.00 80.06 713 SER A N 1
ATOM 5756 C CA . SER A 1 713 ? -3.973 3.479 -10.381 1.00 80.06 713 SER A CA 1
ATOM 5757 C C . SER A 1 713 ? -4.906 4.281 -11.288 1.00 80.06 713 SER A C 1
ATOM 5759 O O . SER A 1 713 ? -6.003 4.625 -10.859 1.00 80.06 713 SER A O 1
ATOM 5761 N N . ASN A 1 714 ? -4.488 4.582 -12.522 1.00 79.12 714 ASN A N 1
ATOM 5762 C CA . ASN A 1 714 ? -5.281 5.366 -13.479 1.00 79.12 714 ASN A CA 1
ATOM 5763 C C . ASN A 1 714 ? -6.084 4.493 -14.459 1.00 79.12 714 ASN A C 1
ATOM 5765 O O . ASN A 1 714 ? -7.183 4.868 -14.856 1.00 79.12 714 ASN A O 1
ATOM 5769 N N . SER A 1 715 ? -5.533 3.338 -14.828 1.00 85.75 715 SER A N 1
ATOM 5770 C CA . SER A 1 715 ? -6.033 2.413 -15.849 1.00 85.75 715 SER A CA 1
ATOM 5771 C C . SER A 1 715 ? -5.845 0.950 -15.399 1.00 85.75 715 SER A C 1
ATOM 5773 O O . SER A 1 715 ? -5.056 0.204 -15.997 1.00 85.75 715 SER A O 1
ATOM 5775 N N . PRO A 1 716 ? -6.520 0.511 -14.314 1.00 86.06 716 PRO A N 1
ATOM 5776 C CA . PRO 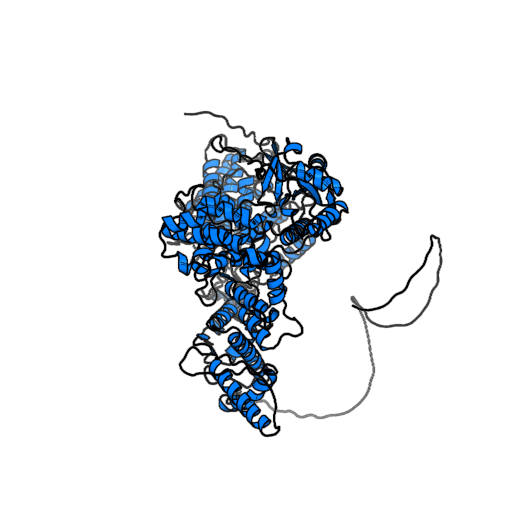A 1 716 ? -6.378 -0.843 -13.766 1.00 86.06 716 PRO A CA 1
ATOM 5777 C C . PRO A 1 716 ? -6.761 -1.950 -14.763 1.00 86.06 716 PRO A C 1
ATOM 5779 O O . PRO A 1 716 ? -6.239 -3.065 -14.688 1.00 86.06 716 PRO A O 1
ATOM 5782 N N . GLU A 1 717 ? -7.628 -1.652 -15.732 1.00 86.56 717 GLU A N 1
ATOM 5783 C CA . GLU A 1 717 ? -8.078 -2.563 -16.785 1.00 86.56 717 GLU A CA 1
ATOM 5784 C C . GLU A 1 717 ? -6.937 -3.097 -17.662 1.00 86.56 717 GLU A C 1
ATOM 5786 O O . GLU A 1 717 ? -7.004 -4.238 -18.128 1.00 86.56 717 GLU A O 1
ATOM 5791 N N . LEU A 1 718 ? -5.855 -2.328 -17.834 1.00 90.31 718 LEU A N 1
ATOM 5792 C CA . LEU A 1 718 ? -4.687 -2.751 -18.612 1.00 90.31 718 LEU A CA 1
ATOM 5793 C C . LEU A 1 718 ? -3.976 -3.957 -17.987 1.00 90.31 718 LEU A C 1
ATOM 5795 O O . LEU A 1 718 ? -3.359 -4.747 -18.706 1.00 90.31 718 LEU A O 1
ATOM 5799 N N . PHE A 1 719 ? -4.126 -4.139 -16.674 1.00 92.06 719 PHE A N 1
ATOM 5800 C CA . PHE A 1 719 ? -3.563 -5.244 -15.898 1.00 92.06 719 PHE A CA 1
ATOM 5801 C C . PHE A 1 719 ? -4.581 -6.361 -15.627 1.00 92.06 719 PHE A C 1
ATOM 5803 O O . PHE A 1 719 ? -4.356 -7.220 -14.767 1.00 92.06 719 PHE A O 1
ATOM 5810 N N . SER A 1 720 ? -5.723 -6.361 -16.320 1.00 87.81 720 SER A N 1
ATOM 5811 C CA . SER A 1 720 ? -6.702 -7.444 -16.224 1.00 87.81 720 SER A CA 1
ATOM 5812 C C . SER A 1 720 ? -6.082 -8.778 -16.655 1.00 87.81 720 SER A C 1
ATOM 5814 O O . SER A 1 720 ? -5.352 -8.844 -17.647 1.00 87.81 720 SER A O 1
ATOM 5816 N N . GLY A 1 721 ? -6.339 -9.830 -15.872 1.00 86.12 721 GLY A N 1
ATOM 5817 C CA . GLY A 1 721 ? -5.749 -11.156 -16.073 1.00 86.12 721 GLY A CA 1
ATOM 5818 C C . GLY A 1 721 ? -4.289 -11.298 -15.626 1.00 86.12 721 GLY A C 1
ATOM 5819 O O . GLY A 1 721 ? -3.717 -12.368 -15.795 1.00 86.12 721 GLY A O 1
ATOM 5820 N N . MET A 1 722 ? -3.677 -10.250 -15.062 1.00 91.31 722 MET A N 1
ATOM 5821 C CA . MET A 1 722 ? -2.318 -10.292 -14.511 1.00 91.31 722 MET A CA 1
ATOM 5822 C C . MET A 1 722 ? -2.388 -10.297 -12.984 1.00 91.31 722 MET A C 1
ATOM 5824 O O . MET A 1 722 ? -2.716 -9.272 -12.378 1.00 91.31 722 MET A O 1
ATOM 5828 N N . LEU A 1 723 ? -2.102 -11.440 -12.358 1.00 87.62 723 LEU A N 1
ATOM 5829 C CA . LEU A 1 723 ? -2.083 -11.552 -10.898 1.00 87.62 723 LEU A CA 1
ATOM 5830 C C . LEU A 1 723 ? -0.720 -11.186 -10.299 1.00 87.62 723 LEU A C 1
ATOM 5832 O O . LEU A 1 723 ? -0.641 -10.485 -9.291 1.00 87.62 723 LEU A O 1
ATOM 5836 N N . LYS A 1 724 ? 0.353 -11.632 -10.953 1.00 89.88 724 LYS A N 1
ATOM 5837 C CA . LYS A 1 724 ? 1.741 -11.406 -10.552 1.00 89.88 724 LYS A CA 1
ATOM 5838 C C . LYS A 1 724 ? 2.462 -10.628 -11.649 1.00 89.88 724 LYS A C 1
ATOM 5840 O O . LYS A 1 724 ? 2.634 -11.127 -12.757 1.00 89.88 724 LYS A O 1
ATOM 5845 N N . ILE A 1 725 ? 2.859 -9.398 -11.342 1.00 93.62 725 ILE A N 1
ATOM 5846 C CA . ILE A 1 725 ? 3.556 -8.485 -12.248 1.00 93.62 725 ILE A CA 1
ATOM 5847 C C . ILE A 1 725 ? 5.061 -8.714 -12.109 1.00 93.62 725 ILE A C 1
ATOM 5849 O O . ILE A 1 725 ? 5.679 -8.266 -11.143 1.00 93.62 725 ILE A O 1
ATOM 5853 N N . ARG A 1 726 ? 5.656 -9.414 -13.078 1.00 92.62 726 ARG A N 1
ATOM 5854 C CA . ARG A 1 726 ? 7.085 -9.751 -13.067 1.00 92.62 726 ARG A CA 1
ATOM 5855 C C . ARG A 1 726 ? 7.892 -8.712 -13.836 1.00 92.62 726 ARG A C 1
ATOM 5857 O O . ARG A 1 726 ? 7.908 -8.726 -15.066 1.00 92.62 726 ARG A O 1
ATOM 5864 N N . VAL A 1 727 ? 8.559 -7.794 -13.135 1.00 94.81 727 VAL A N 1
ATOM 5865 C CA . VAL A 1 727 ? 9.183 -6.617 -13.772 1.00 94.81 727 VAL A CA 1
ATOM 5866 C C . VAL A 1 727 ? 10.326 -7.015 -14.717 1.00 94.81 727 VAL A C 1
ATOM 5868 O O . VAL A 1 727 ? 10.415 -6.480 -15.822 1.00 94.81 727 VAL A O 1
ATOM 5871 N N . GLY A 1 728 ? 11.138 -8.017 -14.360 1.00 92.44 728 GLY A N 1
ATOM 5872 C CA . GLY A 1 728 ? 12.174 -8.562 -15.250 1.00 92.44 728 GLY A CA 1
ATOM 5873 C C . GLY A 1 728 ? 11.621 -9.136 -16.565 1.00 92.44 728 GLY A C 1
ATOM 5874 O O . GLY A 1 728 ? 12.211 -8.958 -17.631 1.00 92.44 728 GLY A O 1
ATOM 5875 N N . TRP A 1 729 ? 10.437 -9.754 -16.532 1.00 92.19 729 TRP A N 1
ATOM 5876 C CA . TRP A 1 729 ? 9.781 -10.292 -17.732 1.00 92.19 729 TRP A CA 1
ATOM 5877 C C . TRP A 1 729 ? 9.122 -9.202 -18.572 1.00 92.19 729 TRP A C 1
ATOM 5879 O O . TRP A 1 729 ? 9.100 -9.295 -19.797 1.00 92.19 729 TRP A O 1
ATOM 5889 N N . ILE A 1 730 ? 8.664 -8.121 -17.940 1.00 95.12 730 ILE A N 1
ATOM 5890 C CA . ILE A 1 730 ? 8.227 -6.916 -18.650 1.00 95.12 730 ILE A CA 1
ATOM 5891 C C . ILE A 1 730 ? 9.396 -6.319 -19.440 1.00 95.12 730 ILE A C 1
ATOM 5893 O O . ILE A 1 730 ? 9.227 -6.011 -20.617 1.00 95.12 730 ILE A O 1
ATOM 5897 N N . ILE A 1 731 ? 10.599 -6.234 -18.858 1.00 94.06 731 ILE A N 1
ATOM 5898 C CA . ILE A 1 731 ? 11.807 -5.799 -19.585 1.00 94.06 731 ILE A CA 1
ATOM 5899 C C . ILE A 1 731 ? 12.069 -6.704 -20.793 1.00 94.06 731 ILE A C 1
ATOM 5901 O O . ILE A 1 731 ? 12.371 -6.208 -21.882 1.00 94.06 731 ILE A O 1
ATOM 5905 N N . HIS A 1 732 ? 11.931 -8.022 -20.625 1.00 91.75 732 HIS A N 1
ATOM 5906 C CA . HIS A 1 732 ? 12.064 -8.974 -21.726 1.00 91.75 732 HIS A CA 1
ATOM 5907 C C . HIS A 1 732 ? 11.031 -8.711 -22.838 1.00 91.75 732 HIS A C 1
ATOM 5909 O O . HIS A 1 732 ? 11.404 -8.610 -24.008 1.00 91.75 732 HIS A O 1
ATOM 5915 N N . ALA A 1 733 ? 9.761 -8.492 -22.481 1.00 92.69 733 ALA A N 1
ATOM 5916 C CA . ALA A 1 733 ? 8.700 -8.138 -23.424 1.00 92.69 733 ALA A CA 1
ATOM 5917 C C . ALA A 1 733 ? 8.981 -6.815 -24.159 1.00 92.69 733 ALA A C 1
ATOM 5919 O O . ALA A 1 733 ? 8.763 -6.724 -25.365 1.00 92.69 733 ALA A O 1
ATOM 5920 N N . MET A 1 734 ? 9.516 -5.803 -23.466 1.00 94.25 734 MET A N 1
ATOM 5921 C CA . MET A 1 734 ? 9.899 -4.516 -24.062 1.00 94.25 734 MET A CA 1
ATOM 5922 C C . MET A 1 734 ? 11.049 -4.670 -25.063 1.00 94.25 734 MET A C 1
ATOM 5924 O O . MET A 1 734 ? 10.973 -4.142 -26.172 1.00 94.25 734 MET A O 1
ATOM 5928 N N . LYS A 1 735 ? 12.097 -5.432 -24.713 1.00 92.38 735 LYS A N 1
ATOM 5929 C CA . LYS A 1 735 ? 13.200 -5.764 -25.636 1.00 92.38 735 LYS A CA 1
ATOM 5930 C C . LYS A 1 735 ? 12.675 -6.507 -26.869 1.00 92.38 735 LYS A C 1
ATOM 5932 O O . LYS A 1 735 ? 13.118 -6.242 -27.987 1.00 92.38 735 LYS A O 1
ATOM 5937 N N . TYR A 1 736 ? 11.707 -7.402 -26.678 1.00 89.06 736 TYR A N 1
ATOM 5938 C CA . TYR A 1 736 ? 11.070 -8.127 -27.771 1.00 89.06 736 TYR A CA 1
ATOM 5939 C C . TYR A 1 736 ? 10.254 -7.206 -28.689 1.00 89.06 736 TYR A C 1
ATOM 5941 O O . TYR A 1 736 ? 10.392 -7.264 -29.909 1.00 89.06 736 TYR A O 1
ATOM 5949 N N . GLU A 1 737 ? 9.468 -6.295 -28.119 1.00 90.56 737 GLU A N 1
ATOM 5950 C CA . GLU A 1 737 ? 8.703 -5.295 -28.869 1.00 90.56 737 GLU A CA 1
ATOM 5951 C C . GLU A 1 737 ? 9.613 -4.367 -29.692 1.00 90.56 737 GLU A C 1
ATOM 5953 O O . GLU A 1 737 ? 9.321 -4.091 -30.855 1.00 90.56 737 GLU A O 1
ATOM 5958 N N . LEU A 1 738 ? 10.760 -3.947 -29.148 1.00 91.31 738 LEU A N 1
ATOM 5959 C CA . LEU A 1 738 ? 11.755 -3.172 -29.899 1.00 91.31 738 LEU A CA 1
ATOM 5960 C C . LEU A 1 738 ? 12.337 -3.961 -31.078 1.00 91.31 738 LEU A C 1
ATOM 5962 O O . LEU A 1 738 ? 12.517 -3.403 -32.161 1.00 91.31 738 LEU A O 1
ATOM 5966 N N . LYS A 1 739 ? 12.569 -5.267 -30.905 1.00 89.50 739 LYS A N 1
ATOM 5967 C CA . LYS A 1 739 ? 12.993 -6.159 -31.992 1.00 89.50 739 LYS A CA 1
ATOM 5968 C C . LYS A 1 739 ? 11.929 -6.279 -33.082 1.00 89.50 739 LYS A C 1
ATOM 5970 O O . LYS A 1 739 ? 12.267 -6.228 -34.260 1.00 89.50 739 LYS A O 1
ATOM 5975 N N . ILE A 1 740 ? 10.652 -6.378 -32.708 1.00 85.25 740 ILE A N 1
ATOM 5976 C CA . ILE A 1 740 ? 9.540 -6.389 -33.669 1.00 85.25 740 ILE A CA 1
ATOM 5977 C C . ILE A 1 740 ? 9.502 -5.079 -34.466 1.00 85.25 740 ILE A C 1
ATOM 5979 O O . ILE A 1 740 ? 9.354 -5.116 -35.686 1.00 85.25 740 ILE A O 1
ATOM 5983 N N . ARG A 1 741 ? 9.650 -3.928 -33.796 1.00 87.62 741 ARG A N 1
ATOM 5984 C CA . ARG A 1 741 ? 9.634 -2.601 -34.441 1.00 87.62 741 ARG A CA 1
ATOM 5985 C C . ARG A 1 741 ? 10.805 -2.387 -35.394 1.00 87.62 741 ARG A C 1
ATOM 5987 O O . ARG A 1 741 ? 10.643 -1.696 -36.394 1.00 87.62 741 ARG A O 1
ATOM 5994 N N . ALA A 1 742 ? 11.966 -2.956 -35.081 1.00 85.75 742 ALA A N 1
ATOM 5995 C CA . ALA A 1 742 ? 13.170 -2.804 -35.890 1.00 85.75 742 ALA A CA 1
ATOM 5996 C C . ALA A 1 742 ? 13.138 -3.632 -37.187 1.00 85.75 742 ALA A C 1
ATOM 5998 O O . ALA A 1 742 ? 13.748 -3.233 -38.180 1.00 85.75 742 ALA A O 1
ATOM 5999 N N . GLY A 1 743 ? 12.408 -4.753 -37.208 1.00 83.88 743 GLY A N 1
ATOM 6000 C CA . GLY A 1 743 ? 12.368 -5.651 -38.363 1.00 83.88 743 GLY A CA 1
ATOM 6001 C C . GLY A 1 743 ? 13.761 -6.204 -38.678 1.00 83.88 743 GLY A C 1
ATOM 6002 O O . GLY A 1 743 ? 14.355 -6.883 -37.844 1.00 83.88 743 GLY A O 1
ATOM 6003 N N . ASP A 1 744 ? 14.282 -5.887 -39.866 1.00 80.88 744 ASP A N 1
ATOM 6004 C CA . ASP A 1 744 ? 15.621 -6.304 -40.313 1.00 80.88 744 ASP A CA 1
ATOM 6005 C C . ASP A 1 744 ? 16.754 -5.386 -39.808 1.00 80.88 744 ASP A C 1
ATOM 6007 O O . ASP A 1 744 ? 17.935 -5.700 -39.971 1.00 80.88 744 ASP A O 1
ATOM 6011 N N . MET A 1 745 ? 16.422 -4.239 -39.207 1.00 82.38 745 MET A N 1
ATOM 6012 C CA . MET A 1 745 ? 17.405 -3.322 -38.624 1.00 82.38 745 MET A CA 1
ATOM 6013 C C . MET A 1 745 ? 17.815 -3.773 -37.212 1.00 82.38 745 MET A C 1
ATOM 6015 O O . MET A 1 745 ? 17.039 -4.448 -36.530 1.00 82.38 745 MET A O 1
ATOM 6019 N N . PRO A 1 746 ? 19.015 -3.397 -36.723 1.00 80.19 746 PRO A N 1
ATOM 6020 C CA . PRO A 1 746 ? 19.382 -3.661 -35.337 1.00 80.19 746 PRO A CA 1
ATOM 6021 C C . PRO A 1 746 ? 18.388 -2.966 -34.389 1.00 80.19 746 PRO A C 1
ATOM 6023 O O . PRO A 1 746 ? 18.080 -1.787 -34.589 1.00 80.19 746 PRO A O 1
ATOM 6026 N N . PRO A 1 747 ? 17.872 -3.669 -33.364 1.00 83.88 747 PRO A N 1
ATOM 6027 C CA . PRO A 1 747 ? 16.940 -3.073 -32.422 1.00 83.88 747 PRO A CA 1
ATOM 6028 C C . PRO A 1 747 ? 17.608 -1.958 -31.625 1.00 83.88 747 PRO A C 1
ATOM 6030 O O . PRO A 1 747 ? 18.772 -2.061 -31.239 1.00 83.88 747 PRO A O 1
ATOM 6033 N N . MET A 1 748 ? 16.840 -0.905 -31.353 1.00 85.00 748 MET A N 1
ATOM 6034 C CA . MET A 1 748 ? 17.261 0.161 -30.451 1.00 85.00 748 MET A CA 1
ATOM 6035 C C . MET A 1 748 ? 17.491 -0.408 -29.045 1.00 85.00 748 MET A C 1
ATOM 6037 O O . MET A 1 748 ? 16.715 -1.245 -28.577 1.00 85.00 748 MET A O 1
ATOM 6041 N N . ASP A 1 749 ? 18.552 0.038 -28.373 1.00 87.25 749 ASP A N 1
ATOM 6042 C CA . ASP A 1 749 ? 18.838 -0.390 -27.005 1.00 87.25 749 ASP A CA 1
ATOM 6043 C C . ASP A 1 749 ? 17.822 0.234 -26.034 1.00 87.25 749 ASP A C 1
ATOM 6045 O O . ASP A 1 749 ? 17.695 1.457 -25.953 1.00 87.25 749 ASP A O 1
ATOM 6049 N N . LEU A 1 750 ? 17.125 -0.605 -25.260 1.00 91.94 750 LEU A N 1
ATOM 6050 C CA . LEU A 1 750 ? 16.150 -0.181 -24.250 1.00 91.94 750 LEU A CA 1
ATOM 6051 C C . LEU A 1 750 ? 16.747 0.858 -23.290 1.00 91.94 750 LEU A C 1
ATOM 6053 O O . LEU A 1 750 ? 16.078 1.823 -22.927 1.00 91.94 750 LEU A O 1
ATOM 6057 N N . TYR A 1 751 ? 18.013 0.688 -22.899 1.00 91.50 751 TYR A N 1
ATOM 6058 C CA . TYR A 1 751 ? 18.665 1.570 -21.930 1.00 91.50 751 TYR A CA 1
ATOM 6059 C C . TYR A 1 751 ? 19.009 2.953 -22.501 1.00 91.50 751 TYR A C 1
ATOM 6061 O O . TYR A 1 751 ? 19.373 3.843 -21.730 1.00 91.50 751 TYR A O 1
ATOM 6069 N N . GLN A 1 752 ? 18.894 3.160 -23.817 1.00 90.00 752 GLN A N 1
ATOM 6070 C CA . GLN A 1 752 ? 19.076 4.464 -24.462 1.00 90.00 752 GLN A CA 1
ATOM 6071 C C . GLN A 1 752 ? 17.789 5.293 -24.508 1.00 90.00 752 GLN A C 1
ATOM 6073 O O . GLN A 1 752 ? 17.878 6.513 -24.634 1.00 90.00 752 GLN A O 1
ATOM 6078 N N . LEU A 1 753 ? 16.619 4.664 -24.362 1.00 91.31 753 LEU A N 1
ATOM 6079 C CA . LEU A 1 753 ? 15.330 5.356 -24.382 1.00 91.31 753 LEU A CA 1
ATOM 6080 C C . LEU A 1 753 ? 15.202 6.337 -23.214 1.00 91.31 753 LEU A C 1
ATOM 6082 O O . LEU A 1 753 ? 15.635 6.052 -22.092 1.00 91.31 753 LEU A O 1
ATOM 6086 N N . SER A 1 754 ? 14.567 7.483 -23.447 1.00 90.94 754 SER A N 1
ATOM 6087 C CA . SER A 1 754 ? 14.231 8.405 -22.362 1.00 90.94 754 SER A CA 1
ATOM 6088 C C . SER A 1 754 ? 13.170 7.795 -21.428 1.00 90.94 754 SER A C 1
ATOM 6090 O O . SER A 1 754 ? 12.406 6.929 -21.858 1.00 90.94 754 SER A O 1
ATOM 6092 N N . PRO A 1 755 ? 13.072 8.222 -20.156 1.00 91.44 755 PRO A N 1
ATOM 6093 C CA . PRO A 1 755 ? 12.027 7.745 -19.241 1.00 91.44 755 PRO A CA 1
ATOM 6094 C C . PRO A 1 755 ? 10.600 7.818 -19.822 1.00 91.44 755 PRO A C 1
ATOM 6096 O O . PRO A 1 755 ? 9.813 6.883 -19.682 1.00 91.44 755 PRO A O 1
ATOM 6099 N N . SER A 1 756 ? 10.260 8.886 -20.552 1.00 90.25 756 SER A N 1
ATOM 6100 C CA . SER A 1 756 ? 8.960 8.992 -21.231 1.00 90.25 756 SER A CA 1
ATOM 6101 C C . SER A 1 756 ? 8.791 7.987 -22.377 1.00 90.25 756 SER A C 1
ATOM 6103 O O . SER A 1 756 ? 7.701 7.446 -22.545 1.00 90.25 756 SER A O 1
ATOM 6105 N N . GLU A 1 757 ? 9.846 7.678 -23.130 1.00 92.12 757 GLU A N 1
ATOM 6106 C CA . GLU A 1 757 ? 9.828 6.643 -24.174 1.00 92.12 757 GLU A CA 1
ATOM 6107 C C . GLU A 1 757 ? 9.692 5.234 -23.576 1.00 92.12 757 GLU A C 1
ATOM 6109 O O . GLU A 1 757 ? 8.936 4.420 -24.105 1.00 92.12 757 GLU A O 1
ATOM 6114 N N . VAL A 1 758 ? 10.335 4.966 -22.433 1.00 95.06 758 VAL A N 1
ATOM 6115 C CA . VAL A 1 758 ? 10.156 3.726 -21.653 1.00 95.06 758 VAL A CA 1
ATOM 6116 C C . VAL A 1 758 ? 8.702 3.586 -21.191 1.00 95.06 758 VAL A C 1
ATOM 6118 O O . VAL A 1 758 ? 8.102 2.528 -21.386 1.00 95.06 758 VAL A O 1
ATOM 6121 N N . LYS A 1 759 ? 8.098 4.653 -20.647 1.00 93.19 759 LYS A N 1
ATOM 6122 C CA . LYS A 1 759 ? 6.675 4.682 -20.260 1.00 93.19 759 LYS A CA 1
ATOM 6123 C C . LYS A 1 759 ? 5.746 4.393 -21.446 1.00 93.19 759 LYS A C 1
ATOM 6125 O O . LYS A 1 759 ? 4.806 3.616 -21.297 1.00 93.19 759 LYS A O 1
ATOM 6130 N N . GLN A 1 760 ? 5.995 4.994 -22.612 1.00 92.19 760 GLN A N 1
ATOM 6131 C CA . GLN A 1 760 ? 5.191 4.738 -23.816 1.00 92.19 760 GLN A CA 1
ATOM 6132 C C . GLN A 1 760 ? 5.340 3.293 -24.302 1.00 92.19 760 GLN A C 1
ATOM 6134 O O . GLN A 1 760 ? 4.340 2.624 -24.540 1.00 92.19 760 GLN A O 1
ATOM 6139 N N . LEU A 1 761 ? 6.567 2.766 -24.346 1.00 94.56 761 LEU A N 1
ATOM 6140 C CA . LEU A 1 761 ? 6.809 1.372 -24.713 1.00 94.56 761 LEU A CA 1
ATOM 6141 C C . LEU A 1 761 ? 6.109 0.395 -23.753 1.00 94.56 761 LEU A C 1
ATOM 6143 O O . LEU A 1 761 ? 5.563 -0.612 -24.199 1.00 94.56 761 LEU A O 1
ATOM 6147 N N . LEU A 1 762 ? 6.076 0.704 -22.451 1.00 95.50 762 LEU A N 1
ATOM 6148 C CA . LEU A 1 762 ? 5.325 -0.068 -21.458 1.00 95.50 762 LEU A CA 1
ATOM 6149 C C . LEU A 1 762 ? 3.813 -0.052 -21.749 1.00 95.50 762 LEU A C 1
ATOM 6151 O O . LEU A 1 762 ? 3.169 -1.098 -21.709 1.00 95.50 762 LEU A O 1
ATOM 6155 N N . LEU A 1 763 ? 3.237 1.109 -22.070 1.00 92.56 763 LEU A N 1
ATOM 6156 C CA . LEU A 1 763 ? 1.825 1.207 -22.458 1.00 92.56 763 LEU A CA 1
ATOM 6157 C C . LEU A 1 763 ? 1.529 0.384 -23.721 1.00 92.56 763 LEU A C 1
ATOM 6159 O O . LEU A 1 763 ? 0.537 -0.345 -23.754 1.00 92.56 763 LEU A O 1
ATOM 6163 N N . ASP A 1 764 ? 2.413 0.427 -24.717 1.00 90.06 764 ASP A N 1
ATOM 6164 C CA . ASP A 1 764 ? 2.255 -0.301 -25.981 1.00 90.06 764 ASP A CA 1
ATOM 6165 C C . ASP A 1 764 ? 2.264 -1.833 -25.814 1.00 90.06 764 ASP A C 1
ATOM 6167 O O . ASP A 1 764 ? 1.615 -2.553 -26.583 1.00 90.06 764 ASP A O 1
ATOM 6171 N N . ILE A 1 765 ? 3.004 -2.363 -24.831 1.00 92.56 765 ILE A N 1
ATOM 6172 C CA . ILE A 1 765 ? 2.989 -3.804 -24.521 1.00 92.56 765 ILE A CA 1
ATOM 6173 C C . ILE A 1 765 ? 1.809 -4.195 -23.625 1.00 92.56 765 ILE A C 1
ATOM 6175 O O . ILE A 1 765 ? 1.329 -5.322 -23.722 1.00 92.56 765 ILE A O 1
ATOM 6179 N N . LEU A 1 766 ? 1.309 -3.283 -22.784 1.00 91.69 766 LEU A N 1
ATOM 6180 C CA . LEU A 1 766 ? 0.160 -3.536 -21.909 1.00 91.69 766 LEU A CA 1
ATOM 6181 C C . LEU A 1 766 ? -1.187 -3.480 -22.644 1.00 91.69 766 LEU A C 1
ATOM 6183 O O . LEU A 1 766 ? -2.173 -4.022 -22.143 1.00 91.69 766 LEU A O 1
ATOM 6187 N N . GLN A 1 767 ? -1.261 -2.843 -23.813 1.00 87.25 767 GLN A N 1
ATOM 6188 C CA . GLN A 1 767 ? -2.496 -2.771 -24.591 1.00 87.25 767 GLN A CA 1
ATOM 6189 C C . GLN A 1 767 ? -2.853 -4.131 -25.233 1.00 87.25 767 GLN A C 1
ATOM 6191 O O . GLN A 1 767 ? -2.087 -4.654 -26.045 1.00 87.25 767 GLN A O 1
ATOM 6196 N N . PRO A 1 768 ? -4.047 -4.695 -24.957 1.00 64.81 768 PRO A N 1
ATOM 6197 C CA . PRO A 1 768 ? -4.424 -6.042 -25.402 1.00 64.81 768 PRO A CA 1
ATOM 6198 C C . PRO A 1 768 ? -4.724 -6.174 -26.910 1.00 64.81 768 PRO A C 1
ATOM 6200 O O . PRO A 1 768 ? -4.865 -7.292 -27.409 1.00 64.81 768 PRO A O 1
ATOM 6203 N N . GLN A 1 769 ? -4.850 -5.064 -27.652 1.00 58.09 769 GLN A N 1
ATOM 6204 C CA . GLN A 1 769 ? -5.335 -5.032 -29.042 1.00 58.09 769 GLN A CA 1
ATOM 6205 C C . GLN A 1 769 ? -4.545 -4.052 -29.922 1.00 58.09 769 GLN A C 1
ATOM 6207 O O . GLN A 1 769 ? -5.068 -3.054 -30.406 1.00 58.09 769 GLN A O 1
ATOM 6212 N N . GLN A 1 770 ? -3.288 -4.378 -30.207 1.00 56.19 770 GLN A N 1
ATOM 6213 C CA . GLN A 1 770 ? -2.593 -3.797 -31.358 1.00 56.19 770 GLN A CA 1
ATOM 6214 C C . GLN A 1 770 ? -3.024 -4.589 -32.609 1.00 56.19 770 GLN A C 1
ATOM 6216 O O . GLN A 1 770 ? -2.560 -5.712 -32.842 1.00 56.19 770 GLN A O 1
ATOM 6221 N N . GLN A 1 771 ? -3.990 -4.060 -33.372 1.00 47.03 771 GLN A N 1
ATOM 6222 C CA . GLN A 1 771 ? -4.440 -4.658 -34.637 1.00 47.03 771 GLN A CA 1
ATOM 6223 C C . GLN A 1 771 ? -3.226 -4.852 -35.565 1.00 47.03 771 GLN A C 1
ATOM 6225 O O . GLN A 1 771 ? -2.555 -3.889 -35.915 1.00 47.03 771 GLN A O 1
ATOM 6230 N N . GLY A 1 772 ? -2.923 -6.101 -35.944 1.00 58.53 772 GLY A N 1
ATOM 6231 C CA . GLY A 1 772 ? -1.845 -6.424 -36.893 1.00 58.53 772 GLY A CA 1
ATOM 6232 C C . GLY A 1 772 ? -0.665 -7.247 -36.353 1.00 58.53 772 GLY A C 1
ATOM 6233 O O . GLY A 1 772 ? 0.165 -7.673 -37.156 1.00 58.53 772 GLY A O 1
ATOM 6234 N N . ARG A 1 773 ? -0.577 -7.546 -35.044 1.00 71.62 773 ARG A N 1
ATOM 6235 C CA . ARG A 1 773 ? 0.469 -8.454 -34.519 1.00 71.62 773 ARG A CA 1
ATOM 6236 C C . ARG A 1 773 ? 0.235 -9.908 -34.954 1.00 71.62 773 ARG A C 1
ATOM 6238 O O . ARG A 1 773 ? -0.895 -10.399 -34.958 1.00 71.62 773 ARG A O 1
ATOM 6245 N N . CYS A 1 774 ? 1.311 -10.622 -35.293 1.00 77.56 774 CYS A N 1
ATOM 6246 C CA . CYS A 1 774 ? 1.233 -12.060 -35.551 1.00 77.56 774 CYS A CA 1
ATOM 6247 C C . CYS A 1 774 ? 1.009 -12.842 -34.240 1.00 77.56 774 CYS A C 1
ATOM 6249 O O . CYS A 1 774 ? 1.316 -12.361 -33.148 1.00 77.56 774 CYS A O 1
ATOM 6251 N N . TRP A 1 775 ? 0.488 -14.068 -34.348 1.00 79.06 775 TRP A N 1
ATOM 6252 C CA . TRP A 1 775 ? 0.185 -14.916 -33.186 1.00 79.06 775 TRP A CA 1
ATOM 6253 C C . TRP A 1 775 ? 1.403 -15.202 -32.303 1.00 79.06 775 TRP A C 1
ATOM 6255 O O . TRP A 1 775 ? 1.268 -15.221 -31.084 1.00 79.06 775 TRP A O 1
ATOM 6265 N N . LEU A 1 776 ? 2.582 -15.386 -32.906 1.00 80.19 776 LEU A N 1
ATOM 6266 C CA . LEU A 1 776 ? 3.827 -15.623 -32.173 1.00 80.19 776 LEU A CA 1
ATOM 6267 C C . LEU A 1 776 ? 4.172 -14.423 -31.281 1.00 80.19 776 LEU A C 1
ATOM 6269 O O . LEU A 1 776 ? 4.297 -14.582 -30.070 1.00 80.19 776 LEU A O 1
ATOM 6273 N N . ASN A 1 777 ? 4.185 -13.220 -31.862 1.00 84.06 777 ASN A N 1
ATOM 6274 C CA . ASN A 1 777 ? 4.469 -11.985 -31.130 1.00 84.06 777 ASN A CA 1
ATOM 6275 C C . ASN A 1 777 ? 3.475 -11.762 -29.989 1.00 84.06 777 ASN A C 1
ATOM 6277 O O . ASN A 1 777 ? 3.863 -11.359 -28.898 1.00 84.06 777 ASN A O 1
ATOM 6281 N N . ARG A 1 778 ? 2.190 -12.056 -30.225 1.00 83.06 778 ARG A N 1
ATOM 6282 C CA . ARG A 1 778 ? 1.166 -11.957 -29.184 1.00 83.06 778 ARG A CA 1
ATOM 6283 C C . ARG A 1 778 ? 1.454 -12.898 -28.017 1.00 83.06 778 ARG A C 1
ATOM 6285 O O . ARG A 1 778 ? 1.431 -12.453 -26.879 1.00 83.06 778 ARG A O 1
ATOM 6292 N N . ARG A 1 779 ? 1.757 -14.169 -28.293 1.00 86.75 779 ARG A N 1
ATOM 6293 C CA . ARG A 1 779 ? 2.034 -15.163 -27.247 1.00 86.75 779 ARG A CA 1
ATOM 6294 C C . ARG A 1 779 ? 3.292 -14.852 -26.451 1.00 86.75 779 ARG A C 1
ATOM 6296 O O . ARG A 1 779 ? 3.297 -15.062 -25.247 1.00 86.75 779 ARG A O 1
ATOM 6303 N N . GLN A 1 780 ? 4.327 -14.328 -27.099 1.00 88.31 780 GLN A N 1
ATOM 6304 C CA . GLN A 1 780 ? 5.558 -13.939 -26.410 1.00 88.31 780 GLN A CA 1
ATOM 6305 C C . GLN A 1 780 ? 5.329 -12.765 -25.461 1.00 88.31 780 GLN A C 1
ATOM 6307 O O . GLN A 1 780 ? 5.814 -12.790 -24.333 1.00 88.31 780 GLN A O 1
ATOM 6312 N N . ILE A 1 781 ? 4.551 -11.767 -25.887 1.00 89.62 781 ILE A N 1
ATOM 6313 C CA . ILE A 1 781 ? 4.209 -10.621 -25.040 1.00 89.62 781 ILE A CA 1
ATOM 6314 C C . ILE A 1 781 ? 3.262 -11.055 -23.914 1.00 89.62 781 ILE A C 1
ATOM 6316 O O . ILE A 1 781 ? 3.608 -10.881 -22.750 1.00 89.62 781 ILE A O 1
ATOM 6320 N N . ASP A 1 782 ? 2.118 -11.672 -24.227 1.00 89.25 782 ASP A N 1
ATOM 6321 C CA . ASP A 1 782 ? 1.122 -12.083 -23.221 1.00 89.25 782 ASP A CA 1
ATOM 6322 C C . ASP A 1 782 ? 1.712 -13.089 -22.214 1.00 89.25 782 ASP A C 1
ATOM 6324 O O . ASP A 1 782 ? 1.493 -12.957 -21.008 1.00 89.25 782 ASP A O 1
ATOM 6328 N N . GLY A 1 783 ? 2.535 -14.026 -22.694 1.00 89.56 783 GLY A N 1
ATOM 6329 C CA . GLY A 1 783 ? 3.256 -14.980 -21.858 1.00 89.56 783 GLY A CA 1
ATOM 6330 C C . GLY A 1 783 ? 4.286 -14.320 -20.942 1.00 89.56 783 GLY A C 1
ATOM 6331 O O . GLY A 1 783 ? 4.384 -14.698 -19.779 1.00 89.56 783 GLY A O 1
ATOM 6332 N N . SER A 1 784 ? 4.998 -13.291 -21.418 1.00 91.31 784 SER A N 1
ATOM 6333 C CA . SER A 1 784 ? 5.950 -12.531 -20.590 1.00 91.31 784 SER A CA 1
ATOM 6334 C C . SER A 1 784 ? 5.243 -11.673 -19.540 1.00 91.31 784 SER A C 1
ATOM 6336 O O . SER A 1 784 ? 5.769 -11.446 -18.455 1.00 91.31 784 SER A O 1
ATOM 6338 N N . LEU A 1 785 ? 4.035 -11.195 -19.844 1.00 91.50 785 LEU A N 1
ATOM 6339 C CA . LEU A 1 785 ? 3.214 -10.416 -18.919 1.00 91.50 785 LEU A CA 1
ATOM 6340 C C . LEU A 1 785 ? 2.458 -11.282 -17.901 1.00 91.50 785 LEU A C 1
ATOM 6342 O O . LEU A 1 785 ? 1.766 -10.726 -17.052 1.00 91.50 785 LEU A O 1
ATOM 6346 N N . ASN A 1 786 ? 2.533 -12.616 -17.982 1.00 90.75 786 ASN A N 1
ATOM 6347 C CA . ASN A 1 786 ? 1.653 -13.525 -17.238 1.00 90.75 786 ASN A CA 1
ATOM 6348 C C . ASN A 1 786 ? 0.159 -13.185 -17.422 1.00 90.75 786 ASN A C 1
ATOM 6350 O O . ASN A 1 786 ? -0.634 -13.295 -16.486 1.00 90.75 786 ASN A O 1
ATOM 6354 N N . ARG A 1 787 ? -0.240 -12.725 -18.613 1.00 90.44 787 ARG A N 1
ATOM 6355 C CA . ARG A 1 787 ? -1.616 -12.290 -18.860 1.00 90.44 787 ARG A CA 1
ATOM 6356 C C . ARG A 1 787 ? -2.509 -13.487 -19.172 1.00 90.44 787 ARG A C 1
ATOM 6358 O O . ARG A 1 787 ? -2.340 -14.162 -20.186 1.00 90.44 787 ARG A O 1
ATOM 6365 N N . THR A 1 788 ? -3.523 -13.693 -18.342 1.00 91.50 788 THR A N 1
ATOM 6366 C CA . THR A 1 788 ? -4.522 -14.751 -18.520 1.00 91.50 788 THR A CA 1
ATOM 6367 C C . THR A 1 788 ? -5.861 -14.203 -19.040 1.00 91.50 788 THR A C 1
ATOM 6369 O O . THR A 1 788 ? -6.180 -13.027 -18.839 1.00 91.50 788 THR A O 1
ATOM 6372 N N . PRO A 1 789 ? -6.666 -15.012 -19.753 1.00 89.62 789 PRO A N 1
ATOM 6373 C CA . PRO A 1 789 ? -8.022 -14.630 -20.147 1.00 89.62 789 PRO A CA 1
ATOM 6374 C C . PRO A 1 789 ? -8.976 -14.443 -18.956 1.00 89.62 789 PRO A C 1
ATOM 6376 O O . PRO A 1 789 ? -8.753 -14.957 -17.862 1.00 89.62 789 PRO A O 1
ATOM 6379 N N . HIS A 1 790 ? -10.097 -13.754 -19.180 1.00 85.00 790 HIS A N 1
ATOM 6380 C CA . HIS A 1 790 ? -11.121 -13.572 -18.148 1.00 85.00 790 HIS A CA 1
ATOM 6381 C C . HIS A 1 790 ? -11.703 -14.918 -17.674 1.00 85.00 790 HIS A C 1
ATOM 6383 O O . HIS A 1 790 ? -12.061 -15.764 -18.497 1.00 85.00 790 HIS A O 1
ATOM 6389 N N . GLY A 1 791 ? -11.826 -15.097 -16.355 1.00 84.38 791 GLY A N 1
ATOM 6390 C CA . GLY A 1 791 ? -12.312 -16.338 -15.738 1.00 84.38 791 GLY A CA 1
ATOM 6391 C C . GLY A 1 791 ? -11.343 -17.520 -15.855 1.00 84.38 791 GLY A C 1
ATOM 6392 O O . GLY A 1 791 ? -11.761 -18.661 -15.696 1.00 84.38 791 GLY A O 1
ATOM 6393 N N . PHE A 1 792 ? -10.065 -17.280 -16.176 1.00 92.12 792 PHE A N 1
ATOM 6394 C CA . PHE A 1 792 ? -9.069 -18.343 -16.331 1.00 92.12 792 PHE A CA 1
ATOM 6395 C C . PHE A 1 792 ? -8.944 -19.228 -15.083 1.00 92.12 792 PHE A C 1
ATOM 6397 O O . PHE A 1 792 ? -9.027 -20.445 -15.202 1.00 92.12 792 PHE A O 1
ATOM 6404 N N . TYR A 1 793 ? -8.793 -18.641 -13.892 1.00 89.94 793 TYR A N 1
ATOM 6405 C CA . TYR A 1 793 ? -8.633 -19.422 -12.661 1.00 89.94 793 TYR A CA 1
ATOM 6406 C C . TYR A 1 793 ? -9.888 -20.248 -12.342 1.00 89.94 793 TYR A C 1
ATOM 6408 O O . TYR A 1 793 ? -9.769 -21.445 -12.102 1.00 89.94 793 TYR A O 1
ATOM 6416 N N . ASP A 1 794 ? -11.086 -19.671 -12.470 1.00 86.31 794 ASP A N 1
ATOM 6417 C CA . ASP A 1 794 ? -12.358 -20.390 -12.289 1.00 86.31 794 ASP A CA 1
ATOM 6418 C C . ASP A 1 794 ? -12.448 -21.621 -13.207 1.00 86.31 794 ASP A C 1
ATOM 6420 O O . ASP A 1 794 ? -12.891 -22.697 -12.811 1.00 86.31 794 ASP A O 1
ATOM 6424 N N . ARG A 1 795 ? -11.965 -21.489 -14.445 1.00 89.50 795 ARG A N 1
ATOM 6425 C CA . ARG A 1 795 ? -11.907 -22.590 -15.413 1.00 89.50 795 ARG A CA 1
ATOM 6426 C C . ARG A 1 795 ? -10.887 -23.656 -15.033 1.00 89.50 795 ARG A C 1
ATOM 6428 O O . ARG A 1 795 ? -11.159 -24.837 -15.219 1.00 89.50 795 ARG A O 1
ATOM 6435 N N . VAL A 1 796 ? -9.734 -23.274 -14.483 1.00 92.00 796 VAL A N 1
ATOM 6436 C CA . VAL A 1 796 ? -8.758 -24.242 -13.953 1.00 92.00 796 VAL A CA 1
ATOM 6437 C C . VAL A 1 796 ? -9.345 -25.005 -12.766 1.00 92.00 796 VAL A C 1
ATOM 6439 O O . VAL A 1 796 ? -9.146 -26.213 -12.671 1.00 92.00 796 VAL A O 1
ATOM 6442 N N . TRP A 1 797 ? -10.128 -24.345 -11.910 1.00 89.44 797 TRP A N 1
ATOM 6443 C CA . TRP A 1 797 ? -10.862 -25.016 -10.835 1.00 89.44 797 TRP A CA 1
ATOM 6444 C C . TRP A 1 797 ? -11.846 -26.057 -11.383 1.00 89.44 797 TRP A C 1
ATOM 6446 O O . TRP A 1 797 ? -11.841 -27.199 -10.933 1.00 89.44 797 TRP A O 1
ATOM 6456 N N . GLN A 1 798 ? -12.642 -25.698 -12.395 1.00 85.88 798 GLN A N 1
ATOM 6457 C CA . GLN A 1 798 ? -13.578 -26.627 -13.046 1.00 85.88 798 GLN A CA 1
ATOM 6458 C C . GLN A 1 798 ? -12.871 -27.837 -13.667 1.00 85.88 798 GLN A C 1
ATOM 6460 O O . GLN A 1 798 ? -13.387 -28.950 -13.614 1.00 85.88 798 GLN A O 1
ATOM 6465 N N . ILE A 1 799 ? -11.680 -27.640 -14.246 1.00 89.69 799 ILE A N 1
ATOM 6466 C CA . ILE A 1 799 ? -10.850 -28.757 -14.717 1.00 89.69 799 ILE A CA 1
ATOM 6467 C C . ILE A 1 799 ? -10.461 -29.635 -13.530 1.00 89.69 799 ILE A C 1
ATOM 6469 O O . ILE A 1 799 ? -10.635 -30.848 -13.596 1.00 89.69 799 ILE A O 1
ATOM 6473 N N . LEU A 1 800 ? -9.998 -29.027 -12.434 1.00 90.44 800 LEU A N 1
ATOM 6474 C CA . LEU A 1 800 ? -9.547 -29.745 -11.247 1.00 90.44 800 LEU A CA 1
ATOM 6475 C C . LEU A 1 800 ? -10.661 -30.598 -10.618 1.00 90.44 800 LEU A C 1
ATOM 6477 O O . LEU A 1 800 ? -10.408 -31.731 -10.211 1.00 90.44 800 LEU A O 1
ATOM 6481 N N . GLU A 1 801 ? -11.906 -30.112 -10.605 1.00 86.25 801 GLU A N 1
ATOM 6482 C CA . GLU A 1 801 ? -13.095 -30.874 -10.180 1.00 86.25 801 GLU A CA 1
ATOM 6483 C C . GLU A 1 801 ? -13.316 -32.156 -10.998 1.00 86.25 801 GLU A C 1
ATOM 6485 O O . GLU A 1 801 ? -13.894 -33.112 -10.487 1.00 86.25 801 GLU A O 1
ATOM 6490 N N . ARG A 1 802 ? -12.828 -32.200 -12.243 1.00 83.25 802 ARG A N 1
ATOM 6491 C CA . ARG A 1 802 ? -12.979 -33.324 -13.184 1.00 83.25 802 ARG A CA 1
ATOM 6492 C C . ARG A 1 802 ? -11.692 -34.118 -13.415 1.00 83.25 802 ARG A C 1
ATOM 6494 O O . ARG A 1 802 ? -11.629 -34.933 -14.337 1.00 83.25 802 ARG A O 1
ATOM 6501 N N . THR A 1 803 ? -10.663 -33.881 -12.604 1.00 87.31 803 THR A N 1
ATOM 6502 C CA . THR A 1 803 ? -9.376 -34.585 -12.667 1.00 87.31 803 THR A CA 1
ATOM 6503 C C . THR A 1 803 ? -9.024 -35.152 -11.288 1.00 87.31 803 THR A C 1
ATOM 6505 O O . THR A 1 803 ? -8.326 -34.482 -10.523 1.00 87.31 803 THR A O 1
ATOM 6508 N N . PRO A 1 804 ? -9.459 -36.381 -10.945 1.00 81.88 804 PRO A N 1
ATOM 6509 C CA . PRO A 1 804 ? -9.227 -37.005 -9.636 1.00 81.88 804 PRO A CA 1
ATOM 6510 C C . PRO A 1 804 ? -7.757 -37.024 -9.208 1.00 81.88 804 PRO A C 1
ATOM 6512 O O . PRO A 1 804 ? -7.425 -36.845 -8.038 1.00 81.88 804 PRO A O 1
ATOM 6515 N N . ASN A 1 805 ? -6.867 -37.197 -10.185 1.00 86.31 805 ASN A N 1
ATOM 6516 C CA . ASN A 1 805 ? -5.425 -37.310 -9.992 1.00 86.31 805 ASN A CA 1
ATOM 6517 C C . ASN A 1 805 ? -4.668 -36.009 -10.315 1.00 86.31 805 ASN A C 1
ATOM 6519 O O . ASN A 1 805 ? -3.454 -36.042 -10.485 1.00 86.31 805 ASN A O 1
ATOM 6523 N N . GLY A 1 806 ? -5.367 -34.872 -10.399 1.00 91.38 806 GLY A N 1
ATOM 6524 C CA . GLY A 1 806 ? -4.772 -33.548 -10.589 1.00 91.38 806 GLY A CA 1
ATOM 6525 C C . GLY A 1 806 ? -4.230 -33.259 -11.994 1.00 91.38 806 GLY A C 1
ATOM 6526 O O . GLY A 1 806 ? -4.452 -34.000 -12.956 1.00 91.38 806 GLY A O 1
ATOM 6527 N N . VAL A 1 807 ? -3.508 -32.144 -12.101 1.00 92.94 807 VAL A N 1
ATOM 6528 C CA . VAL A 1 807 ? -2.939 -31.604 -13.346 1.00 92.94 807 VAL A CA 1
ATOM 6529 C C . VAL A 1 807 ? -1.427 -31.447 -13.184 1.00 92.94 807 VAL A C 1
ATOM 6531 O O . VAL A 1 807 ? -0.956 -31.066 -12.114 1.00 92.94 807 VAL A O 1
ATOM 6534 N N . ILE A 1 808 ? -0.648 -31.741 -14.226 1.00 92.50 808 ILE A N 1
ATOM 6535 C CA . ILE A 1 808 ? 0.810 -31.571 -14.227 1.00 92.50 808 ILE A CA 1
ATOM 6536 C C . ILE A 1 808 ? 1.275 -30.788 -15.460 1.00 92.50 808 ILE A C 1
ATOM 6538 O O . ILE A 1 808 ? 0.796 -31.008 -16.573 1.00 92.50 808 ILE A O 1
ATOM 6542 N N . VAL A 1 809 ? 2.217 -29.868 -15.249 1.00 91.50 809 VAL A N 1
ATOM 6543 C CA . VAL A 1 809 ? 2.916 -29.125 -16.309 1.00 91.50 809 VAL A CA 1
ATOM 6544 C C . VAL A 1 809 ? 4.316 -28.747 -15.852 1.00 91.50 809 VAL A C 1
ATOM 6546 O O . VAL A 1 809 ? 4.495 -28.362 -14.701 1.00 91.50 809 VAL A O 1
ATOM 6549 N N . ALA A 1 810 ? 5.310 -28.858 -16.733 1.00 84.06 810 ALA A N 1
ATOM 6550 C CA . ALA A 1 810 ? 6.711 -28.544 -16.448 1.00 84.06 810 ALA A CA 1
ATOM 6551 C C . ALA A 1 810 ? 7.191 -29.158 -15.114 1.00 84.06 810 ALA A C 1
ATOM 6553 O O . ALA A 1 810 ? 7.801 -28.486 -14.284 1.00 84.06 810 ALA A O 1
ATOM 6554 N N . GLU A 1 811 ? 6.839 -30.431 -14.889 1.00 83.62 811 GLU A N 1
ATOM 6555 C CA . GLU A 1 811 ? 7.135 -31.209 -13.670 1.00 83.62 811 GLU A CA 1
ATOM 6556 C C . GLU A 1 811 ? 6.481 -30.684 -12.369 1.00 83.62 811 GLU A C 1
ATOM 6558 O O . GLU A 1 811 ? 6.641 -31.289 -11.307 1.00 83.62 811 GLU A O 1
ATOM 6563 N N . LYS A 1 812 ? 5.684 -29.609 -12.429 1.00 87.75 812 LYS A N 1
ATOM 6564 C CA . LYS A 1 812 ? 4.885 -29.089 -11.313 1.00 87.75 812 LYS A CA 1
ATOM 6565 C C . LYS A 1 812 ? 3.514 -29.744 -11.273 1.00 87.75 812 LYS A C 1
ATOM 6567 O O . LYS A 1 812 ? 2.763 -29.712 -12.245 1.00 87.75 812 LYS A O 1
ATOM 6572 N N . TYR A 1 813 ? 3.189 -30.307 -10.114 1.00 90.38 813 TYR A N 1
ATOM 6573 C CA . TYR A 1 813 ? 1.950 -31.032 -9.869 1.00 90.38 813 TYR A CA 1
ATOM 6574 C C . TYR A 1 813 ? 0.954 -30.187 -9.069 1.00 90.38 813 TYR A C 1
ATOM 6576 O O . TYR A 1 813 ? 1.255 -29.757 -7.956 1.00 90.38 813 TYR A O 1
ATOM 6584 N N . LEU A 1 814 ? -0.238 -29.991 -9.632 1.00 91.75 814 LEU A N 1
ATOM 6585 C CA . LEU A 1 814 ? -1.401 -29.403 -8.980 1.00 91.75 814 LEU A CA 1
ATOM 6586 C C . LEU A 1 814 ? -2.370 -30.530 -8.579 1.00 91.75 814 LEU A C 1
ATOM 6588 O O . LEU A 1 814 ? -3.105 -31.036 -9.434 1.00 91.75 814 LEU A O 1
ATOM 6592 N N . PRO A 1 815 ? -2.385 -30.955 -7.303 1.00 88.00 815 PRO A N 1
ATOM 6593 C CA . PRO A 1 815 ? -3.268 -32.023 -6.856 1.00 88.00 815 PRO A CA 1
ATOM 6594 C C . PRO A 1 815 ? -4.722 -31.554 -6.774 1.00 88.00 815 PRO A C 1
ATOM 6596 O O . PRO A 1 815 ? -4.991 -30.397 -6.451 1.00 88.00 815 PRO A O 1
ATOM 6599 N N . GLN A 1 816 ? -5.670 -32.473 -6.975 1.00 87.25 816 GLN A N 1
ATOM 6600 C CA . GLN A 1 816 ? -7.090 -32.201 -6.728 1.00 87.25 816 GLN A CA 1
ATOM 6601 C C . GLN A 1 816 ? -7.379 -32.063 -5.229 1.00 87.25 816 GLN A C 1
ATOM 6603 O O . GLN A 1 816 ? -8.011 -31.105 -4.789 1.00 87.25 816 GLN A O 1
ATOM 6608 N N . GLN A 1 817 ? -6.885 -33.012 -4.433 1.00 80.69 817 GLN A N 1
ATOM 6609 C CA . GLN A 1 817 ? -6.979 -33.000 -2.976 1.00 80.69 817 GLN A CA 1
ATOM 6610 C C . GLN A 1 817 ? -5.579 -32.835 -2.371 1.00 80.69 817 GLN A C 1
ATOM 6612 O O . GLN A 1 817 ? -4.648 -33.498 -2.831 1.00 80.69 817 GLN A O 1
ATOM 6617 N N . PRO A 1 818 ? -5.396 -31.980 -1.353 1.00 77.50 818 PRO A N 1
ATOM 6618 C CA . PRO A 1 818 ? -6.432 -31.293 -0.579 1.00 77.50 818 PRO A CA 1
ATOM 6619 C C . PRO A 1 818 ? -6.863 -29.930 -1.162 1.00 77.50 818 PRO A C 1
ATOM 6621 O O . PRO A 1 818 ? -7.570 -29.176 -0.506 1.00 77.50 818 PRO A O 1
ATOM 6624 N N . THR A 1 819 ? -6.463 -29.578 -2.391 1.00 77.81 819 THR A N 1
ATOM 6625 C CA . THR A 1 819 ? -6.742 -28.252 -2.981 1.00 77.81 819 THR A CA 1
ATOM 6626 C C . THR A 1 819 ? -8.231 -27.890 -2.952 1.00 77.81 819 THR A C 1
ATOM 6628 O O . THR A 1 819 ? -8.583 -26.805 -2.496 1.00 77.81 819 THR A O 1
ATOM 6631 N N . LEU A 1 820 ? -9.117 -28.807 -3.362 1.00 73.81 820 LEU A N 1
ATOM 6632 C CA . LEU A 1 820 ? -10.567 -28.581 -3.331 1.00 73.81 820 LEU A CA 1
ATOM 6633 C C . LEU A 1 820 ? -11.173 -28.632 -1.914 1.00 73.81 820 LEU A C 1
ATOM 6635 O O . LEU A 1 820 ? -12.273 -28.123 -1.713 1.00 73.81 820 LEU A O 1
ATOM 6639 N N . SER A 1 821 ? -10.508 -29.263 -0.937 1.00 69.62 821 SER A N 1
ATOM 6640 C CA . SER A 1 821 ? -10.988 -29.309 0.452 1.00 69.62 821 SER A CA 1
ATOM 6641 C C . SER A 1 821 ? -10.564 -28.099 1.280 1.00 69.62 821 SER A C 1
ATOM 6643 O O . SER A 1 821 ? -11.288 -27.710 2.199 1.00 69.62 821 SER A O 1
ATOM 6645 N N . ASP A 1 822 ? -9.402 -27.530 0.963 1.00 63.00 822 ASP A N 1
ATOM 6646 C CA . ASP A 1 822 ? -8.731 -26.509 1.771 1.00 63.00 822 ASP A CA 1
ATOM 6647 C C . ASP A 1 822 ? -8.960 -25.087 1.247 1.00 63.00 822 ASP A C 1
ATOM 6649 O O . ASP A 1 822 ? -8.773 -24.126 1.996 1.00 63.00 822 ASP A O 1
ATOM 6653 N N . MET A 1 823 ? -9.349 -24.948 -0.023 1.00 71.81 823 MET A N 1
ATOM 6654 C CA . MET A 1 823 ? -9.514 -23.665 -0.711 1.00 71.81 823 MET A CA 1
ATOM 6655 C C . MET A 1 823 ? -10.902 -23.551 -1.348 1.00 71.81 823 MET A C 1
ATOM 6657 O O . MET A 1 823 ? -11.677 -24.508 -1.372 1.00 71.81 823 MET A O 1
ATOM 6661 N N . THR A 1 824 ? -11.227 -22.377 -1.892 1.00 67.75 824 THR A N 1
ATOM 6662 C CA . THR A 1 824 ? -12.435 -22.172 -2.705 1.00 67.75 824 THR A CA 1
ATOM 6663 C C . THR A 1 824 ? -12.110 -21.571 -4.074 1.00 67.75 824 THR A C 1
ATOM 6665 O O . THR A 1 824 ? -11.089 -20.911 -4.247 1.00 67.75 824 THR A O 1
ATOM 6668 N N . MET A 1 825 ? -13.001 -21.781 -5.051 1.00 66.69 825 MET A N 1
ATOM 6669 C CA . MET A 1 825 ? -12.843 -21.348 -6.451 1.00 66.69 825 MET A CA 1
ATOM 6670 C C . MET A 1 825 ? -12.446 -19.873 -6.610 1.00 66.69 825 MET A C 1
ATOM 6672 O O . MET A 1 825 ? -11.646 -19.541 -7.477 1.00 66.69 825 MET A O 1
ATOM 6676 N N . TYR A 1 826 ? -12.979 -18.996 -5.757 1.00 68.56 826 TYR A N 1
ATOM 6677 C CA . TYR A 1 826 ? -12.790 -17.545 -5.853 1.00 68.56 826 TYR A CA 1
ATOM 6678 C C . TYR A 1 826 ? -11.676 -17.015 -4.937 1.00 68.56 826 TYR A C 1
ATOM 6680 O O . TYR A 1 826 ? -11.512 -15.802 -4.787 1.00 68.56 826 TYR A O 1
ATOM 6688 N N . GLU A 1 827 ? -10.931 -17.898 -4.268 1.00 65.62 827 GLU A N 1
ATOM 6689 C CA . GLU A 1 827 ? -9.856 -17.492 -3.372 1.00 65.62 827 GLU A CA 1
ATOM 6690 C C . GLU A 1 827 ? -8.558 -17.184 -4.114 1.00 65.62 827 GLU A C 1
ATOM 6692 O O . GLU A 1 827 ? -8.069 -17.949 -4.940 1.00 65.62 827 GLU A O 1
ATOM 6697 N N . MET A 1 828 ? -7.916 -16.093 -3.695 1.00 70.00 828 MET A N 1
ATOM 6698 C CA . MET A 1 828 ? -6.603 -15.681 -4.193 1.00 70.00 828 MET A CA 1
ATOM 6699 C C . MET A 1 828 ? -5.528 -16.768 -4.039 1.00 70.00 828 MET A C 1
ATOM 6701 O O . MET A 1 828 ? -4.657 -16.899 -4.891 1.00 70.00 828 MET A O 1
ATOM 6705 N N . ASN A 1 829 ? -5.587 -17.559 -2.963 1.00 73.25 829 ASN A N 1
ATOM 6706 C CA . ASN A 1 829 ? -4.609 -18.616 -2.699 1.00 73.25 829 ASN A CA 1
ATOM 6707 C C . ASN A 1 829 ? -4.614 -19.690 -3.791 1.00 73.25 829 ASN A C 1
ATOM 6709 O O . ASN A 1 829 ? -3.546 -20.157 -4.182 1.00 73.25 829 ASN A O 1
ATOM 6713 N N . PHE A 1 830 ? -5.794 -20.037 -4.313 1.00 81.25 830 PHE A N 1
ATOM 6714 C CA . PHE A 1 830 ? -5.909 -20.975 -5.422 1.00 81.25 830 PHE A CA 1
ATOM 6715 C C . PHE A 1 830 ? -5.310 -20.379 -6.701 1.00 81.25 830 PHE A C 1
ATOM 6717 O O . PHE A 1 830 ? -4.474 -21.012 -7.342 1.00 81.25 830 PHE A O 1
ATOM 6724 N N . SER A 1 831 ? -5.645 -19.129 -7.029 1.00 84.38 831 SER A N 1
ATOM 6725 C CA . SER A 1 831 ? -5.071 -18.444 -8.194 1.00 84.38 831 SER A CA 1
ATOM 6726 C C . SER A 1 831 ? -3.542 -18.347 -8.118 1.00 84.38 831 SER A C 1
ATOM 6728 O O . SER A 1 831 ? -2.859 -18.584 -9.112 1.00 84.38 831 SER A O 1
ATOM 6730 N N . LEU A 1 832 ? -2.984 -18.072 -6.932 1.00 82.44 832 LEU A N 1
ATOM 6731 C CA . LEU A 1 832 ? -1.535 -18.060 -6.698 1.00 82.44 832 LEU A CA 1
ATOM 6732 C C . LEU A 1 832 ? -0.898 -19.449 -6.850 1.00 82.44 832 LEU A C 1
ATOM 6734 O O . LEU A 1 832 ? 0.215 -19.549 -7.362 1.00 82.44 832 LEU A O 1
ATOM 6738 N N . LEU A 1 833 ? -1.595 -20.514 -6.448 1.00 85.12 833 LEU A N 1
ATOM 6739 C CA . LEU A 1 833 ? -1.136 -21.892 -6.632 1.00 85.12 833 LEU A CA 1
ATOM 6740 C C . LEU A 1 833 ? -1.084 -22.276 -8.121 1.00 85.12 833 LEU A C 1
ATOM 6742 O O . LEU A 1 833 ? -0.112 -22.884 -8.570 1.00 85.12 833 LEU A O 1
ATOM 6746 N N . VAL A 1 834 ? -2.093 -21.872 -8.901 1.00 89.75 834 VAL A N 1
ATOM 6747 C CA . VAL A 1 834 ? -2.101 -22.040 -10.365 1.00 89.75 834 VAL A CA 1
ATOM 6748 C C . VAL A 1 834 ? -0.966 -21.241 -11.014 1.00 89.75 834 VAL A C 1
ATOM 6750 O O . VAL A 1 834 ? -0.300 -21.737 -11.921 1.00 89.75 834 VAL A O 1
ATOM 6753 N N . GLU A 1 835 ? -0.695 -20.024 -10.537 1.00 88.06 835 GLU A N 1
ATOM 6754 C CA . GLU A 1 835 ? 0.441 -19.227 -11.011 1.00 88.06 835 GLU A CA 1
ATOM 6755 C C . GLU A 1 835 ? 1.799 -19.872 -10.702 1.00 88.06 835 GLU A C 1
ATOM 6757 O O . GLU A 1 835 ? 2.667 -19.865 -11.576 1.00 88.06 835 GLU A O 1
ATOM 6762 N N . ASP A 1 836 ? 1.989 -20.459 -9.512 1.00 85.62 836 ASP A N 1
ATOM 6763 C CA . ASP A 1 836 ? 3.224 -21.180 -9.151 1.00 85.62 836 ASP A CA 1
ATOM 6764 C C . ASP A 1 836 ? 3.450 -22.401 -10.050 1.00 85.62 836 ASP A C 1
ATOM 6766 O O . ASP A 1 836 ? 4.564 -22.640 -10.517 1.00 85.62 836 ASP A O 1
ATOM 6770 N N . MET A 1 837 ? 2.376 -23.130 -10.371 1.00 89.38 837 MET A N 1
ATOM 6771 C CA . MET A 1 837 ? 2.425 -24.243 -11.318 1.00 89.38 837 MET A CA 1
ATOM 6772 C C . MET A 1 837 ? 2.925 -23.785 -12.702 1.00 89.38 837 MET A C 1
ATOM 6774 O O . MET A 1 837 ? 3.749 -24.460 -13.314 1.00 89.38 837 MET A O 1
ATOM 6778 N N . LEU A 1 838 ? 2.477 -22.621 -13.186 1.00 89.31 838 LEU A N 1
ATOM 6779 C CA . LEU A 1 838 ? 2.886 -22.065 -14.484 1.00 89.31 838 LEU A CA 1
ATOM 6780 C C . LEU A 1 838 ? 4.230 -21.315 -14.447 1.00 89.31 838 LEU A C 1
ATOM 6782 O O . LEU A 1 838 ? 4.770 -20.971 -15.502 1.00 89.31 838 LEU A O 1
ATOM 6786 N N . GLN A 1 839 ? 4.766 -21.002 -13.263 1.00 82.50 839 GLN A N 1
ATOM 6787 C CA . GLN A 1 839 ? 5.964 -20.170 -13.102 1.00 82.50 839 GLN A CA 1
ATOM 6788 C C . GLN A 1 839 ? 7.228 -20.830 -13.666 1.00 82.50 839 GLN A C 1
ATOM 6790 O O . GLN A 1 839 ? 8.082 -20.117 -14.191 1.00 82.50 839 GLN A O 1
ATOM 6795 N N . ASN A 1 840 ? 7.318 -22.161 -13.600 1.00 79.44 840 ASN A N 1
ATOM 6796 C CA . ASN A 1 840 ? 8.469 -22.946 -14.065 1.00 79.44 840 ASN A CA 1
ATOM 6797 C C . ASN A 1 840 ? 8.596 -23.036 -15.594 1.00 79.44 840 ASN A C 1
ATOM 6799 O O . ASN A 1 840 ? 9.510 -23.677 -16.107 1.00 79.44 840 ASN A O 1
ATOM 6803 N N . ILE A 1 841 ? 7.670 -22.434 -16.339 1.00 84.88 841 ILE A N 1
ATOM 6804 C CA . ILE A 1 841 ? 7.746 -22.404 -17.792 1.00 84.88 841 ILE A CA 1
ATOM 6805 C C . ILE A 1 841 ? 8.655 -21.246 -18.219 1.00 84.88 841 ILE A C 1
ATOM 6807 O O . ILE A 1 841 ? 8.235 -20.090 -18.229 1.00 84.88 841 ILE A O 1
ATOM 6811 N N . ASP A 1 842 ? 9.884 -21.575 -18.620 1.00 80.75 842 ASP A N 1
ATOM 6812 C CA . ASP A 1 842 ? 10.905 -20.591 -19.011 1.00 80.75 842 ASP A CA 1
ATOM 6813 C C . ASP A 1 842 ? 10.571 -19.836 -20.308 1.00 80.75 842 ASP A C 1
ATOM 6815 O O . ASP A 1 842 ? 11.012 -18.705 -20.508 1.00 80.75 842 ASP A O 1
ATOM 6819 N N . GLN A 1 843 ? 9.808 -20.458 -21.215 1.00 85.88 843 GLN A N 1
ATOM 6820 C CA . GLN A 1 843 ? 9.480 -19.878 -22.519 1.00 85.88 843 GLN A CA 1
ATOM 6821 C C . GLN A 1 843 ? 8.117 -19.166 -22.497 1.00 85.88 843 GLN A C 1
ATOM 6823 O O . GLN A 1 843 ? 7.090 -19.843 -22.359 1.00 85.88 843 GLN A O 1
ATOM 6828 N N . PRO A 1 844 ? 8.066 -17.833 -22.709 1.00 88.88 844 PRO A N 1
ATOM 6829 C CA . PRO A 1 844 ? 6.822 -17.060 -22.706 1.00 88.88 844 PRO A CA 1
ATOM 6830 C C . PRO A 1 844 ? 5.748 -17.615 -23.651 1.00 88.88 844 PRO A C 1
ATOM 6832 O O . PRO A 1 844 ? 4.589 -17.787 -23.275 1.00 88.88 844 PRO A O 1
ATOM 6835 N N . GLU A 1 845 ? 6.128 -17.951 -24.883 1.00 86.44 845 GLU A N 1
ATOM 6836 C CA . GLU A 1 845 ? 5.211 -18.480 -25.888 1.00 86.44 845 GLU A CA 1
ATOM 6837 C C . GLU A 1 845 ? 4.619 -19.835 -25.498 1.00 86.44 845 GLU A C 1
ATOM 6839 O O . GLU A 1 845 ? 3.444 -20.087 -25.772 1.00 86.44 845 GLU A O 1
ATOM 6844 N N . TYR A 1 846 ? 5.407 -20.694 -24.845 1.00 88.94 846 TYR A N 1
ATOM 6845 C CA . TYR A 1 846 ? 4.954 -22.005 -24.393 1.00 88.94 846 TYR A CA 1
ATOM 6846 C C . TYR A 1 846 ? 4.007 -21.866 -23.206 1.00 88.94 846 TYR A C 1
ATOM 6848 O O . TYR A 1 846 ? 2.945 -22.487 -23.192 1.00 88.94 846 TYR A O 1
ATOM 6856 N N . ARG A 1 847 ? 4.320 -20.964 -22.267 1.00 90.81 847 ARG A N 1
ATOM 6857 C CA . ARG A 1 847 ? 3.424 -20.613 -21.160 1.00 90.81 847 ARG A CA 1
ATOM 6858 C C . ARG A 1 847 ? 2.054 -20.193 -21.686 1.00 90.81 847 ARG A C 1
ATOM 6860 O O . ARG A 1 847 ? 1.036 -20.691 -21.208 1.00 90.81 847 ARG A O 1
ATOM 6867 N N . GLN A 1 848 ? 2.019 -19.343 -22.713 1.00 89.50 848 GLN A N 1
ATOM 6868 C CA . GLN A 1 848 ? 0.751 -18.907 -23.292 1.00 89.50 848 GLN A CA 1
ATOM 6869 C C . GLN A 1 848 ? 0.001 -20.038 -24.010 1.00 89.50 848 GLN A C 1
ATOM 6871 O O . GLN A 1 848 ? -1.226 -20.088 -23.948 1.00 89.50 848 GLN A O 1
ATOM 6876 N N . ILE A 1 849 ? 0.707 -20.978 -24.645 1.00 88.56 849 ILE A N 1
ATOM 6877 C CA . ILE A 1 849 ? 0.085 -22.177 -25.230 1.00 88.56 849 ILE A CA 1
ATOM 6878 C C . ILE A 1 849 ? -0.594 -23.026 -24.147 1.00 88.56 849 ILE A C 1
ATOM 6880 O O . ILE A 1 849 ? -1.710 -23.493 -24.367 1.00 88.56 849 ILE A O 1
ATOM 6884 N N . ILE A 1 850 ? 0.030 -23.195 -22.978 1.00 91.19 850 ILE A N 1
ATOM 6885 C CA . ILE A 1 850 ? -0.564 -23.926 -21.848 1.00 91.19 850 ILE A CA 1
ATOM 6886 C C . ILE A 1 850 ? -1.821 -23.216 -21.326 1.00 91.19 850 ILE A C 1
ATOM 6888 O O . ILE A 1 850 ? -2.845 -23.863 -21.105 1.00 91.19 850 ILE A O 1
ATOM 6892 N N . VAL A 1 851 ? -1.782 -21.887 -21.187 1.00 91.56 851 VAL A N 1
ATOM 6893 C CA . VAL A 1 851 ? -2.953 -21.081 -20.797 1.00 91.56 851 VAL A CA 1
ATOM 6894 C C . VAL A 1 851 ? -4.099 -21.261 -21.798 1.00 91.56 851 VAL A C 1
ATOM 6896 O O . VAL A 1 851 ? -5.235 -21.521 -21.405 1.00 91.56 851 VAL A O 1
ATOM 6899 N N . GLU A 1 852 ? -3.813 -21.176 -23.100 1.00 89.06 852 GLU A N 1
ATOM 6900 C CA . GLU A 1 852 ? -4.799 -21.406 -24.162 1.00 89.06 852 GLU A CA 1
ATOM 6901 C C . GLU A 1 852 ? -5.352 -22.843 -24.138 1.00 89.06 852 GLU A C 1
ATOM 6903 O O . GLU A 1 852 ? -6.557 -23.032 -24.305 1.00 89.06 852 GLU A O 1
ATOM 6908 N N . LEU A 1 853 ? -4.502 -23.849 -23.897 1.00 88.38 853 LEU A N 1
ATOM 6909 C CA . LEU A 1 853 ? -4.909 -25.251 -23.789 1.00 88.38 853 LEU A CA 1
ATOM 6910 C C . LEU A 1 853 ? -5.894 -25.454 -22.634 1.00 88.38 853 LEU A C 1
ATOM 6912 O O . LEU A 1 853 ? -6.962 -26.020 -22.852 1.00 88.38 853 LEU A O 1
ATOM 6916 N N . LEU A 1 854 ? -5.577 -24.951 -21.439 1.00 91.06 854 LEU A N 1
ATOM 6917 C CA . LEU A 1 854 ? -6.454 -25.043 -20.267 1.00 91.06 854 LEU A CA 1
ATOM 6918 C C . LEU A 1 854 ? -7.824 -24.412 -20.541 1.00 91.06 854 LEU A C 1
ATOM 6920 O O . LEU A 1 854 ? -8.856 -25.000 -20.230 1.00 91.06 854 LEU A O 1
ATOM 6924 N N . MET A 1 855 ? -7.860 -23.262 -21.217 1.00 88.81 855 MET A N 1
ATOM 6925 C CA . MET A 1 855 ? -9.124 -22.631 -21.607 1.00 88.81 855 MET A CA 1
ATOM 6926 C C . MET A 1 855 ? -9.968 -23.513 -22.531 1.00 88.81 855 MET A C 1
ATOM 6928 O O . MET A 1 855 ? -11.193 -23.526 -22.404 1.00 88.81 855 MET A O 1
ATOM 6932 N N . VAL A 1 856 ? -9.335 -24.243 -23.455 1.00 85.62 856 VAL A N 1
ATOM 6933 C CA . VAL A 1 856 ? -10.043 -25.161 -24.355 1.00 85.62 856 VAL A CA 1
ATOM 6934 C C . VAL A 1 856 ? -10.482 -26.431 -23.631 1.00 85.62 856 VAL A C 1
ATOM 6936 O O . VAL A 1 856 ? -11.617 -26.855 -23.828 1.00 85.62 856 VAL A O 1
ATOM 6939 N N . VAL A 1 857 ? -9.640 -27.010 -22.770 1.00 85.25 857 VAL A N 1
ATOM 6940 C CA . VAL A 1 857 ? -9.997 -28.189 -21.961 1.00 85.25 857 VAL A CA 1
ATOM 6941 C C . VAL A 1 857 ? -11.214 -27.885 -21.089 1.00 85.25 857 VAL A C 1
ATOM 6943 O O . VAL A 1 857 ? -12.177 -28.646 -21.108 1.00 85.25 857 VAL A O 1
ATOM 6946 N N . SER A 1 858 ? -11.225 -26.737 -20.407 1.00 84.31 858 SER A N 1
ATOM 6947 C CA . SER A 1 858 ? -12.386 -26.285 -19.633 1.00 84.31 858 SER A CA 1
ATOM 6948 C C . SER A 1 858 ? -13.649 -26.178 -20.496 1.00 84.31 858 SER A C 1
ATOM 6950 O O . SER A 1 858 ? -14.683 -26.709 -20.107 1.00 84.31 858 SER A O 1
ATOM 6952 N N . LEU A 1 859 ? -13.571 -25.588 -21.697 1.00 81.94 859 LEU A N 1
ATOM 6953 C CA . LEU A 1 859 ? -14.723 -25.499 -22.608 1.00 81.94 859 LEU A CA 1
ATOM 6954 C C . LEU A 1 859 ? -15.230 -26.869 -23.081 1.00 81.94 859 LEU A C 1
ATOM 6956 O O . LEU A 1 859 ? -16.424 -27.021 -23.338 1.00 81.94 859 LEU A O 1
ATOM 6960 N N . ILE A 1 860 ? -14.339 -27.850 -23.250 1.00 79.31 860 ILE A N 1
ATOM 6961 C CA . ILE A 1 860 ? -14.718 -29.220 -23.619 1.00 79.31 860 ILE A CA 1
ATOM 6962 C C . ILE A 1 860 ? -15.456 -29.884 -22.454 1.00 79.31 860 ILE A C 1
ATOM 6964 O O . ILE A 1 860 ? -16.529 -30.438 -22.675 1.00 79.31 860 ILE A O 1
ATOM 6968 N N . LEU A 1 861 ? -14.931 -29.790 -21.231 1.00 79.25 861 LEU A N 1
ATOM 6969 C CA . LEU A 1 861 ? -15.573 -30.353 -20.038 1.00 79.25 861 LEU A CA 1
ATOM 6970 C C . LEU A 1 861 ? -16.912 -29.675 -19.717 1.00 79.25 861 LEU A C 1
ATOM 6972 O O . LEU A 1 861 ? -17.872 -30.344 -19.352 1.00 79.25 861 LEU A O 1
ATOM 6976 N N . GLU A 1 862 ? -17.003 -28.356 -19.898 1.00 80.00 862 GLU A N 1
ATOM 6977 C CA . GLU A 1 862 ? -18.239 -27.590 -19.694 1.00 80.00 862 GLU A CA 1
ATOM 6978 C C . GLU A 1 862 ? -19.346 -28.034 -20.663 1.00 80.00 862 GLU A C 1
ATOM 6980 O O . GLU A 1 862 ? -20.515 -28.113 -20.290 1.00 80.00 862 GLU A O 1
ATOM 6985 N N . ARG A 1 863 ? -18.982 -28.356 -21.911 1.00 77.94 863 ARG A N 1
ATOM 6986 C CA . ARG A 1 863 ? -19.930 -28.819 -22.936 1.00 77.94 863 ARG A CA 1
ATOM 6987 C C . ARG A 1 863 ? -20.309 -30.289 -22.823 1.00 77.94 863 ARG A C 1
ATOM 6989 O O . ARG A 1 863 ? -21.347 -30.653 -23.364 1.00 77.94 863 ARG A O 1
ATOM 6996 N N . ASN A 1 864 ? -19.494 -31.098 -22.152 1.00 78.12 864 ASN A N 1
ATOM 6997 C CA . ASN A 1 864 ? -19.701 -32.537 -22.007 1.00 78.12 864 ASN A CA 1
ATOM 6998 C C . ASN A 1 864 ? -19.602 -32.911 -20.515 1.00 78.12 864 ASN A C 1
ATOM 7000 O O . ASN A 1 864 ? -18.556 -33.392 -20.061 1.00 78.12 864 ASN A O 1
ATOM 7004 N N . PRO A 1 865 ? -20.656 -32.648 -19.716 1.00 75.69 865 PRO A N 1
ATOM 7005 C CA . PRO A 1 865 ? -20.643 -32.864 -18.271 1.00 75.69 865 PRO A CA 1
ATOM 7006 C C . PRO A 1 865 ? -20.388 -34.313 -17.847 1.00 75.69 865 PRO A C 1
ATOM 7008 O O . PRO A 1 865 ? -20.029 -34.534 -16.695 1.00 75.69 865 PRO A O 1
ATOM 7011 N N . GLU A 1 866 ? -20.564 -35.277 -18.741 1.00 76.25 866 GLU A N 1
ATOM 7012 C CA . GLU A 1 866 ? -20.311 -36.706 -18.564 1.00 76.25 866 GLU A CA 1
ATOM 7013 C C . GLU A 1 866 ? -18.827 -37.102 -18.649 1.00 76.25 866 GLU A C 1
ATOM 7015 O O . GLU A 1 866 ? -18.476 -38.228 -18.297 1.00 76.25 866 GLU A O 1
ATOM 7020 N N . LEU A 1 867 ? -17.951 -36.198 -19.101 1.00 77.56 867 LEU A N 1
ATOM 7021 C CA . LEU A 1 867 ? -16.522 -36.469 -19.243 1.00 77.56 867 LEU A CA 1
ATOM 7022 C C . LEU A 1 867 ? -15.756 -36.204 -17.937 1.00 77.56 867 LEU A C 1
ATOM 7024 O O . LEU A 1 867 ? -15.885 -35.149 -17.307 1.00 77.56 867 LEU A O 1
ATOM 7028 N N . GLU A 1 868 ? -14.907 -37.159 -17.560 1.00 75.62 868 GLU A N 1
ATOM 7029 C CA . GLU A 1 868 ? -13.991 -37.084 -16.420 1.00 75.62 868 GLU A CA 1
ATOM 7030 C C . GLU A 1 868 ? -12.667 -37.768 -16.785 1.00 75.62 868 GLU A C 1
ATOM 7032 O O . GLU A 1 868 ? -12.661 -38.816 -17.434 1.00 75.62 868 GLU A O 1
ATOM 7037 N N . PHE A 1 869 ? -11.540 -37.186 -16.371 1.00 83.38 869 PHE A N 1
ATOM 7038 C CA . PHE A 1 869 ? -10.224 -37.779 -16.602 1.00 83.38 869 PHE A CA 1
ATOM 7039 C C . PHE A 1 869 ? -9.966 -38.950 -15.650 1.00 83.38 869 PHE A C 1
ATOM 7041 O O . PHE A 1 869 ? -10.247 -38.862 -14.458 1.00 83.38 869 PHE A O 1
ATOM 7048 N N . GLN A 1 870 ? -9.388 -40.043 -16.150 1.00 77.12 870 GLN A N 1
ATOM 7049 C CA . GLN A 1 870 ? -9.080 -41.212 -15.314 1.00 77.12 870 GLN A CA 1
ATOM 7050 C C . GLN A 1 870 ? -7.780 -41.070 -14.517 1.00 77.12 870 GLN A C 1
ATOM 7052 O O . GLN A 1 870 ? -7.682 -41.544 -13.386 1.00 77.12 870 GLN A O 1
ATOM 7057 N N . ASP A 1 871 ? -6.780 -40.421 -15.104 1.00 82.38 871 ASP A N 1
ATOM 7058 C CA . ASP A 1 871 ? -5.450 -40.239 -14.525 1.00 82.38 871 ASP A CA 1
ATOM 7059 C C . ASP A 1 871 ? -5.057 -38.754 -14.544 1.00 82.38 871 ASP A C 1
ATOM 7061 O O . ASP A 1 871 ? -5.821 -37.892 -14.987 1.00 82.38 871 ASP A O 1
ATOM 7065 N N . LYS A 1 872 ? -3.877 -38.443 -14.009 1.00 86.25 872 LYS A N 1
ATOM 7066 C CA . LYS A 1 872 ? -3.306 -37.100 -14.000 1.00 86.25 872 LYS A CA 1
ATOM 7067 C C . LYS A 1 872 ? -3.248 -36.537 -15.419 1.00 86.25 872 LYS A C 1
ATOM 7069 O O . LYS A 1 872 ? -2.819 -37.211 -16.358 1.00 86.25 872 LYS A O 1
ATOM 7074 N N . VAL A 1 873 ? -3.634 -35.274 -15.568 1.00 88.75 873 VAL A N 1
ATOM 7075 C CA . VAL A 1 873 ? -3.612 -34.605 -16.872 1.00 88.75 873 VAL A CA 1
ATOM 7076 C C . VAL A 1 873 ? -2.245 -33.982 -17.100 1.00 88.75 873 VAL A C 1
ATOM 7078 O O . VAL A 1 873 ? -1.908 -32.970 -16.489 1.00 88.75 873 VAL A O 1
ATOM 7081 N N . ASP A 1 874 ? -1.464 -34.589 -17.991 1.00 89.81 874 ASP A N 1
ATOM 7082 C CA . ASP A 1 874 ? -0.168 -34.073 -18.431 1.00 89.81 874 ASP A CA 1
ATOM 7083 C C . ASP A 1 874 ? -0.350 -33.081 -19.587 1.00 89.81 874 ASP A C 1
ATOM 7085 O O . ASP A 1 874 ? -0.582 -33.462 -20.740 1.00 89.81 874 ASP A O 1
ATOM 7089 N N . LEU A 1 875 ? -0.257 -31.786 -19.267 1.00 90.00 875 LEU A N 1
ATOM 7090 C CA . LEU A 1 875 ? -0.432 -30.718 -20.250 1.00 90.00 875 LEU A CA 1
ATOM 7091 C C . LEU A 1 875 ? 0.699 -30.707 -21.288 1.00 90.00 875 LEU A C 1
ATOM 7093 O O . LEU A 1 875 ? 0.445 -30.395 -22.453 1.00 90.00 875 LEU A O 1
ATOM 7097 N N . ASP A 1 876 ? 1.923 -31.089 -20.913 1.00 88.19 876 ASP A N 1
ATOM 7098 C CA . ASP A 1 876 ? 3.054 -31.143 -21.841 1.00 88.19 876 ASP A CA 1
ATOM 7099 C C . ASP A 1 876 ? 2.853 -32.243 -22.886 1.00 88.19 876 ASP A C 1
ATOM 7101 O O . ASP A 1 876 ? 3.093 -32.034 -24.080 1.00 88.19 876 ASP A O 1
ATOM 7105 N N . LYS A 1 877 ? 2.369 -33.414 -22.459 1.00 87.19 877 LYS A N 1
ATOM 7106 C CA . LYS A 1 877 ? 1.999 -34.512 -23.361 1.00 87.19 877 LYS A CA 1
ATOM 7107 C C . LYS A 1 877 ? 0.894 -34.079 -24.328 1.00 87.19 877 LYS A C 1
ATOM 7109 O O . LYS A 1 877 ? 1.045 -34.279 -25.534 1.00 87.19 877 LYS A O 1
ATOM 7114 N N . LEU A 1 878 ? -0.158 -33.420 -23.834 1.00 84.88 878 LEU A N 1
ATOM 7115 C CA . LEU A 1 878 ? -1.263 -32.935 -24.671 1.00 84.88 878 LEU A CA 1
ATOM 7116 C C . LEU A 1 878 ? -0.798 -31.943 -25.746 1.00 84.88 878 LEU A C 1
ATOM 7118 O O . LEU A 1 878 ? -1.205 -32.058 -26.905 1.00 84.88 878 LEU A O 1
ATOM 7122 N N . VAL A 1 879 ? 0.087 -30.997 -25.406 1.00 84.44 879 VAL A N 1
ATOM 7123 C CA . VAL A 1 879 ? 0.651 -30.062 -26.396 1.00 84.44 879 VAL A CA 1
ATOM 7124 C C . VAL A 1 879 ? 1.471 -30.807 -27.454 1.00 84.44 879 VAL A C 1
ATOM 7126 O O . VAL A 1 879 ? 1.320 -30.536 -28.650 1.00 84.44 879 VAL A O 1
ATOM 7129 N N . LYS A 1 880 ? 2.310 -31.769 -27.045 1.00 83.25 880 LYS A N 1
ATOM 7130 C CA . LYS A 1 880 ? 3.135 -32.576 -27.962 1.00 83.25 880 LYS A CA 1
ATOM 7131 C C . LYS A 1 880 ? 2.284 -33.386 -28.937 1.00 83.25 880 LYS A C 1
ATOM 7133 O O . LYS A 1 880 ? 2.569 -33.406 -30.135 1.00 83.25 880 LYS A O 1
ATOM 7138 N N . GLU A 1 881 ? 1.227 -34.025 -28.448 1.00 80.81 881 GLU A N 1
ATOM 7139 C CA . GLU A 1 881 ? 0.315 -34.800 -29.286 1.00 80.81 881 GLU A CA 1
ATOM 7140 C C . GLU A 1 881 ? -0.466 -33.902 -30.246 1.00 80.81 881 GLU A C 1
ATOM 7142 O O . GLU A 1 881 ? -0.493 -34.177 -31.448 1.00 80.81 881 GLU A O 1
ATOM 7147 N N . ALA A 1 882 ? -1.021 -32.786 -29.762 1.00 77.81 882 ALA A N 1
ATOM 7148 C CA . ALA A 1 882 ? -1.713 -31.808 -30.602 1.00 77.81 882 ALA A CA 1
ATOM 7149 C C . ALA A 1 882 ? -0.818 -31.294 -31.743 1.00 77.81 882 ALA A C 1
ATOM 7151 O O . ALA A 1 882 ? -1.264 -31.157 -32.887 1.00 77.81 882 ALA A O 1
ATOM 7152 N N . PHE A 1 883 ? 0.463 -31.052 -31.456 1.00 77.12 883 PHE A N 1
ATOM 7153 C CA . PHE A 1 883 ? 1.446 -30.661 -32.462 1.00 77.12 883 PHE A CA 1
ATOM 7154 C C . PHE A 1 883 ? 1.704 -31.771 -33.493 1.00 77.12 883 PHE A C 1
ATOM 7156 O O . PHE A 1 883 ? 1.717 -31.495 -34.695 1.00 77.12 883 PHE A O 1
ATOM 7163 N N . HIS A 1 884 ? 1.836 -33.028 -33.061 1.00 77.50 884 HIS A N 1
ATOM 7164 C CA . HIS A 1 884 ? 1.996 -34.177 -33.964 1.00 77.50 884 HIS A CA 1
ATOM 7165 C C . HIS A 1 884 ? 0.798 -34.352 -34.905 1.00 77.50 884 HIS A C 1
ATOM 7167 O O . HIS A 1 884 ? 0.969 -34.568 -36.108 1.00 77.50 884 HIS A O 1
ATOM 7173 N N . TYR A 1 885 ? -0.428 -34.203 -34.393 1.00 73.12 885 TYR A N 1
ATOM 7174 C CA . TYR A 1 885 ? -1.638 -34.227 -35.223 1.00 73.12 885 TYR A CA 1
ATOM 7175 C C . TYR A 1 885 ? -1.662 -33.081 -36.236 1.00 73.12 885 TYR A C 1
ATOM 7177 O O . TYR A 1 885 ? -1.981 -33.300 -37.405 1.00 73.12 885 TYR A O 1
ATOM 7185 N N . PHE A 1 886 ? -1.250 -31.878 -35.828 1.00 72.88 886 PHE A N 1
ATOM 7186 C CA . PHE A 1 886 ? -1.131 -30.747 -36.743 1.00 72.88 886 PHE A CA 1
ATOM 7187 C C . PHE A 1 886 ? -0.122 -31.014 -37.878 1.00 72.88 886 PHE A C 1
ATOM 7189 O O . PHE A 1 886 ? -0.423 -30.744 -39.042 1.00 72.88 886 PHE A O 1
ATOM 7196 N N . GLN A 1 887 ? 1.041 -31.602 -37.576 1.00 73.81 887 GLN A N 1
ATOM 7197 C CA . GLN A 1 887 ? 2.046 -31.963 -38.588 1.00 73.81 887 GLN A CA 1
ATOM 7198 C C . GLN A 1 887 ? 1.542 -33.018 -39.588 1.00 73.81 887 GLN A C 1
ATOM 7200 O O . GLN A 1 887 ? 1.814 -32.917 -40.792 1.00 73.81 887 GLN A O 1
ATOM 7205 N N . LYS A 1 888 ? 0.789 -34.021 -39.115 1.00 73.50 888 LYS A N 1
ATOM 7206 C CA . LYS A 1 888 ? 0.149 -35.035 -39.974 1.00 73.50 888 LYS A CA 1
ATOM 7207 C C . LYS A 1 888 ? -0.864 -34.419 -40.944 1.00 73.50 888 LYS A C 1
ATOM 7209 O O . LYS A 1 888 ? -0.925 -34.814 -42.106 1.00 73.50 888 LYS A O 1
ATOM 7214 N N . ASP A 1 889 ? -1.632 -33.433 -40.493 1.00 67.81 889 ASP A N 1
ATOM 7215 C CA . ASP A 1 889 ? -2.606 -32.736 -41.337 1.00 67.81 889 ASP A CA 1
ATOM 7216 C C . ASP A 1 889 ? -1.923 -31.838 -42.388 1.00 67.81 889 ASP A C 1
ATOM 7218 O O . ASP A 1 889 ? -2.327 -31.826 -43.551 1.00 67.81 889 ASP A O 1
ATOM 7222 N N . GLU A 1 890 ? -0.844 -31.138 -42.022 1.00 64.31 890 GLU A N 1
ATOM 7223 C CA . GLU A 1 890 ? -0.032 -30.324 -42.945 1.00 64.31 890 GLU A CA 1
ATOM 7224 C C . GLU A 1 890 ? 0.610 -31.163 -44.059 1.00 64.31 890 GLU A C 1
ATOM 7226 O O . GLU A 1 890 ? 0.585 -30.784 -45.232 1.00 64.31 890 GLU A O 1
ATOM 7231 N N . THR A 1 891 ? 1.172 -32.323 -43.712 1.00 63.06 891 THR A N 1
ATOM 7232 C CA . THR A 1 891 ? 1.771 -33.246 -44.691 1.00 63.06 891 THR A CA 1
ATOM 7233 C C . THR A 1 891 ? 0.726 -33.835 -45.638 1.00 63.06 891 THR A C 1
ATOM 7235 O O . THR A 1 891 ? 1.007 -34.014 -46.823 1.00 63.06 891 THR A O 1
ATOM 7238 N N . ARG A 1 892 ? -0.508 -34.043 -45.163 1.00 56.88 892 ARG A N 1
ATOM 7239 C CA . ARG A 1 892 ? -1.647 -34.481 -45.982 1.00 56.88 892 ARG A CA 1
ATOM 7240 C C . ARG A 1 892 ? -2.156 -33.387 -46.935 1.00 56.88 892 ARG A C 1
ATOM 7242 O O . ARG A 1 892 ? -2.581 -33.707 -48.041 1.00 56.88 892 ARG A O 1
ATOM 7249 N N . LEU A 1 893 ? -2.067 -32.113 -46.544 1.00 50.12 893 LEU A N 1
ATOM 7250 C CA . LEU A 1 893 ? -2.435 -30.950 -47.369 1.00 50.12 893 LEU A CA 1
ATOM 7251 C C . LEU A 1 893 ? -1.357 -30.588 -48.411 1.00 50.12 893 LEU A C 1
ATOM 7253 O O . LEU A 1 893 ? -1.688 -30.242 -49.543 1.00 50.12 893 LEU A O 1
ATOM 7257 N N . LYS A 1 894 ? -0.067 -30.739 -48.080 1.00 48.53 894 LYS A N 1
ATOM 7258 C CA . LYS A 1 894 ? 1.066 -30.522 -49.007 1.00 48.53 894 LYS A CA 1
ATOM 7259 C C . LYS A 1 894 ? 1.155 -31.553 -50.144 1.00 48.53 894 LYS A C 1
ATOM 7261 O O . LYS A 1 894 ? 1.859 -31.311 -51.119 1.00 48.53 894 LYS A O 1
ATOM 7266 N N . GLY A 1 895 ? 0.423 -32.667 -50.063 1.00 47.19 895 GLY A N 1
ATOM 7267 C CA . GLY A 1 895 ? 0.300 -33.644 -51.152 1.00 47.19 895 GLY A CA 1
ATOM 7268 C C . GLY A 1 895 ? -0.532 -33.175 -52.356 1.00 47.19 895 GLY A C 1
ATOM 7269 O O . GLY A 1 895 ? -0.594 -33.901 -53.345 1.00 47.19 895 GLY A O 1
ATOM 7270 N N . VAL A 1 896 ? -1.169 -31.996 -52.293 1.00 46.22 896 VAL A N 1
ATOM 7271 C CA . VAL A 1 896 ? -2.132 -31.534 -53.313 1.00 46.22 896 VAL A CA 1
ATOM 7272 C C . VAL A 1 896 ? -1.681 -30.282 -54.086 1.00 46.22 896 VAL A C 1
ATOM 7274 O O . VAL A 1 896 ? -2.194 -30.052 -55.175 1.00 46.22 896 VAL A O 1
ATOM 7277 N N . GLU A 1 897 ? -0.667 -29.522 -53.653 1.00 35.03 897 GLU A N 1
ATOM 7278 C CA . GLU A 1 897 ? -0.211 -28.331 -54.401 1.00 35.03 897 GLU A CA 1
ATOM 7279 C C . GLU A 1 897 ? 1.321 -28.189 -54.454 1.00 35.03 897 GLU A C 1
ATOM 7281 O O . GLU A 1 897 ? 2.012 -28.158 -53.434 1.00 35.03 897 GLU A O 1
ATOM 7286 N N . LYS A 1 898 ? 1.859 -28.083 -55.681 1.00 35.88 898 LYS A N 1
ATOM 7287 C CA . LYS A 1 898 ? 3.262 -27.737 -55.960 1.00 35.88 898 LYS A CA 1
ATOM 7288 C C . LYS A 1 898 ? 3.523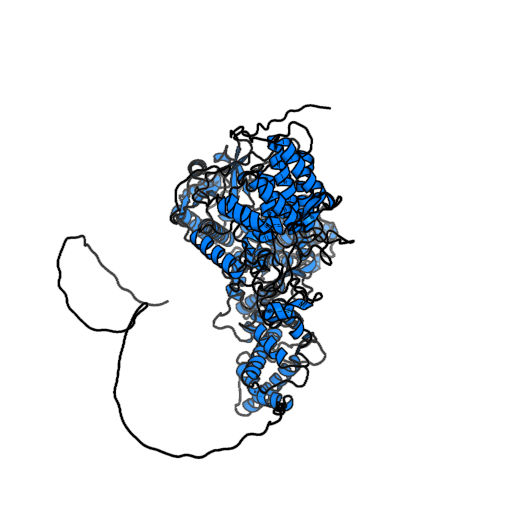 -26.251 -55.653 1.00 35.88 898 LYS A C 1
ATOM 7290 O O . LYS A 1 898 ? 2.767 -25.379 -56.058 1.00 35.88 898 LYS A O 1
ATOM 7295 N N . GLN A 1 899 ? 4.638 -26.032 -54.962 1.00 34.06 899 GLN A N 1
ATOM 7296 C CA . GLN A 1 899 ? 5.275 -24.790 -54.484 1.00 34.06 899 GLN A CA 1
ATOM 7297 C C . GLN A 1 899 ? 5.596 -23.729 -55.579 1.00 34.06 899 GLN A C 1
ATOM 7299 O O . GLN A 1 899 ? 5.623 -24.123 -56.748 1.00 34.06 899 GLN A O 1
ATOM 7304 N N . PRO A 1 900 ? 5.905 -22.434 -55.254 1.00 41.91 900 PRO A N 1
ATOM 7305 C CA . PRO A 1 900 ? 7.112 -22.090 -54.470 1.00 41.91 900 PRO A CA 1
ATOM 7306 C C . PRO A 1 900 ? 7.124 -20.829 -53.562 1.00 41.91 900 PRO A C 1
ATOM 7308 O O . PRO A 1 900 ? 6.247 -19.974 -53.591 1.00 41.91 900 PRO A O 1
ATOM 7311 N N . GLU A 1 901 ? 8.211 -20.787 -52.772 1.00 29.72 901 GLU A N 1
ATOM 7312 C CA . GLU A 1 901 ? 8.849 -19.674 -52.036 1.00 29.72 901 GLU A CA 1
ATOM 7313 C C . GLU A 1 901 ? 8.283 -19.234 -50.669 1.00 29.72 901 GLU A C 1
ATOM 7315 O O . GLU A 1 901 ? 7.431 -18.357 -50.539 1.00 29.72 901 GLU A O 1
ATOM 7320 N N . ARG A 1 902 ? 8.872 -19.796 -49.598 1.00 29.39 902 ARG A N 1
ATOM 7321 C CA . ARG A 1 902 ? 8.927 -19.189 -48.258 1.00 29.39 902 ARG A CA 1
ATOM 7322 C C . ARG A 1 902 ? 10.323 -19.374 -47.661 1.00 29.39 902 ARG A C 1
ATOM 7324 O O . ARG A 1 902 ? 10.739 -20.497 -47.390 1.00 29.39 902 ARG A O 1
ATOM 7331 N N . THR A 1 903 ? 11.024 -18.270 -47.441 1.00 25.33 903 THR A N 1
ATOM 7332 C CA . THR A 1 903 ? 12.223 -18.180 -46.603 1.00 25.33 903 THR A CA 1
ATOM 7333 C C . THR A 1 903 ? 11.825 -18.391 -45.138 1.00 25.33 903 THR A C 1
ATOM 7335 O O . THR A 1 903 ? 11.187 -17.543 -44.520 1.00 25.33 903 THR A O 1
ATOM 7338 N N . CYS A 1 904 ? 12.155 -19.559 -44.584 1.00 29.61 904 CYS A N 1
ATOM 7339 C CA . CYS A 1 904 ? 12.023 -19.862 -43.159 1.00 29.61 904 CYS A CA 1
ATOM 7340 C C . CYS A 1 904 ? 13.353 -19.562 -42.456 1.00 29.61 904 CYS A C 1
ATOM 7342 O O . CYS A 1 904 ? 14.350 -20.232 -42.721 1.00 29.61 904 CYS A O 1
ATOM 7344 N N . PHE A 1 905 ? 13.367 -18.590 -41.543 1.00 25.30 905 PHE A N 1
ATOM 7345 C CA . PHE A 1 905 ? 14.412 -18.506 -40.524 1.00 25.30 905 PHE A CA 1
ATOM 7346 C C . PHE A 1 905 ? 14.099 -19.541 -39.439 1.00 25.30 905 PHE A C 1
ATOM 7348 O O . PHE A 1 905 ? 13.072 -19.460 -38.768 1.00 25.30 905 PHE A O 1
ATOM 7355 N N . ASN A 1 906 ? 14.961 -20.549 -39.316 1.00 25.81 906 ASN A N 1
ATOM 7356 C CA . ASN A 1 906 ? 14.877 -21.570 -38.279 1.00 25.81 906 ASN A CA 1
ATOM 7357 C C . ASN A 1 906 ? 15.445 -21.007 -36.970 1.00 25.81 906 ASN A C 1
ATOM 7359 O O . ASN A 1 906 ? 16.608 -20.612 -36.927 1.00 25.81 906 ASN A O 1
ATOM 7363 N N . THR A 1 907 ? 14.660 -21.037 -35.895 1.00 28.17 907 THR A N 1
ATOM 7364 C CA . THR A 1 907 ? 15.178 -20.954 -34.521 1.00 28.17 907 THR A CA 1
ATOM 7365 C C . THR A 1 907 ? 14.824 -22.249 -33.805 1.00 28.17 907 THR A C 1
ATOM 7367 O O . THR A 1 907 ? 13.653 -22.607 -33.702 1.00 28.17 907 THR A O 1
ATOM 7370 N N . GLU A 1 908 ? 15.850 -22.981 -33.377 1.00 28.80 908 GLU A N 1
ATOM 7371 C CA . GLU A 1 908 ? 15.733 -24.239 -32.640 1.00 28.80 908 GLU A CA 1
ATOM 7372 C C . GLU A 1 908 ? 15.209 -23.979 -31.219 1.00 28.80 908 GLU A C 1
ATOM 7374 O O . GLU A 1 908 ? 15.776 -23.179 -30.478 1.00 28.80 908 GLU A O 1
ATOM 7379 N N . ILE A 1 909 ? 14.139 -24.672 -30.827 1.00 33.72 909 ILE A N 1
ATOM 7380 C CA . ILE A 1 909 ? 13.568 -24.635 -29.475 1.00 33.72 909 ILE A CA 1
ATOM 7381 C C . ILE A 1 909 ? 13.980 -25.926 -28.753 1.00 33.72 909 ILE A C 1
ATOM 7383 O O . ILE A 1 909 ? 13.735 -27.027 -29.246 1.00 33.72 909 ILE A O 1
ATOM 7387 N N . LYS A 1 910 ? 14.654 -25.808 -27.602 1.00 27.75 910 LYS A N 1
ATOM 7388 C CA . LYS A 1 910 ? 15.051 -26.950 -26.760 1.00 27.75 910 LYS A CA 1
ATOM 7389 C C . LYS A 1 910 ? 14.150 -27.026 -25.519 1.00 27.75 910 LYS A C 1
ATOM 7391 O O . LYS A 1 910 ? 14.152 -26.067 -24.752 1.00 27.75 910 LYS A O 1
ATOM 7396 N N . PRO A 1 911 ? 13.414 -28.129 -25.289 1.00 31.44 911 PRO A N 1
ATOM 7397 C CA . PRO A 1 911 ? 12.799 -28.406 -23.992 1.00 31.44 911 PRO A CA 1
ATOM 7398 C C . PRO A 1 911 ? 13.860 -28.833 -22.952 1.00 31.44 911 PRO A C 1
ATOM 7400 O O . PRO A 1 911 ? 14.947 -29.271 -23.341 1.00 31.44 911 PRO A O 1
ATOM 7403 N N . PRO A 1 912 ? 13.558 -28.759 -21.641 1.00 32.53 912 PRO A N 1
ATOM 7404 C CA . PRO A 1 912 ? 14.522 -29.031 -20.566 1.00 32.53 912 PRO A CA 1
ATOM 7405 C C . PRO A 1 912 ? 14.922 -30.512 -20.386 1.00 32.53 912 PRO A C 1
ATOM 7407 O O . PRO A 1 912 ? 15.738 -30.823 -19.525 1.00 32.53 912 PRO A O 1
ATOM 7410 N N . SER A 1 913 ? 14.437 -31.444 -21.214 1.00 30.58 913 SER A N 1
ATOM 7411 C CA . SER A 1 913 ? 14.832 -32.860 -21.169 1.00 30.58 913 SER A CA 1
ATOM 7412 C C . SER A 1 913 ? 15.056 -33.438 -22.573 1.00 30.58 913 SER A C 1
ATOM 7414 O O . SER A 1 913 ? 14.274 -33.184 -23.488 1.00 30.58 913 SER A O 1
ATOM 7416 N N . ASN A 1 914 ? 16.162 -34.185 -22.729 1.00 28.28 914 ASN A N 1
ATOM 7417 C CA . ASN A 1 914 ? 16.805 -34.723 -23.949 1.00 28.28 914 ASN A CA 1
ATOM 7418 C C . ASN A 1 914 ? 15.880 -35.303 -25.049 1.00 28.28 914 ASN A C 1
ATOM 7420 O O . ASN A 1 914 ? 15.932 -36.483 -25.390 1.00 28.28 914 ASN A O 1
ATOM 7424 N N . SER A 1 915 ? 15.076 -34.453 -25.678 1.00 27.23 915 SER A N 1
ATOM 7425 C CA . SER A 1 915 ? 14.312 -34.752 -26.885 1.00 27.23 915 SER A CA 1
ATOM 7426 C C . SER A 1 915 ? 14.098 -33.452 -27.660 1.00 27.23 915 SER A C 1
ATOM 7428 O O . SER A 1 915 ? 13.344 -32.572 -27.257 1.00 27.23 915 SER A O 1
ATOM 7430 N N . THR A 1 916 ? 14.842 -33.292 -28.752 1.00 23.70 916 THR A N 1
ATOM 7431 C CA . THR A 1 916 ? 14.817 -32.109 -29.619 1.00 23.70 916 THR A CA 1
ATOM 7432 C C . THR A 1 916 ? 13.412 -31.908 -30.190 1.00 23.70 916 THR A C 1
ATOM 7434 O O . THR A 1 916 ? 12.966 -32.697 -31.021 1.00 23.70 916 THR A O 1
ATOM 7437 N N . LEU A 1 917 ? 12.710 -30.857 -29.758 1.00 29.11 917 LEU A N 1
ATOM 7438 C CA . LEU A 1 917 ? 11.373 -30.517 -30.242 1.00 29.11 917 LEU A CA 1
ATOM 7439 C C . LEU A 1 917 ? 11.476 -29.295 -31.158 1.00 29.11 917 LEU A C 1
ATOM 7441 O O . LEU A 1 917 ? 11.456 -28.152 -30.718 1.00 29.11 917 LEU A O 1
ATOM 7445 N N . VAL A 1 918 ? 11.633 -29.540 -32.459 1.00 26.52 918 VAL A N 1
ATOM 7446 C CA . VAL A 1 918 ? 11.713 -28.476 -33.468 1.00 26.52 918 VAL A CA 1
ATOM 7447 C C . VAL A 1 918 ? 10.308 -27.911 -33.704 1.00 26.52 918 VAL A C 1
ATOM 7449 O O . VAL A 1 918 ? 9.542 -28.432 -34.516 1.00 26.52 918 VAL A O 1
ATOM 7452 N N . ILE A 1 919 ? 9.948 -26.840 -32.993 1.00 30.44 919 ILE A N 1
ATOM 7453 C CA . ILE A 1 919 ? 8.737 -26.072 -33.296 1.00 30.44 919 ILE A CA 1
ATOM 7454 C C . ILE A 1 919 ? 9.051 -25.150 -34.481 1.00 30.44 919 ILE A C 1
ATOM 7456 O O . ILE A 1 919 ? 9.564 -24.047 -34.323 1.00 30.44 919 ILE A O 1
ATOM 7460 N N . VAL A 1 920 ? 8.741 -25.606 -35.696 1.00 28.34 920 VAL A N 1
ATOM 7461 C CA . VAL A 1 920 ? 8.749 -24.748 -36.890 1.00 28.34 920 VAL A CA 1
ATOM 7462 C C . VAL A 1 920 ? 7.499 -23.863 -36.850 1.00 28.34 920 VAL A C 1
ATOM 7464 O O . VAL A 1 920 ? 6.412 -24.285 -37.248 1.00 28.34 920 VAL A O 1
ATOM 7467 N N . THR A 1 921 ? 7.621 -22.633 -36.353 1.00 30.58 921 THR A N 1
ATOM 7468 C CA . THR A 1 921 ? 6.538 -21.643 -36.390 1.00 30.58 921 THR A CA 1
ATOM 7469 C C . THR A 1 921 ? 6.481 -20.978 -37.764 1.00 30.58 921 THR A C 1
ATOM 7471 O O . THR A 1 921 ? 7.187 -20.021 -38.072 1.00 30.58 921 THR A O 1
ATOM 7474 N N . TYR A 1 922 ? 5.606 -21.491 -38.632 1.00 30.50 922 TYR A N 1
ATOM 7475 C CA . TYR A 1 922 ? 5.283 -20.829 -39.893 1.00 30.50 922 TYR A CA 1
ATOM 7476 C C . TYR A 1 922 ? 4.626 -19.469 -39.625 1.00 30.50 922 TYR A C 1
ATOM 7478 O O . TYR A 1 922 ? 3.652 -19.354 -38.882 1.00 30.50 922 TYR A O 1
ATOM 7486 N N . HIS A 1 923 ? 5.140 -18.439 -40.297 1.00 29.17 923 HIS A N 1
ATOM 7487 C CA . HIS A 1 923 ? 4.821 -17.020 -40.107 1.00 29.17 923 HIS A CA 1
ATOM 7488 C C . HIS A 1 923 ? 3.354 -16.607 -40.363 1.00 29.17 923 HIS A C 1
ATOM 7490 O O . HIS A 1 923 ? 3.012 -15.430 -40.256 1.00 29.17 923 HIS A O 1
ATOM 7496 N N . ARG A 1 924 ? 2.460 -17.545 -40.688 1.00 32.16 924 ARG A N 1
ATOM 7497 C CA . ARG A 1 924 ? 1.006 -17.366 -40.738 1.00 32.16 924 ARG A CA 1
ATOM 7498 C C . ARG A 1 924 ? 0.363 -18.717 -40.394 1.00 32.16 924 ARG A C 1
ATOM 7500 O O . ARG A 1 924 ? 0.780 -19.722 -40.948 1.00 32.16 924 ARG A O 1
ATOM 7507 N N . THR A 1 925 ? -0.659 -18.699 -39.531 1.00 36.22 925 THR A N 1
ATOM 7508 C CA . THR A 1 925 ? -1.671 -19.763 -39.318 1.00 36.22 925 THR A CA 1
ATOM 7509 C C . THR A 1 925 ? -1.356 -21.002 -38.457 1.00 36.22 925 THR A C 1
ATOM 7511 O O . THR A 1 925 ? -1.753 -22.096 -38.844 1.00 36.22 925 THR A O 1
ATOM 7514 N N . TRP A 1 926 ? -0.819 -20.876 -37.236 1.00 38.62 926 TRP A N 1
ATOM 7515 C CA . TRP A 1 926 ? -1.212 -21.839 -36.185 1.00 38.62 926 TRP A CA 1
ATOM 7516 C C . TRP A 1 926 ? -2.263 -21.202 -35.278 1.00 38.62 926 TRP A C 1
ATOM 7518 O O . TRP A 1 926 ? -1.950 -20.432 -34.375 1.00 38.62 926 TRP A O 1
ATOM 7528 N N . ASN A 1 927 ? -3.531 -21.466 -35.602 1.00 41.72 927 ASN A N 1
ATOM 7529 C CA . ASN A 1 927 ? -4.670 -21.111 -34.769 1.00 41.72 927 ASN A CA 1
ATOM 7530 C C . ASN A 1 927 ? -4.989 -22.332 -33.883 1.00 41.72 927 ASN A C 1
ATOM 7532 O O . ASN A 1 927 ? -5.428 -23.350 -34.432 1.00 41.72 927 ASN A O 1
ATOM 7536 N N . PRO A 1 928 ? -4.800 -22.256 -32.553 1.00 39.75 928 PRO A N 1
ATOM 7537 C CA . PRO A 1 928 ? -5.072 -23.365 -31.643 1.00 39.75 928 PRO A CA 1
ATOM 7538 C C . PRO A 1 928 ? -6.528 -23.824 -31.745 1.00 39.75 928 PRO A C 1
ATOM 7540 O O . PRO A 1 928 ? -6.781 -25.017 -31.701 1.00 39.75 928 PRO A O 1
ATOM 7543 N N . TYR A 1 929 ? -7.486 -22.944 -32.048 1.00 36.50 929 TYR A N 1
ATOM 7544 C CA . TYR A 1 929 ? -8.873 -23.361 -32.251 1.00 36.50 929 TYR A CA 1
ATOM 7545 C C . TYR A 1 929 ? -9.031 -24.358 -33.412 1.00 36.50 929 TYR A C 1
ATOM 7547 O O . TYR A 1 929 ? -9.887 -25.220 -33.330 1.00 36.50 929 TYR A O 1
ATOM 7555 N N . ARG A 1 930 ? -8.195 -24.342 -34.466 1.00 36.75 930 ARG A N 1
ATOM 7556 C CA . ARG A 1 930 ? -8.283 -25.337 -35.562 1.00 36.75 930 ARG A CA 1
ATOM 7557 C C . ARG A 1 930 ? -7.570 -26.664 -35.273 1.00 36.75 930 ARG A C 1
ATOM 7559 O O . ARG A 1 930 ? -7.980 -27.677 -35.832 1.00 36.75 930 ARG A O 1
ATOM 7566 N N . GLY A 1 931 ? -6.518 -26.661 -34.451 1.00 35.16 931 GLY A N 1
ATOM 7567 C CA . GLY A 1 931 ? -5.773 -27.873 -34.071 1.00 35.16 931 GLY A CA 1
ATOM 7568 C C . GLY A 1 931 ? -6.317 -28.552 -32.810 1.00 35.16 931 GLY A C 1
ATOM 7569 O O . GLY A 1 931 ? -6.420 -29.770 -32.761 1.00 35.16 931 GLY A O 1
ATOM 7570 N N . ILE A 1 932 ? -6.736 -27.759 -31.821 1.00 36.31 932 ILE A N 1
ATOM 7571 C CA . ILE A 1 932 ? -7.215 -28.206 -30.506 1.00 36.31 932 ILE A CA 1
ATOM 7572 C C . ILE A 1 932 ? -8.698 -28.629 -30.556 1.00 36.31 932 ILE A C 1
ATOM 7574 O O . ILE A 1 932 ? -9.077 -29.567 -29.862 1.00 36.31 932 ILE A O 1
ATOM 7578 N N . LEU A 1 933 ? -9.528 -28.077 -31.463 1.00 32.69 933 LEU A N 1
ATOM 7579 C CA . LEU A 1 933 ? -10.880 -28.622 -31.738 1.00 32.69 933 LEU A CA 1
ATOM 7580 C C . LEU A 1 933 ? -10.855 -30.068 -32.274 1.00 32.69 933 LEU A C 1
ATOM 7582 O O . LEU A 1 933 ? -11.900 -30.709 -32.343 1.00 32.69 933 LEU A O 1
ATOM 7586 N N . LYS A 1 934 ? -9.680 -30.594 -32.646 1.00 38.81 934 LYS A N 1
ATOM 7587 C CA . LYS A 1 934 ? -9.484 -31.984 -33.069 1.00 38.81 934 LYS A CA 1
ATOM 7588 C C . LYS A 1 934 ? -8.864 -32.876 -31.987 1.00 38.81 934 LYS A C 1
ATOM 7590 O O . LYS A 1 934 ? -8.449 -33.978 -32.315 1.00 38.81 934 LYS A O 1
ATOM 7595 N N . LEU A 1 935 ? -8.827 -32.447 -30.720 1.00 36.41 935 LEU A N 1
ATOM 7596 C CA . LEU A 1 935 ? -8.478 -33.323 -29.588 1.00 36.41 935 LEU A CA 1
ATOM 7597 C C . LEU A 1 935 ? -9.558 -34.382 -29.286 1.00 36.41 935 LEU A C 1
ATOM 7599 O O . LEU A 1 935 ? -9.299 -35.286 -28.499 1.00 36.41 935 LEU A O 1
ATOM 7603 N N . HIS A 1 936 ? -10.734 -34.310 -29.923 1.00 36.50 936 HIS A N 1
ATOM 7604 C CA . HIS A 1 936 ? -11.828 -35.283 -29.772 1.00 36.50 936 HIS A CA 1
ATOM 7605 C C . HIS A 1 936 ? -11.368 -36.762 -29.808 1.00 36.50 936 HIS A C 1
ATOM 7607 O O . HIS A 1 936 ? -11.757 -37.500 -28.913 1.00 36.50 936 HIS A O 1
ATOM 7613 N N . PRO A 1 937 ? -10.469 -37.204 -30.718 1.00 33.81 937 PRO A N 1
ATOM 7614 C CA . PRO A 1 937 ? -10.015 -38.596 -30.769 1.00 33.81 937 PRO A CA 1
ATOM 7615 C C . PRO A 1 937 ? -8.974 -38.972 -29.699 1.00 33.81 937 PRO A C 1
ATOM 7617 O O . PRO A 1 937 ? -8.734 -40.156 -29.495 1.00 33.81 937 PRO A O 1
ATOM 7620 N N . ILE A 1 938 ? -8.309 -37.996 -29.061 1.00 40.41 938 ILE A N 1
ATOM 7621 C CA . ILE A 1 938 ? -7.392 -38.243 -27.927 1.00 40.41 938 ILE A CA 1
ATOM 7622 C C . ILE A 1 938 ? -8.218 -38.445 -26.655 1.00 40.41 938 ILE A C 1
ATOM 7624 O O . ILE A 1 938 ? -7.968 -39.355 -25.871 1.00 40.41 938 ILE A O 1
ATOM 7628 N N . PHE A 1 939 ? -9.261 -37.629 -26.506 1.00 38.97 939 PHE A N 1
ATOM 7629 C CA . PHE A 1 939 ? -10.232 -37.735 -25.429 1.00 38.97 939 PHE A CA 1
ATOM 7630 C C . PHE A 1 939 ? -11.071 -39.022 -25.511 1.00 38.97 939 PHE A C 1
ATOM 7632 O O . PHE A 1 939 ? -11.360 -39.591 -24.469 1.00 38.97 939 PHE A O 1
ATOM 7639 N N . ASP A 1 940 ? -11.347 -39.558 -26.705 1.00 36.91 940 ASP A N 1
ATOM 7640 C CA . ASP A 1 940 ? -12.007 -40.869 -26.873 1.00 36.91 940 ASP A CA 1
ATOM 7641 C C . ASP A 1 940 ? -11.159 -42.072 -26.378 1.00 36.91 940 ASP A C 1
ATOM 7643 O O . ASP A 1 940 ? -11.696 -43.162 -26.188 1.00 36.91 940 ASP A O 1
ATOM 7647 N N . GLY A 1 941 ? -9.840 -41.907 -26.188 1.00 37.47 941 GLY A N 1
ATOM 7648 C CA . GLY A 1 941 ? -8.934 -42.968 -25.717 1.00 37.47 941 GLY A CA 1
ATOM 7649 C C . GLY A 1 941 ? -8.673 -42.975 -24.204 1.00 37.47 941 GLY A C 1
ATOM 7650 O O . GLY A 1 941 ? -8.525 -44.052 -23.628 1.00 37.47 941 GLY A O 1
ATOM 7651 N N . ASP A 1 942 ? -8.646 -41.794 -23.574 1.00 36.75 942 ASP A N 1
ATOM 7652 C CA . ASP A 1 942 ? -8.344 -41.607 -22.140 1.00 36.75 942 ASP A CA 1
ATOM 7653 C C . ASP A 1 942 ? -9.595 -41.284 -21.280 1.00 36.75 942 ASP A C 1
ATOM 7655 O O . ASP A 1 942 ? -9.523 -41.313 -20.048 1.00 36.75 942 ASP A O 1
ATOM 7659 N N . LEU A 1 943 ? -10.755 -40.994 -21.892 1.00 35.47 943 LEU A N 1
ATOM 7660 C CA . LEU A 1 943 ? -12.032 -40.772 -21.200 1.00 35.47 943 LEU A CA 1
ATOM 7661 C C . LEU A 1 943 ? -12.964 -41.968 -21.434 1.00 35.47 943 LEU A C 1
ATOM 7663 O O . LEU A 1 943 ? -13.476 -42.171 -22.531 1.00 35.47 943 LEU A O 1
ATOM 7667 N N . ILE A 1 944 ? -13.236 -42.747 -20.387 1.00 32.94 944 ILE A N 1
ATOM 7668 C CA . ILE A 1 944 ? -14.369 -43.683 -20.390 1.00 32.94 944 ILE A CA 1
ATOM 7669 C C . ILE A 1 944 ? -15.488 -43.036 -19.587 1.00 32.94 944 ILE A C 1
ATOM 7671 O O . ILE A 1 944 ? -15.277 -42.653 -18.436 1.00 32.94 944 ILE A O 1
ATOM 7675 N N . LEU A 1 945 ? -16.672 -42.965 -20.197 1.00 29.58 945 LEU A N 1
ATOM 7676 C CA . LEU A 1 945 ? -17.938 -42.647 -19.545 1.00 29.58 945 LEU A CA 1
ATOM 7677 C C . LEU A 1 945 ? -18.077 -43.483 -18.269 1.00 29.58 945 LEU A C 1
ATOM 7679 O O . LEU A 1 945 ? -18.322 -44.690 -18.322 1.00 29.58 945 LEU A O 1
ATOM 7683 N N . LYS A 1 946 ? -17.925 -42.848 -17.108 1.00 31.27 946 LYS A N 1
ATOM 7684 C CA . LYS A 1 946 ? -18.378 -43.444 -15.858 1.00 31.27 946 LYS A CA 1
ATOM 7685 C C . LYS A 1 946 ? -19.900 -43.335 -15.874 1.00 31.27 946 LYS A C 1
ATOM 7687 O O . LYS A 1 946 ? -20.445 -42.250 -15.689 1.00 31.27 946 LYS A O 1
ATOM 7692 N N . GLU A 1 947 ? -20.595 -44.442 -16.130 1.00 26.30 947 GLU A N 1
ATOM 7693 C CA . GLU A 1 947 ? -22.020 -44.520 -15.815 1.00 26.30 947 GLU A CA 1
ATOM 7694 C C . GLU A 1 947 ? -22.180 -44.210 -14.324 1.00 26.30 947 GLU A C 1
ATOM 7696 O O . GLU A 1 947 ? -21.714 -44.952 -13.454 1.00 26.30 947 GLU A O 1
ATOM 7701 N N . ILE A 1 948 ? -22.819 -43.079 -14.025 1.00 29.25 948 ILE A N 1
ATOM 7702 C CA . ILE A 1 948 ? -23.332 -42.790 -12.692 1.00 29.25 948 ILE A CA 1
ATOM 7703 C C . ILE A 1 948 ? -24.334 -43.908 -12.392 1.00 29.25 948 ILE A C 1
ATOM 7705 O O . ILE A 1 948 ? -25.426 -43.941 -12.958 1.00 29.25 948 ILE A O 1
ATOM 7709 N N . SER A 1 949 ? -23.940 -44.863 -11.547 1.00 24.91 949 SER A N 1
ATOM 7710 C CA . SER A 1 949 ? -24.846 -45.903 -11.063 1.00 24.91 949 SER A CA 1
ATOM 7711 C C . SER A 1 949 ? -26.028 -45.230 -10.358 1.00 24.91 949 SER A C 1
ATOM 7713 O O . SER A 1 949 ? -25.793 -44.420 -9.457 1.00 24.91 949 SER A O 1
ATOM 7715 N N . PRO A 1 950 ? -27.285 -45.527 -10.728 1.00 29.56 950 PRO A N 1
ATOM 7716 C CA . PRO A 1 950 ? -28.427 -45.020 -9.987 1.00 29.56 950 PRO A CA 1
ATOM 7717 C C . PRO A 1 950 ? -28.411 -45.634 -8.583 1.00 29.56 950 PRO A C 1
ATOM 7719 O O . PRO A 1 950 ? -28.331 -46.855 -8.428 1.00 29.56 950 PRO A O 1
ATOM 7722 N N . GLU A 1 951 ? -28.474 -44.785 -7.554 1.00 30.05 951 GLU A N 1
ATOM 7723 C CA . GLU A 1 951 ? -28.763 -45.223 -6.188 1.00 30.05 951 GLU A CA 1
ATOM 7724 C C . GLU A 1 951 ? -30.035 -46.095 -6.181 1.00 30.05 951 GLU A C 1
ATOM 7726 O O . GLU A 1 951 ? -30.994 -45.800 -6.906 1.00 30.05 951 GLU A O 1
ATOM 7731 N N . PRO A 1 952 ? -30.077 -47.180 -5.387 1.00 30.31 952 PRO A N 1
ATOM 7732 C CA . PRO A 1 952 ? -31.252 -48.031 -5.324 1.00 30.31 952 PRO A CA 1
ATOM 7733 C C . PRO A 1 952 ? -32.424 -47.252 -4.703 1.00 30.31 952 PRO A C 1
ATOM 7735 O O . PRO A 1 952 ? -32.230 -46.521 -3.727 1.00 30.31 952 PRO A O 1
ATOM 7738 N N . PRO A 1 953 ? -33.653 -47.408 -5.222 1.00 29.95 953 PRO A N 1
ATOM 7739 C CA . PRO A 1 953 ? -34.813 -46.737 -4.656 1.00 29.95 953 PRO A CA 1
ATOM 7740 C C . PRO A 1 953 ? -35.088 -47.256 -3.233 1.00 29.95 953 PRO A C 1
ATOM 7742 O O . PRO A 1 953 ? -34.910 -48.451 -2.969 1.00 29.95 953 PRO A O 1
ATOM 7745 N N . PRO A 1 954 ? -35.555 -46.400 -2.305 1.00 31.38 954 PRO A N 1
ATOM 7746 C CA . PRO A 1 954 ? -35.993 -46.856 -0.996 1.00 31.38 954 PRO A CA 1
ATOM 7747 C C . PRO A 1 954 ? -37.209 -47.788 -1.122 1.00 31.38 954 PRO A C 1
ATOM 7749 O O . PRO A 1 954 ? -38.108 -47.576 -1.936 1.00 31.38 954 PRO A O 1
ATOM 7752 N N . LEU A 1 955 ? -37.191 -48.836 -0.297 1.00 31.39 955 LEU A N 1
ATOM 7753 C CA . LEU A 1 955 ? -38.179 -49.910 -0.190 1.00 31.39 955 LEU A CA 1
ATOM 7754 C C . LEU A 1 955 ? -39.634 -49.411 -0.175 1.00 31.39 955 LEU A C 1
ATOM 7756 O O . LEU A 1 955 ? -40.002 -48.516 0.585 1.00 31.39 955 LEU A O 1
ATOM 7760 N N . ALA A 1 956 ? -40.463 -50.065 -0.991 1.00 30.16 956 ALA A N 1
ATOM 7761 C CA . ALA A 1 956 ? -41.906 -49.884 -1.053 1.00 30.16 956 ALA A CA 1
ATOM 7762 C C . ALA A 1 956 ? -42.595 -50.300 0.260 1.00 30.16 956 ALA A C 1
ATOM 7764 O O . ALA A 1 956 ? -42.355 -51.388 0.782 1.00 30.16 956 ALA A O 1
ATOM 7765 N N . ILE A 1 957 ? -43.503 -49.448 0.744 1.00 33.44 957 ILE A N 1
ATOM 7766 C CA . ILE A 1 957 ? -44.546 -49.790 1.718 1.00 33.44 957 ILE A CA 1
ATOM 7767 C C . ILE A 1 957 ? -45.863 -49.918 0.935 1.00 33.44 957 ILE A C 1
ATOM 7769 O O . ILE A 1 957 ? -46.173 -49.077 0.091 1.00 33.44 957 ILE A O 1
ATOM 7773 N N . GLU A 1 958 ? -46.589 -51.009 1.181 1.00 30.05 958 GLU A N 1
ATOM 7774 C CA . GLU A 1 958 ? -47.807 -51.448 0.482 1.00 30.05 958 GLU A CA 1
ATOM 7775 C C . GLU A 1 958 ? -49.015 -50.481 0.578 1.00 30.05 958 GLU A C 1
ATOM 7777 O O . GLU A 1 958 ? -49.102 -49.679 1.512 1.00 30.05 958 GLU A O 1
ATOM 7782 N N . PRO A 1 959 ? -49.986 -50.571 -0.360 1.00 31.41 959 PRO A N 1
ATOM 7783 C CA . PRO A 1 959 ? -51.153 -49.688 -0.432 1.00 31.41 959 PRO A CA 1
ATOM 7784 C C . PRO A 1 959 ? -52.389 -50.249 0.307 1.00 31.41 959 PRO A C 1
ATOM 7786 O O . PRO A 1 959 ? -52.533 -51.466 0.426 1.00 31.41 959 PRO A O 1
ATOM 7789 N N . PRO A 1 960 ? -53.376 -49.407 0.676 1.00 29.52 960 PRO A N 1
ATOM 7790 C CA . PRO A 1 960 ? -54.755 -49.840 0.891 1.00 29.52 960 PRO A CA 1
ATOM 7791 C C . PRO A 1 960 ? -55.657 -49.559 -0.341 1.00 29.52 960 PRO A C 1
ATOM 7793 O O . PRO A 1 960 ? -55.275 -48.808 -1.243 1.00 29.52 960 PRO A O 1
ATOM 7796 N N . PRO A 1 961 ? -56.844 -50.195 -0.430 1.00 32.28 961 PRO A N 1
ATOM 7797 C CA . PRO A 1 961 ? -57.502 -50.506 -1.700 1.00 32.28 961 PRO A CA 1
ATOM 7798 C C . PRO A 1 961 ? -58.496 -49.450 -2.216 1.00 32.28 961 PRO A C 1
ATOM 7800 O O . PRO A 1 961 ? -59.018 -48.611 -1.486 1.00 32.28 961 PRO A O 1
ATOM 7803 N N . LYS A 1 962 ? -58.781 -49.568 -3.520 1.00 30.05 962 LYS A N 1
ATOM 7804 C CA . LYS A 1 962 ? -59.737 -48.780 -4.315 1.00 30.05 962 LYS A CA 1
ATOM 7805 C C . LYS A 1 962 ? -61.195 -48.977 -3.883 1.00 30.05 962 LYS A C 1
ATOM 7807 O O . LYS A 1 962 ? -61.633 -50.106 -3.681 1.00 30.05 962 LYS A O 1
ATOM 7812 N N . LEU A 1 963 ? -61.975 -47.899 -3.973 1.00 28.23 963 LEU A N 1
ATOM 7813 C CA . LEU A 1 963 ? -63.414 -47.940 -4.235 1.00 28.23 963 LEU A CA 1
ATOM 7814 C C . LEU A 1 963 ? -63.753 -47.023 -5.420 1.00 28.23 963 LEU A C 1
ATOM 7816 O O . LEU A 1 963 ? -63.163 -45.967 -5.621 1.00 28.23 963 LEU A O 1
ATOM 7820 N N . ILE A 1 964 ? -64.652 -47.545 -6.244 1.00 29.12 964 ILE A N 1
ATOM 7821 C CA . ILE A 1 964 ? -65.030 -47.164 -7.608 1.00 29.12 964 ILE A CA 1
ATOM 7822 C C . ILE A 1 964 ? -66.143 -46.108 -7.578 1.00 29.12 964 ILE A C 1
ATOM 7824 O O . ILE A 1 964 ? -67.011 -46.182 -6.713 1.00 29.12 964 ILE A O 1
ATOM 7828 N N . GLY A 1 965 ? -66.210 -45.216 -8.577 1.00 27.80 965 GLY A N 1
ATOM 7829 C CA . GLY A 1 965 ? -67.458 -44.488 -8.847 1.00 27.80 965 GLY A CA 1
ATOM 7830 C C . GLY A 1 965 ? -67.381 -43.296 -9.802 1.00 27.80 965 GLY A C 1
ATOM 7831 O O . GLY A 1 965 ? -67.337 -42.157 -9.369 1.00 27.80 965 GLY A O 1
ATOM 7832 N N . SER A 1 966 ? -67.422 -43.598 -11.100 1.00 27.19 966 SER A N 1
ATOM 7833 C CA . SER A 1 966 ? -67.948 -42.816 -12.237 1.00 27.19 966 SER A CA 1
ATOM 7834 C C . SER A 1 966 ? -68.765 -41.530 -11.978 1.00 27.19 966 SER A C 1
ATOM 7836 O O . SER A 1 966 ? -69.754 -41.586 -11.248 1.00 27.19 966 SER A O 1
ATOM 7838 N N . LYS A 1 967 ? -68.519 -40.475 -12.780 1.00 26.94 967 LYS A N 1
ATOM 7839 C CA . LYS A 1 967 ? -69.425 -39.957 -13.846 1.00 26.94 967 LYS A CA 1
ATOM 7840 C C . LYS A 1 967 ? -68.920 -38.619 -14.438 1.00 26.94 967 LYS A C 1
ATOM 7842 O O . LYS A 1 967 ? -68.668 -37.669 -13.713 1.00 26.94 967 LYS A O 1
ATOM 7847 N N . LEU A 1 968 ? -68.813 -38.570 -15.769 1.00 24.00 968 LEU A N 1
ATOM 7848 C CA . LEU A 1 968 ? -68.941 -37.373 -16.636 1.00 24.00 968 LEU A CA 1
ATOM 7849 C C . LEU A 1 968 ? -70.431 -36.913 -16.676 1.00 24.00 968 LEU A C 1
ATOM 7851 O O . LEU A 1 968 ? -71.250 -37.718 -16.215 1.00 24.00 968 LEU A O 1
ATOM 7855 N N . PRO A 1 969 ? -70.864 -35.778 -17.299 1.00 41.47 969 PRO A N 1
ATOM 7856 C CA . PRO A 1 969 ? -70.148 -34.756 -18.102 1.00 41.47 969 PRO A CA 1
ATOM 7857 C C . PRO A 1 969 ? -70.582 -33.261 -17.889 1.00 41.47 969 PRO A C 1
ATOM 7859 O O . PRO A 1 969 ? -71.543 -32.974 -17.189 1.00 41.47 969 PRO A O 1
ATOM 7862 N N . MET A 1 970 ? -69.903 -32.369 -18.633 1.00 25.12 970 MET A N 1
ATOM 7863 C CA . MET A 1 970 ? -70.365 -31.146 -19.345 1.00 25.12 970 MET A CA 1
ATOM 7864 C C . MET A 1 970 ? -70.795 -29.828 -18.646 1.00 25.12 970 MET A C 1
ATOM 7866 O O . MET A 1 970 ? -71.633 -29.799 -17.756 1.00 25.12 970 MET A O 1
ATOM 7870 N N . ASP A 1 971 ? -70.271 -28.757 -19.271 1.00 25.58 971 ASP A N 1
ATOM 7871 C CA . ASP A 1 971 ? -70.841 -27.433 -19.587 1.00 25.58 971 ASP A CA 1
ATOM 7872 C C . ASP A 1 971 ? -70.629 -26.178 -18.702 1.00 25.58 971 ASP A C 1
ATOM 7874 O O . ASP A 1 971 ? -71.048 -26.093 -17.556 1.00 25.58 971 ASP A O 1
ATOM 7878 N N . GLN A 1 972 ? -70.014 -25.191 -19.382 1.00 26.06 972 GLN A N 1
ATOM 7879 C CA . GLN A 1 972 ? -70.345 -23.759 -19.536 1.00 26.06 972 GLN A CA 1
ATOM 7880 C C . GLN A 1 972 ? -70.308 -22.778 -18.345 1.00 26.06 972 GLN A C 1
ATOM 7882 O O . GLN A 1 972 ? -71.126 -22.825 -17.439 1.00 26.06 972 GLN A O 1
ATOM 7887 N N . ASP A 1 973 ? -69.385 -21.815 -18.501 1.00 26.58 973 ASP A N 1
ATOM 7888 C CA . ASP A 1 973 ? -69.509 -20.348 -18.396 1.00 26.58 973 ASP A CA 1
ATOM 7889 C C . ASP A 1 973 ? -70.141 -19.641 -17.174 1.00 26.58 973 ASP A C 1
ATOM 7891 O O . ASP A 1 973 ? -71.124 -20.063 -16.584 1.00 26.58 973 ASP A O 1
ATOM 7895 N N . THR A 1 974 ? -69.612 -18.423 -16.948 1.00 26.19 974 THR A N 1
ATOM 7896 C CA . THR A 1 974 ? -70.121 -17.245 -16.194 1.00 26.19 974 THR A CA 1
ATOM 7897 C C . THR A 1 974 ? -69.612 -16.930 -14.763 1.00 26.19 974 THR A C 1
ATOM 7899 O O . THR A 1 974 ? -70.173 -17.329 -13.754 1.00 26.19 974 THR A O 1
ATOM 7902 N N . THR A 1 975 ? -68.554 -16.096 -14.731 1.00 25.05 975 THR A N 1
ATOM 7903 C CA . THR A 1 975 ? -68.426 -14.735 -14.125 1.00 25.05 975 THR A CA 1
ATOM 7904 C C . THR A 1 975 ? -68.633 -14.395 -12.623 1.00 25.05 975 THR A C 1
ATOM 7906 O O . THR A 1 975 ? -69.736 -14.529 -12.107 1.00 25.05 975 THR A O 1
ATOM 7909 N N . LEU A 1 976 ? -67.624 -13.643 -12.102 1.00 23.12 976 LEU A N 1
ATOM 7910 C CA . LEU A 1 976 ? -67.642 -12.448 -11.191 1.00 23.12 976 LEU A CA 1
ATOM 7911 C C . LEU A 1 976 ? -67.955 -12.644 -9.677 1.00 23.12 976 LEU A C 1
ATOM 7913 O O . LEU A 1 976 ? -68.604 -13.633 -9.354 1.00 23.12 976 LEU A O 1
ATOM 7917 N N . PRO A 1 977 ? -67.588 -11.719 -8.732 1.00 37.66 977 PRO A N 1
ATOM 7918 C CA . PRO A 1 977 ? -66.915 -10.401 -8.850 1.00 37.66 977 PRO A CA 1
ATOM 7919 C C . PRO A 1 977 ? -65.772 -10.038 -7.840 1.00 37.66 977 PRO A C 1
ATOM 7921 O O . PRO A 1 977 ? -65.560 -10.680 -6.816 1.00 37.66 977 PRO A O 1
ATOM 7924 N N . GLU A 1 978 ? -65.087 -8.938 -8.201 1.00 28.30 978 GLU A N 1
ATOM 7925 C CA . GLU A 1 978 ? -64.378 -7.845 -7.469 1.00 28.30 978 GLU A CA 1
ATOM 7926 C C . GLU A 1 978 ? -64.741 -7.591 -5.969 1.00 28.30 978 GLU A C 1
ATOM 7928 O O . GLU A 1 978 ? -65.830 -7.951 -5.549 1.00 28.30 978 GLU A O 1
ATOM 7933 N N . GLN A 1 979 ? -63.975 -6.934 -5.068 1.00 29.92 979 GLN A N 1
ATOM 7934 C CA . GLN A 1 979 ? -63.053 -5.776 -5.135 1.00 29.92 979 GLN A CA 1
ATOM 7935 C C . GLN A 1 979 ? -62.429 -5.516 -3.722 1.00 29.92 979 GLN A C 1
ATOM 7937 O O . GLN A 1 979 ? -63.154 -5.672 -2.742 1.00 29.92 979 GLN A O 1
ATOM 7942 N N . GLN A 1 980 ? -61.159 -5.067 -3.603 1.00 25.23 980 GLN A N 1
ATOM 7943 C CA . GLN A 1 980 ? -60.687 -3.838 -2.885 1.00 25.23 980 GLN A CA 1
ATOM 7944 C C . GLN A 1 980 ? -59.152 -3.791 -2.606 1.00 25.23 980 GLN A C 1
ATOM 7946 O O . GLN A 1 980 ? -58.640 -4.633 -1.879 1.00 25.23 980 GLN A O 1
ATOM 7951 N N . MET A 1 981 ? -58.510 -2.738 -3.167 1.00 23.33 981 MET A N 1
ATOM 7952 C CA . MET A 1 981 ? -57.417 -1.832 -2.687 1.00 23.33 981 MET A CA 1
ATOM 7953 C C . MET A 1 981 ? -56.095 -2.413 -2.112 1.00 23.33 981 MET A C 1
ATOM 7955 O O . MET A 1 981 ? -56.130 -3.323 -1.304 1.00 23.33 981 MET A O 1
ATOM 7959 N N . GLU A 1 982 ? -54.868 -1.923 -2.376 1.00 26.38 982 GLU A N 1
ATOM 7960 C CA . GLU A 1 982 ? -54.326 -0.647 -2.903 1.00 26.38 982 GLU A CA 1
ATOM 7961 C C . GLU A 1 982 ? -52.804 -0.809 -3.242 1.00 26.38 982 GLU A C 1
ATOM 7963 O O . GLU A 1 982 ? -52.128 -1.575 -2.560 1.00 26.38 982 GLU A O 1
ATOM 7968 N N . ASN A 1 983 ? -52.264 -0.018 -4.200 1.00 24.81 983 ASN A N 1
ATOM 7969 C CA . ASN A 1 983 ? -50.833 0.338 -4.465 1.00 24.81 983 ASN A CA 1
ATOM 7970 C C . ASN A 1 983 ? -49.855 -0.791 -4.915 1.00 24.81 983 ASN A C 1
ATOM 7972 O O . ASN A 1 983 ? -49.671 -1.770 -4.211 1.00 24.81 983 ASN A O 1
ATOM 7976 N N . LEU A 1 984 ? -49.114 -0.780 -6.038 1.00 24.02 984 LEU A N 1
ATOM 7977 C CA . LEU A 1 984 ? -48.528 0.243 -6.924 1.00 24.02 984 LEU A CA 1
ATOM 7978 C C . LEU A 1 984 ? -48.602 -0.231 -8.400 1.00 24.02 984 LEU A C 1
ATOM 7980 O O . LEU A 1 984 ? -48.278 -1.374 -8.714 1.00 24.02 984 LEU A O 1
ATOM 7984 N N . GLN A 1 985 ? -49.003 0.661 -9.302 1.00 24.78 985 GLN A N 1
ATOM 7985 C CA . GLN A 1 985 ? -49.431 0.447 -10.698 1.00 24.78 985 GLN A CA 1
ATOM 7986 C C . GLN A 1 985 ? -48.791 1.587 -11.547 1.00 24.78 985 GLN A C 1
ATOM 7988 O O . GLN A 1 985 ? -48.485 2.626 -10.969 1.00 24.78 985 GLN A O 1
ATOM 7993 N N . THR A 1 986 ? -48.524 1.585 -12.863 1.00 25.67 986 THR A N 1
ATOM 7994 C CA . THR A 1 986 ? -48.873 0.780 -14.064 1.00 25.67 986 THR A CA 1
ATOM 7995 C C . THR A 1 986 ? -48.016 1.381 -15.225 1.00 25.67 986 THR A C 1
ATOM 7997 O O . THR A 1 986 ? -47.680 2.559 -15.164 1.00 25.67 986 THR A O 1
ATOM 8000 N N . TYR A 1 987 ? -47.433 0.609 -16.155 1.00 23.56 987 TYR A N 1
ATOM 8001 C CA . TYR A 1 987 ? -47.907 0.230 -17.517 1.00 23.56 987 TYR A CA 1
ATOM 8002 C C . TYR A 1 987 ? -47.924 1.281 -18.659 1.00 23.56 987 TYR A C 1
ATOM 8004 O O . TYR A 1 987 ? -48.500 2.352 -18.544 1.00 23.56 987 TYR A O 1
ATOM 8012 N N . LEU A 1 988 ? -47.344 0.833 -19.788 1.00 24.91 988 LEU A N 1
ATOM 8013 C CA . LEU A 1 988 ? -47.830 0.746 -21.188 1.00 24.91 988 LEU A CA 1
ATOM 8014 C C . LEU A 1 988 ? -48.678 1.850 -21.887 1.00 24.91 988 LEU A C 1
ATOM 8016 O O . LEU A 1 988 ? -49.781 2.170 -21.475 1.00 24.91 988 LEU A O 1
ATOM 8020 N N . HIS A 1 989 ? -48.188 2.182 -23.098 1.00 24.67 989 HIS A N 1
ATOM 8021 C CA . HIS A 1 989 ? -48.838 2.374 -24.421 1.00 24.67 989 HIS A CA 1
ATOM 8022 C C . HIS A 1 989 ? -49.946 3.436 -24.698 1.00 24.67 989 HIS A C 1
ATOM 8024 O O . HIS A 1 989 ? -51.098 3.265 -24.339 1.00 24.67 989 HIS A O 1
ATOM 8030 N N . CYS A 1 990 ? -49.543 4.426 -25.521 1.00 26.05 990 CYS A N 1
ATOM 8031 C CA . CYS A 1 990 ? -50.151 5.117 -26.691 1.00 26.05 990 CYS A CA 1
ATOM 8032 C C . CYS A 1 990 ? -51.651 5.532 -26.805 1.00 26.05 990 CYS A C 1
ATOM 8034 O O . CYS A 1 990 ? -52.540 4.703 -26.669 1.00 26.05 990 CYS A O 1
ATOM 8036 N N . TYR A 1 991 ? -51.817 6.758 -27.359 1.00 23.00 991 TYR A N 1
ATOM 8037 C CA . TYR A 1 991 ? -52.923 7.414 -28.117 1.00 23.00 991 TYR A CA 1
ATOM 8038 C C . TYR A 1 991 ? -53.787 8.528 -27.455 1.00 23.00 991 TYR A C 1
ATOM 8040 O O . TYR A 1 991 ? -54.565 8.273 -26.545 1.00 23.00 991 TYR A O 1
ATOM 8048 N N . ASP A 1 992 ? -53.608 9.738 -28.023 1.00 24.03 992 ASP A N 1
ATOM 8049 C CA . ASP A 1 992 ? -54.427 10.952 -28.272 1.00 24.03 992 ASP A CA 1
ATOM 8050 C C . ASP A 1 992 ? -55.399 11.632 -27.273 1.00 24.03 992 ASP A C 1
ATOM 8052 O O . ASP A 1 992 ? -56.371 11.067 -26.786 1.00 24.03 992 ASP A O 1
ATOM 8056 N N . ASP A 1 993 ? -55.147 12.951 -27.166 1.00 23.80 993 ASP A N 1
ATOM 8057 C CA . ASP A 1 993 ? -56.038 14.126 -27.140 1.00 23.80 993 ASP A CA 1
ATOM 8058 C C . ASP A 1 993 ? -57.181 14.259 -26.118 1.00 23.80 993 ASP A C 1
ATOM 8060 O O . ASP A 1 993 ? -58.233 13.637 -26.230 1.00 23.80 993 ASP A O 1
ATOM 8064 N N . GLN A 1 994 ? -57.060 15.284 -25.255 1.00 23.22 994 GLN A N 1
ATOM 8065 C CA . GLN A 1 994 ? -57.929 16.477 -25.313 1.00 23.22 994 GLN A CA 1
ATOM 8066 C C . GLN A 1 994 ? -57.407 17.626 -24.418 1.00 23.22 994 GLN A C 1
ATOM 8068 O O . GLN A 1 994 ? -57.344 17.534 -23.194 1.00 23.22 994 GLN A O 1
ATOM 8073 N N . HIS A 1 995 ? -57.043 18.734 -25.072 1.00 27.73 995 HIS A N 1
ATOM 8074 C CA . HIS A 1 995 ? -56.846 20.087 -24.523 1.00 27.73 995 HIS A CA 1
ATOM 8075 C C . HIS A 1 995 ? -58.103 20.618 -23.776 1.00 27.73 995 HIS A C 1
ATOM 8077 O O . HIS A 1 995 ? -59.203 20.133 -24.046 1.00 27.73 995 HIS A O 1
ATOM 8083 N N . PRO A 1 996 ? -57.993 21.634 -22.881 1.00 29.64 996 PRO A N 1
ATOM 8084 C CA . PRO A 1 996 ? -57.924 23.046 -23.314 1.00 29.64 996 PRO A CA 1
ATOM 8085 C C . PRO A 1 996 ? -56.849 23.929 -22.607 1.00 29.64 996 PRO A C 1
ATOM 8087 O O . PRO A 1 996 ? -56.497 23.675 -21.457 1.00 29.64 996 PRO A O 1
ATOM 8090 N N . PRO A 1 997 ? -56.339 24.989 -23.283 1.00 45.28 997 PRO A N 1
ATOM 8091 C CA . PRO A 1 997 ? -55.442 26.050 -22.762 1.00 45.28 997 PRO A CA 1
ATOM 8092 C C . PRO A 1 997 ? -56.290 27.215 -22.156 1.00 45.28 997 PRO A C 1
ATOM 8094 O O . PRO A 1 997 ? -57.514 27.067 -22.184 1.00 45.28 997 PRO A O 1
ATOM 8097 N N . PRO A 1 998 ? -55.787 28.377 -21.644 1.00 35.47 998 PRO A N 1
ATOM 8098 C CA . PRO A 1 998 ? -54.565 29.148 -21.968 1.00 35.47 998 PRO A CA 1
ATOM 8099 C C . PRO A 1 998 ? -53.792 29.622 -20.701 1.00 35.47 998 PRO A C 1
ATOM 8101 O O . PRO A 1 998 ? -54.195 29.327 -19.590 1.00 35.47 998 PRO A O 1
ATOM 8104 N N . SER A 1 999 ? -52.622 30.267 -20.721 1.00 23.67 999 SER A N 1
ATOM 8105 C CA . SER A 1 999 ? -52.274 31.526 -21.384 1.00 23.67 999 SER A CA 1
ATOM 8106 C C . SER A 1 999 ? -50.803 31.892 -21.128 1.00 23.67 999 SER A C 1
ATOM 8108 O O . SER A 1 999 ? -50.356 31.755 -19.996 1.00 23.67 999 SER A O 1
ATOM 8110 N N . LYS A 1 1000 ? -50.134 32.401 -22.179 1.00 22.42 1000 LYS A N 1
ATOM 8111 C CA . LYS A 1 1000 ? -49.271 33.609 -22.259 1.00 22.42 1000 LYS A CA 1
ATOM 8112 C C . LYS A 1 1000 ? -48.457 33.967 -20.990 1.00 22.42 1000 LYS A C 1
ATOM 8114 O O . LYS A 1 1000 ? -49.003 34.077 -19.905 1.00 22.42 1000 LYS A O 1
ATOM 8119 N N . ILE A 1 1001 ? -47.175 34.309 -21.078 1.00 26.41 1001 ILE A N 1
ATOM 8120 C CA . ILE A 1 1001 ? -46.675 35.583 -21.627 1.00 26.41 1001 ILE A CA 1
ATOM 8121 C C . ILE A 1 1001 ? -45.145 35.470 -21.809 1.00 26.41 1001 ILE A C 1
ATOM 8123 O O . ILE A 1 1001 ? -44.463 34.990 -20.909 1.00 26.41 1001 ILE A O 1
ATOM 8127 N N . ASP A 1 1002 ? -44.689 35.898 -22.994 1.00 23.38 1002 ASP A N 1
ATOM 8128 C CA . ASP A 1 1002 ? -43.477 36.653 -23.382 1.00 23.38 1002 ASP A CA 1
ATOM 8129 C C . ASP A 1 1002 ? -42.172 36.522 -22.565 1.00 23.38 1002 ASP A C 1
ATOM 8131 O O . ASP A 1 1002 ? -42.155 36.598 -21.347 1.00 23.38 1002 ASP A O 1
ATOM 8135 N N . GLY A 1 1003 ? -40.988 36.463 -23.173 1.00 24.28 1003 GLY A N 1
ATOM 8136 C CA . GLY A 1 1003 ? -40.642 36.689 -24.568 1.00 24.28 1003 GLY A CA 1
ATOM 8137 C C . GLY A 1 1003 ? -39.121 36.761 -24.755 1.00 24.28 1003 GLY A C 1
ATOM 8138 O O . GLY A 1 1003 ? -38.384 36.887 -23.784 1.00 24.28 1003 GLY A O 1
ATOM 8139 N N . SER A 1 1004 ? -38.713 36.693 -26.032 1.00 21.28 1004 SER A N 1
ATOM 8140 C CA . SER A 1 1004 ? -37.545 37.349 -26.665 1.00 21.28 1004 SER A CA 1
ATOM 8141 C C . SER A 1 1004 ? -36.184 37.274 -25.940 1.00 21.28 1004 SER A C 1
ATOM 8143 O O . SER A 1 1004 ? -36.032 37.745 -24.826 1.00 21.28 1004 SER A O 1
ATOM 8145 N N . TYR A 1 1005 ? -35.095 36.807 -26.552 1.00 24.64 1005 TYR A N 1
ATOM 8146 C CA . TYR A 1 1005 ? -34.516 37.406 -27.756 1.00 24.64 1005 TYR A CA 1
ATOM 8147 C C . TYR A 1 1005 ? -33.700 36.402 -28.590 1.00 24.64 1005 TYR A C 1
ATOM 8149 O O . TYR A 1 1005 ? -32.791 35.729 -28.115 1.00 24.64 1005 TYR A O 1
ATOM 8157 N N . THR A 1 1006 ? -34.033 36.388 -29.877 1.00 20.88 1006 THR A N 1
ATOM 8158 C CA . THR A 1 1006 ? -33.285 35.924 -31.052 1.00 20.88 1006 THR A CA 1
ATOM 8159 C C . THR A 1 1006 ? -32.065 36.796 -31.368 1.00 20.88 1006 THR A C 1
ATOM 8161 O O . THR A 1 1006 ? -32.150 38.010 -31.194 1.00 20.88 1006 THR A O 1
ATOM 8164 N N . CYS A 1 1007 ? -31.009 36.200 -31.947 1.00 21.52 1007 CYS A N 1
ATOM 8165 C CA . CYS A 1 1007 ? -30.378 36.575 -33.239 1.00 21.52 1007 CYS A CA 1
ATOM 8166 C C . CYS A 1 1007 ? -29.026 35.845 -33.415 1.00 21.52 1007 CYS A C 1
ATOM 8168 O O . CYS A 1 1007 ? -28.165 35.949 -32.553 1.00 21.52 1007 CYS A O 1
ATOM 8170 N N . LEU A 1 1008 ? -28.901 34.962 -34.423 1.00 21.14 1008 LEU A N 1
ATOM 8171 C CA . LEU A 1 1008 ? -28.224 35.188 -35.729 1.00 21.14 1008 LEU A CA 1
ATOM 8172 C C . LEU A 1 1008 ? -26.679 35.215 -35.597 1.00 21.14 1008 LEU A C 1
ATOM 8174 O O . LEU A 1 1008 ? -26.151 35.970 -34.802 1.00 21.14 1008 LEU A O 1
ATOM 8178 N N . SER A 1 1009 ? -25.855 34.481 -36.356 1.00 21.95 1009 SER A N 1
ATOM 8179 C CA . SER A 1 1009 ? -26.016 33.920 -37.705 1.00 21.95 1009 SER A CA 1
ATOM 8180 C C . SER A 1 1009 ? -24.828 33.008 -38.103 1.00 21.95 1009 SER A C 1
ATOM 8182 O O . SER A 1 1009 ? -23.705 33.239 -37.675 1.00 21.95 1009 SER A O 1
ATOM 8184 N N . GLN A 1 1010 ? -25.134 32.021 -38.963 1.00 22.67 1010 GLN A N 1
ATOM 8185 C CA . GLN A 1 1010 ? -24.416 31.563 -40.181 1.00 22.67 1010 GLN A CA 1
ATOM 8186 C C . GLN A 1 1010 ? -22.982 30.984 -40.111 1.00 22.67 1010 GLN A C 1
ATOM 8188 O O . GLN A 1 1010 ? -22.012 31.678 -39.852 1.00 22.67 1010 GLN A O 1
ATOM 8193 N N . HIS A 1 1011 ? -22.861 29.669 -40.362 1.00 22.78 1011 HIS A N 1
ATOM 8194 C CA . HIS A 1 1011 ? -22.352 28.995 -41.591 1.00 22.78 1011 HIS A CA 1
ATOM 8195 C C . HIS A 1 1011 ? -20.877 28.558 -41.444 1.00 22.78 1011 HIS A C 1
ATOM 8197 O O . HIS A 1 1011 ? -19.990 29.374 -41.273 1.00 22.78 1011 HIS A O 1
ATOM 8203 N N . GLY A 1 1012 ? -20.575 27.257 -41.457 1.00 22.50 1012 GLY A N 1
ATOM 8204 C CA . GLY A 1 1012 ? -20.364 26.528 -42.706 1.00 22.50 1012 GLY A CA 1
ATOM 8205 C C . GLY A 1 1012 ? -19.998 25.051 -42.487 1.00 22.50 1012 GLY A C 1
ATOM 8206 O O . GLY A 1 1012 ? -19.459 24.654 -41.461 1.00 22.50 1012 GLY A O 1
ATOM 8207 N N . VAL A 1 1013 ? -20.366 24.261 -43.488 1.00 22.05 1013 VAL A N 1
ATOM 8208 C CA . VAL A 1 1013 ? -20.326 22.800 -43.635 1.00 22.05 1013 VAL A CA 1
ATOM 8209 C C . VAL A 1 1013 ? -18.915 22.286 -43.966 1.00 22.05 1013 VAL A C 1
ATOM 8211 O O . VAL A 1 1013 ? -18.237 22.948 -44.741 1.00 22.05 1013 VAL A O 1
ATOM 8214 N N . LEU A 1 1014 ? -18.534 21.094 -43.466 1.00 22.16 1014 LEU A N 1
ATOM 8215 C CA . LEU A 1 1014 ? -17.699 20.034 -44.105 1.00 22.16 1014 LEU A CA 1
ATOM 8216 C C . LEU A 1 1014 ? -17.423 18.926 -43.055 1.00 22.16 1014 LEU A C 1
ATOM 8218 O O . LEU A 1 1014 ? -16.762 19.171 -42.059 1.00 22.16 1014 LEU A O 1
ATOM 8222 N N . ARG A 1 1015 ? -18.164 17.809 -43.041 1.00 21.38 1015 ARG A N 1
ATOM 8223 C CA . ARG A 1 1015 ? -17.861 16.487 -43.644 1.00 21.38 1015 ARG A CA 1
ATOM 8224 C C . ARG A 1 1015 ? -16.478 15.870 -43.328 1.00 21.38 1015 ARG A C 1
ATOM 8226 O O . ARG A 1 1015 ? -15.466 16.352 -43.808 1.00 21.38 1015 ARG A O 1
ATOM 8233 N N . GLN A 1 1016 ? -16.579 14.664 -42.750 1.00 20.03 1016 GLN A N 1
ATOM 8234 C CA . GLN A 1 1016 ? -15.802 13.435 -42.997 1.00 20.03 1016 GLN A CA 1
ATOM 8235 C C . GLN A 1 1016 ? -14.449 13.190 -42.291 1.00 20.03 1016 GLN A C 1
ATOM 8237 O O . GLN A 1 1016 ? -13.473 13.881 -42.530 1.00 20.03 1016 GLN A O 1
ATOM 8242 N N . VAL A 1 1017 ? -14.430 12.041 -41.587 1.00 20.19 1017 VAL A N 1
ATOM 8243 C CA . VAL A 1 1017 ? -13.326 11.066 -41.434 1.00 20.19 1017 VAL A CA 1
ATOM 8244 C C . VAL A 1 1017 ? -12.134 11.516 -40.575 1.00 20.19 1017 VAL A C 1
ATOM 8246 O O . VAL A 1 1017 ? -11.190 12.102 -41.087 1.00 20.19 1017 VAL A O 1
ATOM 8249 N N . HIS A 1 1018 ? -12.125 11.175 -39.282 1.00 22.58 1018 HIS A N 1
ATOM 8250 C CA . HIS A 1 1018 ? -11.465 9.976 -38.740 1.00 22.58 1018 HIS A CA 1
ATOM 8251 C C . HIS A 1 1018 ? -11.753 9.805 -37.247 1.00 22.58 1018 HIS A C 1
ATOM 8253 O O . HIS A 1 1018 ? -11.967 10.841 -36.577 1.00 22.58 1018 HIS A O 1
#

pLDDT: mean 72.44, std 22.44, range [20.03, 97.06]

Foldseek 3Di:
DDDDDDPDPDPPDDDDDDDPDDDLVVVLVVLLVLLVVFQVVQQDPPLLFGFQFPDDPGPDGALLLRLLNLLLLQQSLLLCVVPDPDPCSNVVSLVSSLSSLLSSLVCCQVPVVPHDPLVVSLQSVCLSVLLPRDNDDDPVSVVSNVLSVLLCVLQVPFQDDPPVNADDSDPPVWQAPDCAPPCVPDLDPVVVVVSVVVQCVPFDDLLAGFRTALDPPPEQQDDPVDPYDDPVRSVLCGLFGWHALLVLLRQLRRCQLVVNVVSVVVSCVSNVVNWDADPVGDTAGFGTWGDHPVCSVVCVVPRPPDGTDGPCPDDRHNHRSSSSSSNSSSVCSVVVSGHPCSSNVVCSSPRPQGPPDPPPDDDDDDDDDLQAAAEEAEEEQDPVVQVVVVVLVQHHHYQVRQPPEHEAADDDFFEWEQEPNHIYDYAYPLPDPPFALQSLPLVVSLVVVLVSLVCCSVPPPDQFHGYHYDYDYVLSCDDPCNVVVSVQSVCLVVQDRNNHGYDYDHPVVRVVRHHYYYPHVPPPPPPDDDPDPDRPPPPDDDPDDPPDPDDDDDDPDPVLADAPDDLVVPLPDDLVVLLVCLVVDPHLQNVLSSLLSCCVPVNQQDQHPVGTSLVVLVVSLVVCSSVLQQLSNLSSCLSNLGFDPCLLSLQSLQLSLQAWEWEAAAPFDIDIDNGRDDRVVLSCRLNVGQCPPPSSRSVVLSLVSNLNSVCCVVPVVLCAQQRYFYSNLLVVLLQLVQCVVQPPHDGDDLSRDRSVRVSVSSVVLSDLDPDPDFPQNNQSSCLSRNGADPCLLLLQLLLLVQAQAAEAEPNDTDHSPPDPVRDDSPDPVSVVSVVVRLVNPSGSNVSSVLRVLSVLSSVVCVVPVQWGFPHYHYSVVVVVVLVVQVVVVVVVVVVPDDDDDDDFDFDFDDDPDPDGDRPRDDRDDPDCCVSVVPCVVVSVVRTDRDPPPDDDDPDDDDDDDDDDDDDDDDDDDDDDDDDDDDDDDDDDDDDDDDDDDDDDDDDDDDDDDDDDDDDDDD

Organism: Chelonia mydas (NCBI:txid8469)

Secondary structure (DSSP, 8-state):
---------------PPPPSSS-HHHHHHHHHHHHHHHTGGG--TTT---BS-SSSS---B-HHHHHHHHHHHHHHHHHHTTT-SS-SHHHHHHHHHHHHHHHHHHHHHH-GGG---HHHHHHHHHHHHHTT-----SHHHHHHHHHHHHHHHHHTTS----TTS-S-SS--S-----SSTTT-----HHHHHHHHHHHHHHHB-SSSB-SSTT--TT-TT--TT-SS--TTGGGGGTT---BBTHHHHHHHHHHHHTT-HHHHHHHHHHHGGG-EE-TTS-EE--S-EE--GGGHHHHHHSTT-SPPEETTSSTT-S--HHHHHHHHHHHHHHTTSS-HHHH-TT-TTS-TTT---SSS---------S--EEEEEEEESSHHHHHHHHTTT---B-HHHHTTSEEEEESS-S-EEEETTEEEEEEEGGG--SS-GGGG-HHHHHHHHHHHHHHHHHH--SSSB-EEEEEE-HHHHSSTTHHHHHHHHHHHHHTEETTEEEEE--HHHHGGGB-EEE-TT----TTS--------------TT-----------S-TTTTS-S--HHHHTTS-HHHHHHHHHH---HHHHHHHHHHHHHHH-TT-EETTEEHHHHHHHHHHHHHHTT-HHHHHHHHHHTT---TTHHHHHHHHHHTT-EEEES-TTS--EEE-S---HHHHHHHHHHHS-SS-TTHHHHHHHHHHHHHHHHHH-GGGGTT-SEEEHHHHHHHHHHHHHHHHTTSPPPPGGGS-HHHHHHHHHHHH-S--TT--HHHHHHHHHHTT---TTHHHHHHHHHHT-TT-EEETTEEE-STTHHHH--TT-HHHHHHHHHHHHT---HHHHHHHHHHHHHHHHHHHH-TT---SS-EEHHHHHHHHHHHHHHHHHHHTTS---------------SSSS-------SS---HHHHHTT-HHHHHHH------PPPPPP-PPPPPPP--------------------------------------------------------

Sequence (1018 aa):
FFSLGSVYEPLKSINLPKPEGESLWNKLDHYYRIVKSTVLLYQSPTTGLFPTKTFGDNQKAKVQDSLYCAACAWALAVAYRRIDDDKGRTHELEHTAIKCMRGILYCCMRQADKINAVSLFLLYLVEMISSGLQIIYNTDEVSFIQNLVFCVERAYRVPDFGVWERGSKYNNGSTELHSSYPAFAVDDDALYSQTLDKVVRKLKGKYGFKRFLRDGYRTSLEDENRRYYKPAEIKLFDGIECEFPLFFIFMMIDGIFRGNAEQVKEYQELLDPLLQQSAEGYPVVPRYYYVPADFVELEKKNPGSQKRFPSNSGRDGKLFLWGQALYIIAKLLVDGLVNPKDIDPIGRYIPPQDQRNVSMRYSNQGPLENDLVVHVALIAESQRLQVFLNTYGIQTQTPQQVEPIQIWAQQELVKIYRILGKTVVCYPIIFDLSDFYMSQDVMLLIDDIKNALQFIKQYWKMHGRPLFLVLIREDNIRGSRFNPILDMLAAFKKGVVGGVKVHVDRVQTLISGAVVEQLDFLRISETEEPPEFKSFEELELPKQSKVKRQTSTPNVSELEQQPEVNINDWKNRSTYEILEKLNDCNCLASQAILLSILLKKEGPNFITKEGTVSDQIERIYRRAGSKKLWSVVRFAASLLGKLVDSLAPSITNVLVQGKQVTLGAFGQEEEVISNPLSPGVIKNILYDKCNLQDEREAVIQQELVIHIGWIISNSPELFSGMLKIRVGWIIHAMKYELKIRAGDMPPMDLYQLSPSEVKQLLLDILQPQQQGRCWLNRRQIDGSLNRTPHGFYDRVWQILERTPNGVIVAEKYLPQQPTLSDMTMYEMNFSLLVEDMLQNIDQPEYRQIIVELLMVVSLILERNPELEFQDKVDLDKLVKEAFHYFQKDETRLKGVEKQPERTCFNTEIKPPSNSTLVIVTYHRTWNPYRGILKLHPIFDGDLILKEISPEPPPLAIEPPPKLIGSKLPMDQDTTLPEQQMENLQTYLHCYDDQHPPPSKIDGSYTCLSQHGVLRQVH